Protein AF-A0A6L9IL32-F1 (afdb_monomer)

Foldseek 3Di:
DDDDDDDDDDPPVVVVVVVLVVVVVVVVVVLVVVVVVVVVVVVVVVCVVPVPDDDPPPPDDDDDDDDDDDDDDDDDDDDDDPPVVLVVVVSVLVVVVVVVVSVLVVVVVVVCVVPVDDDDDPVVVVVNVVVVVVVCVVNVVVVVVVVPCPQDPQPQEQALHECDQPEADLAANDQRECDQYEQDQHEHDNYEHDLYENDQYENHNYEHHNYEHHQYEHHQYEQHQYEQDQYENDNYEQALYENDQYENANYEDDQYAQHNYEHEQYEQDQYECACYEQDQYHHDQYENDQYEQDQYEHHQYENANYEDDNHEQDLYECANHEQDQYEPDQYEHANYEQHLYEQHLYEHDLYEQHLYENALYENENYAHANYECENYHCHNYHYDPVRCPNYHYAACARVVVVPPVDPDDPDDDYADDDDHAHDDDDDDPPDFDQHAHPVRHHDPPDDTDDPVVVPVVHPDDDDDDFDALPADDQQVAEEEFEEEEAQLCQVLVVVLVVVVVVSPHPYHYHYYHPYAPVRLVQQLAPPSHQKYKYQADDDPVSLVSSCVNPLVAKAKFFFFFDFFKFKWAFPLQDPQAEAELQLVLCLQQPQANCVSPVPDDRDGEAEEEEACVDPRVVLCCVQRVVNCPVSRVVHPRYDYDNDLVVSLVVRLVPNRYMYMGGLVVCVVPVVGIDTHHYVNHTSDLCCQLVVNGRSTRTTMMMGRLVCCLVRVNVVSSVLSSLNPRLVVQCVDPNIHRRDSVSSSSSSVSSVVSNVVHPD

Sequence (759 aa):
MTDFLSLEIFGLPVLQWAITIGWTVLAFVVARVLVFVLRRTLWRLIQRINPNVDDQKFGLLGGPLTGLLTAAGLGLGINNLPFVGFLNVWLGWVYLAILGLISLGSLLSFFYLLTGSSPRSLNNLIVSRVLVIGYLNIAGFLLALSLIQWPIGCLPNCTASNLINAELPGYGLRDINFVEADLTSANLAGADLRRSNLSGAVLTDAILQDADLRGAVLVGADLTRVDLRNATLSGANFTGAVLDNTDITRGNLRGVDLRGATLNQATLVETNFRDTALPGLFLERADLTGADLRGADLQGARMSGSNLSGADLRDADLSGALLNLTDLSNANLEGATLFGTSLIGSRLPSANLRDSQLVGAVIVGANFSGADLSNADLTGTLMFPSELRDTTVLRIDPVLAALNELQLAETLTVVALGGVTAANIVWPPSKRLLLTDRLGQQTAGSRELTAAEVVADLLGQPEPRAFHIPEPNFETISGGIIGDGTPELLPLSQTILADARSAGFNGQVVLNSSGNDEAISQFCIQSASDFIVVTRYLEAAEITRCAESGVPELVAVRLGTFTTLAVVVNPLNTFVNDLTMLDLQQALTLERWTQVNNEYPSEIIQRYLPDPSSEAFELLVDIVLDGDEDAILSVSNTQFDSSDANLVWALVEQTNGIAVIDFDYFLANQAILRGVALNEVPPTVAGVESNDYPLVRPVMLYSNVEYLRRTFHAAAFLSYYIERAPSLVGALPGERALSPAATDREARQFLLALSGTGD

Nearest PDB structures (foldseek):
  5dzb-assembly3_E  TM=3.180E-01  e=1.272E-16  synthetic construct
  2j8k-assembly1_A  TM=5.215E-01  e=4.622E-12  Nostoc punctiforme
  4yc5-assembly1_A  TM=3.998E-01  e=3.657E-14  synthetic construct
  4ycq-assembly1_A-2  TM=3.781E-01  e=9.352E-13  synthetic construct
  4yei-assembly3_C  TM=3.314E-01  e=3.657E-14  synthetic construct

Structure (mmCIF, N/CA/C/O backbone):
data_AF-A0A6L9IL32-F1
#
_entry.id   AF-A0A6L9IL32-F1
#
loop_
_atom_site.group_PDB
_atom_site.id
_atom_site.type_symbol
_atom_site.label_atom_id
_atom_site.label_alt_id
_atom_site.label_comp_id
_atom_site.label_asym_id
_atom_site.label_entity_id
_atom_site.label_seq_id
_atom_site.pdbx_PDB_ins_code
_atom_site.Cartn_x
_atom_site.Cartn_y
_atom_site.Cartn_z
_atom_site.occupancy
_atom_site.B_iso_or_equiv
_atom_site.auth_seq_id
_atom_site.auth_comp_id
_atom_site.auth_asym_id
_atom_site.auth_atom_id
_atom_site.pdbx_PDB_model_num
ATOM 1 N N . MET A 1 1 ? -63.870 -39.245 103.120 1.00 32.34 1 MET A N 1
ATOM 2 C CA . MET A 1 1 ? -65.214 -39.067 102.540 1.00 32.34 1 MET A CA 1
ATOM 3 C C . MET A 1 1 ? -65.519 -37.586 102.658 1.00 32.34 1 MET A C 1
ATOM 5 O O . MET A 1 1 ? -65.580 -37.108 103.779 1.00 32.34 1 MET A O 1
ATOM 9 N N . THR A 1 2 ? -65.227 -36.833 101.590 1.00 33.22 2 THR A N 1
ATOM 10 C CA . THR A 1 2 ? -66.231 -36.314 100.620 1.00 33.22 2 THR A CA 1
ATOM 11 C C . THR A 1 2 ? -67.060 -35.196 101.267 1.00 33.22 2 THR A C 1
ATOM 13 O O . THR A 1 2 ? -67.617 -35.411 102.331 1.00 33.22 2 THR A O 1
ATOM 16 N N . ASP A 1 3 ? -67.222 -33.993 100.732 1.00 37.12 3 ASP A N 1
ATOM 17 C CA . ASP A 1 3 ? -66.856 -33.438 99.438 1.00 37.12 3 ASP A CA 1
ATOM 18 C C . ASP A 1 3 ? -66.956 -31.909 99.503 1.00 37.12 3 ASP A C 1
ATOM 20 O O . ASP A 1 3 ? -67.792 -31.349 100.211 1.00 37.12 3 ASP A O 1
ATOM 24 N N . PHE A 1 4 ? -66.053 -31.290 98.745 1.00 34.16 4 PHE A N 1
ATOM 25 C CA . PHE A 1 4 ? -66.225 -30.116 97.892 1.00 34.16 4 PHE A CA 1
ATOM 26 C C . PHE A 1 4 ? -67.353 -29.123 98.201 1.00 34.16 4 PHE A C 1
ATOM 28 O O . PHE A 1 4 ? -68.515 -29.317 97.848 1.00 34.16 4 PHE A O 1
ATOM 35 N N . LEU A 1 5 ? -66.921 -27.955 98.682 1.00 32.97 5 LEU A N 1
ATOM 36 C CA . LEU A 1 5 ? -67.566 -26.680 98.408 1.00 32.97 5 LEU A CA 1
ATOM 37 C C . LEU A 1 5 ? -66.930 -26.044 97.167 1.00 32.97 5 LEU A C 1
ATOM 39 O O . LEU A 1 5 ? -65.722 -26.074 96.942 1.00 32.97 5 LEU A O 1
ATOM 43 N N . SER A 1 6 ? -67.835 -25.527 96.360 1.00 39.97 6 SER A N 1
ATOM 44 C CA . SER A 1 6 ? -67.736 -24.901 95.056 1.00 39.97 6 SER A CA 1
ATOM 45 C C . SER A 1 6 ? -67.128 -23.494 95.050 1.00 39.97 6 SER A C 1
ATOM 47 O O . SER A 1 6 ? -67.212 -22.783 96.046 1.00 39.97 6 SER A O 1
ATOM 49 N N . LEU A 1 7 ? -66.734 -23.093 93.831 1.00 37.78 7 LEU A N 1
ATOM 50 C CA . LEU A 1 7 ? -66.505 -21.735 93.304 1.00 37.78 7 LEU A CA 1
ATOM 51 C C . LEU A 1 7 ? -65.139 -21.085 93.578 1.00 37.78 7 LEU A C 1
ATOM 53 O O . LEU A 1 7 ? -64.950 -20.453 94.603 1.00 37.78 7 LEU A O 1
ATOM 57 N N . GLU A 1 8 ? -64.239 -21.192 92.585 1.00 36.84 8 GLU A N 1
ATOM 58 C CA . GLU A 1 8 ? -63.476 -20.086 91.953 1.00 36.84 8 GLU A CA 1
ATOM 59 C C . GLU A 1 8 ? -62.379 -20.657 91.014 1.00 36.84 8 GLU A C 1
ATOM 61 O O . GLU A 1 8 ? -61.201 -20.692 91.348 1.00 36.84 8 GLU A O 1
ATOM 66 N N . ILE A 1 9 ? -62.736 -21.153 89.816 1.00 43.53 9 ILE A N 1
ATOM 67 C CA . ILE A 1 9 ? -61.746 -21.626 88.808 1.00 43.53 9 ILE A CA 1
ATOM 68 C C . ILE A 1 9 ? -62.027 -21.037 87.413 1.00 43.53 9 ILE A C 1
ATOM 70 O O . ILE A 1 9 ? -61.952 -21.723 86.404 1.00 43.53 9 ILE A O 1
ATOM 74 N N . PHE A 1 10 ? -62.350 -19.745 87.314 1.00 42.03 10 PHE A N 1
ATOM 75 C CA . PHE A 1 10 ? -62.471 -19.090 85.995 1.00 42.03 10 PHE A CA 1
ATOM 76 C C . PHE A 1 10 ? -61.674 -17.784 85.827 1.00 42.03 10 PHE A C 1
ATOM 78 O O . PHE A 1 10 ? -61.706 -17.194 84.752 1.00 42.03 10 PHE A O 1
ATOM 85 N N . GLY A 1 11 ? -60.891 -17.352 86.826 1.00 38.69 11 GLY A N 1
ATOM 86 C CA . GLY A 1 11 ? -60.153 -16.076 86.762 1.00 38.69 11 GLY A CA 1
ATOM 87 C C . GLY A 1 11 ? -58.702 -16.149 86.259 1.00 38.69 11 GLY A C 1
ATOM 88 O O . GLY A 1 11 ? -58.231 -15.234 85.589 1.00 38.69 11 GLY A O 1
ATOM 89 N N . LEU A 1 12 ? -57.974 -17.230 86.553 1.00 45.66 12 LEU A N 1
ATOM 90 C CA . LEU A 1 12 ? -56.516 -17.290 86.346 1.00 45.66 12 LEU A CA 1
ATOM 91 C C . LEU A 1 12 ? -56.059 -17.448 84.878 1.00 45.66 12 LEU A C 1
ATOM 93 O O . LEU A 1 12 ? -55.0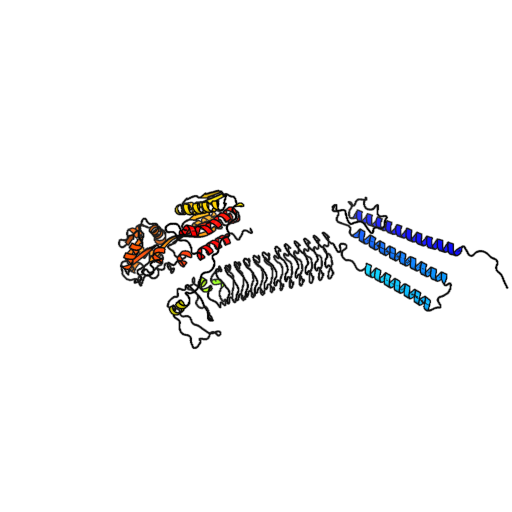99 -16.776 84.500 1.00 45.66 12 LEU A O 1
ATOM 97 N N . PRO A 1 13 ? -56.726 -18.236 84.007 1.00 47.38 13 PRO A N 1
ATOM 98 C CA . PRO A 1 13 ? -56.321 -18.338 82.604 1.00 47.38 13 PRO A CA 1
ATOM 99 C C . PRO A 1 13 ? -56.558 -17.029 81.847 1.00 47.38 13 PRO A C 1
ATOM 101 O O . PRO A 1 13 ? -55.716 -16.616 81.060 1.00 47.38 13 PRO A O 1
ATOM 104 N N . VAL A 1 14 ? -57.668 -16.336 82.118 1.00 46.59 14 VAL A N 1
ATOM 105 C CA . VAL A 1 14 ? -58.033 -15.093 81.420 1.00 46.59 14 VAL A CA 1
ATOM 106 C C . VAL A 1 14 ? -57.081 -13.953 81.788 1.00 46.59 14 VAL A C 1
ATOM 108 O O . VAL A 1 14 ? -56.667 -13.200 80.909 1.00 46.59 14 VAL A O 1
ATOM 111 N N . LEU A 1 15 ? -56.658 -13.867 83.056 1.00 45.03 15 LEU A N 1
ATOM 112 C CA . LEU A 1 15 ? -55.671 -12.880 83.499 1.00 45.03 15 LEU A CA 1
ATOM 113 C C . LEU A 1 15 ? -54.293 -13.134 82.863 1.00 45.03 15 LEU A C 1
ATOM 115 O O . LEU A 1 15 ? -53.651 -12.202 82.386 1.00 45.03 15 LEU A O 1
ATOM 119 N N . GLN A 1 16 ? -53.864 -14.399 82.781 1.00 47.31 16 GLN A N 1
ATOM 120 C CA . GLN A 1 16 ? -52.602 -14.781 82.139 1.00 47.31 16 GLN A CA 1
ATOM 121 C C . GLN A 1 16 ? -52.635 -14.524 80.621 1.00 47.31 16 GLN A C 1
ATOM 123 O O . GLN A 1 16 ? -51.655 -14.039 80.052 1.00 47.31 16 GLN A O 1
ATOM 128 N N . TRP A 1 17 ? -53.768 -14.791 79.963 1.00 44.28 17 TRP A N 1
ATOM 129 C CA . TRP A 1 17 ? -53.995 -14.465 78.552 1.00 44.28 17 TRP A CA 1
ATOM 130 C C . TRP A 1 17 ? -53.972 -12.953 78.311 1.00 44.28 17 TRP A C 1
ATOM 132 O O . TRP A 1 17 ? -53.298 -12.504 77.388 1.00 44.28 17 TRP A O 1
ATOM 142 N N . ALA A 1 18 ? -54.619 -12.158 79.166 1.00 48.75 18 ALA A N 1
ATOM 143 C CA . ALA A 1 18 ? -54.597 -10.699 79.076 1.00 48.75 18 ALA A CA 1
ATOM 144 C C . ALA A 1 18 ? -53.185 -10.124 79.283 1.00 48.75 18 ALA A C 1
ATOM 146 O O . ALA A 1 18 ? -52.784 -9.215 78.561 1.00 48.75 18 ALA A O 1
ATOM 147 N N . ILE A 1 19 ? -52.402 -10.689 80.208 1.00 53.91 19 ILE A N 1
ATOM 148 C CA . ILE A 1 19 ? -51.003 -10.301 80.437 1.00 53.91 19 ILE A CA 1
ATOM 149 C C . ILE A 1 19 ? -50.134 -10.675 79.230 1.00 53.91 19 ILE A C 1
ATOM 151 O O . ILE A 1 19 ? -49.348 -9.852 78.771 1.00 53.91 19 ILE A O 1
ATOM 155 N N . THR A 1 20 ? -50.295 -11.877 78.671 1.00 49.34 20 THR A N 1
ATOM 156 C CA . THR A 1 20 ? -49.508 -12.336 77.511 1.00 49.34 20 THR A CA 1
ATOM 157 C C . THR A 1 20 ? -49.834 -11.512 76.265 1.00 49.34 20 THR A C 1
ATOM 159 O O . THR A 1 20 ? -48.916 -11.032 75.603 1.00 49.34 20 THR A O 1
ATOM 162 N N . ILE A 1 21 ? -51.125 -11.256 76.008 1.00 52.25 21 ILE A N 1
ATOM 163 C CA . ILE A 1 21 ? -51.585 -10.347 74.948 1.00 52.25 21 ILE A CA 1
ATOM 164 C C . ILE A 1 21 ? -51.026 -8.942 75.190 1.00 52.25 21 ILE A C 1
ATOM 166 O O . ILE A 1 21 ? -50.471 -8.342 74.271 1.00 52.25 21 ILE A O 1
ATOM 170 N N . GLY A 1 22 ? -51.086 -8.449 76.429 1.00 49.91 22 GLY A N 1
ATOM 171 C CA . GLY A 1 22 ? -50.529 -7.161 76.835 1.00 49.91 22 GLY A CA 1
ATOM 172 C C . GLY A 1 22 ? -49.033 -7.036 76.546 1.00 49.91 22 GLY A C 1
ATOM 173 O O . GLY A 1 22 ? -48.616 -6.045 75.953 1.00 49.91 22 GLY A O 1
ATOM 174 N N . TRP A 1 23 ? -48.230 -8.056 76.864 1.00 51.31 23 TRP A N 1
ATOM 175 C CA . TRP A 1 23 ? -46.797 -8.080 76.554 1.00 51.31 23 TRP A CA 1
ATOM 176 C C . TRP A 1 23 ? -46.514 -8.193 75.056 1.00 51.31 23 TRP A C 1
ATOM 178 O O . TRP A 1 23 ? -45.604 -7.524 74.574 1.00 51.31 23 TRP A O 1
ATOM 188 N N . THR A 1 24 ? -47.296 -8.962 74.292 1.00 49.06 24 THR A N 1
ATOM 189 C CA . THR A 1 24 ? -47.145 -9.007 72.826 1.00 49.06 24 THR A CA 1
ATOM 190 C C . THR A 1 24 ? -47.534 -7.694 72.155 1.00 49.06 24 THR A C 1
ATOM 192 O O . THR A 1 24 ? -46.836 -7.246 71.249 1.00 49.06 24 THR A O 1
ATOM 195 N N . VAL A 1 25 ? -48.594 -7.029 72.622 1.00 53.06 25 VAL A N 1
ATOM 196 C CA . VAL A 1 25 ? -48.995 -5.705 72.132 1.00 53.06 25 VAL A CA 1
ATOM 197 C C . VAL A 1 25 ? -47.946 -4.666 72.524 1.00 53.06 25 VAL A C 1
ATOM 199 O O . VAL A 1 25 ? -47.553 -3.858 71.688 1.00 53.06 25 VAL A O 1
ATOM 202 N N . LEU A 1 26 ? -47.419 -4.721 73.749 1.00 53.53 26 LEU A N 1
ATOM 203 C CA . LEU A 1 26 ? -46.344 -3.839 74.195 1.00 53.53 26 LEU A CA 1
ATOM 204 C C . LEU A 1 26 ? -45.065 -4.054 73.378 1.00 53.53 26 LEU A C 1
ATOM 206 O O . LEU A 1 26 ? -44.481 -3.082 72.917 1.00 53.53 26 LEU A O 1
ATOM 210 N N . ALA A 1 27 ? -44.661 -5.301 73.126 1.00 49.00 27 ALA A N 1
ATOM 211 C CA . ALA A 1 27 ? -43.513 -5.620 72.280 1.00 49.00 27 ALA A CA 1
ATOM 212 C C . ALA A 1 27 ? -43.718 -5.133 70.836 1.00 49.00 27 ALA A C 1
ATOM 214 O O . ALA A 1 27 ? -42.803 -4.568 70.239 1.00 49.00 27 ALA A O 1
ATOM 215 N N . PHE A 1 28 ? -44.932 -5.273 70.295 1.00 47.12 28 PHE A N 1
ATOM 216 C CA . PHE A 1 28 ? -45.298 -4.759 68.976 1.00 47.12 28 PHE A CA 1
ATOM 217 C C . PHE A 1 28 ? -45.216 -3.226 68.911 1.00 47.12 28 PHE A C 1
ATOM 219 O O . PHE A 1 28 ? -44.673 -2.669 67.955 1.00 47.12 28 PHE A O 1
ATOM 226 N N . VAL A 1 29 ? -45.709 -2.535 69.942 1.00 55.34 29 VAL A N 1
ATOM 227 C CA . VAL A 1 29 ? -45.648 -1.071 70.055 1.00 55.34 29 VAL A CA 1
ATOM 228 C C . VAL A 1 29 ? -44.204 -0.601 70.226 1.00 55.34 29 VAL A C 1
ATOM 230 O O . VAL A 1 29 ? -43.775 0.293 69.503 1.00 55.34 29 VAL A O 1
ATOM 233 N N . VAL A 1 30 ? -43.427 -1.229 71.111 1.00 56.44 30 VAL A N 1
ATOM 234 C CA . VAL A 1 30 ? -42.012 -0.901 71.340 1.00 56.44 30 VAL A CA 1
ATOM 235 C C . VAL A 1 30 ? -41.195 -1.119 70.070 1.00 56.44 30 VAL A C 1
ATOM 237 O O . VAL A 1 30 ? -40.421 -0.239 69.706 1.00 56.44 30 VAL A O 1
ATOM 240 N N . ALA A 1 31 ? -41.411 -2.216 69.339 1.00 48.94 31 ALA A N 1
ATOM 241 C CA . ALA A 1 31 ? -40.746 -2.463 68.061 1.00 48.94 31 ALA A CA 1
ATOM 242 C C . ALA A 1 31 ? -41.100 -1.396 67.011 1.00 48.94 31 ALA A C 1
ATOM 244 O O . ALA A 1 31 ? -40.208 -0.876 66.339 1.00 48.94 31 ALA A O 1
ATOM 245 N N . ARG A 1 32 ? -42.377 -0.995 66.904 1.00 51.75 32 ARG A N 1
ATOM 246 C CA . ARG A 1 32 ? -42.783 0.104 66.011 1.00 51.75 32 ARG A CA 1
ATOM 247 C C . ARG A 1 32 ? -42.156 1.438 66.400 1.00 51.75 32 ARG A C 1
ATOM 249 O O . ARG A 1 32 ? -41.727 2.180 65.519 1.00 51.75 32 ARG A O 1
ATOM 256 N N . VAL A 1 33 ? -42.082 1.736 67.695 1.00 56.72 33 VAL A N 1
ATOM 257 C CA . VAL A 1 33 ? -41.429 2.947 68.205 1.00 56.72 33 VAL A CA 1
ATOM 258 C C . VAL A 1 33 ? -39.930 2.905 67.916 1.00 56.72 33 VAL A C 1
ATOM 260 O O . VAL A 1 33 ? -39.387 3.904 67.457 1.00 56.72 33 VAL A O 1
ATOM 263 N N . LEU A 1 34 ? -39.264 1.761 68.089 1.00 52.19 34 LEU A N 1
ATOM 264 C CA . LEU A 1 34 ? -37.837 1.614 67.801 1.00 52.19 34 LEU A CA 1
ATOM 265 C C . LEU A 1 34 ? -37.535 1.827 66.313 1.00 52.19 34 LEU A C 1
ATOM 267 O O . LEU A 1 34 ? -36.631 2.586 65.975 1.00 52.19 34 LEU A O 1
ATOM 271 N N . VAL A 1 35 ? -38.328 1.218 65.423 1.00 51.22 35 VAL A N 1
ATOM 272 C CA . VAL A 1 35 ? -38.212 1.404 63.966 1.00 51.22 35 VAL A CA 1
ATOM 273 C C . VAL A 1 35 ? -38.467 2.863 63.583 1.00 51.22 35 VAL A C 1
ATOM 275 O O . VAL A 1 35 ? -37.741 3.422 62.761 1.00 51.22 35 VAL A O 1
ATOM 278 N N . PHE A 1 36 ? -39.452 3.512 64.205 1.00 54.06 36 PHE A N 1
ATOM 279 C CA . PHE A 1 36 ? -39.738 4.930 63.990 1.00 54.06 36 PHE A CA 1
ATOM 280 C C . PHE A 1 36 ? -38.585 5.835 64.455 1.00 54.06 36 PHE A C 1
ATOM 282 O O . PHE A 1 36 ? -38.175 6.742 63.729 1.00 54.06 36 PHE A O 1
ATOM 289 N N . VAL A 1 37 ? -38.016 5.570 65.634 1.00 56.75 37 VAL A N 1
ATOM 290 C CA . VAL A 1 37 ? -36.877 6.321 66.184 1.00 56.75 37 VAL A CA 1
ATOM 291 C C . VAL A 1 37 ? -35.627 6.117 65.329 1.00 56.75 37 VAL A C 1
ATOM 293 O O . VAL A 1 37 ? -34.964 7.099 64.994 1.00 56.75 37 VAL A O 1
ATOM 296 N N . LEU A 1 38 ? -35.333 4.886 64.906 1.00 53.38 38 LEU A N 1
ATOM 297 C CA . LEU A 1 38 ? -34.209 4.577 64.017 1.00 53.38 38 LEU A CA 1
ATOM 298 C C . LEU A 1 38 ? -34.353 5.287 62.668 1.00 53.38 38 LEU A C 1
ATOM 300 O O . LEU A 1 38 ? -33.418 5.965 62.245 1.00 53.38 38 LEU A O 1
ATOM 304 N N . ARG A 1 39 ? -35.540 5.240 62.045 1.00 52.75 39 ARG A N 1
ATOM 305 C CA . ARG A 1 39 ? -35.826 5.978 60.801 1.00 52.75 39 ARG A CA 1
ATOM 306 C C . ARG A 1 39 ? -35.614 7.482 60.963 1.00 52.75 39 ARG A C 1
ATOM 308 O O . ARG A 1 39 ? -34.974 8.105 60.122 1.00 52.75 39 ARG A O 1
ATOM 315 N N . ARG A 1 40 ? -36.094 8.068 62.063 1.00 56.34 40 ARG A N 1
ATOM 316 C CA . ARG A 1 40 ? -35.962 9.510 62.330 1.00 56.34 40 ARG A CA 1
ATOM 317 C C . ARG A 1 40 ? -34.520 9.928 62.627 1.00 56.34 40 ARG A C 1
ATOM 319 O O . ARG A 1 40 ? -34.114 11.032 62.274 1.00 56.34 40 ARG A O 1
ATOM 326 N N . THR A 1 41 ? -33.745 9.059 63.270 1.00 57.50 41 THR A N 1
ATOM 327 C CA . THR A 1 41 ? -32.333 9.318 63.589 1.00 57.50 41 THR A CA 1
ATOM 328 C C . THR A 1 41 ? -31.466 9.214 62.337 1.00 57.50 41 THR A C 1
ATOM 330 O O . THR A 1 41 ? -30.631 10.084 62.101 1.00 57.50 41 THR A O 1
ATOM 333 N N . LEU A 1 42 ? -31.734 8.219 61.489 1.00 50.56 42 LEU A N 1
ATOM 334 C CA . LEU A 1 42 ? -31.079 8.057 60.194 1.00 50.56 42 LEU A CA 1
ATOM 335 C C . LEU A 1 42 ? -31.406 9.221 59.246 1.00 50.56 42 LEU A C 1
ATOM 337 O O . LEU A 1 42 ? -30.509 9.744 58.598 1.00 50.56 42 LEU A O 1
ATOM 341 N N . TRP A 1 43 ? -32.656 9.701 59.233 1.00 54.09 43 TRP A N 1
ATOM 342 C CA . TRP A 1 43 ? -33.048 10.880 58.452 1.00 54.09 43 TRP A CA 1
ATOM 343 C C . TRP A 1 43 ? -32.281 12.143 58.857 1.00 54.09 43 TRP A C 1
ATOM 345 O O . TRP A 1 43 ? -31.767 12.866 58.010 1.00 54.09 43 TRP A O 1
ATOM 355 N N . ARG A 1 44 ? -32.117 12.374 60.165 1.00 53.22 44 ARG A N 1
ATOM 356 C CA . ARG A 1 44 ? -31.303 13.489 60.677 1.00 53.22 44 ARG A CA 1
ATOM 357 C C . ARG A 1 44 ? -29.826 13.365 60.306 1.00 53.22 44 ARG A C 1
ATOM 359 O O . ARG A 1 44 ? -29.160 14.385 60.163 1.00 53.22 44 ARG A O 1
ATOM 366 N N . LEU A 1 45 ? -29.310 12.143 60.171 1.00 52.91 45 LEU A N 1
ATOM 367 C CA . LEU A 1 45 ? -27.947 11.900 59.702 1.00 52.91 45 LEU A CA 1
ATOM 368 C C . LEU A 1 45 ? -27.823 12.195 58.199 1.00 52.91 45 LEU A C 1
ATOM 370 O O . LEU A 1 45 ? -26.888 12.876 57.795 1.00 52.91 45 LEU A O 1
ATOM 374 N N . ILE A 1 46 ? -28.805 11.773 57.396 1.00 50.12 46 ILE A N 1
ATOM 375 C CA . ILE A 1 46 ? -28.870 12.045 55.952 1.00 50.12 46 ILE A CA 1
ATOM 376 C C . ILE A 1 46 ? -28.959 13.554 55.684 1.00 50.12 46 ILE A C 1
ATOM 378 O O . ILE A 1 46 ? -28.194 14.060 54.872 1.00 50.12 46 ILE A O 1
ATOM 382 N N . GLN A 1 47 ? -29.787 14.299 56.425 1.00 49.31 47 GLN A N 1
ATOM 383 C CA . GLN A 1 47 ? -29.873 15.760 56.281 1.00 49.31 47 GLN A CA 1
ATOM 384 C C . GLN A 1 47 ? -28.603 16.512 56.707 1.00 49.31 47 GLN A C 1
ATOM 386 O O . GLN A 1 47 ? -28.360 17.619 56.236 1.00 49.31 47 GLN A O 1
ATOM 391 N N . ARG A 1 48 ? -27.762 15.922 57.570 1.00 52.97 48 ARG A N 1
ATOM 392 C CA . ARG A 1 48 ? -26.432 16.478 57.880 1.00 52.97 48 ARG A CA 1
ATOM 393 C C . ARG A 1 48 ? -25.419 16.250 56.761 1.00 52.97 48 ARG A C 1
ATOM 395 O O . ARG A 1 48 ? -24.466 17.013 56.669 1.00 52.97 48 ARG A O 1
ATOM 402 N N . ILE A 1 49 ? -25.607 15.205 55.956 1.00 44.75 49 ILE A N 1
ATOM 403 C CA . ILE A 1 49 ? -24.718 14.840 54.846 1.00 44.75 49 ILE A CA 1
ATOM 404 C C . ILE A 1 49 ? -25.164 15.530 53.545 1.00 44.75 49 ILE A C 1
ATOM 406 O O . ILE A 1 49 ? -24.318 15.907 52.742 1.00 44.75 49 ILE A O 1
ATOM 410 N N . ASN A 1 50 ? -26.470 15.751 53.346 1.00 43.00 50 ASN A N 1
ATOM 411 C CA . ASN A 1 50 ? -27.016 16.476 52.198 1.00 43.00 50 ASN A CA 1
ATOM 412 C C . ASN A 1 50 ? -28.279 17.287 52.589 1.00 43.00 50 ASN A C 1
ATOM 414 O O . ASN A 1 50 ? -29.345 16.696 52.780 1.00 43.00 50 ASN A O 1
ATOM 418 N N . PRO A 1 51 ? -28.193 18.626 52.710 1.00 58.56 51 PRO A N 1
ATOM 419 C CA . PRO A 1 51 ? -29.288 19.464 53.212 1.00 58.56 51 PRO A CA 1
ATOM 420 C C . PRO A 1 51 ? -30.431 19.732 52.212 1.00 58.56 51 PRO A C 1
ATOM 422 O O . PRO A 1 51 ? -31.445 20.295 52.613 1.00 58.56 51 PRO A O 1
ATOM 425 N N . ASN A 1 52 ? -30.319 19.313 50.943 1.00 46.81 52 ASN A N 1
ATOM 426 C CA . ASN A 1 52 ? -31.304 19.617 49.889 1.00 46.81 52 ASN A CA 1
ATOM 427 C C . ASN A 1 52 ? -32.376 18.524 49.673 1.00 46.81 52 ASN A C 1
ATOM 429 O O . ASN A 1 52 ? -33.078 18.543 48.663 1.00 46.81 52 ASN A O 1
ATOM 433 N N . VAL A 1 53 ? -32.502 17.543 50.576 1.00 52.16 53 VAL A N 1
ATOM 434 C CA . VAL A 1 53 ? -33.484 16.451 50.432 1.00 52.16 53 VAL A CA 1
ATOM 435 C C . VAL A 1 53 ? -34.842 16.861 51.022 1.00 52.16 53 VAL A C 1
ATOM 437 O O . VAL A 1 53 ? -34.952 17.084 52.228 1.00 52.16 53 VAL A O 1
ATOM 440 N N . ASP A 1 54 ? -35.862 16.943 50.161 1.00 49.81 54 ASP A N 1
ATOM 441 C CA . ASP A 1 54 ? -37.184 17.522 50.450 1.00 49.81 54 ASP A CA 1
ATOM 442 C C . ASP A 1 54 ? -38.165 16.553 51.160 1.00 49.81 54 ASP A C 1
ATOM 444 O O . ASP A 1 54 ? -38.168 15.341 50.923 1.00 49.81 54 ASP A O 1
ATOM 448 N N . ASP A 1 55 ? -39.029 17.100 52.023 1.00 42.03 55 ASP A N 1
ATOM 449 C CA . ASP A 1 55 ? -39.827 16.387 53.044 1.00 42.03 55 ASP A CA 1
ATOM 450 C C . ASP A 1 55 ? -41.008 15.564 52.467 1.00 42.03 55 ASP A C 1
ATOM 452 O O . ASP A 1 55 ? -41.556 14.675 53.127 1.00 42.03 55 ASP A O 1
ATOM 456 N N . GLN A 1 56 ? -41.434 15.826 51.224 1.00 41.66 56 GLN A N 1
ATOM 457 C CA . GLN A 1 56 ? -42.754 15.384 50.742 1.00 41.66 56 GLN A CA 1
ATOM 458 C C . GLN A 1 56 ? -42.880 13.918 50.286 1.00 41.66 56 GLN A C 1
ATOM 460 O O . GLN A 1 56 ? -43.999 13.454 50.067 1.00 41.66 56 GLN A O 1
ATOM 465 N N . LYS A 1 57 ? -41.797 13.134 50.187 1.00 46.31 57 LYS A N 1
ATOM 466 C CA . LYS A 1 57 ? -41.874 11.728 49.714 1.00 46.31 57 LYS A CA 1
ATOM 467 C C . LYS A 1 57 ? -41.856 10.654 50.810 1.00 46.31 57 LYS A C 1
ATOM 469 O O . LYS A 1 57 ? -41.998 9.476 50.498 1.00 46.31 57 LYS A O 1
ATOM 474 N N . PHE A 1 58 ? -41.747 11.018 52.089 1.00 41.34 58 PHE A N 1
ATOM 475 C CA . PHE A 1 58 ? -41.662 10.037 53.189 1.00 41.34 58 PHE A CA 1
ATOM 476 C C . PHE A 1 58 ? -42.998 9.754 53.911 1.00 41.34 58 PHE A C 1
ATOM 478 O O . PHE A 1 58 ? -43.052 8.895 54.794 1.00 41.34 58 PHE A O 1
ATOM 485 N N . GLY A 1 59 ? -44.075 10.463 53.553 1.00 36.53 59 GLY A N 1
ATOM 486 C CA . GLY A 1 59 ? -45.309 10.534 54.348 1.00 36.53 59 GLY A CA 1
ATOM 487 C C . GLY A 1 59 ? -46.409 9.497 54.080 1.00 36.53 59 GLY A C 1
ATOM 488 O O . GLY A 1 59 ? -47.313 9.386 54.902 1.00 36.53 59 GLY A O 1
ATOM 489 N N . LEU A 1 60 ? -46.387 8.727 52.987 1.00 35.59 60 LEU A N 1
ATOM 490 C CA . LEU A 1 60 ? -47.543 7.901 52.588 1.00 35.59 60 LEU A CA 1
ATOM 491 C C . LEU A 1 60 ? -47.136 6.537 52.013 1.00 35.59 60 LEU A C 1
ATOM 493 O O . LEU A 1 60 ? -47.254 6.297 50.821 1.00 35.59 60 LEU A O 1
ATOM 497 N N . LEU A 1 61 ? -46.698 5.611 52.868 1.00 36.03 61 LEU A N 1
ATOM 498 C CA . LEU A 1 61 ? -46.658 4.177 52.540 1.00 36.03 61 LEU A CA 1
ATOM 499 C C . LEU A 1 61 ? -47.128 3.362 53.750 1.00 36.03 61 LEU A C 1
ATOM 501 O O . LEU A 1 61 ? -46.351 2.736 54.470 1.00 36.03 61 LEU A O 1
ATOM 505 N N . GLY A 1 62 ? -48.436 3.422 53.993 1.00 33.34 62 GLY A N 1
ATOM 506 C CA . GLY A 1 62 ? -49.166 2.463 54.814 1.00 33.34 62 GLY A CA 1
ATOM 507 C C . GLY A 1 62 ? -50.035 1.592 53.911 1.00 33.34 62 GLY A C 1
ATOM 508 O O . GLY A 1 62 ? -51.183 1.937 53.666 1.00 33.34 62 GLY A O 1
ATOM 509 N N . GLY A 1 63 ? -49.493 0.488 53.395 1.00 29.80 63 GLY A N 1
ATOM 510 C CA . GLY A 1 63 ? -50.242 -0.501 52.611 1.00 29.80 63 GLY A CA 1
ATOM 511 C C . GLY A 1 63 ? -49.328 -1.561 51.977 1.00 29.80 63 GLY A C 1
ATOM 512 O O . GLY A 1 63 ? -48.183 -1.238 51.659 1.00 29.80 63 GLY A O 1
ATOM 513 N N . PRO A 1 64 ? -49.778 -2.823 51.824 1.00 33.31 64 PRO A N 1
ATOM 514 C CA . PRO A 1 64 ? -48.971 -3.892 51.242 1.00 33.31 64 PRO A CA 1
ATOM 515 C C . PRO A 1 64 ? -48.925 -3.738 49.713 1.00 33.31 64 PRO A C 1
ATOM 517 O O . PRO A 1 64 ? -49.960 -3.760 49.056 1.00 33.31 64 PRO A O 1
ATOM 520 N N . LEU A 1 65 ? -47.727 -3.580 49.148 1.00 29.17 65 LEU A N 1
ATOM 521 C CA . LEU A 1 65 ? -47.494 -3.416 47.709 1.00 29.17 65 LEU A CA 1
ATOM 522 C C . LEU A 1 65 ? -46.885 -4.694 47.123 1.00 29.17 65 LEU A C 1
ATOM 524 O O . LEU A 1 65 ? -45.677 -4.905 47.157 1.00 29.17 65 LEU A O 1
ATOM 528 N N . THR A 1 66 ? -47.749 -5.537 46.565 1.00 31.70 66 THR A N 1
ATOM 529 C CA . THR A 1 66 ? -47.410 -6.419 45.441 1.00 31.70 66 THR A CA 1
ATOM 530 C C . THR A 1 66 ? -48.408 -6.088 44.338 1.00 31.70 66 THR A C 1
ATOM 532 O O . THR A 1 66 ? -49.604 -6.310 44.495 1.00 31.70 66 THR A O 1
ATOM 535 N N . GLY A 1 67 ? -47.924 -5.478 43.258 1.00 31.41 67 GLY A N 1
ATOM 536 C CA . GLY A 1 67 ? -48.735 -5.035 42.122 1.00 31.41 67 GLY A CA 1
ATOM 537 C C . GLY A 1 67 ? -48.743 -3.514 41.962 1.00 31.41 67 GLY A C 1
ATOM 538 O O . GLY A 1 67 ? -48.974 -2.797 42.927 1.00 31.41 67 GLY A O 1
ATOM 539 N N . LEU A 1 68 ? -48.522 -3.067 40.723 1.00 26.55 68 LEU A N 1
ATOM 540 C CA . LEU A 1 68 ? -48.408 -1.679 40.242 1.00 26.55 68 LEU A CA 1
ATOM 541 C C . LEU A 1 68 ? -47.057 -0.994 40.481 1.00 26.55 68 LEU A C 1
ATOM 543 O O . LEU A 1 68 ? -46.926 -0.164 41.368 1.00 26.55 68 LEU A O 1
ATOM 547 N N . LEU A 1 69 ? -46.088 -1.304 39.612 1.00 27.44 69 LEU A N 1
ATOM 548 C CA . LEU A 1 69 ? -45.174 -0.322 38.999 1.00 27.44 69 LEU A CA 1
ATOM 549 C C . LEU A 1 69 ? -44.589 -0.887 37.684 1.00 27.44 69 LEU A C 1
ATOM 551 O O . LEU A 1 69 ? -43.392 -0.866 37.424 1.00 27.44 69 LEU A O 1
ATOM 555 N N . THR A 1 70 ? -45.474 -1.395 36.828 1.00 31.27 70 THR A N 1
ATOM 556 C CA . THR A 1 70 ? -45.320 -1.263 35.377 1.00 31.27 70 THR A CA 1
ATOM 557 C C . THR A 1 70 ? -46.230 -0.108 34.956 1.00 31.27 70 THR A C 1
ATOM 559 O O . THR A 1 70 ? -47.372 -0.044 35.401 1.00 31.27 70 THR A O 1
ATOM 562 N N . ALA A 1 71 ? -45.713 0.790 34.116 1.00 29.31 71 ALA A N 1
ATOM 563 C CA . ALA A 1 71 ? -46.369 1.985 33.567 1.00 29.31 71 ALA A CA 1
ATOM 564 C C . ALA A 1 71 ? -46.387 3.250 34.453 1.00 29.31 71 ALA A C 1
ATOM 566 O O . ALA A 1 71 ? -47.370 3.559 35.116 1.00 29.31 71 ALA A O 1
ATOM 567 N N . ALA A 1 72 ? -45.308 4.033 34.366 1.00 26.53 72 ALA A N 1
ATOM 568 C CA . ALA A 1 72 ? -45.365 5.467 34.051 1.00 26.53 72 ALA A CA 1
ATOM 569 C C . ALA A 1 72 ? -43.931 5.978 33.840 1.00 26.53 72 ALA A C 1
ATOM 571 O O . ALA A 1 72 ? -43.199 6.223 34.796 1.00 26.53 72 ALA A O 1
ATOM 572 N N . GLY A 1 73 ? -43.519 6.107 32.578 1.00 35.50 73 GLY A N 1
ATOM 573 C CA . GLY A 1 73 ? -42.309 6.837 32.230 1.00 35.50 73 GLY A CA 1
ATOM 574 C C . GLY A 1 73 ? -42.528 8.324 32.466 1.00 35.50 73 GLY A C 1
ATOM 575 O O . GLY A 1 73 ? -43.367 8.916 31.800 1.00 35.50 73 GLY A O 1
ATOM 576 N N . LEU A 1 74 ? -41.775 8.907 33.395 1.00 26.86 74 LEU A N 1
ATOM 577 C CA . LEU A 1 74 ? -41.453 10.331 33.440 1.00 26.86 74 LEU A CA 1
ATOM 578 C C . LEU A 1 74 ? -40.082 10.471 34.105 1.00 26.86 74 LEU A C 1
ATOM 580 O O . LEU A 1 74 ? -39.910 10.165 35.285 1.00 26.86 74 LEU A O 1
ATOM 584 N N . GLY A 1 75 ? -39.104 10.901 33.309 1.00 34.22 75 GLY A N 1
ATOM 585 C CA . GLY A 1 75 ? -37.762 11.215 33.765 1.00 34.22 75 GLY A CA 1
ATOM 586 C C . GLY A 1 75 ? -37.767 12.439 34.672 1.00 34.22 75 GLY A C 1
ATOM 587 O O . GLY A 1 75 ? -38.213 13.507 34.271 1.00 34.22 75 GLY A O 1
ATOM 588 N N . LEU A 1 76 ? -37.230 12.273 35.877 1.00 25.72 76 LEU A N 1
ATOM 589 C CA . LEU A 1 76 ? -36.616 13.333 36.668 1.00 25.72 76 LEU A CA 1
ATOM 590 C C . LEU A 1 76 ? -35.458 12.692 37.436 1.00 25.72 76 LEU A C 1
ATOM 592 O O . LEU A 1 76 ? -35.668 11.891 38.348 1.00 25.72 76 LEU A O 1
ATOM 596 N N . GLY A 1 77 ? -34.239 13.019 37.009 1.00 32.44 77 GLY A N 1
ATOM 597 C CA . GLY A 1 77 ? -33.002 12.561 37.620 1.00 32.44 77 GLY A CA 1
ATOM 598 C C . GLY A 1 77 ? -32.853 13.105 39.034 1.00 32.44 77 GLY A C 1
ATOM 599 O O . GLY A 1 77 ? -32.745 14.311 39.230 1.00 32.44 77 GLY A O 1
ATOM 600 N N . ILE A 1 78 ? -32.827 12.201 40.011 1.00 28.78 78 ILE A N 1
ATOM 601 C CA . ILE A 1 78 ? -32.235 12.422 41.333 1.00 28.78 78 ILE A CA 1
ATOM 602 C C . ILE A 1 78 ? -31.565 11.097 41.718 1.00 28.78 78 ILE A C 1
ATOM 604 O O . ILE A 1 78 ? -32.161 10.226 42.352 1.00 28.78 78 ILE A O 1
ATOM 608 N N . ASN A 1 79 ? -30.326 10.934 41.259 1.00 33.12 79 ASN A N 1
ATOM 609 C CA . ASN A 1 79 ? -29.469 9.793 41.558 1.00 33.12 79 ASN A CA 1
ATOM 610 C C . ASN A 1 79 ? -28.903 9.946 42.969 1.00 33.12 79 ASN A C 1
ATOM 612 O O . ASN A 1 79 ? -28.038 10.786 43.192 1.00 33.12 79 ASN A O 1
ATOM 616 N N . ASN A 1 80 ? -29.441 9.169 43.910 1.00 39.66 80 ASN A N 1
ATOM 617 C CA . ASN A 1 80 ? -28.761 8.579 45.071 1.00 39.66 80 ASN A CA 1
ATOM 618 C C . ASN A 1 80 ? -29.811 8.226 46.124 1.00 39.66 80 ASN A C 1
ATOM 620 O O . ASN A 1 80 ? -30.363 9.131 46.740 1.00 39.66 80 ASN A O 1
ATOM 624 N N . LEU A 1 81 ? -30.073 6.928 46.330 1.00 37.19 81 LEU A N 1
ATOM 625 C CA . LEU A 1 81 ? -30.269 6.269 47.640 1.00 37.19 81 LEU A CA 1
ATOM 626 C C . LEU A 1 81 ? -30.793 4.818 47.456 1.00 37.19 81 LEU A C 1
ATOM 628 O O . LEU A 1 81 ? -31.939 4.525 47.803 1.00 37.19 81 LEU A O 1
ATOM 632 N N . PRO A 1 82 ? -29.960 3.855 47.005 1.00 40.62 82 PRO A N 1
ATOM 633 C CA . PRO A 1 82 ? -30.298 2.424 47.084 1.00 40.62 82 PRO A CA 1
ATOM 634 C C . PRO A 1 82 ? -30.339 1.910 48.540 1.00 40.62 82 PRO A C 1
ATOM 636 O O . PRO A 1 82 ? -30.949 0.886 48.847 1.00 40.62 82 PRO A O 1
ATOM 639 N N . PHE A 1 83 ? -29.734 2.653 49.474 1.00 37.94 83 PHE A N 1
ATOM 640 C CA . PHE A 1 83 ? -29.570 2.258 50.876 1.00 37.94 83 PHE A CA 1
ATOM 641 C C . PHE A 1 83 ? -30.899 2.159 51.655 1.00 37.94 83 PHE A C 1
ATOM 643 O O . PHE A 1 83 ? -31.030 1.361 52.583 1.00 37.94 83 PHE A O 1
ATOM 650 N N . VAL A 1 84 ? -31.921 2.936 51.269 1.00 40.09 84 VAL A N 1
ATOM 651 C CA . VAL A 1 84 ? -33.207 2.998 51.994 1.00 40.09 84 VAL A CA 1
ATOM 652 C C . VAL A 1 84 ? -34.104 1.796 51.672 1.00 40.09 84 VAL A C 1
ATOM 654 O O . VAL A 1 84 ? -34.823 1.314 52.550 1.00 40.09 84 VAL A O 1
ATOM 657 N N . GLY A 1 85 ? -34.040 1.272 50.444 1.00 44.22 85 GLY A N 1
ATOM 658 C CA . GLY A 1 85 ? -34.762 0.058 50.049 1.00 44.22 85 GLY A CA 1
ATOM 659 C C . GLY A 1 85 ? -34.224 -1.181 50.767 1.00 44.22 85 GLY A C 1
ATOM 660 O O . GLY A 1 85 ? -34.988 -1.918 51.391 1.00 44.22 85 GLY A O 1
ATOM 661 N N . PHE A 1 86 ? -32.898 -1.340 50.771 1.00 42.97 86 PHE A N 1
ATOM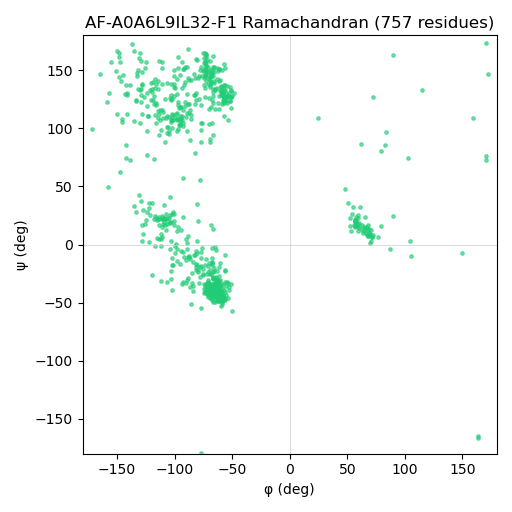 662 C CA . PHE A 1 86 ? -32.205 -2.446 51.436 1.00 42.97 86 PHE A CA 1
ATOM 663 C C . PHE A 1 86 ? -32.467 -2.480 52.947 1.00 42.97 86 PHE A C 1
ATOM 665 O O . PHE A 1 86 ? -32.850 -3.515 53.493 1.00 42.97 86 PHE A O 1
ATOM 672 N N . LEU A 1 87 ? -32.360 -1.331 53.625 1.00 43.84 87 LEU A N 1
ATOM 673 C CA . LEU A 1 87 ? -32.595 -1.254 55.067 1.00 43.84 87 LEU A CA 1
ATOM 674 C C . LEU A 1 87 ? -34.046 -1.600 55.440 1.00 43.84 87 LEU A C 1
ATOM 676 O O . LEU A 1 87 ? -34.286 -2.206 56.480 1.00 43.84 87 LEU A O 1
ATOM 680 N N . ASN A 1 88 ? -35.021 -1.258 54.594 1.00 44.47 88 ASN A N 1
ATOM 681 C CA . ASN A 1 88 ? -36.430 -1.567 54.848 1.00 44.47 88 ASN A CA 1
ATOM 682 C C . ASN A 1 88 ? -36.752 -3.054 54.692 1.00 44.47 88 ASN A C 1
ATOM 684 O O . ASN A 1 88 ? -37.517 -3.591 55.492 1.00 44.47 88 ASN A O 1
ATOM 688 N N . VAL A 1 89 ? -36.150 -3.720 53.706 1.00 49.66 89 VAL A N 1
ATOM 689 C CA . VAL A 1 89 ? -36.287 -5.171 53.534 1.00 49.66 89 VAL A CA 1
ATOM 690 C C . VAL A 1 89 ? -35.582 -5.896 54.681 1.00 49.66 89 VAL A C 1
ATOM 692 O O . VAL A 1 89 ? -36.187 -6.756 55.318 1.00 49.66 89 VAL A O 1
ATOM 695 N N . TRP A 1 90 ? -34.360 -5.483 55.032 1.00 48.50 90 TRP A N 1
ATOM 696 C CA . TRP A 1 90 ? -33.598 -6.055 56.145 1.00 48.50 90 TRP A CA 1
ATOM 697 C C . TRP A 1 90 ? -34.325 -5.905 57.491 1.00 48.50 90 TRP A C 1
ATOM 699 O O . TRP A 1 90 ? -34.508 -6.887 58.211 1.00 48.50 90 TRP A O 1
ATOM 709 N N . LEU A 1 91 ? -34.848 -4.712 57.800 1.00 48.75 91 LEU A N 1
ATOM 710 C CA . LEU A 1 91 ? -35.672 -4.484 58.994 1.00 48.75 91 LEU A CA 1
ATOM 711 C C . LEU A 1 91 ? -36.972 -5.306 58.973 1.00 48.75 91 LEU A C 1
ATOM 713 O O . LEU A 1 91 ? -37.423 -5.742 60.031 1.00 48.75 91 LEU A O 1
ATOM 717 N N . GLY A 1 92 ? -37.557 -5.553 57.796 1.00 52.09 92 GLY A N 1
ATOM 718 C CA . GLY A 1 92 ? -38.725 -6.422 57.629 1.00 52.09 92 GLY A CA 1
ATOM 719 C C . GLY A 1 92 ? -38.439 -7.888 57.970 1.00 52.09 92 GLY A C 1
ATOM 720 O O . GLY A 1 92 ? -39.219 -8.518 58.685 1.00 52.09 92 GLY A O 1
ATOM 721 N N . TRP A 1 93 ? -37.293 -8.418 57.539 1.00 48.91 93 TRP A N 1
ATOM 722 C CA . TRP A 1 93 ? -36.873 -9.787 57.861 1.00 48.91 93 TRP A CA 1
ATOM 723 C C . TRP A 1 93 ? -36.457 -9.949 59.326 1.00 48.91 93 TRP A C 1
ATOM 725 O O . TRP A 1 93 ? -36.858 -10.923 59.964 1.00 48.91 93 TRP A O 1
ATOM 735 N N . VAL A 1 94 ? -35.749 -8.969 59.901 1.00 52.72 94 VAL A N 1
ATOM 736 C CA . VAL A 1 94 ? -35.448 -8.935 61.346 1.00 52.72 94 VAL A CA 1
ATOM 737 C C . VAL A 1 94 ? -36.745 -8.915 62.164 1.00 52.72 94 VAL A C 1
ATOM 739 O O . VAL A 1 94 ? -36.875 -9.639 63.150 1.00 52.72 94 VAL A O 1
ATOM 742 N N . TYR A 1 95 ? -37.744 -8.149 61.725 1.00 54.94 95 TYR A N 1
ATOM 743 C CA . TYR A 1 95 ? -39.058 -8.089 62.362 1.00 54.94 95 TYR A CA 1
ATOM 744 C C . TYR A 1 95 ? -39.817 -9.427 62.304 1.00 54.94 95 TYR A C 1
ATOM 746 O O . TYR A 1 95 ? -40.360 -9.870 63.319 1.00 54.94 95 TYR A O 1
ATOM 754 N N . LEU A 1 96 ? -39.810 -10.116 61.157 1.00 52.88 96 LEU A N 1
ATOM 755 C CA . LEU A 1 96 ? -40.421 -11.444 61.012 1.00 52.88 96 LEU A CA 1
ATOM 756 C C . LEU A 1 96 ? -39.696 -12.519 61.838 1.00 52.88 96 LEU A C 1
ATOM 758 O O . LEU A 1 96 ? -40.354 -13.367 62.442 1.00 52.88 96 LEU A O 1
ATOM 762 N N . ALA A 1 97 ? -38.365 -12.457 61.936 1.00 51.53 97 ALA A N 1
ATOM 763 C CA . ALA A 1 97 ? -37.579 -13.360 62.778 1.00 51.53 97 ALA A CA 1
ATOM 764 C C . ALA A 1 97 ? -37.899 -13.179 64.273 1.00 51.53 97 ALA A C 1
ATOM 766 O O . ALA A 1 97 ? -38.077 -14.160 64.999 1.00 51.53 97 ALA A O 1
ATOM 767 N N . ILE A 1 98 ? -38.052 -11.929 64.726 1.00 56.31 98 ILE A N 1
ATOM 768 C CA . ILE A 1 98 ? -38.459 -11.611 66.103 1.00 56.31 98 ILE A CA 1
ATOM 769 C C . ILE A 1 98 ? -39.883 -12.119 66.382 1.00 56.31 98 ILE A C 1
ATOM 771 O O . ILE A 1 98 ? -40.112 -12.744 67.418 1.00 56.31 98 ILE A O 1
ATOM 775 N N . LEU A 1 99 ? -40.834 -11.925 65.459 1.00 54.25 99 LEU A N 1
ATOM 776 C CA . LEU A 1 99 ? -42.196 -12.463 65.593 1.00 54.25 99 LEU A CA 1
ATOM 777 C C . LEU A 1 99 ? -42.215 -13.999 65.652 1.00 54.25 99 LEU A C 1
ATOM 779 O O . LEU A 1 99 ? -42.946 -14.573 66.462 1.00 54.25 99 LEU A O 1
ATOM 783 N N . GLY A 1 100 ? -41.373 -14.662 64.855 1.00 52.41 100 GLY A N 1
ATOM 784 C CA . GLY A 1 100 ? -41.190 -16.113 64.893 1.00 52.41 100 GLY A CA 1
ATOM 785 C C . GLY A 1 100 ? -40.712 -16.607 66.262 1.00 52.41 100 GLY A C 1
ATOM 786 O O . GLY A 1 100 ? -41.321 -17.511 66.835 1.00 52.41 100 GLY A O 1
ATOM 787 N N . LEU A 1 101 ? -39.694 -15.962 66.840 1.00 54.50 101 LEU A N 1
ATOM 788 C CA . LEU A 1 101 ? -39.170 -16.294 68.173 1.00 54.50 101 LEU A CA 1
ATOM 789 C C . LEU A 1 101 ? -40.206 -16.084 69.290 1.00 54.50 101 LEU A C 1
ATOM 791 O O . LEU A 1 101 ? -40.311 -16.912 70.197 1.00 54.50 101 LEU A O 1
ATOM 795 N N . ILE A 1 102 ? -41.011 -15.020 69.202 1.00 55.41 102 ILE A N 1
ATOM 796 C CA . ILE A 1 102 ? -42.093 -14.748 70.160 1.00 55.41 102 ILE A CA 1
ATOM 797 C C . ILE A 1 102 ? -43.175 -15.836 70.070 1.00 55.41 102 ILE A C 1
ATOM 799 O O . ILE A 1 102 ? -43.590 -16.372 71.098 1.00 55.41 102 ILE A O 1
ATOM 803 N N . SER A 1 103 ? -43.575 -16.229 68.854 1.00 53.66 103 SER A N 1
ATOM 804 C CA . SER A 1 103 ? -44.575 -17.288 68.646 1.00 53.66 103 SER A CA 1
ATOM 805 C C . SER A 1 103 ? -44.112 -18.663 69.154 1.00 53.66 103 SER A C 1
ATOM 807 O O . SER A 1 103 ? -44.917 -19.425 69.696 1.00 53.66 103 SER A O 1
ATOM 809 N N . LEU A 1 104 ? -42.805 -18.951 69.076 1.00 50.41 104 LEU A N 1
ATOM 810 C CA . LEU A 1 104 ? -42.193 -20.177 69.593 1.00 50.41 104 LEU A CA 1
ATOM 811 C C . LEU A 1 104 ? -42.260 -20.240 71.128 1.00 50.41 104 LEU A C 1
ATOM 813 O O . LEU A 1 104 ? -42.595 -21.281 71.695 1.00 50.41 104 LEU A O 1
ATOM 817 N N . GLY A 1 105 ? -42.000 -19.114 71.803 1.00 54.19 105 GLY A N 1
ATOM 818 C CA . GLY A 1 105 ? -42.134 -18.996 73.258 1.00 54.19 105 GLY A CA 1
ATOM 819 C C . GLY A 1 105 ? -43.575 -19.206 73.735 1.00 54.19 105 GLY A C 1
ATOM 820 O O . GLY A 1 105 ? -43.806 -19.868 74.751 1.00 54.19 105 GLY A O 1
ATOM 821 N N . SER A 1 106 ? -44.554 -18.718 72.967 1.00 54.69 106 SER A N 1
ATOM 822 C CA . SER A 1 106 ? -45.981 -18.927 73.239 1.00 54.69 106 SER A CA 1
ATOM 823 C C . SER A 1 106 ? -46.411 -20.385 73.034 1.00 54.69 106 SER A C 1
ATOM 825 O O . SER A 1 106 ? -47.140 -20.924 73.863 1.00 54.69 106 SER A O 1
ATOM 827 N N . LEU A 1 107 ? -45.914 -21.056 71.988 1.00 48.19 107 LEU A N 1
ATOM 828 C CA . LEU A 1 107 ? -46.189 -22.472 71.701 1.00 48.19 107 LEU A CA 1
ATOM 829 C C . LEU A 1 107 ? -45.564 -23.427 72.730 1.00 48.19 107 LEU A C 1
ATOM 831 O O . LEU A 1 107 ? -46.224 -24.370 73.167 1.00 48.19 107 LEU A O 1
ATOM 835 N N . LEU A 1 108 ? -44.330 -23.161 73.168 1.00 50.34 108 LEU A N 1
ATOM 836 C CA . LEU A 1 108 ? -43.668 -23.907 74.249 1.00 50.34 108 LEU A CA 1
ATOM 837 C C . LEU A 1 108 ? -44.397 -23.732 75.589 1.00 50.34 108 LEU A C 1
ATOM 839 O O . LEU A 1 108 ? -44.587 -24.706 76.316 1.00 50.34 108 LEU A O 1
ATOM 843 N N . SER A 1 109 ? -44.872 -22.517 75.881 1.00 51.59 109 SER A N 1
ATOM 844 C CA . SER A 1 109 ? -45.665 -22.229 77.086 1.00 51.59 109 SER A CA 1
ATOM 845 C C . SER A 1 109 ? -47.050 -22.889 77.044 1.00 51.59 109 SER A C 1
ATOM 847 O O . SER A 1 109 ? -47.519 -23.408 78.055 1.00 51.59 109 SER A O 1
ATOM 849 N N . PHE A 1 110 ? -47.687 -22.939 75.869 1.00 48.31 110 PHE A N 1
ATOM 850 C CA . PHE A 1 110 ? -48.966 -23.620 75.645 1.00 48.31 110 PHE A CA 1
ATOM 851 C C . PHE A 1 110 ? -48.850 -25.147 75.803 1.00 48.31 110 PHE A C 1
ATOM 853 O O . PHE A 1 110 ? -49.694 -25.770 76.448 1.00 48.31 110 PHE A O 1
ATOM 860 N N . PHE A 1 111 ? -47.765 -25.753 75.308 1.00 46.41 111 PHE A N 1
ATOM 861 C CA . PHE A 1 111 ? -47.478 -27.179 75.515 1.00 46.41 111 PHE A CA 1
ATOM 862 C C . PHE A 1 111 ? -47.182 -27.526 76.983 1.00 46.41 111 PHE A C 1
ATOM 864 O O . PHE A 1 111 ? -47.569 -28.600 77.453 1.00 46.41 111 PHE A O 1
ATOM 871 N N . TYR A 1 112 ? -46.546 -26.614 77.726 1.00 47.97 112 TYR A N 1
ATOM 872 C CA . TYR A 1 112 ? -46.307 -26.763 79.166 1.00 47.97 112 TYR A CA 1
ATOM 873 C C . TYR A 1 112 ? -47.622 -26.745 79.970 1.00 47.97 112 TYR A C 1
ATOM 875 O O . TYR A 1 112 ? -47.792 -27.513 80.915 1.00 47.97 112 TYR A O 1
ATOM 883 N N . LEU A 1 113 ? -48.586 -25.919 79.544 1.00 48.69 113 LEU A N 1
ATOM 884 C CA . LEU A 1 113 ? -49.923 -25.802 80.141 1.00 48.69 113 LEU A CA 1
ATOM 885 C C . LEU A 1 113 ? -50.843 -26.995 79.834 1.00 48.69 113 LEU A C 1
ATOM 887 O O . LEU A 1 113 ? -51.618 -27.392 80.699 1.00 48.69 113 LEU A O 1
ATOM 891 N N . LEU A 1 114 ? -50.748 -27.590 78.640 1.00 45.97 114 LEU A N 1
ATOM 892 C CA . LEU A 1 114 ? -51.561 -28.754 78.252 1.00 45.97 114 LEU A CA 1
ATOM 893 C C . LEU A 1 114 ? -51.106 -30.074 78.890 1.00 45.97 114 LEU A C 1
ATOM 895 O O . LEU A 1 114 ? -51.910 -30.993 79.020 1.00 45.97 114 LEU A O 1
ATOM 899 N N . THR A 1 115 ? -49.830 -30.197 79.263 1.00 49.12 115 THR A N 1
ATOM 900 C CA . THR A 1 115 ? -49.265 -31.479 79.722 1.00 49.12 115 THR A CA 1
ATOM 901 C C . THR A 1 115 ? -49.116 -31.594 81.235 1.00 49.12 115 THR A C 1
ATOM 903 O O . THR A 1 115 ? -49.000 -32.716 81.727 1.00 49.12 115 THR A O 1
ATOM 906 N N . GLY A 1 116 ? -49.149 -30.482 81.983 1.00 47.91 116 GLY A N 1
ATOM 907 C CA . GLY A 1 116 ? -49.255 -30.452 83.451 1.00 47.91 116 GLY A CA 1
ATOM 908 C C . GLY A 1 116 ? -48.230 -31.289 84.235 1.00 47.91 116 GLY A C 1
ATOM 909 O O . GLY A 1 116 ? -48.412 -31.505 85.430 1.00 47.91 116 GLY A O 1
ATOM 910 N N . SER A 1 117 ? -47.174 -31.803 83.603 1.00 43.19 117 SER A N 1
ATOM 911 C CA . SER A 1 117 ? -46.303 -32.817 84.196 1.00 43.19 117 SER A CA 1
ATOM 912 C C . SER A 1 117 ? -44.861 -32.696 83.709 1.00 43.19 117 SER A C 1
ATOM 914 O O . SER A 1 117 ? -44.576 -32.329 82.570 1.00 43.19 117 SER A O 1
ATOM 916 N N . SER A 1 118 ? -43.939 -32.982 84.628 1.00 47.44 118 SER A N 1
ATOM 917 C CA . SER A 1 118 ? -42.495 -32.979 84.409 1.00 47.44 118 SER A CA 1
ATOM 918 C C . SER A 1 118 ? -42.079 -33.957 83.294 1.00 47.44 118 SER A C 1
ATOM 920 O O . SER A 1 118 ? -42.732 -34.984 83.084 1.00 47.44 118 SER A O 1
ATOM 922 N N . PRO A 1 119 ? -40.987 -33.674 82.556 1.00 43.25 119 PRO A N 1
ATOM 923 C CA . PRO A 1 119 ? -40.643 -34.405 81.340 1.00 43.25 119 PRO A CA 1
ATOM 924 C C . PRO A 1 119 ? -40.183 -35.830 81.677 1.00 43.25 119 PRO A C 1
ATOM 926 O O . PRO A 1 119 ? -39.061 -36.032 82.139 1.00 43.25 119 PRO A O 1
ATOM 929 N N . ARG A 1 120 ? -41.042 -36.834 81.453 1.00 42.97 120 ARG A N 1
ATOM 930 C CA . ARG A 1 120 ? -40.700 -38.257 81.662 1.00 42.97 120 ARG A CA 1
ATOM 931 C C . ARG A 1 120 ? -40.966 -39.200 80.486 1.00 42.97 120 ARG A C 1
ATOM 933 O O . ARG A 1 120 ? -40.775 -40.400 80.649 1.00 42.97 120 ARG A O 1
ATOM 940 N N . SER A 1 121 ? -41.301 -38.718 79.288 1.00 47.66 121 SER A N 1
ATOM 941 C CA . SER A 1 121 ? -41.263 -39.576 78.092 1.00 47.66 121 SER A CA 1
ATOM 942 C C . SER A 1 121 ? -40.266 -39.048 77.061 1.00 47.66 121 SER A C 1
ATOM 944 O O . SER A 1 121 ? -40.330 -37.894 76.633 1.00 47.66 121 SER A O 1
ATOM 946 N N . LEU A 1 122 ? -39.322 -39.914 76.669 1.00 44.66 122 LEU A N 1
ATOM 947 C CA . LEU A 1 122 ? -38.321 -39.627 75.636 1.00 44.66 122 LEU A CA 1
ATOM 948 C C . LEU A 1 122 ? -38.982 -39.161 74.325 1.00 44.66 122 LEU A C 1
ATOM 950 O O . LEU A 1 122 ? -38.445 -38.289 73.652 1.00 44.66 122 LEU A O 1
ATOM 954 N N . ASN A 1 123 ? -40.174 -39.671 73.995 1.00 46.88 123 ASN A N 1
ATOM 955 C CA . ASN A 1 123 ? -40.847 -39.389 72.723 1.00 46.88 123 ASN A CA 1
ATOM 956 C C . ASN A 1 123 ? -41.290 -37.925 72.567 1.00 46.88 123 ASN A C 1
ATOM 958 O O . ASN A 1 123 ? -41.124 -37.362 71.489 1.00 46.88 123 ASN A O 1
ATOM 962 N N . ASN A 1 124 ? -41.770 -37.264 73.627 1.00 46.78 124 ASN A N 1
ATOM 963 C CA . ASN A 1 124 ? -42.190 -35.857 73.532 1.00 46.78 124 ASN A CA 1
ATOM 964 C C . ASN A 1 124 ? -40.997 -34.888 73.533 1.00 46.78 124 ASN A C 1
ATOM 966 O O . ASN A 1 124 ? -41.064 -33.822 72.920 1.00 46.78 124 ASN A O 1
ATOM 970 N N . LEU A 1 125 ? -39.885 -35.277 74.168 1.00 46.19 125 LEU A N 1
ATOM 971 C CA . LEU A 1 125 ? -38.633 -34.521 74.119 1.00 46.19 125 LEU A CA 1
ATOM 972 C C . LEU A 1 125 ? -37.972 -34.610 72.735 1.00 46.19 125 LEU A C 1
ATOM 974 O O . LEU A 1 125 ? -37.355 -33.648 72.289 1.00 46.19 125 LEU A O 1
ATOM 978 N N . ILE A 1 126 ? -38.109 -35.752 72.052 1.00 48.09 126 ILE A N 1
ATOM 979 C CA . ILE A 1 126 ? -37.607 -35.946 70.688 1.00 48.09 126 ILE A CA 1
ATOM 980 C C . ILE A 1 126 ? -38.421 -35.104 69.703 1.00 48.09 126 ILE A C 1
ATOM 982 O O . ILE A 1 126 ? -37.826 -34.381 68.917 1.00 48.09 126 ILE A O 1
ATOM 986 N N . VAL A 1 127 ? -39.757 -35.107 69.780 1.00 49.75 127 VAL A N 1
ATOM 987 C CA . VAL A 1 127 ? -40.598 -34.324 68.853 1.00 49.75 127 VAL A CA 1
ATOM 988 C C . VAL A 1 127 ? -40.384 -32.814 69.018 1.00 49.75 127 VAL A C 1
ATOM 990 O O . VAL A 1 127 ? -40.236 -32.113 68.016 1.00 49.75 127 VAL A O 1
ATOM 993 N N . SER A 1 128 ? -40.282 -32.300 70.253 1.00 51.56 128 SER A N 1
ATOM 994 C CA . SER A 1 128 ? -40.011 -30.869 70.467 1.00 51.56 128 SER A CA 1
ATOM 995 C C . SER A 1 128 ? -38.592 -30.474 70.051 1.00 51.56 128 SER A C 1
ATOM 997 O O . SER A 1 128 ? -38.411 -29.423 69.439 1.00 51.56 128 SER A O 1
ATOM 999 N N . ARG A 1 129 ? -37.585 -31.330 70.286 1.00 49.38 129 ARG A N 1
ATOM 1000 C CA . ARG A 1 129 ? -36.214 -31.096 69.805 1.00 49.38 129 ARG A CA 1
ATOM 1001 C C . ARG A 1 129 ? -36.114 -31.179 68.284 1.00 49.38 129 ARG A C 1
ATOM 1003 O O . ARG A 1 129 ? -35.427 -30.352 67.708 1.00 49.38 129 ARG A O 1
ATOM 1010 N N . VAL A 1 130 ? -36.816 -32.103 67.627 1.00 50.97 130 VAL A N 1
ATOM 1011 C CA . VAL A 1 130 ? -36.828 -32.238 66.159 1.00 50.97 130 VAL A CA 1
ATOM 1012 C C . VAL A 1 130 ? -37.495 -31.031 65.497 1.00 50.97 130 VAL A C 1
ATOM 1014 O O . VAL A 1 130 ? -36.967 -30.523 64.513 1.00 50.97 130 VAL A O 1
ATOM 1017 N N . LEU A 1 131 ? -38.593 -30.511 66.057 1.00 51.22 131 LEU A N 1
ATOM 1018 C CA . LEU A 1 131 ? -39.237 -29.292 65.555 1.00 51.22 131 LEU A CA 1
ATOM 1019 C C . LEU A 1 131 ? -38.382 -28.041 65.791 1.00 51.22 131 LEU A C 1
ATOM 1021 O O . LEU A 1 131 ? -38.258 -27.223 64.886 1.00 51.22 131 LEU A O 1
ATOM 1025 N N . VAL A 1 132 ? -37.746 -27.908 66.960 1.00 53.28 132 VAL A N 1
ATOM 1026 C CA . VAL A 1 132 ? -36.842 -26.784 67.267 1.00 53.28 132 VAL A CA 1
ATOM 1027 C C . VAL A 1 132 ? -35.575 -26.833 66.409 1.00 53.28 132 VAL A C 1
ATOM 1029 O O . VAL A 1 132 ? -35.165 -25.802 65.888 1.00 53.28 132 VAL A O 1
ATOM 1032 N N . ILE A 1 133 ? -34.986 -28.013 66.196 1.00 52.34 133 ILE A N 1
ATOM 1033 C CA . ILE A 1 133 ? -33.838 -28.203 65.295 1.00 52.34 133 ILE A CA 1
ATOM 1034 C C . ILE A 1 133 ? -34.255 -27.949 63.842 1.00 52.34 133 ILE A C 1
ATOM 1036 O O . ILE A 1 133 ? -33.538 -27.266 63.121 1.00 52.34 133 ILE A O 1
ATOM 1040 N N . GLY A 1 134 ? -35.433 -28.417 63.417 1.00 51.47 134 GLY A N 1
ATOM 1041 C CA . GLY A 1 134 ? -35.984 -28.138 62.089 1.00 51.47 134 GLY A CA 1
ATOM 1042 C C . GLY A 1 134 ? -36.197 -26.643 61.843 1.00 51.47 134 GLY A C 1
ATOM 1043 O O . GLY A 1 134 ? -35.795 -26.132 60.802 1.00 51.47 134 GLY A O 1
ATOM 1044 N N . TYR A 1 135 ? -36.744 -25.915 62.820 1.00 55.03 135 TYR A N 1
ATOM 1045 C CA . TYR A 1 135 ? -36.960 -24.470 62.714 1.00 55.03 135 TYR A CA 1
ATOM 1046 C C . TYR A 1 135 ? -35.670 -23.655 62.833 1.00 55.03 135 TYR A C 1
ATOM 1048 O O . TYR A 1 135 ? -35.530 -22.672 62.119 1.00 55.03 135 TYR A O 1
ATOM 1056 N N . LEU A 1 136 ? -34.717 -24.050 63.683 1.00 50.44 136 LEU A N 1
ATOM 1057 C CA . LEU A 1 136 ? -33.387 -23.428 63.745 1.00 50.44 136 LEU A CA 1
ATOM 1058 C C . LEU A 1 136 ? -32.593 -23.676 62.462 1.00 50.44 136 LEU A C 1
ATOM 1060 O O . LEU A 1 136 ? -31.878 -22.785 62.022 1.00 50.44 136 LEU A O 1
ATOM 1064 N N . ASN A 1 137 ? -32.764 -24.838 61.828 1.00 48.03 137 ASN A N 1
ATOM 1065 C CA . ASN A 1 137 ? -32.177 -25.121 60.524 1.00 48.03 137 ASN A CA 1
ATOM 1066 C C . ASN A 1 137 ? -32.838 -24.296 59.419 1.00 48.03 137 ASN A C 1
ATOM 1068 O O . ASN A 1 137 ? -32.121 -23.768 58.586 1.00 48.03 137 ASN A O 1
ATOM 1072 N N . ILE A 1 138 ? -34.164 -24.113 59.418 1.00 54.84 138 ILE A N 1
ATOM 1073 C CA . ILE A 1 138 ? -34.851 -23.257 58.431 1.00 54.84 138 ILE A CA 1
ATOM 1074 C C . ILE A 1 138 ? -34.548 -21.775 58.673 1.00 54.84 138 ILE A C 1
ATOM 1076 O O . ILE A 1 138 ? -34.261 -21.054 57.728 1.00 54.84 138 ILE A O 1
ATOM 1080 N N . ALA A 1 139 ? -34.568 -21.308 59.922 1.00 53.16 139 ALA A N 1
ATOM 1081 C CA . ALA A 1 139 ? -34.218 -19.937 60.277 1.00 53.16 139 ALA A CA 1
ATOM 1082 C C . ALA A 1 139 ? -32.735 -19.662 60.018 1.00 53.16 139 ALA A C 1
ATOM 1084 O O . ALA A 1 139 ? -32.416 -18.597 59.515 1.00 53.16 139 ALA A O 1
ATOM 1085 N N . GLY A 1 140 ? -31.852 -20.626 60.287 1.00 50.62 140 GLY A N 1
ATOM 1086 C CA . GLY A 1 140 ? -30.434 -20.583 59.936 1.00 50.62 140 GLY A CA 1
ATOM 1087 C C . GLY A 1 140 ? -30.197 -20.647 58.428 1.00 50.62 140 GLY A C 1
ATOM 1088 O O . GLY A 1 140 ? -29.333 -19.938 57.935 1.00 50.62 140 GLY A O 1
ATOM 1089 N N . PHE A 1 141 ? -31.001 -21.410 57.681 1.00 50.81 141 PHE A N 1
ATOM 1090 C CA . PHE A 1 141 ? -30.975 -21.472 56.217 1.00 50.81 141 PHE A CA 1
ATOM 1091 C C . PHE A 1 141 ? -31.490 -20.173 55.589 1.00 50.81 141 PHE A C 1
ATOM 1093 O O . PHE A 1 141 ? -30.893 -19.685 54.643 1.00 50.81 141 PHE A O 1
ATOM 1100 N N . LEU A 1 142 ? -32.536 -19.560 56.150 1.00 50.22 142 LEU A N 1
ATOM 1101 C CA . LEU A 1 142 ? -33.055 -18.252 55.740 1.00 50.22 142 LEU A CA 1
ATOM 1102 C C . LEU A 1 142 ? -32.119 -17.106 56.148 1.00 50.22 142 LEU A C 1
ATOM 1104 O O . LEU A 1 142 ? -31.951 -16.170 55.374 1.00 50.22 142 LEU A O 1
ATOM 1108 N N . LEU A 1 143 ? -31.461 -17.192 57.312 1.00 47.50 143 LEU A N 1
ATOM 1109 C CA . LEU A 1 143 ? -30.397 -16.260 57.697 1.00 47.50 143 LEU A CA 1
ATOM 1110 C C . LEU A 1 143 ? -29.193 -16.408 56.767 1.00 47.50 143 LEU A C 1
ATOM 1112 O O . LEU A 1 143 ? -28.669 -15.402 56.305 1.00 47.50 143 LEU A O 1
ATOM 1116 N N . ALA A 1 144 ? -28.801 -17.641 56.439 1.00 42.72 144 ALA A N 1
ATOM 1117 C CA . ALA A 1 144 ? -27.755 -17.925 55.465 1.00 42.72 144 ALA A CA 1
ATOM 1118 C C . ALA A 1 144 ? -28.135 -17.394 54.074 1.00 42.72 144 ALA A C 1
ATOM 1120 O O . ALA A 1 144 ? -27.318 -16.728 53.459 1.00 42.72 144 ALA A O 1
ATOM 1121 N N . LEU A 1 145 ? -29.386 -17.563 53.628 1.00 45.69 145 LEU A N 1
ATOM 1122 C CA . LEU A 1 145 ? -29.925 -16.973 52.394 1.00 45.69 145 LEU A CA 1
ATOM 1123 C C . LEU A 1 145 ? -29.979 -15.440 52.424 1.00 45.69 145 LEU A C 1
ATOM 1125 O O . LEU A 1 145 ? -29.825 -14.814 51.384 1.00 45.69 145 LEU A O 1
ATOM 1129 N N . SER A 1 146 ? -30.168 -14.829 53.595 1.00 43.25 146 SER A N 1
ATOM 1130 C CA . SER A 1 146 ? -30.113 -13.369 53.772 1.00 43.25 146 SER A CA 1
ATOM 1131 C C . SER A 1 146 ? -28.687 -12.815 53.899 1.00 43.25 146 SER A C 1
ATOM 1133 O O . SER A 1 146 ? -28.483 -11.612 53.755 1.00 43.25 146 SER A O 1
ATOM 1135 N N . LEU A 1 147 ? -27.713 -13.691 54.175 1.00 37.00 147 LEU A N 1
ATOM 1136 C CA . LEU A 1 147 ? -26.275 -13.413 54.171 1.00 37.00 147 LEU A CA 1
ATOM 1137 C C . LEU A 1 147 ? -25.631 -13.714 52.808 1.00 37.00 147 LEU A C 1
ATOM 1139 O O . LEU A 1 147 ? -24.496 -13.301 52.585 1.00 37.00 147 LEU A O 1
ATOM 1143 N N . ILE A 1 148 ? -26.347 -14.376 51.887 1.00 41.69 148 ILE A N 1
ATOM 1144 C CA . ILE A 1 148 ? -26.022 -14.350 50.458 1.00 41.69 148 ILE A CA 1
ATOM 1145 C C . ILE A 1 148 ? -26.266 -12.910 50.006 1.00 41.69 148 ILE A C 1
ATOM 1147 O O . ILE A 1 148 ? -27.394 -12.510 49.713 1.00 41.69 148 ILE A O 1
ATOM 1151 N N . GLN A 1 149 ? -25.207 -12.101 50.018 1.00 41.69 149 GLN A N 1
ATOM 1152 C CA . GLN A 1 149 ? -25.198 -10.805 49.357 1.00 41.69 149 GLN A CA 1
ATOM 1153 C C . GLN A 1 149 ? -25.603 -11.030 47.896 1.00 41.69 149 GLN A C 1
ATOM 1155 O O . GLN A 1 149 ? -24.835 -11.571 47.109 1.00 41.69 149 GLN A O 1
ATOM 1160 N N . TRP A 1 150 ? -26.819 -10.624 47.528 1.00 44.69 150 TRP A N 1
ATOM 1161 C CA . TRP A 1 150 ? -27.114 -10.299 46.137 1.00 44.69 150 TRP A CA 1
ATOM 1162 C C . TRP A 1 150 ? -26.299 -9.036 45.852 1.00 44.69 150 TRP A C 1
ATOM 1164 O O . TRP A 1 150 ? -26.631 -7.987 46.408 1.00 44.69 150 TRP A O 1
ATOM 1174 N N . PRO A 1 151 ? -25.182 -9.114 45.116 1.00 50.34 151 PRO A N 1
ATOM 1175 C CA . PRO A 1 151 ? -24.088 -8.155 45.293 1.00 50.34 151 PRO A CA 1
ATOM 1176 C C . PRO A 1 151 ? -24.391 -6.809 44.652 1.00 50.34 151 PRO A C 1
ATOM 1178 O O . PRO A 1 151 ? -23.695 -5.832 44.898 1.00 50.34 151 PRO A O 1
ATOM 1181 N N . ILE A 1 152 ? -25.442 -6.746 43.836 1.00 59.59 152 ILE A N 1
ATOM 1182 C CA . ILE A 1 152 ? -25.790 -5.564 43.074 1.00 59.59 152 ILE A CA 1
ATOM 1183 C C . ILE A 1 152 ? -27.309 -5.427 43.074 1.00 59.59 152 ILE A C 1
ATOM 1185 O O . ILE A 1 152 ? -28.025 -6.241 42.490 1.00 59.59 152 ILE A O 1
ATOM 1189 N N . GLY A 1 153 ? -27.822 -4.391 43.742 1.00 61.31 153 GLY A N 1
ATOM 1190 C CA . GLY A 1 153 ? -29.265 -4.147 43.872 1.00 61.31 153 GLY A CA 1
ATOM 1191 C C . GLY A 1 153 ? -29.987 -3.846 42.552 1.00 61.31 153 GLY A C 1
ATOM 1192 O O . GLY A 1 153 ? -31.206 -3.709 42.556 1.00 61.31 153 GLY A O 1
ATOM 1193 N N . CYS A 1 154 ? -29.251 -3.731 41.445 1.00 71.31 154 CYS A N 1
ATOM 1194 C CA . CYS A 1 154 ? -29.795 -3.500 40.114 1.00 71.31 154 CYS A CA 1
ATOM 1195 C C . CYS A 1 154 ? -30.018 -4.781 39.297 1.00 71.31 154 CYS A C 1
ATOM 1197 O O . CYS A 1 154 ? -30.595 -4.702 38.223 1.00 71.31 154 CYS A O 1
ATOM 1199 N N . LEU A 1 155 ? -29.624 -5.974 39.761 1.00 75.38 155 LEU A N 1
ATOM 1200 C CA . LEU A 1 155 ? -29.840 -7.193 38.968 1.00 75.38 155 LEU A CA 1
ATOM 1201 C C . LEU A 1 155 ? -31.343 -7.457 38.713 1.00 75.38 155 LEU A C 1
ATOM 1203 O O . LEU A 1 155 ? -32.157 -7.282 39.623 1.00 75.38 155 LEU A O 1
ATOM 1207 N N . PRO A 1 156 ? -31.734 -7.918 37.507 1.00 75.12 156 PRO A N 1
ATOM 1208 C CA . PRO A 1 156 ? -30.888 -8.244 36.354 1.00 75.12 156 PRO A CA 1
ATOM 1209 C C . PRO A 1 156 ? -30.646 -7.067 35.386 1.00 75.12 156 PRO A C 1
ATOM 1211 O O . PRO A 1 156 ? -30.071 -7.260 34.316 1.00 75.12 156 PRO A O 1
ATOM 1214 N N . ASN A 1 157 ? -31.119 -5.863 35.721 1.00 86.81 157 ASN A N 1
ATOM 1215 C CA . ASN A 1 157 ? -31.049 -4.683 34.868 1.00 86.81 157 ASN A CA 1
ATOM 1216 C C . ASN A 1 157 ? -30.343 -3.505 35.558 1.00 86.81 157 ASN A C 1
ATOM 1218 O O . ASN A 1 157 ? -30.940 -2.719 36.292 1.00 86.81 157 ASN A O 1
ATOM 1222 N N . CYS A 1 158 ? -29.068 -3.379 35.239 1.00 87.06 158 CYS A N 1
ATOM 1223 C CA . CYS A 1 158 ? -28.122 -2.395 35.724 1.00 87.06 158 CYS A CA 1
ATOM 1224 C C . CYS A 1 158 ? -27.888 -1.249 34.727 1.00 87.06 158 CYS A C 1
ATOM 1226 O O . CYS A 1 158 ? -26.830 -0.620 34.765 1.00 87.06 158 CYS A O 1
ATOM 1228 N N . THR A 1 159 ? -28.861 -0.944 33.859 1.00 88.25 159 THR A N 1
ATOM 1229 C CA . THR A 1 159 ? -28.765 0.198 32.938 1.00 88.25 159 THR A CA 1
ATOM 1230 C C . THR A 1 159 ? -28.447 1.497 33.676 1.00 88.25 159 THR A C 1
ATOM 1232 O O . THR A 1 159 ? -29.112 1.817 34.665 1.00 88.25 159 THR A O 1
ATOM 1235 N N . ALA A 1 160 ? -27.443 2.233 33.188 1.00 88.19 160 ALA A N 1
ATOM 1236 C CA . ALA A 1 160 ? -26.973 3.505 33.742 1.00 88.19 160 ALA A CA 1
ATOM 1237 C C . ALA A 1 160 ? -26.645 3.463 35.250 1.00 88.19 160 ALA A C 1
ATOM 1239 O O . ALA A 1 160 ? -26.703 4.478 35.951 1.00 88.19 160 ALA A O 1
ATOM 1240 N N . SER A 1 161 ? -26.352 2.275 35.786 1.00 82.75 161 SER A N 1
ATOM 1241 C CA . SER A 1 161 ? -26.009 2.120 37.197 1.00 82.75 161 SER A CA 1
ATOM 1242 C C . SER A 1 161 ? -24.564 2.534 37.457 1.00 82.75 161 SER A C 1
ATOM 1244 O O . SER A 1 161 ? -23.685 2.313 36.631 1.00 82.75 161 SER A O 1
ATOM 1246 N N . ASN A 1 162 ? -24.319 3.128 38.625 1.00 84.25 162 ASN A N 1
ATOM 1247 C CA . ASN A 1 162 ? -22.971 3.415 39.098 1.00 84.25 162 ASN A CA 1
ATOM 1248 C C . ASN A 1 162 ? -22.464 2.219 39.909 1.00 84.25 162 ASN A C 1
ATOM 1250 O O . ASN A 1 162 ? -22.957 1.945 41.008 1.00 84.25 162 ASN A O 1
ATOM 1254 N N . LEU A 1 163 ? -21.502 1.520 39.326 1.00 87.00 163 LEU A N 1
ATOM 1255 C CA . LEU A 1 163 ? -20.812 0.337 39.826 1.00 87.00 163 LEU A CA 1
ATOM 1256 C C . LEU A 1 163 ? -19.294 0.572 39.849 1.00 87.00 163 LEU A C 1
ATOM 1258 O O . LEU A 1 163 ? -18.511 -0.373 39.748 1.00 87.00 163 LEU A O 1
ATOM 1262 N N . ILE A 1 164 ? -18.882 1.831 40.009 1.00 84.56 164 ILE A N 1
ATOM 1263 C CA . ILE A 1 164 ? -17.477 2.208 40.127 1.00 84.56 164 ILE A CA 1
ATOM 1264 C C . ILE A 1 164 ? -16.872 1.478 41.333 1.00 84.56 164 ILE A C 1
ATOM 1266 O O . ILE A 1 164 ? -17.448 1.494 42.427 1.00 84.56 164 ILE A O 1
ATOM 1270 N N . ASN A 1 165 ? -15.701 0.865 41.151 1.00 83.69 165 ASN A N 1
ATOM 1271 C CA . ASN A 1 165 ? -15.020 0.045 42.163 1.00 83.69 165 ASN A CA 1
ATOM 1272 C C . ASN A 1 165 ? -15.858 -1.140 42.687 1.00 83.69 165 ASN A C 1
ATOM 1274 O O . ASN A 1 165 ? -15.662 -1.585 43.821 1.00 83.69 165 ASN A O 1
ATOM 1278 N N . ALA A 1 166 ? -16.838 -1.633 41.922 1.00 81.94 166 ALA A N 1
ATOM 1279 C CA . ALA A 1 166 ? -17.611 -2.796 42.342 1.00 81.94 166 ALA A CA 1
ATOM 1280 C C . ALA A 1 166 ? -16.720 -4.048 42.421 1.00 81.94 166 ALA A C 1
ATOM 1282 O O . ALA A 1 166 ? -15.976 -4.349 41.494 1.00 81.94 166 ALA A O 1
ATOM 1283 N N . GLU A 1 167 ? -16.831 -4.803 43.514 1.00 83.44 167 GLU A N 1
ATOM 1284 C CA . GLU A 1 167 ? -16.094 -6.053 43.736 1.00 83.44 167 GLU A CA 1
ATOM 1285 C C . GLU A 1 167 ? -16.977 -7.252 43.380 1.00 83.44 167 GLU A C 1
ATOM 1287 O O . GLU A 1 167 ? -17.824 -7.692 44.163 1.00 83.44 167 GLU A O 1
ATOM 1292 N N . LEU A 1 168 ? -16.790 -7.760 42.166 1.00 84.69 168 LEU A N 1
ATOM 1293 C CA . LEU A 1 168 ? -17.583 -8.801 41.520 1.00 84.69 168 LEU A CA 1
ATOM 1294 C C . LEU A 1 168 ? -16.748 -9.969 40.940 1.00 84.69 168 LEU A C 1
ATOM 1296 O O . LEU A 1 168 ? -17.149 -10.534 39.914 1.00 84.69 168 LEU A O 1
ATOM 1300 N N . PRO A 1 169 ? -15.653 -10.428 41.579 1.00 79.62 169 PRO A N 1
ATOM 1301 C CA . PRO A 1 169 ? -14.883 -11.538 41.039 1.00 79.62 169 PRO A CA 1
ATOM 1302 C C . PRO A 1 169 ? -15.660 -12.863 41.111 1.00 79.62 169 PRO A C 1
ATOM 1304 O O . PRO A 1 169 ? -16.280 -13.189 42.127 1.00 79.62 169 PRO A O 1
ATOM 1307 N N . GLY A 1 170 ? -15.628 -13.648 40.033 1.00 78.25 170 GLY A N 1
ATOM 1308 C CA . GLY A 1 170 ? -16.240 -14.979 39.950 1.00 78.25 170 GLY A CA 1
ATOM 1309 C C . GLY A 1 170 ? -17.771 -14.997 39.908 1.00 78.25 170 GLY A C 1
ATOM 1310 O O . GLY A 1 170 ? -18.374 -16.070 39.989 1.00 78.25 170 GLY A O 1
ATOM 1311 N N . TYR A 1 171 ? -18.427 -13.837 39.820 1.00 79.62 171 TYR A N 1
ATOM 1312 C CA . TYR A 1 171 ? -19.885 -13.765 39.874 1.00 79.62 171 TYR A CA 1
ATOM 1313 C C . TYR A 1 171 ? -20.561 -14.247 38.588 1.00 79.62 171 TYR A C 1
ATOM 1315 O O . TYR A 1 171 ? -20.110 -13.985 37.476 1.00 79.62 171 TYR A O 1
ATOM 1323 N N . GLY A 1 172 ? -21.708 -14.913 38.753 1.00 85.50 172 GLY A N 1
ATOM 1324 C CA . GLY A 1 172 ? -22.608 -15.278 37.661 1.00 85.50 172 GLY A CA 1
ATOM 1325 C C . GLY A 1 172 ? -23.422 -14.077 37.185 1.00 85.50 172 GLY A C 1
ATOM 1326 O O . GLY A 1 172 ? -24.525 -13.854 37.676 1.00 85.50 172 GLY A O 1
ATOM 1327 N N . LEU A 1 173 ? -22.884 -13.318 36.235 1.00 88.94 173 LEU A N 1
ATOM 1328 C CA . LEU A 1 173 ? -23.472 -12.104 35.658 1.00 88.94 173 LEU A CA 1
ATOM 1329 C C . LEU A 1 173 ? -23.947 -12.330 34.219 1.00 88.94 173 LEU A C 1
ATOM 1331 O O . LEU A 1 173 ? -23.874 -11.427 33.390 1.00 88.94 173 LEU A O 1
ATOM 1335 N N . ARG A 1 174 ? -24.425 -13.540 33.928 1.00 91.00 174 ARG A N 1
ATOM 1336 C CA . ARG A 1 174 ? -24.911 -13.969 32.617 1.00 91.00 174 ARG A CA 1
ATOM 1337 C C . ARG A 1 174 ? -26.268 -13.332 32.306 1.00 91.00 174 ARG A C 1
ATOM 1339 O O . ARG A 1 174 ? -27.130 -13.285 33.179 1.00 91.00 174 ARG A O 1
ATOM 1346 N N . ASP A 1 175 ? -26.477 -12.920 31.055 1.00 92.12 175 ASP A N 1
ATOM 1347 C CA . ASP A 1 175 ? -27.717 -12.277 30.576 1.00 92.12 175 ASP A CA 1
ATOM 1348 C C . ASP A 1 175 ? -28.087 -10.967 31.302 1.00 92.12 175 ASP A C 1
ATOM 1350 O O . ASP A 1 175 ? -29.254 -10.568 31.327 1.00 92.12 175 ASP A O 1
ATOM 1354 N N . ILE A 1 176 ? -27.113 -10.295 31.916 1.00 92.06 176 ILE A N 1
ATOM 1355 C CA . ILE A 1 176 ? -27.351 -9.054 32.658 1.00 92.06 176 ILE A CA 1
ATOM 1356 C C . ILE A 1 176 ? -27.275 -7.857 31.714 1.00 92.06 176 ILE A C 1
ATOM 1358 O O . ILE A 1 176 ? -26.442 -7.801 30.809 1.00 92.06 176 ILE A O 1
ATOM 1362 N N . ASN A 1 177 ? -28.153 -6.881 31.932 1.00 93.56 177 ASN A N 1
ATOM 1363 C CA . ASN A 1 177 ? -28.137 -5.630 31.189 1.00 93.56 177 ASN A CA 1
ATOM 1364 C C . ASN A 1 177 ? -27.336 -4.561 31.947 1.00 93.56 177 ASN A C 1
ATOM 1366 O O . ASN A 1 177 ? -27.801 -4.054 32.959 1.00 93.56 177 ASN A O 1
ATOM 1370 N N . PHE A 1 178 ? -26.159 -4.212 31.445 1.00 95.69 178 PHE A N 1
ATOM 1371 C CA . PHE A 1 178 ? -25.262 -3.154 31.914 1.00 95.69 178 PHE A CA 1
ATOM 1372 C C . PHE A 1 178 ? -25.172 -1.980 30.926 1.00 95.69 178 PHE A C 1
ATOM 1374 O O . PHE A 1 178 ? -24.189 -1.249 30.947 1.00 95.69 178 PHE A O 1
ATOM 1381 N N . VAL A 1 179 ? -26.162 -1.789 30.046 1.00 97.25 179 VAL A N 1
ATOM 1382 C CA . VAL A 1 179 ? -26.151 -0.676 29.078 1.00 97.25 179 VAL A CA 1
ATOM 1383 C C . VAL A 1 179 ? -25.889 0.654 29.784 1.00 97.25 179 VAL A C 1
ATOM 1385 O O . VAL A 1 179 ? -26.585 0.975 30.747 1.00 97.25 179 VAL A O 1
ATOM 1388 N N . GLU A 1 180 ? -24.892 1.406 29.318 1.00 94.69 180 GLU A N 1
ATOM 1389 C CA . GLU A 1 180 ? -24.474 2.699 29.891 1.00 94.69 180 GLU A CA 1
ATOM 1390 C C . GLU A 1 180 ? -24.092 2.653 31.386 1.00 94.69 180 GLU A C 1
ATOM 1392 O O . GLU A 1 180 ? -24.033 3.687 32.049 1.00 94.69 180 GLU A O 1
ATOM 1397 N N . ALA A 1 181 ? -23.862 1.467 31.960 1.00 93.88 181 ALA A N 1
ATOM 1398 C CA . ALA A 1 181 ? -23.409 1.349 33.340 1.00 93.88 181 ALA A CA 1
ATOM 1399 C C . ALA A 1 181 ? -21.970 1.859 33.480 1.00 93.88 181 ALA A C 1
ATOM 1401 O O . ALA A 1 181 ? -21.129 1.633 32.610 1.00 93.88 181 ALA A O 1
ATOM 1402 N N . ASP A 1 182 ? -21.684 2.493 34.610 1.00 94.75 182 ASP A N 1
ATOM 1403 C CA . ASP A 1 182 ? -20.339 2.915 34.974 1.00 94.75 182 ASP A CA 1
ATOM 1404 C C . ASP A 1 182 ? -19.703 1.846 35.865 1.00 94.75 182 ASP A C 1
ATOM 1406 O O . ASP A 1 182 ? -20.034 1.716 37.041 1.00 94.75 182 ASP A O 1
ATOM 1410 N N . LEU A 1 183 ? -18.825 1.050 35.271 1.00 96.50 183 LEU A N 1
ATOM 1411 C CA . LEU A 1 183 ? -18.029 -0.018 35.868 1.00 96.50 183 LEU A CA 1
ATOM 1412 C C . LEU A 1 183 ? -16.558 0.407 36.006 1.00 96.50 183 LEU A C 1
ATOM 1414 O O . LEU A 1 183 ? -15.679 -0.454 36.076 1.00 96.50 183 LEU A O 1
ATOM 1418 N N . THR A 1 184 ? -16.274 1.714 36.044 1.00 95.69 184 THR A N 1
ATOM 1419 C CA . THR A 1 184 ? -14.906 2.229 36.172 1.00 95.69 184 THR A CA 1
ATOM 1420 C C . THR A 1 184 ? -14.209 1.595 37.377 1.00 95.69 184 THR A C 1
ATOM 1422 O O . THR A 1 184 ? -14.735 1.597 38.495 1.00 95.69 184 THR A O 1
ATOM 1425 N N . SER A 1 185 ? -13.023 1.027 37.154 1.00 93.94 185 SER A N 1
ATOM 1426 C CA . SER A 1 185 ? -12.226 0.341 38.181 1.00 93.9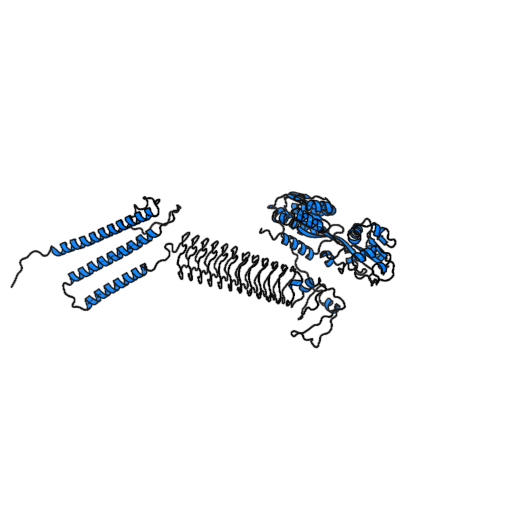4 185 SER A CA 1
ATOM 1427 C C . SER A 1 185 ? -12.941 -0.819 38.898 1.00 93.94 185 SER A C 1
ATOM 1429 O O . SER A 1 185 ? -12.541 -1.210 39.995 1.00 93.94 185 SER A O 1
ATOM 1431 N N . ALA A 1 186 ? -14.008 -1.382 38.321 1.00 93.38 186 ALA A N 1
ATOM 1432 C CA . ALA A 1 186 ? -14.673 -2.554 38.883 1.00 93.38 186 ALA A CA 1
ATOM 1433 C C . ALA A 1 186 ? -13.794 -3.807 38.747 1.00 93.38 186 ALA A C 1
ATOM 1435 O O . ALA A 1 186 ? -13.148 -4.035 37.725 1.00 93.38 186 ALA A O 1
ATOM 1436 N N . ASN A 1 187 ? -13.816 -4.663 39.764 1.00 92.31 187 ASN A N 1
ATOM 1437 C CA . ASN A 1 187 ? -13.177 -5.968 39.739 1.00 92.31 187 ASN A CA 1
ATOM 1438 C C . ASN A 1 187 ? -14.194 -7.042 39.344 1.00 92.31 187 ASN A C 1
ATOM 1440 O O . ASN A 1 187 ? -15.020 -7.466 40.143 1.00 92.31 187 ASN A O 1
ATOM 1444 N N . LEU A 1 188 ? -14.117 -7.499 38.106 1.00 95.81 188 LEU A N 1
ATOM 1445 C CA . LEU A 1 188 ? -14.943 -8.532 37.484 1.00 95.81 188 LEU A CA 1
ATOM 1446 C C . LEU A 1 188 ? -14.110 -9.788 37.159 1.00 95.81 188 LEU A C 1
ATOM 1448 O O . LEU A 1 188 ? -14.489 -10.578 36.292 1.00 95.81 188 LEU A O 1
ATOM 1452 N N . ALA A 1 189 ? -12.974 -9.986 37.837 1.00 94.31 189 ALA A N 1
ATOM 1453 C CA . ALA A 1 189 ? -12.063 -11.088 37.545 1.00 94.31 189 ALA A CA 1
ATOM 1454 C C . ALA A 1 189 ? -12.770 -12.452 37.657 1.00 94.31 189 ALA A C 1
ATOM 1456 O O . ALA A 1 189 ? -13.370 -12.776 38.682 1.00 94.31 189 ALA A O 1
ATOM 1457 N N . GLY A 1 190 ? -12.732 -13.265 36.605 1.00 93.50 190 GLY A N 1
ATOM 1458 C CA . GLY A 1 190 ? -13.386 -14.573 36.547 1.00 93.50 190 GLY A CA 1
ATOM 1459 C C . GLY A 1 190 ? -14.917 -14.534 36.489 1.00 93.50 190 GLY A C 1
ATOM 1460 O O . GLY A 1 190 ? -15.551 -15.579 36.645 1.00 93.50 190 GLY A O 1
ATOM 1461 N N . ALA A 1 191 ? -15.540 -13.363 36.314 1.00 94.56 191 ALA A N 1
ATOM 1462 C CA . ALA A 1 191 ? -16.992 -13.259 36.215 1.00 94.56 191 ALA A CA 1
ATOM 1463 C C . ALA A 1 191 ? -17.530 -13.930 34.936 1.00 94.56 191 ALA A C 1
ATOM 1465 O O . ALA A 1 191 ? -16.924 -13.873 33.866 1.00 94.56 191 ALA A O 1
ATOM 1466 N N . ASP A 1 192 ? -18.711 -14.539 35.035 1.00 95.25 192 ASP A N 1
ATOM 1467 C CA . ASP A 1 192 ? -19.460 -15.061 33.889 1.00 95.25 192 ASP A CA 1
ATOM 1468 C C . ASP A 1 192 ? -20.377 -13.962 33.352 1.00 95.25 192 ASP A C 1
ATOM 1470 O O . ASP A 1 192 ? -21.459 -13.751 33.886 1.00 95.25 192 ASP A O 1
ATOM 1474 N N . LEU A 1 193 ? -19.945 -13.267 32.303 1.00 96.75 193 LEU A N 1
ATOM 1475 C CA . LEU A 1 193 ? -20.655 -12.180 31.620 1.00 96.75 193 LEU A CA 1
ATOM 1476 C C . LEU A 1 193 ? -21.277 -12.642 30.293 1.00 96.75 193 LEU A C 1
ATOM 1478 O O . LEU A 1 193 ? -21.586 -11.829 29.418 1.00 96.75 193 LEU A O 1
ATOM 1482 N N . ARG A 1 194 ? -21.460 -13.955 30.105 1.00 97.50 194 ARG A N 1
ATOM 1483 C CA . ARG A 1 194 ? -21.959 -14.494 28.837 1.00 97.50 194 ARG A CA 1
ATOM 1484 C C . ARG A 1 194 ? -23.295 -13.869 28.461 1.00 97.50 194 ARG A C 1
ATOM 1486 O O . ARG A 1 194 ? -24.233 -13.853 29.260 1.00 97.50 194 ARG A O 1
ATOM 1493 N N . ARG A 1 195 ? -23.410 -13.437 27.203 1.00 95.69 195 ARG A N 1
ATOM 1494 C CA . ARG A 1 195 ? -24.636 -12.845 26.631 1.00 95.69 195 ARG A CA 1
ATOM 1495 C C . ARG A 1 195 ? -25.155 -11.607 27.373 1.00 95.69 195 ARG A C 1
ATOM 1497 O O . ARG A 1 195 ? -26.308 -11.224 27.184 1.00 95.69 195 ARG A O 1
ATOM 1504 N N . SER A 1 196 ? -24.327 -10.988 28.206 1.00 97.06 196 SER A N 1
ATOM 1505 C CA . SER A 1 196 ? -24.670 -9.741 28.880 1.00 97.06 196 SER A CA 1
ATOM 1506 C C . SER A 1 196 ? -24.532 -8.564 27.926 1.00 97.06 196 SER A C 1
ATOM 1508 O O . SER A 1 196 ? -23.731 -8.590 26.991 1.00 97.06 196 SER A O 1
ATOM 1510 N N . ASN A 1 197 ? -25.344 -7.535 28.142 1.00 98.00 197 ASN A N 1
ATOM 1511 C CA . ASN A 1 197 ? -25.344 -6.338 27.314 1.00 98.00 197 ASN A CA 1
ATOM 1512 C C . ASN A 1 197 ? -24.631 -5.206 28.051 1.00 98.00 197 ASN A C 1
ATOM 1514 O O . ASN A 1 197 ? -25.198 -4.636 28.971 1.00 98.00 197 ASN A O 1
ATOM 1518 N N . LEU A 1 198 ? -23.412 -4.886 27.641 1.00 98.31 198 LEU A N 1
ATOM 1519 C CA . LEU A 1 198 ? -22.596 -3.780 28.132 1.00 98.31 198 LEU A CA 1
ATOM 1520 C C . LEU A 1 198 ? -22.494 -2.645 27.095 1.00 98.31 198 LEU A C 1
ATOM 1522 O O . LEU A 1 198 ? -21.507 -1.917 27.081 1.00 98.31 198 LEU A O 1
ATOM 1526 N N . SER A 1 199 ? -23.474 -2.496 26.196 1.00 98.38 199 SER A N 1
ATOM 1527 C CA . SER A 1 199 ? -23.419 -1.446 25.165 1.00 98.38 199 SER A CA 1
ATOM 1528 C C . SER A 1 199 ? -23.321 -0.059 25.808 1.00 98.38 199 SER A C 1
ATOM 1530 O O . SER A 1 199 ? -24.108 0.267 26.698 1.00 98.38 199 SER A O 1
ATOM 1532 N N . GLY A 1 200 ? -22.349 0.743 25.374 1.00 97.50 200 GLY A N 1
ATOM 1533 C CA . GLY A 1 200 ? -22.074 2.072 25.929 1.00 97.50 200 GLY A CA 1
ATOM 1534 C C . GLY A 1 200 ? -21.626 2.094 27.396 1.00 97.50 200 GLY A C 1
ATOM 1535 O O . GLY A 1 200 ? -21.599 3.165 27.994 1.00 97.50 200 GLY A O 1
ATOM 1536 N N . ALA A 1 201 ? -21.325 0.945 28.009 1.00 98.19 201 ALA A N 1
ATOM 1537 C CA . ALA A 1 201 ? -20.821 0.906 29.379 1.00 98.19 201 ALA A CA 1
ATOM 1538 C C . ALA A 1 201 ? -19.406 1.501 29.463 1.00 98.19 201 ALA A C 1
ATOM 1540 O O . ALA A 1 201 ? -18.613 1.370 28.529 1.00 98.19 201 ALA A O 1
ATOM 1541 N N . VAL A 1 202 ? -19.084 2.107 30.605 1.00 98.25 202 VAL A N 1
ATOM 1542 C CA . VAL A 1 202 ? -17.748 2.637 30.904 1.00 98.25 202 VAL A CA 1
ATOM 1543 C C . VAL A 1 202 ? -17.047 1.654 31.827 1.00 98.25 202 VAL A C 1
ATOM 1545 O O . VAL A 1 202 ? -17.433 1.503 32.979 1.00 98.25 202 VAL A O 1
ATOM 1548 N N . LEU A 1 203 ? -16.040 0.952 31.321 1.00 98.44 203 LEU A N 1
ATOM 1549 C CA . LEU A 1 203 ? -15.247 -0.040 32.048 1.00 98.44 203 LEU A CA 1
ATOM 1550 C C . LEU A 1 203 ? -13.812 0.436 32.285 1.00 98.44 203 LEU A C 1
ATOM 1552 O O . LEU A 1 203 ? -12.959 -0.379 32.608 1.00 98.44 203 LEU A O 1
ATOM 1556 N N . THR A 1 204 ? -13.517 1.724 32.122 1.00 98.12 204 THR A N 1
ATOM 1557 C CA . THR A 1 204 ? -12.155 2.256 32.228 1.00 98.12 204 THR A CA 1
ATOM 1558 C C . THR A 1 204 ? -11.444 1.758 33.497 1.00 98.12 204 THR A C 1
ATOM 1560 O O . THR A 1 204 ? -12.001 1.812 34.594 1.00 98.12 204 THR A O 1
ATOM 1563 N N . ASP A 1 205 ? -10.218 1.246 33.354 1.00 97.38 205 ASP A N 1
ATOM 1564 C CA . ASP A 1 205 ? -9.410 0.667 34.445 1.00 97.38 205 ASP A CA 1
ATOM 1565 C C . ASP A 1 205 ? -10.031 -0.555 35.175 1.00 97.38 205 ASP A C 1
ATOM 1567 O O . ASP A 1 205 ? -9.584 -0.917 36.266 1.00 97.38 205 ASP A O 1
ATOM 1571 N N . ALA A 1 206 ? -11.073 -1.196 34.631 1.00 98.12 206 ALA A N 1
ATOM 1572 C CA . ALA A 1 206 ? -11.672 -2.395 35.226 1.00 98.12 206 ALA A CA 1
ATOM 1573 C C . ALA A 1 206 ? -10.787 -3.646 35.066 1.00 98.12 206 ALA A C 1
ATOM 1575 O O . ALA A 1 206 ? -9.982 -3.766 34.141 1.00 98.12 206 ALA A O 1
ATOM 1576 N N . ILE A 1 207 ? -10.984 -4.622 35.955 1.00 98.00 207 ILE A N 1
ATOM 1577 C CA . ILE A 1 207 ? -10.280 -5.910 35.944 1.00 98.00 207 ILE A CA 1
ATOM 1578 C C . ILE A 1 207 ? -11.256 -6.998 35.500 1.00 98.00 207 ILE A C 1
ATOM 1580 O O . ILE A 1 207 ? -12.144 -7.380 36.251 1.00 98.00 207 ILE A O 1
ATOM 1584 N N . LEU A 1 208 ? -11.078 -7.525 34.295 1.00 98.12 208 LEU A N 1
ATOM 1585 C CA . LEU A 1 208 ? -11.831 -8.637 33.705 1.00 98.12 208 LEU A CA 1
ATOM 1586 C C . LEU A 1 208 ? -10.938 -9.863 33.438 1.00 98.12 208 LEU A C 1
ATOM 1588 O O . LEU A 1 208 ? -11.273 -10.713 32.609 1.00 98.12 208 LEU A O 1
ATOM 1592 N N . GLN A 1 209 ? -9.815 -9.981 34.151 1.00 97.94 209 GLN A N 1
ATOM 1593 C CA . GLN A 1 209 ? -8.921 -11.132 34.057 1.00 97.94 209 GLN A CA 1
ATOM 1594 C C . GLN A 1 209 ? -9.708 -12.444 34.217 1.00 97.94 209 GLN A C 1
ATOM 1596 O O . GLN A 1 209 ? -10.524 -12.571 35.126 1.00 97.94 209 GLN A O 1
ATOM 1601 N N . ASP A 1 210 ? -9.468 -13.421 33.342 1.00 97.25 210 ASP A N 1
ATOM 1602 C CA . ASP A 1 210 ? -10.115 -14.743 33.334 1.00 97.25 210 ASP A CA 1
ATOM 1603 C C . ASP A 1 210 ? -11.662 -14.728 33.189 1.00 97.25 210 ASP A C 1
ATOM 1605 O O . ASP A 1 210 ? -12.312 -15.758 33.384 1.00 97.25 210 ASP A O 1
ATOM 1609 N N . ALA A 1 211 ? -12.284 -13.591 32.851 1.00 97.44 211 ALA A N 1
ATOM 1610 C CA . ALA A 1 211 ? -13.737 -13.491 32.692 1.00 97.44 211 ALA A CA 1
ATOM 1611 C C . ALA A 1 211 ? -14.252 -14.187 31.413 1.00 97.44 211 ALA A C 1
ATOM 1613 O O . ALA A 1 211 ? -13.559 -14.298 30.397 1.00 97.44 211 ALA A O 1
ATOM 1614 N N . ASP A 1 2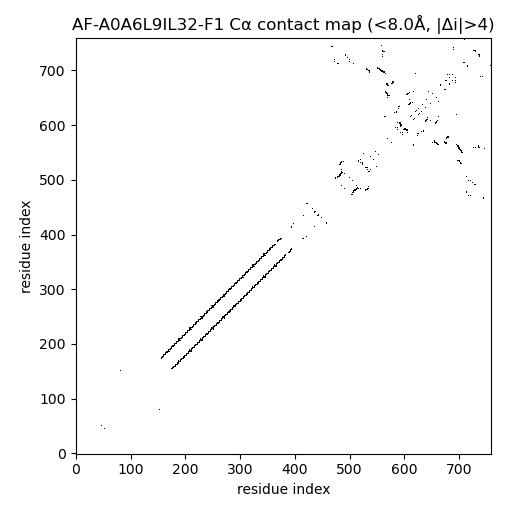12 ? -15.512 -14.631 31.441 1.00 97.81 212 ASP A N 1
ATOM 1615 C CA . ASP A 1 212 ? -16.197 -15.257 30.304 1.00 97.81 212 ASP A CA 1
ATOM 1616 C C . ASP A 1 212 ? -17.218 -14.290 29.695 1.00 97.81 212 ASP A C 1
ATOM 1618 O O . ASP A 1 212 ? -18.322 -14.125 30.211 1.00 97.81 212 ASP A O 1
ATOM 1622 N N . LEU A 1 213 ? -16.856 -13.664 28.577 1.00 97.94 213 LEU A N 1
ATOM 1623 C CA . LEU A 1 213 ? -17.666 -12.688 27.844 1.00 97.94 213 LEU A CA 1
ATOM 1624 C C . LEU A 1 213 ? -18.289 -13.275 26.569 1.00 97.94 213 LEU A C 1
ATOM 1626 O O . LEU A 1 213 ? -18.697 -12.530 25.677 1.00 97.94 213 LEU A O 1
ATOM 1630 N N . ARG A 1 214 ? -18.384 -14.605 26.430 1.00 97.19 214 ARG A N 1
ATOM 1631 C CA . ARG A 1 214 ? -18.890 -15.208 25.184 1.00 97.19 214 ARG A CA 1
ATOM 1632 C C . ARG A 1 214 ? -20.285 -14.700 24.826 1.00 97.19 214 ARG A C 1
ATOM 1634 O O . ARG A 1 214 ? -21.236 -14.834 25.605 1.00 97.19 214 ARG A O 1
ATOM 1641 N N . GLY A 1 215 ? -20.406 -14.155 23.617 1.00 94.94 215 GLY A N 1
ATOM 1642 C CA . GLY A 1 215 ? -21.651 -13.588 23.100 1.00 94.94 215 GLY A CA 1
ATOM 1643 C C . GLY A 1 215 ? -22.125 -12.316 23.807 1.00 94.94 215 GLY A C 1
ATOM 1644 O O . GLY A 1 215 ? -23.287 -11.953 23.638 1.00 94.94 215 GLY A O 1
ATOM 1645 N N . ALA A 1 216 ? -21.293 -11.677 24.634 1.00 97.62 216 ALA A N 1
ATOM 1646 C CA . ALA A 1 216 ? -21.616 -10.382 25.224 1.00 97.62 216 ALA A CA 1
ATOM 1647 C C . ALA A 1 216 ? -21.675 -9.284 24.145 1.00 97.62 216 ALA A C 1
ATOM 1649 O O . ALA A 1 216 ? -21.016 -9.373 23.107 1.00 97.62 216 ALA A O 1
ATOM 1650 N N . VAL A 1 217 ? -22.468 -8.244 24.393 1.00 98.19 217 VAL A N 1
ATOM 1651 C CA . VAL A 1 217 ? -22.622 -7.094 23.491 1.00 98.19 217 VAL A CA 1
ATOM 1652 C C . VAL A 1 217 ? -21.975 -5.881 24.141 1.00 98.19 217 VAL A C 1
ATOM 1654 O O . VAL A 1 217 ? -22.459 -5.424 25.167 1.00 98.19 217 VAL A O 1
ATOM 1657 N N . LEU A 1 218 ? -20.898 -5.367 23.559 1.00 98.06 218 LEU A N 1
ATOM 1658 C CA . LEU A 1 218 ? -20.094 -4.245 24.053 1.00 98.06 218 LEU A CA 1
ATOM 1659 C C . LEU A 1 218 ? -20.020 -3.111 23.019 1.00 98.06 218 LEU A C 1
ATOM 1661 O O . LEU A 1 218 ? -19.022 -2.403 22.928 1.00 98.06 218 LEU A O 1
ATOM 1665 N N . VAL A 1 219 ? -21.075 -2.943 22.218 1.00 97.75 219 VAL A N 1
ATOM 1666 C CA . VAL A 1 219 ? -21.131 -1.917 21.167 1.00 97.75 219 VAL A CA 1
ATOM 1667 C C . VAL A 1 219 ? -20.920 -0.534 21.781 1.00 97.75 219 VAL A C 1
ATOM 1669 O O . VAL A 1 219 ? -21.663 -0.141 22.684 1.00 97.75 219 VAL A O 1
ATOM 1672 N N . GLY A 1 220 ? -19.909 0.192 21.301 1.00 96.88 220 GLY A N 1
ATOM 1673 C CA . GLY A 1 220 ? -19.572 1.534 21.786 1.00 96.88 220 GLY A CA 1
ATOM 1674 C C . GLY A 1 220 ? -19.153 1.617 23.260 1.00 96.88 220 GLY A C 1
ATOM 1675 O O . GLY A 1 220 ? -19.219 2.700 23.833 1.00 96.88 220 GLY A O 1
ATOM 1676 N N . ALA A 1 221 ? -18.795 0.501 23.902 1.00 98.38 221 ALA A N 1
ATOM 1677 C CA . ALA A 1 221 ? -18.306 0.511 25.280 1.00 98.38 221 ALA A CA 1
ATOM 1678 C C . ALA A 1 221 ? -16.883 1.095 25.366 1.00 98.38 221 ALA A C 1
ATOM 1680 O O . ALA A 1 221 ? -16.082 0.930 24.443 1.00 98.38 221 ALA A O 1
ATOM 1681 N N . ASP A 1 222 ? -16.559 1.731 26.491 1.00 98.56 222 ASP A N 1
ATOM 1682 C CA . ASP A 1 222 ? -15.209 2.215 26.796 1.00 98.56 222 ASP A CA 1
ATOM 1683 C C . ASP A 1 222 ? -14.494 1.202 27.695 1.00 98.56 222 ASP A C 1
ATOM 1685 O O . ASP A 1 222 ? -14.826 1.049 28.868 1.00 98.56 222 ASP A O 1
ATOM 1689 N N . LEU A 1 223 ? -13.518 0.494 27.136 1.00 98.56 223 LEU A N 1
ATOM 1690 C CA . LEU A 1 223 ? -12.651 -0.470 27.810 1.00 98.56 223 LEU A CA 1
ATOM 1691 C C . LEU A 1 223 ? -11.218 0.056 27.973 1.00 98.56 223 LEU A C 1
ATOM 1693 O O . LEU A 1 223 ? -10.288 -0.728 28.138 1.00 98.56 223 LEU A O 1
ATOM 1697 N N . THR A 1 224 ? -11.011 1.371 27.942 1.00 98.38 224 THR A N 1
ATOM 1698 C CA . THR A 1 224 ? -9.674 1.963 28.044 1.00 98.38 224 THR A CA 1
ATOM 1699 C C . THR A 1 224 ? -8.939 1.472 29.300 1.00 98.38 224 THR A C 1
ATOM 1701 O O . THR A 1 224 ? -9.451 1.600 30.416 1.00 98.38 224 THR A O 1
ATOM 1704 N N . ARG A 1 225 ? -7.713 0.951 29.137 1.00 97.94 225 ARG A N 1
ATOM 1705 C CA . ARG A 1 225 ? -6.867 0.403 30.227 1.00 97.94 225 ARG A CA 1
ATOM 1706 C C . ARG A 1 225 ? -7.480 -0.760 31.021 1.00 97.94 225 ARG A C 1
ATOM 1708 O O . ARG A 1 225 ? -7.118 -0.978 32.176 1.00 97.94 225 ARG A O 1
ATOM 1715 N N . VAL A 1 226 ? -8.396 -1.518 30.427 1.00 98.62 226 VAL A N 1
ATOM 1716 C CA . VAL A 1 226 ? -8.951 -2.716 31.068 1.00 98.62 226 VAL A CA 1
ATOM 1717 C C . VAL A 1 226 ? -7.935 -3.866 31.076 1.00 98.62 226 VAL A C 1
ATOM 1719 O O . VAL A 1 226 ? -7.188 -4.067 30.119 1.00 98.62 226 VAL A O 1
ATOM 1722 N N . ASP A 1 227 ? -7.940 -4.670 32.140 1.00 98.56 227 ASP A N 1
ATOM 1723 C CA . ASP A 1 227 ? -7.230 -5.955 32.198 1.00 98.56 227 ASP A CA 1
ATOM 1724 C C . ASP A 1 227 ? -8.164 -7.100 31.772 1.00 98.56 227 ASP A C 1
ATOM 1726 O O . ASP A 1 227 ? -9.034 -7.513 32.530 1.00 98.56 227 ASP A O 1
ATOM 1730 N N . LEU A 1 228 ? -7.990 -7.615 30.559 1.00 98.31 228 LEU A N 1
ATOM 1731 C CA . LEU A 1 228 ? -8.715 -8.739 29.950 1.00 98.31 228 LEU A CA 1
ATOM 1732 C C . LEU A 1 228 ? -7.829 -9.989 29.788 1.00 98.31 228 LEU A C 1
ATOM 1734 O O . LEU A 1 228 ? -8.119 -10.862 28.962 1.00 98.31 228 LEU A O 1
ATOM 1738 N N . ARG A 1 229 ? -6.746 -10.116 30.564 1.00 98.50 229 ARG A N 1
ATOM 1739 C CA . ARG A 1 229 ? -5.813 -11.246 30.430 1.00 98.50 229 ARG A CA 1
ATOM 1740 C C . ARG A 1 229 ? -6.518 -12.592 30.607 1.00 98.50 229 ARG A C 1
ATOM 1742 O O . ARG A 1 229 ? -7.291 -12.791 31.543 1.00 98.50 229 ARG A O 1
ATOM 1749 N N . ASN A 1 230 ? -6.237 -13.523 29.697 1.00 97.44 230 ASN A N 1
ATOM 1750 C CA . ASN A 1 230 ? -6.886 -14.835 29.545 1.00 97.44 230 ASN A CA 1
ATOM 1751 C C . ASN A 1 230 ? -8.432 -14.823 29.454 1.00 97.44 230 ASN A C 1
ATOM 1753 O O . ASN A 1 230 ? -9.063 -15.871 29.629 1.00 97.44 230 ASN A O 1
ATOM 1757 N N . ALA A 1 231 ? -9.073 -13.681 29.187 1.00 97.38 231 ALA A N 1
ATOM 1758 C CA . ALA A 1 231 ? -10.525 -13.632 29.064 1.00 97.38 231 ALA A CA 1
ATOM 1759 C C . ALA A 1 231 ? -11.016 -14.394 27.818 1.00 97.38 231 ALA A C 1
ATOM 1761 O O . ALA A 1 231 ? -10.363 -14.439 26.768 1.00 97.38 231 ALA A O 1
ATOM 1762 N N . THR A 1 232 ? -12.209 -14.986 27.910 1.00 96.88 232 THR A N 1
ATOM 1763 C CA . THR A 1 232 ? -12.852 -15.660 26.771 1.00 96.88 232 THR A CA 1
ATOM 1764 C C . THR A 1 232 ? -13.888 -14.744 26.132 1.00 96.88 232 THR A C 1
ATOM 1766 O O . THR A 1 232 ? -14.959 -14.533 26.696 1.00 96.88 232 THR A O 1
ATOM 1769 N N . LEU A 1 233 ? -13.598 -14.240 24.933 1.00 95.56 233 LEU A N 1
ATOM 1770 C CA . LEU A 1 233 ? -14.396 -13.216 24.248 1.00 95.56 233 LEU A CA 1
ATOM 1771 C C . LEU A 1 233 ? -15.113 -13.754 22.999 1.00 95.56 233 LEU A C 1
ATOM 1773 O O . LEU A 1 233 ? -15.840 -13.014 22.349 1.00 95.56 233 LEU A O 1
ATOM 1777 N N . SER A 1 234 ? -14.940 -15.035 22.652 1.00 92.81 234 SER A N 1
ATOM 1778 C CA . SER A 1 234 ? -15.412 -15.596 21.378 1.00 92.81 234 SER A CA 1
ATOM 1779 C C . SER A 1 234 ? -16.892 -15.293 21.096 1.00 92.81 234 SER A C 1
ATOM 1781 O O . SER A 1 234 ? -17.763 -15.612 21.917 1.00 92.81 234 SER A O 1
ATOM 1783 N N . GLY A 1 235 ? -17.167 -14.722 19.921 1.00 89.62 235 GLY A N 1
ATOM 1784 C CA . GLY A 1 235 ? -18.508 -14.337 19.472 1.00 89.62 235 GLY A CA 1
ATOM 1785 C C . GLY A 1 235 ? -19.112 -13.111 20.168 1.00 89.62 235 GLY A C 1
ATOM 1786 O O . GLY A 1 235 ? -20.300 -12.852 19.989 1.00 89.62 235 GLY A O 1
ATOM 1787 N N . ALA A 1 236 ? -18.350 -12.386 20.991 1.00 94.81 236 ALA A N 1
ATOM 1788 C CA . ALA A 1 236 ? -18.768 -11.083 21.496 1.00 94.81 236 ALA A CA 1
ATOM 1789 C C . ALA A 1 236 ? -18.788 -10.030 20.373 1.00 94.81 236 ALA A C 1
ATOM 1791 O O . ALA A 1 236 ? -18.114 -10.172 19.351 1.00 94.81 236 ALA A O 1
ATOM 1792 N N . ASN A 1 237 ? -19.561 -8.965 20.575 1.00 95.12 237 ASN A N 1
ATOM 1793 C CA . ASN A 1 237 ? -19.642 -7.831 19.659 1.00 95.12 237 ASN A CA 1
ATOM 1794 C C . ASN A 1 237 ? -18.999 -6.598 20.306 1.00 95.12 237 ASN A C 1
ATOM 1796 O O . ASN A 1 237 ? -19.516 -6.105 21.304 1.00 95.12 237 ASN A O 1
ATOM 1800 N N . PHE A 1 238 ? -17.915 -6.104 19.715 1.00 96.00 238 PHE A N 1
ATOM 1801 C CA . PHE A 1 238 ? -17.171 -4.915 20.129 1.00 96.00 238 PHE A CA 1
ATOM 1802 C C . PHE A 1 238 ? -17.238 -3.793 19.081 1.00 96.00 238 PHE A C 1
ATOM 1804 O O . PHE A 1 238 ? -16.384 -2.911 19.072 1.00 96.00 238 PHE A O 1
ATOM 1811 N N . THR A 1 239 ? -18.226 -3.800 18.181 1.00 93.75 239 THR A N 1
ATOM 1812 C CA . THR A 1 239 ? -18.353 -2.774 17.137 1.00 93.75 239 THR A CA 1
ATOM 1813 C C . THR A 1 239 ? -18.318 -1.368 17.750 1.00 93.75 239 THR A C 1
ATOM 1815 O O . THR A 1 239 ? -19.114 -1.046 18.637 1.00 93.75 239 THR A O 1
ATOM 1818 N N . GLY A 1 240 ? -17.387 -0.531 17.286 1.00 92.62 240 GLY A N 1
ATOM 1819 C CA . GLY A 1 240 ? -17.203 0.844 17.766 1.00 92.62 240 GLY A CA 1
ATOM 1820 C C . GLY A 1 240 ? -16.724 0.995 19.217 1.00 92.62 240 GLY A C 1
ATOM 1821 O O . GLY A 1 240 ? -16.786 2.101 19.746 1.00 92.62 240 GLY A O 1
ATOM 1822 N N . ALA A 1 241 ? -16.310 -0.083 19.890 1.00 96.94 241 ALA A N 1
ATOM 1823 C CA . ALA A 1 241 ? -15.784 -0.015 21.252 1.00 96.94 241 ALA A CA 1
ATOM 1824 C C . ALA A 1 241 ? -14.370 0.592 21.288 1.00 96.94 241 ALA A C 1
ATOM 1826 O O . ALA A 1 241 ? -13.590 0.436 20.348 1.00 96.94 241 ALA A O 1
ATOM 1827 N N . VAL A 1 242 ? -14.021 1.236 22.401 1.00 97.81 242 VAL A N 1
ATOM 1828 C CA . VAL A 1 242 ? -12.685 1.804 22.634 1.00 97.81 242 VAL A CA 1
ATOM 1829 C C . VAL A 1 242 ? -11.916 0.867 23.555 1.00 97.81 242 VAL A C 1
ATOM 1831 O O . VAL A 1 242 ? -12.270 0.729 24.718 1.00 97.81 242 VAL A O 1
ATOM 1834 N N . LEU A 1 243 ? -10.874 0.209 23.057 1.00 97.94 243 LEU A N 1
ATOM 1835 C CA . LEU A 1 243 ? -10.021 -0.720 23.809 1.00 97.94 243 LEU A CA 1
ATOM 1836 C C . LEU A 1 243 ? -8.569 -0.223 23.891 1.00 97.94 243 LEU A C 1
ATOM 1838 O O . LEU A 1 243 ? -7.637 -1.012 24.072 1.00 97.94 243 LEU A O 1
ATOM 1842 N N . ASP A 1 244 ? -8.349 1.083 23.776 1.00 97.62 244 ASP A N 1
ATOM 1843 C CA . ASP A 1 244 ? -7.010 1.664 23.815 1.00 97.62 244 ASP A CA 1
ATOM 1844 C C . ASP A 1 244 ? -6.307 1.357 25.151 1.00 97.62 244 ASP A C 1
ATOM 1846 O O . ASP A 1 244 ? -6.882 1.495 26.234 1.00 97.62 244 ASP A O 1
ATOM 1850 N N . ASN A 1 245 ? -5.029 0.977 25.091 1.00 97.69 245 ASN A N 1
ATOM 1851 C CA . ASN A 1 245 ? -4.207 0.601 26.253 1.00 97.69 245 ASN A CA 1
ATOM 1852 C C . ASN A 1 245 ? -4.736 -0.600 27.071 1.00 97.69 245 ASN A C 1
ATOM 1854 O O . ASN A 1 245 ? -4.357 -0.765 28.230 1.00 97.69 245 ASN A O 1
ATOM 1858 N N . THR A 1 246 ? -5.625 -1.420 26.508 1.00 98.06 246 THR A N 1
ATOM 1859 C CA . THR A 1 246 ? -6.151 -2.634 27.162 1.00 98.06 246 THR A CA 1
ATOM 1860 C C . THR A 1 246 ? -5.122 -3.761 27.128 1.00 98.06 246 THR A C 1
ATOM 1862 O O . THR A 1 246 ? -4.414 -3.915 26.135 1.00 98.06 246 THR A O 1
ATOM 1865 N N . ASP A 1 247 ? -5.070 -4.594 28.168 1.00 98.56 247 ASP A N 1
ATOM 1866 C CA . ASP A 1 247 ? -4.284 -5.831 28.167 1.00 98.56 247 ASP A CA 1
ATOM 1867 C C . ASP A 1 247 ? -5.187 -7.043 27.917 1.00 98.56 247 ASP A C 1
ATOM 1869 O O . ASP A 1 247 ? -5.947 -7.448 28.788 1.00 98.56 247 ASP A O 1
ATOM 1873 N N . ILE A 1 248 ? -5.106 -7.635 26.727 1.00 98.12 248 ILE A N 1
ATOM 1874 C CA . ILE A 1 248 ? -5.851 -8.835 26.326 1.00 98.12 248 ILE A CA 1
ATOM 1875 C C . ILE A 1 248 ? -4.902 -10.034 26.160 1.00 98.12 248 ILE A C 1
ATOM 1877 O O . ILE A 1 248 ? -5.217 -10.982 25.444 1.00 98.12 248 ILE A O 1
ATOM 1881 N N . THR A 1 249 ? -3.739 -10.027 26.826 1.00 98.44 249 THR A N 1
ATOM 1882 C CA . THR A 1 249 ? -2.738 -11.102 26.719 1.00 98.44 249 THR A CA 1
ATOM 1883 C C . THR A 1 249 ? -3.374 -12.481 26.918 1.00 98.44 249 THR A C 1
ATOM 1885 O O . THR A 1 249 ? -4.062 -12.724 27.917 1.00 98.44 249 THR A O 1
ATOM 1888 N N . ARG A 1 250 ? -3.126 -13.401 25.975 1.00 97.38 250 ARG A N 1
ATOM 1889 C CA . ARG A 1 250 ? -3.704 -14.762 25.926 1.00 97.38 250 ARG A CA 1
ATOM 1890 C C . ARG A 1 250 ? -5.238 -14.811 25.913 1.00 97.38 250 ARG A C 1
ATOM 1892 O O . ARG A 1 250 ? -5.833 -15.833 26.263 1.00 97.38 250 ARG A O 1
ATOM 1899 N N . GLY A 1 251 ? -5.897 -13.723 25.524 1.00 96.06 251 GLY A N 1
ATOM 1900 C CA . GLY A 1 251 ? -7.341 -13.679 25.332 1.00 96.06 251 GLY A CA 1
ATOM 1901 C C . GLY A 1 251 ? -7.785 -14.445 24.084 1.00 96.06 251 GLY A C 1
ATOM 1902 O O . GLY A 1 251 ? -7.017 -14.678 23.146 1.00 96.06 251 GLY A O 1
ATOM 1903 N N . ASN A 1 252 ? -9.057 -14.844 24.055 1.00 95.06 252 ASN A N 1
ATOM 1904 C CA . ASN A 1 252 ? -9.648 -15.533 22.906 1.00 95.06 252 ASN A CA 1
ATOM 1905 C C . ASN A 1 252 ? -10.698 -14.663 22.206 1.00 95.06 252 ASN A C 1
ATOM 1907 O O . ASN A 1 252 ? -11.855 -14.655 22.632 1.00 95.06 252 ASN A O 1
ATOM 1911 N N . LEU A 1 253 ? -10.303 -14.000 21.116 1.00 93.56 253 LEU A N 1
ATOM 1912 C CA . LEU A 1 253 ? -11.151 -13.173 20.250 1.00 93.56 253 LEU A CA 1
ATOM 1913 C C . LEU A 1 253 ? -11.584 -13.879 18.956 1.00 93.56 253 LEU A C 1
ATOM 1915 O O . LEU A 1 253 ? -11.999 -13.218 18.004 1.00 93.56 253 LEU A O 1
ATOM 1919 N N . ARG A 1 254 ? -11.539 -15.215 18.899 1.00 91.00 254 ARG A N 1
ATOM 1920 C CA . ARG A 1 254 ? -12.006 -15.971 17.729 1.00 91.00 254 ARG A CA 1
ATOM 1921 C C . ARG A 1 254 ? -13.452 -15.601 17.371 1.00 91.00 254 ARG A C 1
ATOM 1923 O O . ARG A 1 254 ? -14.362 -15.795 18.186 1.00 91.00 254 ARG A O 1
ATOM 1930 N N . GLY A 1 255 ? -13.660 -15.130 16.141 1.00 84.56 255 GLY A N 1
ATOM 1931 C CA . GLY A 1 255 ? -14.980 -14.780 15.603 1.00 84.56 255 GLY A CA 1
ATOM 1932 C C . GLY A 1 255 ? -15.663 -13.603 16.309 1.00 84.56 255 GLY A C 1
ATOM 1933 O O . GLY A 1 255 ? -16.891 -13.538 16.333 1.00 84.56 255 GLY A O 1
ATOM 1934 N N . VAL A 1 256 ? -14.890 -12.725 16.951 1.00 91.19 256 VAL A N 1
ATOM 1935 C CA . VAL A 1 256 ? -15.380 -11.452 17.498 1.00 91.19 256 VAL A CA 1
ATOM 1936 C C . VAL A 1 256 ? -15.611 -10.446 16.363 1.00 91.19 256 VAL A C 1
ATOM 1938 O O . VAL A 1 256 ? -14.925 -10.473 15.347 1.00 91.19 256 VAL A O 1
ATOM 1941 N N . ASP A 1 257 ? -16.579 -9.548 16.527 1.00 89.06 257 ASP A N 1
ATOM 1942 C CA . ASP A 1 257 ? -16.757 -8.403 15.626 1.00 89.06 257 ASP A CA 1
ATOM 1943 C C . ASP A 1 257 ? -16.124 -7.151 16.242 1.00 89.06 257 ASP A C 1
ATOM 1945 O O . ASP A 1 257 ? -16.602 -6.661 17.266 1.00 89.06 257 ASP A O 1
ATOM 1949 N N . LEU A 1 258 ? -15.046 -6.656 15.632 1.00 92.06 258 LEU A N 1
ATOM 1950 C CA . LEU A 1 258 ? -14.297 -5.470 16.069 1.00 92.06 258 LEU A CA 1
ATOM 1951 C C . LEU A 1 258 ? -14.404 -4.305 15.074 1.00 92.06 258 LEU A C 1
ATOM 1953 O O . LEU A 1 258 ? -13.601 -3.375 15.120 1.00 92.06 258 LEU A O 1
ATOM 1957 N N . ARG A 1 259 ? -15.380 -4.323 14.159 1.00 86.75 259 ARG A N 1
ATOM 1958 C CA . ARG A 1 259 ? -15.503 -3.270 13.138 1.00 86.75 259 ARG A CA 1
ATOM 1959 C C . ARG A 1 259 ? -15.627 -1.886 13.779 1.00 86.75 259 ARG A C 1
ATOM 1961 O O . ARG A 1 259 ? -16.485 -1.660 14.634 1.00 86.75 259 ARG A O 1
ATOM 1968 N N . GLY A 1 260 ? -14.758 -0.965 13.367 1.00 84.56 260 GLY A N 1
ATOM 1969 C CA . GLY A 1 260 ? -14.705 0.405 13.887 1.00 84.56 260 GLY A CA 1
ATOM 1970 C C . GLY A 1 260 ? -14.254 0.540 15.347 1.00 84.56 260 GLY A C 1
ATOM 1971 O O . GLY A 1 260 ? -14.355 1.635 15.891 1.00 84.56 260 GLY A O 1
ATOM 1972 N N . ALA A 1 261 ? -13.799 -0.536 15.995 1.00 93.12 261 ALA A N 1
ATOM 1973 C CA . ALA A 1 261 ? -13.206 -0.458 17.327 1.00 93.12 261 ALA A CA 1
ATOM 1974 C C . ALA A 1 261 ? -11.798 0.165 17.279 1.00 93.12 261 ALA A C 1
ATOM 1976 O O . ALA A 1 261 ? -11.172 0.235 16.217 1.00 93.12 261 ALA A O 1
ATOM 1977 N N . THR A 1 262 ? -11.272 0.582 18.431 1.00 93.25 262 THR A N 1
ATOM 1978 C CA . THR A 1 262 ? -9.872 1.017 18.568 1.00 93.25 262 THR A CA 1
ATOM 1979 C C . THR A 1 262 ? -9.132 0.155 19.585 1.00 93.25 262 THR A C 1
ATOM 1981 O O . THR A 1 262 ? -9.684 -0.213 20.614 1.00 93.25 262 THR A O 1
ATOM 1984 N N . LEU A 1 263 ? -7.888 -0.204 19.283 1.00 97.12 263 LEU A N 1
ATOM 1985 C CA . LEU A 1 263 ? -6.983 -1.024 20.095 1.00 97.12 263 LEU A CA 1
ATOM 1986 C C . LEU A 1 263 ? -5.583 -0.383 20.121 1.00 97.12 263 LEU A C 1
ATOM 1988 O O . LEU A 1 263 ? -4.560 -1.072 20.142 1.00 97.12 263 LEU A O 1
ATOM 1992 N N . ASN A 1 264 ? -5.509 0.951 20.086 1.00 93.44 264 ASN A N 1
ATOM 1993 C CA . ASN A 1 264 ? -4.226 1.647 20.036 1.00 93.44 264 ASN A CA 1
ATOM 1994 C C . ASN A 1 264 ? -3.450 1.399 21.333 1.00 93.44 264 ASN A C 1
ATOM 1996 O O . ASN A 1 264 ? -4.004 1.514 22.428 1.00 93.44 264 ASN A O 1
ATOM 2000 N N . GLN A 1 265 ? -2.160 1.079 21.216 1.00 95.00 265 GLN A N 1
ATOM 2001 C CA . GLN A 1 265 ? -1.286 0.765 22.358 1.00 95.00 265 GLN A CA 1
ATOM 2002 C C . GLN A 1 265 ? -1.793 -0.392 23.245 1.00 95.00 265 GLN A C 1
ATOM 2004 O O . GLN A 1 265 ? -1.392 -0.500 24.403 1.00 95.00 265 GLN A O 1
ATOM 2009 N N . ALA A 1 266 ? -2.685 -1.251 22.739 1.00 97.88 266 ALA A N 1
ATOM 2010 C CA . ALA A 1 266 ? -3.148 -2.427 23.469 1.00 97.88 266 ALA A CA 1
ATOM 2011 C C . ALA A 1 266 ? -2.062 -3.516 23.535 1.00 97.88 266 ALA A C 1
ATOM 2013 O O . ALA A 1 266 ? -1.289 -3.698 22.590 1.00 97.88 266 ALA A O 1
ATOM 2014 N N . THR A 1 267 ? -2.048 -4.283 24.625 1.00 98.44 267 THR A N 1
ATOM 2015 C CA . THR A 1 267 ? -1.219 -5.485 24.778 1.00 98.44 267 THR A CA 1
ATOM 2016 C C . THR A 1 267 ? -2.039 -6.702 24.363 1.00 98.44 267 THR A C 1
ATOM 2018 O O . THR A 1 267 ? -2.993 -7.087 25.028 1.00 98.44 267 THR A O 1
ATOM 2021 N N . LEU A 1 268 ? -1.670 -7.314 23.247 1.00 97.75 268 LEU A N 1
ATOM 2022 C CA . LEU A 1 268 ? -2.355 -8.412 22.563 1.00 97.75 268 LEU A CA 1
ATOM 2023 C C . LEU A 1 268 ? -1.450 -9.651 22.433 1.00 97.75 268 LEU A C 1
ATOM 2025 O O . LEU A 1 268 ? -1.648 -10.496 21.556 1.00 97.75 268 LEU A O 1
ATOM 2029 N N . VAL A 1 269 ? -0.473 -9.793 23.326 1.00 98.44 269 VAL A N 1
ATOM 2030 C CA . VAL A 1 269 ? 0.518 -10.876 23.305 1.00 98.44 269 VAL A CA 1
ATOM 2031 C C . VAL A 1 269 ? -0.162 -12.248 23.378 1.00 98.44 269 VAL A C 1
ATOM 2033 O O . VAL A 1 269 ? -1.023 -12.478 24.229 1.00 98.44 269 VAL A O 1
ATOM 2036 N N . GLU A 1 270 ? 0.213 -13.167 22.483 1.00 97.69 270 GLU A N 1
ATOM 2037 C CA . GLU A 1 270 ? -0.329 -14.539 22.400 1.00 97.69 270 GLU A CA 1
ATOM 2038 C C . GLU A 1 270 ? -1.871 -14.607 22.287 1.00 97.69 270 GLU A C 1
ATOM 2040 O O . GLU A 1 270 ? -2.505 -15.584 22.694 1.00 97.69 270 GLU A O 1
ATOM 2045 N N . THR A 1 271 ? -2.500 -13.555 21.758 1.00 97.50 271 THR A N 1
ATOM 2046 C CA . THR A 1 271 ? -3.962 -13.460 21.636 1.00 97.50 271 THR A CA 1
ATOM 2047 C C . THR A 1 271 ? -4.468 -14.202 20.403 1.00 97.50 271 THR A C 1
ATOM 2049 O O . THR A 1 271 ? -3.833 -14.188 19.350 1.00 97.50 271 THR A O 1
ATOM 2052 N N . ASN A 1 272 ? -5.635 -14.841 20.509 1.00 96.50 272 ASN A N 1
ATOM 2053 C CA . ASN A 1 272 ? -6.252 -15.570 19.401 1.00 96.50 272 ASN A CA 1
ATOM 2054 C C . ASN A 1 272 ? -7.274 -14.705 18.647 1.00 96.50 272 ASN A C 1
ATOM 2056 O O . ASN A 1 272 ? -8.373 -14.472 19.150 1.00 96.50 272 ASN A O 1
ATOM 2060 N N . PHE A 1 273 ? -6.921 -14.297 17.431 1.00 94.62 273 PHE A N 1
ATOM 2061 C CA . PHE A 1 273 ? -7.725 -13.547 16.458 1.00 94.62 273 PHE A CA 1
ATOM 2062 C C . PHE A 1 273 ? -8.121 -14.386 15.233 1.00 94.62 273 PHE A C 1
ATOM 2064 O O . PHE A 1 273 ? -8.484 -13.851 14.186 1.00 94.62 273 PHE A O 1
ATOM 2071 N N . ARG A 1 274 ? -8.028 -15.711 15.327 1.00 91.50 274 ARG A N 1
ATOM 2072 C CA . ARG A 1 274 ? -8.257 -16.588 14.183 1.00 91.50 274 ARG A CA 1
ATOM 2073 C C . ARG A 1 274 ? -9.678 -16.440 13.632 1.00 91.50 274 ARG A C 1
ATOM 2075 O O . ARG A 1 274 ? -10.642 -16.574 14.390 1.00 91.50 274 ARG A O 1
ATOM 2082 N N . ASP A 1 275 ? -9.797 -16.299 12.313 1.00 84.75 275 ASP A N 1
ATOM 2083 C CA . ASP A 1 275 ? -11.070 -16.136 11.590 1.00 84.75 275 ASP A CA 1
ATOM 2084 C C . ASP A 1 275 ? -11.920 -14.945 12.109 1.00 84.75 275 ASP A C 1
ATOM 2086 O O . ASP A 1 275 ? -13.153 -15.014 12.151 1.00 84.75 275 ASP A O 1
ATOM 2090 N N . THR A 1 276 ? -11.273 -13.878 12.588 1.00 87.38 276 THR A N 1
ATOM 2091 C CA . THR A 1 276 ? -11.926 -12.679 13.141 1.00 87.38 276 THR A CA 1
ATOM 2092 C C . THR A 1 276 ? -12.013 -11.571 12.085 1.00 87.38 276 THR A C 1
ATOM 2094 O O . THR A 1 276 ? -11.086 -11.389 11.298 1.00 87.38 276 THR A O 1
ATOM 2097 N N . ALA A 1 277 ? -13.124 -10.823 12.069 1.00 82.25 277 ALA A N 1
ATOM 2098 C CA . ALA A 1 277 ? -13.315 -9.679 11.176 1.00 82.25 277 ALA A CA 1
ATOM 2099 C C . ALA A 1 277 ? -12.762 -8.398 11.822 1.00 82.25 277 ALA A C 1
ATOM 2101 O O . ALA A 1 277 ? -13.296 -7.919 12.828 1.00 82.25 277 ALA A O 1
ATOM 2102 N N . LEU A 1 278 ? -11.696 -7.856 11.236 1.00 83.88 278 LEU A N 1
ATOM 2103 C CA . LEU A 1 278 ? -10.937 -6.694 11.700 1.00 83.88 278 LEU A CA 1
ATOM 2104 C C . LEU A 1 278 ? -10.768 -5.594 10.611 1.00 83.88 278 LEU A C 1
ATOM 2106 O O . LEU A 1 278 ? -9.761 -4.878 10.663 1.00 83.88 278 LEU A O 1
ATOM 2110 N N . PRO A 1 279 ? -11.685 -5.399 9.632 1.00 72.81 279 PRO A N 1
ATOM 2111 C CA . PRO A 1 279 ? -11.449 -4.415 8.581 1.00 72.81 279 PRO A CA 1
ATOM 2112 C C . PRO A 1 279 ? -11.456 -2.990 9.151 1.00 72.81 279 PRO A C 1
ATOM 2114 O O . PRO A 1 279 ? -12.336 -2.617 9.936 1.00 72.81 279 PRO A O 1
ATOM 2117 N N . GLY A 1 280 ? -10.461 -2.193 8.759 1.00 70.00 280 GLY A N 1
ATOM 2118 C CA . GLY A 1 280 ? -10.284 -0.806 9.198 1.00 70.00 280 GLY A CA 1
ATOM 2119 C C . GLY A 1 280 ? -9.939 -0.638 10.682 1.00 70.00 280 GLY A C 1
ATOM 2120 O O . GLY A 1 280 ? -10.078 0.462 11.215 1.00 70.00 280 GLY A O 1
ATOM 2121 N N . LEU A 1 281 ? -9.529 -1.708 11.370 1.00 87.19 281 LEU A N 1
ATOM 2122 C CA . LEU A 1 281 ? -9.227 -1.678 12.800 1.00 87.19 281 LEU A CA 1
ATOM 2123 C C . LEU A 1 281 ? -8.004 -0.799 13.115 1.00 87.19 281 LEU A C 1
ATOM 2125 O O . LEU A 1 281 ? -6.986 -0.867 12.425 1.00 87.19 281 LEU A O 1
ATOM 2129 N N . PHE A 1 282 ? -8.080 -0.014 14.193 1.00 84.56 282 PHE A N 1
ATOM 2130 C CA . PHE A 1 282 ? -6.970 0.813 14.676 1.00 84.56 282 PHE A CA 1
ATOM 2131 C C . PHE A 1 282 ? -6.149 0.059 15.729 1.00 84.56 282 PHE A C 1
ATOM 2133 O O . PHE A 1 282 ? -6.653 -0.258 16.801 1.00 84.56 282 PHE A O 1
ATOM 2140 N N . LEU A 1 283 ? -4.888 -0.221 15.419 1.00 93.75 283 LEU A N 1
ATOM 2141 C CA . LEU A 1 283 ? -3.919 -1.000 16.201 1.00 93.75 283 LEU A CA 1
ATOM 2142 C C . LEU A 1 283 ? -2.566 -0.268 16.278 1.00 93.75 283 LEU A C 1
ATOM 2144 O O . LEU A 1 283 ? -1.504 -0.890 16.366 1.00 93.75 283 LEU A O 1
ATOM 2148 N N . GLU A 1 284 ? -2.569 1.065 16.206 1.00 84.44 284 GLU A N 1
ATOM 2149 C CA . GLU A 1 284 ? -1.330 1.842 16.193 1.00 84.44 284 GLU A CA 1
ATOM 2150 C C . GLU A 1 284 ? -0.545 1.602 17.488 1.00 84.44 284 GLU A C 1
ATOM 2152 O O . GLU A 1 284 ? -1.071 1.746 18.597 1.00 84.44 284 GLU A O 1
ATOM 2157 N N . ARG A 1 285 ? 0.736 1.236 17.346 1.00 87.12 285 ARG A N 1
ATOM 2158 C CA . ARG A 1 285 ? 1.641 0.912 18.465 1.00 87.12 285 ARG A CA 1
ATOM 2159 C C . ARG A 1 285 ? 1.155 -0.209 19.403 1.00 87.12 285 ARG A C 1
ATOM 2161 O O . ARG A 1 285 ? 1.603 -0.263 20.546 1.00 87.12 285 ARG A O 1
ATOM 2168 N N . ALA A 1 286 ? 0.250 -1.081 18.959 1.00 96.81 286 ALA A N 1
ATOM 2169 C CA . ALA A 1 286 ? -0.168 -2.252 19.732 1.00 96.81 286 ALA A CA 1
ATOM 2170 C C . ALA A 1 286 ? 0.928 -3.337 19.773 1.00 96.81 286 ALA A C 1
ATOM 2172 O O . ALA A 1 286 ? 1.740 -3.447 18.852 1.00 96.81 286 ALA A O 1
ATOM 2173 N N . ASP A 1 287 ? 0.934 -4.163 20.820 1.00 98.19 287 ASP A N 1
ATOM 2174 C CA . ASP A 1 287 ? 1.835 -5.313 20.959 1.00 98.19 287 ASP A CA 1
ATOM 2175 C C . ASP A 1 287 ? 1.087 -6.625 20.702 1.00 98.19 287 ASP A C 1
ATOM 2177 O O . ASP A 1 287 ? 0.433 -7.157 21.589 1.00 98.19 287 ASP A O 1
ATOM 2181 N N . LEU A 1 288 ? 1.189 -7.162 19.491 1.00 98.31 288 LEU A N 1
ATOM 2182 C CA . LEU A 1 288 ? 0.630 -8.444 19.060 1.00 98.31 288 LEU A CA 1
ATOM 2183 C C . LEU A 1 288 ? 1.689 -9.565 19.019 1.00 98.31 288 LEU A C 1
ATOM 2185 O O . LEU A 1 288 ? 1.562 -10.502 18.225 1.00 98.31 288 LEU A O 1
ATOM 2189 N N . THR A 1 289 ? 2.743 -9.490 19.840 1.00 98.44 289 THR A N 1
ATOM 2190 C CA . THR A 1 289 ? 3.804 -10.513 19.860 1.00 98.44 289 THR A CA 1
ATOM 2191 C C . THR A 1 289 ? 3.211 -11.919 20.016 1.00 98.44 289 THR A C 1
ATOM 2193 O O . THR A 1 289 ? 2.476 -12.200 20.965 1.00 98.44 289 THR A O 1
ATOM 2196 N N . GLY A 1 290 ? 3.521 -12.822 19.082 1.00 97.88 290 GLY A N 1
ATOM 2197 C CA . GLY A 1 290 ? 3.047 -14.210 19.110 1.00 97.88 290 GLY A CA 1
ATOM 2198 C C . GLY A 1 290 ? 1.532 -14.405 18.940 1.00 97.88 290 GLY A C 1
ATOM 2199 O O . GLY A 1 290 ? 1.032 -15.483 19.262 1.00 97.88 290 GLY A O 1
ATOM 2200 N N . ALA A 1 291 ? 0.783 -13.395 18.483 1.00 98.06 291 ALA A N 1
ATOM 2201 C CA . ALA A 1 291 ? -0.657 -13.519 18.256 1.00 98.06 291 ALA A CA 1
ATOM 2202 C C . ALA A 1 291 ? -0.995 -14.518 17.127 1.00 98.06 291 ALA A C 1
ATOM 2204 O O . ALA A 1 291 ? -0.257 -14.655 16.152 1.00 98.06 291 ALA A O 1
ATOM 2205 N N . ASP A 1 292 ? -2.140 -15.196 17.244 1.00 97.75 292 ASP A N 1
ATOM 2206 C CA . ASP A 1 292 ? -2.692 -16.094 16.219 1.00 97.75 292 ASP A CA 1
ATOM 2207 C C . ASP A 1 292 ? -3.740 -15.344 15.390 1.00 97.75 292 ASP A C 1
ATOM 2209 O O . ASP A 1 292 ? -4.881 -15.188 15.819 1.00 97.75 292 ASP A O 1
ATOM 2213 N N . LEU A 1 293 ? -3.340 -14.871 14.212 1.00 97.25 293 LEU A N 1
ATOM 2214 C CA . LEU A 1 293 ? -4.122 -14.071 13.261 1.00 97.25 293 LEU A CA 1
ATOM 2215 C C . LEU A 1 293 ? -4.478 -14.869 11.994 1.00 97.25 293 LEU A C 1
ATOM 2217 O O . LEU A 1 293 ? -4.795 -14.288 10.958 1.00 97.25 293 LEU A O 1
ATOM 2221 N N . ARG A 1 294 ? -4.426 -16.205 12.046 1.00 96.75 294 ARG A N 1
ATOM 2222 C CA . ARG A 1 294 ? -4.671 -17.041 10.862 1.00 96.75 294 ARG A CA 1
ATOM 2223 C C . ARG A 1 294 ? -6.059 -16.803 10.275 1.00 96.75 294 ARG A C 1
ATOM 2225 O O . ARG A 1 294 ? -7.052 -16.860 11.005 1.00 96.75 294 ARG A O 1
ATOM 2232 N N . GLY A 1 295 ? -6.126 -16.578 8.966 1.00 93.44 295 GLY A N 1
ATOM 2233 C CA . GLY A 1 295 ? -7.380 -16.313 8.257 1.00 93.44 295 GLY A CA 1
ATOM 2234 C C . GLY A 1 295 ? -8.143 -15.078 8.753 1.00 93.44 295 GLY A C 1
ATOM 2235 O O . GLY A 1 295 ? -9.348 -14.988 8.529 1.00 93.44 295 GLY A O 1
ATOM 2236 N N . ALA A 1 296 ? -7.493 -14.169 9.488 1.00 94.12 296 ALA A N 1
ATOM 2237 C CA . ALA A 1 296 ? -8.121 -12.929 9.926 1.00 94.12 296 ALA A CA 1
ATOM 2238 C C . ALA A 1 296 ? -8.291 -11.959 8.746 1.00 94.12 296 ALA A C 1
ATOM 2240 O O . ALA A 1 296 ? -7.425 -11.870 7.876 1.00 94.12 296 ALA A O 1
ATOM 2241 N N . ASP A 1 297 ? -9.395 -11.214 8.744 1.00 90.25 297 ASP A N 1
ATOM 2242 C CA . ASP A 1 297 ? -9.653 -10.129 7.791 1.00 90.25 297 ASP A CA 1
ATOM 2243 C C . ASP A 1 297 ? -9.159 -8.812 8.398 1.00 90.25 297 ASP A C 1
ATOM 2245 O O . ASP A 1 297 ? -9.812 -8.256 9.274 1.00 90.25 297 ASP A O 1
ATOM 2249 N N . LEU A 1 298 ? -7.991 -8.347 7.964 1.00 92.06 298 LEU A N 1
ATOM 2250 C CA . LEU A 1 298 ? -7.302 -7.125 8.390 1.00 92.06 298 LEU A CA 1
ATOM 2251 C C . LEU A 1 298 ? -7.310 -6.055 7.282 1.00 92.06 298 LEU A C 1
ATOM 2253 O O . LEU A 1 298 ? -6.448 -5.169 7.275 1.00 92.06 298 LEU A O 1
ATOM 2257 N N . GLN A 1 299 ? -8.253 -6.112 6.336 1.00 84.69 299 GLN A N 1
ATOM 2258 C CA . GLN A 1 299 ? -8.287 -5.167 5.218 1.00 84.69 299 GLN A CA 1
ATOM 2259 C C . GLN A 1 299 ? -8.346 -3.715 5.714 1.00 84.69 299 GLN A C 1
ATOM 2261 O O . GLN A 1 299 ? -9.184 -3.351 6.540 1.00 84.69 299 GLN A O 1
ATOM 2266 N N . GLY A 1 300 ? -7.441 -2.863 5.231 1.00 76.12 300 GLY A N 1
ATOM 2267 C CA . GLY A 1 300 ? -7.367 -1.452 5.624 1.00 76.12 300 GLY A CA 1
ATOM 2268 C C . GLY A 1 300 ? -7.024 -1.195 7.099 1.00 76.12 300 GLY A C 1
ATOM 2269 O O . GLY A 1 300 ? -7.166 -0.061 7.562 1.00 76.12 300 GLY A O 1
ATOM 2270 N N . ALA A 1 301 ? -6.598 -2.209 7.863 1.00 85.69 301 ALA A N 1
ATOM 2271 C CA . ALA A 1 301 ? -6.221 -2.034 9.263 1.00 85.69 301 ALA A CA 1
ATOM 2272 C C . ALA A 1 301 ? -5.042 -1.054 9.408 1.00 85.69 301 ALA A C 1
ATOM 2274 O O . ALA A 1 301 ? -4.101 -1.053 8.611 1.00 85.69 301 ALA A O 1
ATOM 2275 N N . ARG A 1 302 ? -5.070 -0.218 10.450 1.00 82.31 302 ARG A N 1
ATOM 2276 C CA . ARG A 1 302 ? -4.015 0.758 10.753 1.00 82.31 302 ARG A CA 1
ATOM 2277 C C . ARG A 1 302 ? -3.154 0.245 11.889 1.00 82.31 302 ARG A C 1
ATOM 2279 O O . ARG A 1 302 ? -3.575 0.240 13.037 1.00 82.31 302 ARG A O 1
ATOM 2286 N N . MET A 1 303 ? -1.943 -0.180 11.568 1.00 92.50 303 MET A N 1
ATOM 2287 C CA . MET A 1 303 ? -1.066 -0.928 12.470 1.00 92.50 303 MET A CA 1
ATOM 2288 C C . MET A 1 303 ? 0.311 -0.266 12.608 1.00 92.50 303 MET A C 1
ATOM 2290 O O . MET A 1 303 ? 1.265 -0.898 13.055 1.00 92.50 303 MET A O 1
ATOM 2294 N N . SER A 1 304 ? 0.431 1.011 12.237 1.00 78.88 304 SER A N 1
ATOM 2295 C CA . SER A 1 304 ? 1.708 1.724 12.226 1.00 78.88 304 SER A CA 1
ATOM 2296 C C . SER A 1 304 ? 2.423 1.659 13.583 1.00 78.88 304 SER A C 1
ATOM 2298 O O . SER A 1 304 ? 1.850 1.985 14.628 1.00 78.88 304 SER A O 1
ATOM 2300 N N . GLY A 1 305 ? 3.692 1.247 13.570 1.00 73.56 305 GLY A N 1
ATOM 2301 C CA . GLY A 1 305 ? 4.539 1.121 14.758 1.00 73.56 305 GLY A CA 1
ATOM 2302 C C . GLY A 1 305 ? 4.151 -0.004 15.723 1.00 73.56 305 GLY A C 1
ATOM 2303 O O . GLY A 1 305 ? 4.616 0.015 16.862 1.00 73.56 305 GLY A O 1
ATOM 2304 N N . SER A 1 306 ? 3.280 -0.933 15.321 1.00 94.50 306 SER A N 1
ATOM 2305 C CA . SER A 1 306 ? 2.914 -2.097 16.138 1.00 94.50 306 SER A CA 1
ATOM 2306 C C . SER A 1 306 ? 4.017 -3.167 16.156 1.00 94.50 306 SER A C 1
ATOM 2308 O O . SER A 1 306 ? 4.954 -3.145 15.354 1.00 94.50 306 SER A O 1
ATOM 2310 N N . ASN A 1 307 ? 3.920 -4.108 17.094 1.00 96.81 307 ASN A N 1
ATOM 2311 C CA . ASN A 1 307 ? 4.817 -5.257 17.205 1.00 96.81 307 ASN A CA 1
ATOM 2312 C C . ASN A 1 307 ? 4.042 -6.556 16.940 1.00 96.81 307 ASN A C 1
ATOM 2314 O O . ASN A 1 307 ? 3.247 -6.978 17.764 1.00 96.81 307 ASN A O 1
ATOM 2318 N N . LEU A 1 308 ? 4.291 -7.196 15.805 1.00 98.31 308 LEU A N 1
ATOM 2319 C CA . LEU A 1 308 ? 3.791 -8.513 15.393 1.00 98.31 308 LEU A CA 1
ATOM 2320 C C . LEU A 1 308 ? 4.896 -9.580 15.389 1.00 98.31 308 LEU A C 1
ATOM 2322 O O . LEU A 1 308 ? 4.792 -10.587 14.683 1.00 98.31 308 LEU A O 1
ATOM 2326 N N . SER A 1 309 ? 5.977 -9.385 16.145 1.00 97.62 309 SER A N 1
ATOM 2327 C CA . SER A 1 309 ? 7.072 -10.353 16.151 1.00 97.62 309 SER A CA 1
ATOM 2328 C C . SER A 1 309 ? 6.582 -11.747 16.574 1.00 97.62 309 SER A C 1
ATOM 2330 O O . SER A 1 309 ? 5.850 -11.918 17.551 1.00 97.62 309 SER A O 1
ATOM 2332 N N . GLY A 1 310 ? 6.934 -12.763 15.785 1.00 97.94 310 GLY A N 1
ATOM 2333 C CA . GLY A 1 310 ? 6.502 -14.148 15.992 1.00 97.94 310 GLY A CA 1
ATOM 2334 C C . GLY A 1 310 ? 5.003 -14.428 15.801 1.00 97.94 310 GLY A C 1
ATOM 2335 O O . GLY A 1 310 ? 4.570 -15.531 16.135 1.00 97.94 310 GLY A O 1
ATOM 2336 N N . ALA A 1 311 ? 4.203 -13.478 15.304 1.00 98.44 311 ALA A N 1
ATOM 2337 C CA . ALA A 1 311 ? 2.775 -13.692 15.059 1.00 98.44 311 ALA A CA 1
ATOM 2338 C C . ALA A 1 311 ? 2.519 -14.673 13.895 1.00 98.44 311 ALA A C 1
ATOM 2340 O O . ALA A 1 311 ? 3.303 -14.758 12.948 1.00 98.44 311 ALA A O 1
ATOM 2341 N N . ASP A 1 312 ? 1.401 -15.400 13.948 1.00 98.44 312 ASP A N 1
ATOM 2342 C CA . ASP A 1 312 ? 0.949 -16.328 12.903 1.00 98.44 312 ASP A CA 1
ATOM 2343 C C . ASP A 1 312 ? -0.176 -15.684 12.079 1.00 98.44 312 ASP A C 1
ATOM 2345 O O . ASP A 1 312 ? -1.326 -15.651 12.505 1.00 98.44 312 ASP A O 1
ATOM 2349 N N . LEU A 1 313 ? 0.171 -15.161 10.907 1.00 98.25 313 LEU A N 1
ATOM 2350 C CA . LEU A 1 313 ? -0.673 -14.442 9.945 1.00 98.25 313 LEU A CA 1
ATOM 2351 C C . LEU A 1 313 ? -1.021 -15.301 8.715 1.00 98.25 313 LEU A C 1
ATOM 2353 O O . LEU A 1 313 ? -1.375 -14.759 7.669 1.00 98.25 313 LEU A O 1
ATOM 2357 N N . ARG A 1 314 ? -0.895 -16.633 8.792 1.00 98.12 314 ARG A N 1
ATOM 2358 C CA . ARG A 1 314 ? -1.152 -17.486 7.621 1.00 98.12 314 ARG A CA 1
ATOM 2359 C C . ARG A 1 314 ? -2.554 -17.299 7.067 1.00 98.12 314 ARG A C 1
ATOM 2361 O O . ARG A 1 314 ? -3.522 -17.279 7.832 1.00 98.12 314 ARG A O 1
ATOM 2368 N N . ASP A 1 315 ? -2.640 -17.199 5.746 1.00 95.19 315 ASP A N 1
ATOM 2369 C CA . ASP A 1 315 ? -3.885 -16.989 5.001 1.00 95.19 315 ASP A CA 1
ATOM 2370 C C . ASP A 1 315 ? -4.684 -15.736 5.437 1.00 95.19 315 ASP A C 1
ATOM 2372 O O . ASP A 1 315 ? -5.877 -15.637 5.154 1.00 95.19 315 ASP A O 1
ATOM 2376 N N . ALA A 1 316 ? -4.070 -14.792 6.165 1.00 96.44 316 ALA A N 1
ATOM 2377 C CA . ALA A 1 316 ? -4.725 -13.546 6.562 1.00 96.44 316 ALA A CA 1
ATOM 2378 C C . ALA A 1 316 ? -4.849 -12.580 5.373 1.00 96.44 316 ALA A C 1
ATOM 2380 O O . ALA A 1 316 ? -3.997 -12.563 4.480 1.00 96.44 316 ALA A O 1
ATOM 2381 N N . ASP A 1 317 ? -5.882 -11.742 5.388 1.00 91.00 317 ASP A N 1
ATOM 2382 C CA . ASP A 1 317 ? -6.089 -10.699 4.383 1.00 91.00 317 ASP A CA 1
ATOM 2383 C C . ASP A 1 317 ? -5.702 -9.329 4.944 1.00 91.00 317 ASP A C 1
ATOM 2385 O O . ASP A 1 317 ? -6.397 -8.770 5.783 1.00 91.00 317 ASP A O 1
ATOM 2389 N N . LEU A 1 318 ? -4.574 -8.796 4.491 1.00 92.81 318 LEU A N 1
ATOM 2390 C CA . LEU A 1 318 ? -3.991 -7.510 4.882 1.00 92.81 318 LEU A CA 1
ATOM 2391 C C . LEU A 1 318 ? -4.156 -6.452 3.779 1.00 92.81 318 LEU A C 1
ATOM 2393 O O . LEU A 1 318 ? -3.429 -5.451 3.776 1.00 92.81 318 LEU A O 1
ATOM 2397 N N . SER A 1 319 ? -5.061 -6.659 2.819 1.00 74.50 319 SER A N 1
ATOM 2398 C CA . SER A 1 319 ? -5.181 -5.779 1.654 1.00 74.50 319 SER A CA 1
ATOM 2399 C C . SER A 1 319 ? -5.425 -4.322 2.070 1.00 74.50 319 SER A C 1
ATOM 2401 O O . SER A 1 319 ? -6.321 -4.023 2.859 1.00 74.50 319 SER A O 1
ATOM 2403 N N . GLY A 1 320 ? -4.595 -3.399 1.579 1.00 65.06 320 GLY A N 1
ATOM 2404 C CA . GLY A 1 320 ? -4.652 -1.971 1.912 1.00 65.06 320 GLY A CA 1
ATOM 2405 C C . GLY A 1 320 ? -4.292 -1.609 3.361 1.00 65.06 320 GLY A C 1
ATOM 2406 O O . GLY A 1 320 ? -4.463 -0.457 3.755 1.00 65.06 320 GLY A O 1
ATOM 2407 N N . ALA A 1 321 ? -3.818 -2.554 4.180 1.00 81.62 321 ALA A N 1
ATOM 2408 C CA . ALA A 1 321 ? -3.420 -2.268 5.556 1.00 81.62 321 ALA A CA 1
ATOM 2409 C C . ALA A 1 321 ? -2.176 -1.356 5.626 1.00 81.62 321 ALA A C 1
ATOM 2411 O O . ALA A 1 321 ? -1.298 -1.380 4.758 1.00 81.62 321 ALA A O 1
ATOM 2412 N N . LEU A 1 322 ? -2.079 -0.563 6.696 1.00 73.88 322 LEU A N 1
ATOM 2413 C CA . LEU A 1 322 ? -0.959 0.338 6.974 1.00 73.88 322 LEU A CA 1
ATOM 2414 C C . LEU A 1 322 ? -0.076 -0.248 8.083 1.00 73.88 322 LEU A C 1
ATOM 2416 O O . LEU A 1 322 ? -0.336 -0.052 9.268 1.00 73.88 322 LEU A O 1
ATOM 2420 N N . LEU A 1 323 ? 0.988 -0.944 7.690 1.00 83.88 323 LEU A N 1
ATOM 2421 C CA . LEU A 1 323 ? 1.987 -1.604 8.542 1.00 83.88 323 LEU A CA 1
ATOM 2422 C C . LEU A 1 323 ? 3.301 -0.803 8.639 1.00 83.88 323 LEU A C 1
ATOM 2424 O O . LEU A 1 323 ? 4.366 -1.364 8.909 1.00 83.88 323 LEU A O 1
ATOM 2428 N N . ASN A 1 324 ? 3.268 0.514 8.456 1.00 68.69 324 ASN A N 1
ATOM 2429 C CA . ASN A 1 324 ? 4.482 1.334 8.482 1.00 68.69 324 ASN A CA 1
ATOM 2430 C C . ASN A 1 324 ? 5.207 1.232 9.833 1.00 68.69 324 ASN A C 1
ATOM 2432 O O . ASN A 1 324 ? 4.576 1.311 10.884 1.00 68.69 324 ASN A O 1
ATOM 2436 N N . LEU A 1 325 ? 6.534 1.083 9.823 1.00 73.12 325 LEU A N 1
ATOM 2437 C CA . LEU A 1 325 ? 7.374 0.955 11.026 1.00 73.12 325 LEU A CA 1
ATOM 2438 C C . LEU A 1 325 ? 6.994 -0.220 11.952 1.00 73.12 325 LEU A C 1
ATOM 2440 O O . LEU A 1 325 ? 7.350 -0.217 13.129 1.00 73.12 325 LEU A O 1
ATOM 2444 N N . THR A 1 326 ? 6.264 -1.209 11.438 1.00 89.69 326 THR A N 1
ATOM 2445 C CA . THR A 1 326 ? 5.813 -2.381 12.201 1.00 89.69 326 THR A CA 1
ATOM 2446 C C . THR A 1 326 ? 6.926 -3.414 12.343 1.00 89.69 326 THR A C 1
ATOM 2448 O O . THR A 1 326 ? 7.692 -3.629 11.402 1.00 89.69 326 THR A O 1
ATOM 2451 N N . ASP A 1 327 ? 7.008 -4.087 13.490 1.00 93.19 327 ASP A N 1
ATOM 2452 C CA . ASP A 1 327 ? 7.917 -5.221 13.686 1.00 93.19 327 ASP A CA 1
ATOM 2453 C C . ASP A 1 327 ? 7.218 -6.559 13.401 1.00 93.19 327 ASP A C 1
ATOM 2455 O O . ASP A 1 327 ? 6.411 -7.022 14.188 1.00 93.19 327 ASP A O 1
ATOM 2459 N N . LEU A 1 328 ? 7.538 -7.195 12.282 1.00 97.88 328 LEU A N 1
ATOM 2460 C CA . LEU A 1 328 ? 7.104 -8.525 11.835 1.00 97.88 328 LEU A CA 1
ATOM 2461 C C . LEU A 1 328 ? 8.245 -9.561 11.937 1.00 97.88 328 LEU A C 1
ATOM 2463 O O . LEU A 1 328 ? 8.231 -10.581 11.245 1.00 97.88 328 LEU A O 1
ATOM 2467 N N . SER A 1 329 ? 9.266 -9.321 12.768 1.00 94.94 329 SER A N 1
ATOM 2468 C CA . SER A 1 329 ? 10.400 -10.244 12.925 1.00 94.94 329 SER A CA 1
ATOM 2469 C C . SER A 1 329 ? 9.921 -11.655 13.290 1.00 94.94 329 SER A C 1
ATOM 2471 O O . SER A 1 329 ? 9.214 -11.836 14.282 1.00 94.94 329 SER A O 1
ATOM 2473 N N . ASN A 1 330 ? 10.352 -12.674 12.543 1.00 96.94 330 ASN A N 1
ATOM 2474 C CA . ASN A 1 330 ? 9.946 -14.079 12.717 1.00 96.94 330 ASN A CA 1
ATOM 2475 C C . ASN A 1 330 ? 8.432 -14.354 12.572 1.00 96.94 330 ASN A C 1
ATOM 2477 O O . ASN A 1 330 ? 7.970 -15.415 12.994 1.00 96.94 330 ASN A O 1
ATOM 2481 N N . ALA A 1 331 ? 7.648 -13.422 12.024 1.00 98.31 331 ALA A N 1
ATOM 2482 C CA . ALA A 1 331 ? 6.227 -13.647 11.781 1.00 98.31 331 ALA A CA 1
ATOM 2483 C C . ALA A 1 331 ? 6.006 -14.647 10.633 1.00 98.31 331 ALA A C 1
ATOM 2485 O O . ALA A 1 331 ? 6.828 -14.765 9.720 1.00 98.31 331 ALA A O 1
ATOM 2486 N N . ASN A 1 332 ? 4.881 -15.361 10.666 1.00 98.31 332 ASN A N 1
ATOM 2487 C CA . ASN A 1 332 ? 4.485 -16.298 9.620 1.00 98.31 332 ASN A CA 1
ATOM 2488 C C . ASN A 1 332 ? 3.330 -15.741 8.783 1.00 98.31 332 ASN A C 1
ATOM 2490 O O . ASN A 1 332 ? 2.185 -15.819 9.203 1.00 98.31 332 ASN A O 1
ATOM 2494 N N . LEU A 1 333 ? 3.636 -15.218 7.602 1.00 98.06 333 LEU A N 1
ATOM 2495 C CA . LEU A 1 333 ? 2.713 -14.675 6.606 1.00 98.06 333 LEU A CA 1
ATOM 2496 C C . LEU A 1 333 ? 2.509 -15.626 5.408 1.00 98.06 333 LEU A C 1
ATOM 2498 O O . LEU A 1 333 ? 2.165 -15.174 4.317 1.00 98.06 333 LEU A O 1
ATOM 2502 N N . GLU A 1 334 ? 2.750 -16.931 5.566 1.00 96.88 334 GLU A N 1
ATOM 2503 C CA . GLU A 1 334 ? 2.563 -17.887 4.468 1.00 96.88 334 GLU A CA 1
ATOM 2504 C C . GLU A 1 334 ? 1.114 -17.857 3.941 1.00 96.88 334 GLU A C 1
ATOM 2506 O O . GLU A 1 334 ? 0.161 -17.940 4.716 1.00 96.88 334 GLU A O 1
ATOM 2511 N N . GLY A 1 335 ? 0.949 -17.691 2.626 1.00 92.38 335 GLY A N 1
ATOM 2512 C CA . GLY A 1 335 ? -0.358 -17.581 1.967 1.00 92.38 335 GLY A CA 1
ATOM 2513 C C . GLY A 1 335 ? -1.134 -16.284 2.238 1.00 92.38 335 GLY A C 1
ATOM 2514 O O . GLY A 1 335 ? -2.261 -16.143 1.765 1.00 92.38 335 GLY A O 1
ATOM 2515 N N . ALA A 1 336 ? -0.576 -15.329 2.991 1.00 96.19 336 ALA A N 1
ATOM 2516 C CA . ALA A 1 336 ? -1.268 -14.080 3.304 1.00 96.19 336 ALA A CA 1
ATOM 2517 C C . ALA A 1 336 ? -1.452 -13.192 2.058 1.00 96.19 336 ALA A C 1
ATOM 2519 O O . ALA A 1 336 ? -0.596 -13.149 1.170 1.00 96.19 336 ALA A O 1
ATOM 2520 N N . THR A 1 337 ? -2.553 -12.440 2.013 1.00 86.50 337 THR A N 1
ATOM 2521 C CA . THR A 1 337 ? -2.828 -11.452 0.958 1.00 86.50 337 THR A CA 1
ATOM 2522 C C . THR A 1 337 ? -2.408 -10.069 1.440 1.00 86.50 337 THR A C 1
ATOM 2524 O O . THR A 1 337 ? -2.955 -9.568 2.410 1.00 86.50 337 THR A O 1
ATOM 2527 N N . LEU A 1 338 ? -1.437 -9.444 0.779 1.00 85.88 338 LEU A N 1
ATOM 2528 C CA . LEU A 1 338 ? -0.882 -8.122 1.098 1.00 85.88 338 LEU A CA 1
ATOM 2529 C C . LEU A 1 338 ? -1.070 -7.134 -0.070 1.00 85.88 338 LEU A C 1
ATOM 2531 O O . LEU A 1 338 ? -0.197 -6.313 -0.364 1.00 85.88 338 LEU A O 1
ATOM 2535 N N . PHE A 1 339 ? -2.196 -7.230 -0.781 1.00 66.44 339 PHE A N 1
ATOM 2536 C CA . PHE A 1 339 ? -2.464 -6.374 -1.934 1.00 66.44 339 PHE A CA 1
ATOM 2537 C C . PHE A 1 339 ? -2.529 -4.897 -1.519 1.00 66.44 339 PHE A C 1
ATOM 2539 O O . PHE A 1 339 ? -3.349 -4.522 -0.682 1.00 66.44 339 PHE A O 1
ATOM 2546 N N . GLY A 1 340 ? -1.687 -4.039 -2.099 1.00 51.59 340 GLY A N 1
ATOM 2547 C CA . GLY A 1 340 ? -1.686 -2.600 -1.792 1.00 51.59 340 GLY A CA 1
ATOM 2548 C C . GLY A 1 340 ? -1.318 -2.246 -0.343 1.00 51.59 340 GLY A C 1
ATOM 2549 O O . GLY A 1 340 ? -1.581 -1.132 0.104 1.00 51.59 340 GLY A O 1
ATOM 2550 N N . THR A 1 341 ? -0.751 -3.182 0.419 1.00 71.44 341 THR A N 1
ATOM 2551 C CA . THR A 1 341 ? -0.360 -2.962 1.816 1.00 71.44 341 THR A CA 1
ATOM 2552 C C . THR A 1 341 ? 0.860 -2.040 1.902 1.00 71.44 341 THR A C 1
ATOM 2554 O O . THR A 1 341 ? 1.827 -2.203 1.157 1.00 71.44 341 THR A O 1
ATOM 2557 N N . SER A 1 342 ? 0.864 -1.099 2.848 1.00 68.06 342 SER A N 1
ATOM 2558 C CA . SER A 1 342 ? 2.019 -0.232 3.115 1.00 68.06 342 SER A CA 1
ATOM 2559 C C . SER A 1 342 ? 2.874 -0.805 4.244 1.00 68.06 342 SER A C 1
ATOM 2561 O O . SER A 1 342 ? 2.418 -0.930 5.373 1.00 68.06 342 SER A O 1
ATOM 2563 N N . LEU A 1 343 ? 4.128 -1.128 3.953 1.00 77.38 343 LEU A N 1
ATOM 2564 C CA . LEU A 1 343 ? 5.132 -1.741 4.831 1.00 77.38 343 LEU A CA 1
ATOM 2565 C C . LEU A 1 343 ? 6.347 -0.816 5.037 1.00 77.38 343 LEU A C 1
ATOM 2567 O O . LEU A 1 343 ? 7.434 -1.279 5.383 1.00 77.38 343 LEU A O 1
ATOM 2571 N N . ILE A 1 344 ? 6.193 0.493 4.830 1.00 66.00 344 ILE A N 1
ATOM 2572 C CA . ILE A 1 344 ? 7.306 1.453 4.822 1.00 66.00 344 ILE A CA 1
ATOM 2573 C C . ILE A 1 344 ? 8.067 1.414 6.152 1.00 66.00 344 ILE A C 1
ATOM 2575 O O . ILE A 1 344 ? 7.482 1.601 7.221 1.00 66.00 344 ILE A O 1
ATOM 2579 N N . GLY A 1 345 ? 9.379 1.177 6.101 1.00 58.56 345 GLY A N 1
ATOM 2580 C CA . GLY A 1 345 ? 10.245 1.129 7.283 1.00 58.56 345 GLY A CA 1
ATOM 2581 C C . GLY A 1 345 ? 9.958 -0.022 8.258 1.00 58.56 345 GLY A C 1
ATOM 2582 O O . GLY A 1 345 ? 10.419 0.019 9.399 1.00 58.56 345 GLY A O 1
ATOM 2583 N N . SER A 1 346 ? 9.164 -1.019 7.856 1.00 81.62 346 SER A N 1
ATOM 2584 C CA . SER A 1 346 ? 8.851 -2.185 8.690 1.00 81.62 346 SER A CA 1
ATOM 2585 C C . SER A 1 346 ? 10.044 -3.143 8.826 1.00 81.62 346 SER A C 1
ATOM 2587 O O . SER A 1 346 ? 11.004 -3.113 8.055 1.00 81.62 346 SER A O 1
ATOM 2589 N N . ARG A 1 347 ? 10.015 -4.007 9.842 1.00 85.56 347 ARG A N 1
ATOM 2590 C CA . ARG A 1 347 ? 11.064 -4.999 10.117 1.00 85.56 347 ARG A CA 1
ATOM 2591 C C . ARG A 1 347 ? 10.498 -6.396 9.927 1.00 85.56 347 ARG A C 1
ATOM 2593 O O . ARG A 1 347 ? 9.659 -6.801 10.706 1.00 85.56 347 ARG A O 1
ATOM 2600 N N . LEU A 1 348 ? 10.985 -7.154 8.956 1.00 94.06 348 LEU A N 1
ATOM 2601 C CA . LEU A 1 348 ? 10.587 -8.538 8.683 1.00 94.06 348 LEU A CA 1
ATOM 2602 C C . LEU A 1 348 ? 11.762 -9.541 8.720 1.00 94.06 348 LEU A C 1
ATOM 2604 O O . LEU A 1 348 ? 11.772 -10.483 7.922 1.00 94.06 348 LEU A O 1
ATOM 2608 N N . PRO A 1 349 ? 12.785 -9.396 9.587 1.00 83.88 349 PRO A N 1
ATOM 2609 C CA . PRO A 1 349 ? 13.886 -10.340 9.568 1.00 83.88 349 PRO A CA 1
ATOM 2610 C C . PRO A 1 349 ? 13.396 -11.746 9.927 1.00 83.88 349 PRO A C 1
ATOM 2612 O O . PRO A 1 349 ? 12.651 -11.932 10.892 1.00 83.88 349 PRO A O 1
ATOM 2615 N N . SER A 1 350 ? 13.835 -12.739 9.152 1.00 90.94 350 SER A N 1
ATOM 2616 C CA . SER A 1 350 ? 13.443 -14.150 9.315 1.00 90.94 350 SER A CA 1
ATOM 2617 C C . SER A 1 350 ? 11.928 -14.415 9.248 1.00 90.94 350 SER A C 1
ATOM 2619 O O . SER A 1 350 ? 11.464 -15.439 9.747 1.00 90.94 350 SER A O 1
ATOM 2621 N N . ALA A 1 351 ? 11.144 -13.508 8.655 1.00 95.62 351 ALA A N 1
ATOM 2622 C CA . ALA A 1 351 ? 9.720 -13.729 8.430 1.00 95.62 351 ALA A CA 1
ATOM 2623 C C . ALA A 1 351 ? 9.484 -14.774 7.324 1.00 95.62 351 ALA A C 1
ATOM 2625 O O . ALA A 1 351 ? 10.235 -14.857 6.351 1.00 95.62 351 ALA A O 1
ATOM 2626 N N . ASN A 1 352 ? 8.418 -15.559 7.453 1.00 95.94 352 ASN A N 1
ATOM 2627 C CA . ASN A 1 352 ? 7.978 -16.495 6.421 1.00 95.94 352 ASN A CA 1
ATOM 2628 C C . ASN A 1 352 ? 6.896 -15.829 5.562 1.00 95.94 352 ASN A C 1
ATOM 2630 O O . ASN A 1 352 ? 5.795 -15.624 6.046 1.00 95.94 352 ASN A O 1
ATOM 2634 N N . LEU A 1 353 ? 7.191 -15.506 4.307 1.00 94.25 353 LEU A N 1
ATOM 2635 C CA . LEU A 1 353 ? 6.269 -14.921 3.324 1.00 94.25 353 LEU A CA 1
ATOM 2636 C C . LEU A 1 353 ? 5.991 -15.885 2.160 1.00 94.25 353 LEU A C 1
ATOM 2638 O O . LEU A 1 353 ? 5.651 -15.456 1.054 1.00 94.25 353 LEU A O 1
ATOM 2642 N N . ARG A 1 354 ? 6.154 -17.194 2.370 1.00 87.88 354 ARG A N 1
ATOM 2643 C CA . ARG A 1 354 ? 5.935 -18.188 1.316 1.00 87.88 354 ARG A CA 1
ATOM 2644 C C . ARG A 1 354 ? 4.528 -18.098 0.738 1.00 87.88 354 ARG A C 1
ATOM 2646 O O . ARG A 1 354 ? 3.569 -17.955 1.484 1.00 87.88 354 ARG A O 1
ATOM 2653 N N . ASP A 1 355 ? 4.403 -18.192 -0.580 1.00 85.75 355 ASP A N 1
ATOM 2654 C CA . ASP A 1 355 ? 3.107 -18.196 -1.277 1.00 85.75 355 ASP A CA 1
ATOM 2655 C C . ASP A 1 355 ? 2.213 -16.958 -0.981 1.00 85.75 355 ASP A C 1
ATOM 2657 O O . ASP A 1 355 ? 1.013 -16.976 -1.250 1.00 85.75 355 ASP A O 1
ATOM 2661 N N . SER A 1 356 ? 2.779 -15.881 -0.420 1.00 88.56 356 SER A N 1
ATOM 2662 C CA . SER A 1 356 ? 2.053 -14.643 -0.099 1.00 88.56 356 SER A CA 1
ATOM 2663 C C . SER A 1 356 ? 1.862 -13.744 -1.326 1.00 88.56 356 SER A C 1
ATOM 2665 O O . SER A 1 356 ? 2.592 -13.850 -2.311 1.00 88.56 356 SER A O 1
ATOM 2667 N N . GLN A 1 357 ? 0.880 -12.841 -1.286 1.00 78.88 357 GLN A N 1
ATOM 2668 C CA . GLN A 1 357 ? 0.541 -11.955 -2.407 1.00 78.88 357 GLN A CA 1
ATOM 2669 C C . GLN A 1 357 ? 0.837 -10.491 -2.066 1.00 78.88 357 GLN A C 1
ATOM 2671 O O . GLN A 1 357 ? -0.012 -9.807 -1.510 1.00 78.88 357 GLN A O 1
ATOM 2676 N N . LEU A 1 358 ? 2.012 -9.977 -2.420 1.00 76.44 358 LEU A N 1
ATOM 2677 C CA . LEU A 1 358 ? 2.434 -8.585 -2.190 1.00 76.44 358 LEU A CA 1
ATOM 2678 C C . LEU A 1 358 ? 2.138 -7.652 -3.375 1.00 76.44 358 LEU A C 1
ATOM 2680 O O . LEU A 1 358 ? 2.792 -6.618 -3.550 1.00 76.44 358 LEU A O 1
ATOM 2684 N N . VAL A 1 359 ? 1.160 -8.001 -4.210 1.00 62.22 359 VAL A N 1
ATOM 2685 C CA . VAL A 1 359 ? 0.857 -7.255 -5.433 1.00 62.22 359 VAL A CA 1
ATOM 2686 C C . VAL A 1 359 ? 0.512 -5.798 -5.107 1.00 62.22 359 VAL A C 1
ATOM 2688 O O . VAL A 1 359 ? -0.426 -5.521 -4.363 1.00 62.22 359 VAL A O 1
ATOM 2691 N N . GLY A 1 360 ? 1.265 -4.845 -5.657 1.00 48.12 360 GLY A N 1
ATOM 2692 C CA . GLY A 1 360 ? 1.051 -3.416 -5.389 1.00 48.12 360 GLY A CA 1
ATOM 2693 C C . GLY A 1 360 ? 1.437 -2.937 -3.982 1.00 48.12 360 GLY A C 1
ATOM 2694 O O . GLY A 1 360 ? 1.139 -1.794 -3.644 1.00 48.12 360 GLY A O 1
ATOM 2695 N N . ALA A 1 361 ? 2.054 -3.778 -3.146 1.00 65.75 361 ALA A N 1
ATOM 2696 C CA . ALA A 1 361 ? 2.495 -3.378 -1.810 1.00 65.75 361 ALA A CA 1
ATOM 2697 C C . ALA A 1 361 ? 3.620 -2.326 -1.868 1.00 65.75 361 ALA A C 1
ATOM 2699 O O . ALA A 1 361 ? 4.413 -2.298 -2.807 1.00 65.75 361 ALA A O 1
ATOM 2700 N N . VAL A 1 362 ? 3.736 -1.481 -0.842 1.00 50.25 362 VAL A N 1
ATOM 2701 C CA . VAL A 1 362 ? 4.804 -0.474 -0.721 1.00 50.25 362 VAL A CA 1
ATOM 2702 C C . VAL A 1 362 ? 5.752 -0.884 0.397 1.00 50.25 362 VAL A C 1
ATOM 2704 O O . VAL A 1 362 ? 5.391 -0.796 1.564 1.00 50.25 362 VAL A O 1
ATOM 2707 N N . ILE A 1 363 ? 6.972 -1.308 0.077 1.00 63.06 363 ILE A N 1
ATOM 2708 C CA . ILE A 1 363 ? 7.926 -1.874 1.052 1.00 63.06 363 ILE A CA 1
ATOM 2709 C C . ILE A 1 363 ? 9.177 -1.000 1.254 1.00 63.06 363 ILE A C 1
ATOM 2711 O O . ILE A 1 363 ? 10.221 -1.482 1.687 1.00 63.06 363 ILE A O 1
ATOM 2715 N N . VAL A 1 364 ? 9.089 0.293 0.938 1.00 51.53 364 VAL A N 1
ATOM 2716 C CA . VAL A 1 364 ? 10.222 1.234 0.991 1.00 51.53 364 VAL A CA 1
ATOM 2717 C C . VAL A 1 364 ? 10.883 1.259 2.369 1.00 51.53 364 VAL A C 1
ATOM 2719 O O . VAL A 1 364 ? 10.233 1.540 3.378 1.00 51.53 364 VAL A O 1
ATOM 2722 N N . GLY A 1 365 ? 12.190 0.991 2.425 1.00 50.53 365 GLY A N 1
ATOM 2723 C CA . GLY A 1 365 ? 12.953 0.980 3.675 1.00 50.53 365 GLY A CA 1
ATOM 2724 C C . GLY A 1 365 ? 12.601 -0.167 4.629 1.00 50.53 365 GLY A C 1
ATOM 2725 O O . GLY A 1 365 ? 13.042 -0.147 5.780 1.00 50.53 365 GLY A O 1
ATOM 2726 N N . ALA A 1 366 ? 11.808 -1.148 4.189 1.00 72.06 366 ALA A N 1
ATOM 2727 C CA . ALA A 1 366 ? 11.520 -2.340 4.970 1.00 72.06 366 ALA A CA 1
ATOM 2728 C C . ALA A 1 366 ? 12.730 -3.289 5.004 1.00 72.06 366 ALA A C 1
ATOM 2730 O O . ALA A 1 366 ? 13.477 -3.418 4.038 1.00 72.06 366 ALA A O 1
ATOM 2731 N N . ASN A 1 367 ? 12.926 -3.982 6.123 1.00 75.50 367 ASN A N 1
ATOM 2732 C CA . ASN A 1 367 ? 14.041 -4.909 6.302 1.00 75.50 367 ASN A CA 1
ATOM 2733 C C . ASN A 1 367 ? 13.578 -6.369 6.202 1.00 75.50 367 ASN A C 1
ATOM 2735 O O . ASN A 1 367 ? 12.974 -6.865 7.147 1.00 75.50 367 ASN A O 1
ATOM 2739 N N . PHE A 1 368 ? 13.942 -7.080 5.132 1.00 81.94 368 PHE A N 1
ATOM 2740 C CA . PHE A 1 368 ? 13.614 -8.500 4.943 1.00 81.94 368 PHE A CA 1
ATOM 2741 C C . PHE A 1 368 ? 14.762 -9.472 5.267 1.00 81.94 368 PHE A C 1
ATOM 2743 O O . PHE A 1 368 ? 14.708 -10.624 4.850 1.00 81.94 368 PHE A O 1
ATOM 2750 N N . SER A 1 369 ? 15.815 -9.073 5.989 1.00 77.25 369 SER A N 1
ATOM 2751 C CA . SER A 1 369 ? 16.998 -9.931 6.191 1.00 77.25 369 SER A CA 1
ATOM 2752 C C . SER A 1 369 ? 16.650 -11.345 6.692 1.00 77.25 369 SER A C 1
ATOM 2754 O O . SER A 1 369 ? 16.129 -11.525 7.794 1.00 77.25 369 SER A O 1
ATOM 2756 N N . GLY A 1 370 ? 16.964 -12.371 5.897 1.00 76.25 370 GLY A N 1
ATOM 2757 C CA . GLY A 1 370 ? 16.678 -13.772 6.214 1.00 76.25 370 GLY A CA 1
ATOM 2758 C C . GLY A 1 370 ? 15.220 -14.207 6.029 1.00 76.25 370 GLY A C 1
ATOM 2759 O O . GLY A 1 370 ? 14.888 -15.324 6.417 1.00 76.25 370 GLY A O 1
ATOM 2760 N N . ALA A 1 371 ? 14.347 -13.361 5.476 1.00 85.50 371 ALA A N 1
ATOM 2761 C CA . ALA A 1 371 ? 12.969 -13.731 5.170 1.00 85.50 371 ALA A CA 1
ATOM 2762 C C . ALA A 1 371 ? 12.890 -14.755 4.020 1.00 85.50 371 ALA A C 1
ATOM 2764 O O . ALA A 1 371 ? 13.695 -14.729 3.079 1.00 85.50 371 ALA A O 1
ATOM 2765 N N . ASP A 1 372 ? 11.899 -15.645 4.090 1.00 83.19 372 ASP A N 1
ATOM 2766 C CA . ASP A 1 372 ? 11.579 -16.610 3.032 1.00 83.19 372 ASP A CA 1
ATOM 2767 C C . ASP A 1 372 ? 10.423 -16.077 2.175 1.00 83.19 372 ASP A C 1
ATOM 2769 O O . ASP A 1 372 ? 9.279 -16.083 2.616 1.00 83.19 372 ASP A O 1
ATOM 2773 N N . LEU A 1 373 ? 10.711 -15.638 0.947 1.00 81.88 373 LEU A N 1
ATOM 2774 C CA . LEU A 1 373 ? 9.722 -15.179 -0.037 1.00 81.88 373 LEU A CA 1
ATOM 2775 C C . LEU A 1 373 ? 9.473 -16.227 -1.134 1.00 81.88 373 LEU A C 1
ATOM 2777 O O . LEU A 1 373 ? 9.117 -15.898 -2.268 1.00 81.88 373 LEU A O 1
ATOM 2781 N N . SER A 1 374 ? 9.699 -17.511 -0.852 1.00 78.81 374 SER A N 1
ATOM 2782 C CA . SER A 1 374 ? 9.490 -18.562 -1.850 1.00 78.81 374 SER A CA 1
ATOM 2783 C C . SER A 1 374 ? 8.051 -18.551 -2.371 1.00 78.81 374 SER A C 1
ATOM 2785 O O . SER A 1 374 ? 7.114 -18.687 -1.596 1.00 78.81 374 SER A O 1
ATOM 2787 N N . ASN A 1 375 ? 7.880 -18.436 -3.691 1.00 72.75 375 ASN A N 1
ATOM 2788 C CA . ASN A 1 375 ? 6.581 -18.336 -4.375 1.00 72.75 375 ASN A CA 1
ATOM 2789 C C . ASN A 1 375 ? 5.726 -17.105 -4.020 1.00 72.75 375 ASN A C 1
ATOM 2791 O O . ASN A 1 375 ? 4.551 -17.087 -4.382 1.00 72.75 375 ASN A O 1
ATOM 2795 N N . ALA A 1 376 ? 6.275 -16.094 -3.344 1.00 76.62 376 ALA A N 1
ATOM 2796 C CA . ALA A 1 376 ? 5.547 -14.850 -3.135 1.00 76.62 376 ALA A CA 1
ATOM 2797 C C . ALA A 1 376 ? 5.318 -14.119 -4.475 1.00 76.62 376 ALA A C 1
ATOM 2799 O O . ALA A 1 376 ? 6.212 -14.085 -5.327 1.00 76.62 376 ALA A O 1
ATOM 2800 N N . ASP A 1 377 ? 4.139 -13.525 -4.662 1.00 65.50 377 ASP A N 1
ATOM 2801 C CA . ASP A 1 377 ? 3.845 -12.649 -5.799 1.00 65.50 377 ASP A CA 1
ATOM 2802 C C . ASP A 1 377 ? 4.211 -11.203 -5.449 1.00 65.50 377 ASP A C 1
ATOM 2804 O O . ASP A 1 377 ? 3.596 -10.594 -4.579 1.00 65.50 377 ASP A O 1
ATOM 2808 N N . LEU A 1 378 ? 5.223 -10.663 -6.126 1.00 61.19 378 LEU A N 1
ATOM 2809 C CA . LEU A 1 378 ? 5.750 -9.306 -5.929 1.00 61.19 378 LEU A CA 1
ATOM 2810 C C . LEU A 1 378 ? 5.391 -8.366 -7.095 1.00 61.19 378 LEU A C 1
ATOM 2812 O O . LEU A 1 378 ? 6.025 -7.329 -7.294 1.00 61.19 378 LEU A O 1
ATOM 2816 N N . THR A 1 379 ? 4.412 -8.731 -7.926 1.00 49.31 379 THR A N 1
ATOM 2817 C CA . THR A 1 379 ? 4.018 -7.917 -9.082 1.00 49.31 379 THR A CA 1
ATOM 2818 C C . THR A 1 379 ? 3.609 -6.499 -8.656 1.00 49.31 379 THR A C 1
ATOM 2820 O O . THR A 1 379 ? 2.675 -6.309 -7.880 1.00 49.31 379 THR A O 1
ATOM 2823 N N . GLY A 1 380 ? 4.278 -5.470 -9.184 1.00 43.78 380 GLY A N 1
ATOM 2824 C CA . GLY A 1 380 ? 3.930 -4.072 -8.904 1.00 43.78 380 GLY A CA 1
ATOM 2825 C C . GLY A 1 380 ? 4.244 -3.596 -7.480 1.00 43.78 380 GLY A C 1
ATOM 2826 O O . GLY A 1 380 ? 3.761 -2.537 -7.089 1.00 43.78 380 GLY A O 1
ATOM 2827 N N . THR A 1 381 ? 5.018 -4.354 -6.698 1.00 50.62 381 THR A N 1
ATOM 2828 C CA . THR A 1 381 ? 5.507 -3.911 -5.387 1.00 50.62 381 THR A CA 1
ATOM 2829 C C . THR A 1 381 ? 6.495 -2.741 -5.546 1.00 50.62 381 THR A C 1
ATOM 2831 O O . THR A 1 381 ? 7.433 -2.828 -6.335 1.00 50.62 381 THR A O 1
ATOM 2834 N N . LEU A 1 382 ? 6.316 -1.653 -4.787 1.00 42.09 382 LEU A N 1
ATOM 2835 C CA . LEU A 1 382 ? 7.210 -0.486 -4.785 1.00 42.09 382 LEU A CA 1
ATOM 2836 C C . LEU A 1 382 ? 8.300 -0.653 -3.717 1.00 42.09 382 LEU A C 1
ATOM 2838 O O . LEU A 1 382 ? 7.998 -0.764 -2.526 1.00 42.09 382 LEU A O 1
ATOM 2842 N N . MET A 1 383 ? 9.569 -0.669 -4.131 1.00 51.88 383 MET A N 1
ATOM 2843 C CA . MET A 1 383 ? 10.711 -1.025 -3.279 1.00 51.88 383 MET A CA 1
ATOM 2844 C C . MET A 1 383 ? 12.024 -0.400 -3.763 1.00 51.88 383 MET A C 1
ATOM 2846 O O . MET A 1 383 ? 12.150 -0.140 -4.958 1.00 51.88 383 MET A O 1
ATOM 2850 N N . PHE A 1 384 ? 13.023 -0.235 -2.881 1.00 39.31 384 PHE A N 1
ATOM 2851 C CA . PHE A 1 384 ? 14.413 -0.098 -3.329 1.00 39.31 384 PHE A CA 1
ATOM 2852 C C . PHE A 1 384 ? 15.136 -1.470 -3.334 1.00 39.31 384 PHE A C 1
ATOM 2854 O O . PHE A 1 384 ? 14.729 -2.412 -2.648 1.00 39.31 384 PHE A O 1
ATOM 2861 N N . PRO A 1 385 ? 16.215 -1.632 -4.122 1.00 35.97 385 PRO A N 1
ATOM 2862 C CA . PRO A 1 385 ? 16.957 -2.895 -4.244 1.00 35.97 385 PRO A CA 1
ATOM 2863 C C . PRO A 1 385 ? 17.679 -3.351 -2.964 1.00 35.97 385 PRO A C 1
ATOM 2865 O O . PRO A 1 385 ? 18.008 -4.528 -2.810 1.00 35.97 385 PRO A O 1
ATOM 2868 N N . SER A 1 386 ? 17.986 -2.430 -2.048 1.00 42.22 386 SER A N 1
ATOM 2869 C CA . SER A 1 386 ? 18.680 -2.729 -0.788 1.00 42.22 386 SER A CA 1
ATOM 2870 C C . SER A 1 386 ? 17.871 -3.611 0.168 1.00 42.22 386 SER A C 1
ATOM 2872 O O . SER A 1 386 ? 18.456 -4.257 1.038 1.00 42.22 386 SER A O 1
ATOM 2874 N N . GLU A 1 387 ? 16.555 -3.660 -0.011 1.00 43.84 387 GLU A N 1
ATOM 2875 C CA . GLU A 1 387 ? 15.586 -4.232 0.916 1.00 43.84 387 GLU A CA 1
ATOM 2876 C C . GLU A 1 387 ? 15.506 -5.762 0.832 1.00 43.84 387 GLU A C 1
ATOM 2878 O O . GLU A 1 387 ? 15.121 -6.396 1.812 1.00 43.84 387 GLU A O 1
ATOM 2883 N N . LEU A 1 388 ? 15.929 -6.370 -0.288 1.00 50.97 388 LEU A N 1
ATOM 2884 C CA . LEU A 1 388 ? 15.944 -7.833 -0.487 1.00 50.97 388 LEU A CA 1
ATOM 2885 C C . LEU A 1 388 ? 17.303 -8.494 -0.228 1.00 50.97 388 LEU A C 1
ATOM 2887 O O . LEU A 1 388 ? 17.497 -9.668 -0.560 1.00 50.97 388 LEU A O 1
ATOM 2891 N N . ARG A 1 389 ? 18.264 -7.777 0.358 1.00 45.19 389 ARG A N 1
ATOM 2892 C CA . ARG A 1 389 ? 19.565 -8.367 0.705 1.00 45.19 389 ARG A CA 1
ATOM 2893 C C . ARG A 1 389 ? 19.377 -9.533 1.680 1.00 45.19 389 ARG A C 1
ATOM 2895 O O . ARG A 1 389 ? 18.648 -9.419 2.663 1.00 45.19 389 ARG A O 1
ATOM 2902 N N . ASP A 1 390 ? 20.045 -10.650 1.391 1.00 47.75 390 ASP A N 1
ATOM 2903 C CA . ASP A 1 390 ? 20.014 -11.876 2.198 1.00 47.75 390 ASP A CA 1
ATOM 2904 C C . ASP A 1 390 ? 18.610 -12.514 2.347 1.00 47.75 390 ASP A C 1
ATOM 2906 O O . ASP A 1 390 ? 18.303 -13.121 3.375 1.00 47.75 390 ASP A O 1
ATOM 2910 N N . THR A 1 391 ? 17.749 -12.386 1.326 1.00 40.31 391 THR A N 1
ATOM 2911 C CA . THR A 1 391 ? 16.426 -13.045 1.247 1.00 40.31 391 THR A CA 1
ATOM 2912 C C . THR A 1 391 ? 16.463 -14.333 0.418 1.00 40.31 391 THR A C 1
ATOM 2914 O O . THR A 1 391 ? 17.274 -14.475 -0.500 1.00 40.31 391 THR A O 1
ATOM 2917 N N . THR A 1 392 ? 15.579 -15.292 0.722 1.00 41.97 392 THR A N 1
ATOM 2918 C CA . THR A 1 392 ? 15.406 -16.505 -0.103 1.00 41.97 392 THR A CA 1
ATOM 2919 C C . THR A 1 392 ? 14.233 -16.317 -1.066 1.00 41.97 392 THR A C 1
ATOM 2921 O O . THR A 1 392 ? 13.113 -16.076 -0.624 1.00 41.97 392 THR A O 1
ATOM 2924 N N . VAL A 1 393 ? 14.471 -16.456 -2.376 1.00 48.97 393 VAL A N 1
ATOM 2925 C CA . VAL A 1 393 ? 13.457 -16.309 -3.439 1.00 48.97 393 VAL A CA 1
ATOM 2926 C C . VAL A 1 393 ? 13.508 -17.537 -4.359 1.00 48.97 393 VAL A C 1
ATOM 2928 O O . VAL A 1 393 ? 14.560 -17.842 -4.917 1.00 48.97 393 VAL A O 1
ATOM 2931 N N . LEU A 1 394 ? 12.388 -18.259 -4.524 1.00 36.84 394 LEU A N 1
ATOM 2932 C CA . LEU A 1 394 ? 12.322 -19.526 -5.289 1.00 36.84 394 LEU A CA 1
ATOM 2933 C C . LEU A 1 394 ? 11.475 -19.480 -6.581 1.00 36.84 394 LEU A C 1
ATOM 2935 O O . LEU A 1 394 ? 11.353 -20.504 -7.251 1.00 36.84 394 LEU A O 1
ATOM 2939 N N . ARG A 1 395 ? 10.940 -18.320 -6.992 1.00 33.44 395 ARG A N 1
ATOM 2940 C CA . ARG A 1 395 ? 10.240 -18.160 -8.284 1.00 33.44 395 ARG A CA 1
ATOM 2941 C C . ARG A 1 395 ? 10.531 -16.782 -8.898 1.00 33.44 395 ARG A C 1
ATOM 2943 O O . ARG A 1 395 ? 10.447 -15.781 -8.197 1.00 33.44 395 ARG A O 1
ATOM 2950 N N . ILE A 1 396 ? 10.931 -16.743 -10.177 1.00 39.12 396 ILE A N 1
ATOM 2951 C CA . ILE A 1 396 ? 11.580 -15.577 -10.826 1.00 39.12 396 ILE A CA 1
ATOM 2952 C C . ILE A 1 396 ? 10.663 -14.848 -11.827 1.00 39.12 396 ILE A C 1
ATOM 2954 O O . ILE A 1 396 ? 11.131 -14.010 -12.588 1.00 39.12 396 ILE A O 1
ATOM 2958 N N . ASP A 1 397 ? 9.359 -15.122 -11.845 1.00 37.69 397 ASP A N 1
ATOM 2959 C CA . ASP A 1 397 ? 8.490 -14.531 -12.875 1.00 37.69 397 ASP A CA 1
ATOM 2960 C C . ASP A 1 397 ? 8.258 -13.003 -12.664 1.00 37.69 397 ASP A C 1
ATOM 2962 O O . ASP A 1 397 ? 8.265 -12.285 -13.661 1.00 37.69 397 ASP A O 1
ATOM 2966 N N . PRO A 1 398 ? 8.181 -12.442 -11.427 1.00 37.94 398 PRO A N 1
ATOM 2967 C CA . PRO A 1 398 ? 8.083 -10.982 -11.219 1.00 37.94 398 PRO A CA 1
ATOM 2968 C C . PRO A 1 398 ? 9.394 -10.305 -10.775 1.00 37.94 398 PRO A C 1
ATOM 2970 O O . PRO A 1 398 ? 9.575 -9.106 -10.972 1.00 37.94 398 PRO A O 1
ATOM 2973 N N . VAL A 1 399 ? 10.336 -11.050 -10.184 1.00 35.56 399 VAL A N 1
ATOM 2974 C CA . VAL A 1 399 ? 11.588 -10.482 -9.640 1.00 35.56 399 VAL A CA 1
ATOM 2975 C C . VAL A 1 399 ? 12.547 -10.056 -10.759 1.00 35.56 399 VAL A C 1
ATOM 2977 O O . VAL A 1 399 ? 13.326 -9.125 -10.587 1.00 35.56 399 VAL A O 1
ATOM 2980 N N . LEU A 1 400 ? 12.444 -10.661 -11.946 1.00 36.44 400 LEU A N 1
ATOM 2981 C CA . LEU A 1 400 ? 13.211 -10.264 -13.132 1.00 36.44 400 LEU A CA 1
ATOM 2982 C C . LEU A 1 400 ? 12.832 -8.871 -13.668 1.00 36.44 400 LEU A C 1
ATOM 2984 O O . LEU A 1 400 ? 13.703 -8.185 -14.195 1.00 36.44 400 LEU A O 1
ATOM 2988 N N . ALA A 1 401 ? 11.588 -8.415 -13.472 1.00 34.62 401 ALA A N 1
ATOM 2989 C CA . ALA A 1 401 ? 11.179 -7.056 -13.837 1.00 34.62 401 ALA A CA 1
ATOM 2990 C C . ALA A 1 401 ? 11.777 -5.999 -12.890 1.00 34.62 401 ALA A C 1
ATOM 2992 O O . ALA A 1 401 ? 12.152 -4.924 -13.342 1.00 34.62 401 ALA A O 1
ATOM 2993 N N . ALA A 1 402 ? 11.937 -6.332 -11.604 1.00 33.34 402 ALA A N 1
ATOM 2994 C CA . ALA A 1 402 ? 12.588 -5.474 -10.608 1.00 33.34 402 ALA A CA 1
ATOM 2995 C C . ALA A 1 402 ? 14.131 -5.520 -10.673 1.00 33.34 402 ALA A C 1
ATOM 2997 O O . ALA A 1 402 ? 14.801 -4.587 -10.242 1.00 33.34 402 ALA A O 1
ATOM 2998 N N . LEU A 1 403 ? 14.716 -6.600 -11.207 1.00 36.78 403 LEU A N 1
ATOM 2999 C CA . LEU A 1 403 ? 16.171 -6.771 -11.342 1.00 36.78 403 LEU A CA 1
ATOM 3000 C C . LEU A 1 403 ? 16.757 -6.194 -12.641 1.00 36.78 403 LEU A C 1
ATOM 3002 O O . LEU A 1 403 ? 17.981 -6.114 -12.753 1.00 36.78 403 LEU A O 1
ATOM 3006 N N . ASN A 1 404 ? 15.928 -5.786 -13.607 1.00 33.53 404 ASN A N 1
ATOM 3007 C CA . ASN A 1 404 ? 16.400 -5.216 -14.877 1.00 33.53 404 ASN A CA 1
ATOM 3008 C C . ASN A 1 404 ? 17.082 -3.841 -14.726 1.00 33.53 404 ASN A C 1
ATOM 3010 O O . ASN A 1 404 ? 17.756 -3.412 -15.656 1.00 33.53 404 ASN A O 1
ATOM 3014 N N . GLU A 1 405 ? 16.981 -3.184 -13.566 1.00 32.28 405 GLU A N 1
ATOM 3015 C CA . GLU A 1 405 ? 17.611 -1.877 -13.321 1.00 32.28 405 GLU A CA 1
ATOM 3016 C C . GLU A 1 405 ? 19.048 -1.936 -12.765 1.00 32.28 405 GLU A C 1
ATOM 3018 O O . GLU A 1 405 ? 19.669 -0.888 -12.605 1.00 32.28 405 GLU A O 1
ATOM 3023 N N . LEU A 1 406 ? 19.639 -3.106 -12.463 1.00 34.59 406 LEU A N 1
ATOM 3024 C CA . LEU A 1 406 ? 20.934 -3.135 -11.755 1.00 34.59 406 LEU A CA 1
ATOM 3025 C C . LEU A 1 406 ? 21.978 -4.115 -12.297 1.00 34.59 406 LEU A C 1
ATOM 3027 O O . LEU A 1 406 ? 22.000 -5.308 -11.997 1.00 34.59 406 LEU A O 1
ATOM 3031 N N . GLN A 1 407 ? 22.982 -3.537 -12.956 1.00 33.81 407 GLN A N 1
ATOM 3032 C CA . GLN A 1 407 ? 24.240 -4.161 -13.374 1.00 33.81 407 GLN A CA 1
ATOM 3033 C C . GLN A 1 407 ? 25.199 -4.590 -12.226 1.00 33.81 407 GLN A C 1
ATOM 3035 O O . GLN A 1 407 ? 26.356 -4.904 -12.505 1.00 33.81 407 GLN A O 1
ATOM 3040 N N . LEU A 1 408 ? 24.802 -4.643 -10.942 1.00 31.20 408 LEU A N 1
ATOM 3041 C CA . LEU A 1 408 ? 25.779 -4.615 -9.823 1.00 31.20 408 LEU A CA 1
ATOM 3042 C C . LEU A 1 408 ? 25.703 -5.705 -8.727 1.00 31.20 408 LEU A C 1
ATOM 3044 O O . LEU A 1 408 ? 26.343 -5.549 -7.689 1.00 31.20 408 LEU A O 1
ATOM 3048 N N . ALA A 1 409 ? 25.020 -6.839 -8.913 1.00 30.53 409 ALA A N 1
ATOM 3049 C CA . ALA A 1 409 ? 25.095 -7.936 -7.929 1.00 30.53 409 ALA A CA 1
ATOM 3050 C C . ALA A 1 409 ? 26.168 -8.987 -8.292 1.00 30.53 409 ALA A C 1
ATOM 3052 O O . ALA A 1 409 ? 26.070 -9.657 -9.322 1.00 30.53 409 ALA A O 1
ATOM 3053 N N . GLU A 1 410 ? 27.181 -9.165 -7.432 1.00 36.25 410 GLU A N 1
ATOM 3054 C CA . GLU A 1 410 ? 28.272 -10.137 -7.636 1.00 36.25 410 GLU A CA 1
ATOM 3055 C C . GLU A 1 410 ? 27.888 -11.599 -7.332 1.00 36.25 410 GLU A C 1
ATOM 3057 O O . GLU A 1 410 ? 28.551 -12.492 -7.847 1.00 36.25 410 GLU A O 1
ATOM 3062 N N . THR A 1 411 ? 26.817 -11.901 -6.584 1.00 29.38 411 THR A N 1
ATOM 3063 C CA . THR A 1 411 ? 26.298 -13.285 -6.451 1.00 29.38 411 THR A CA 1
ATOM 3064 C C . THR A 1 411 ? 24.825 -13.322 -6.015 1.00 29.38 411 THR A C 1
ATOM 3066 O O . THR A 1 411 ? 24.473 -12.813 -4.958 1.00 29.38 411 THR A O 1
ATOM 3069 N N . LEU A 1 412 ? 23.967 -13.972 -6.812 1.00 33.25 412 LEU A N 1
ATOM 3070 C CA . LEU A 1 412 ? 22.596 -14.366 -6.454 1.00 33.25 412 LEU A CA 1
ATOM 3071 C C . LEU A 1 412 ? 22.514 -15.900 -6.563 1.00 33.25 412 LEU A C 1
ATOM 3073 O O . LEU A 1 412 ? 22.956 -16.459 -7.568 1.00 33.25 412 LEU A O 1
ATOM 3077 N N . THR A 1 413 ? 21.985 -16.593 -5.551 1.00 30.41 413 THR A N 1
ATOM 3078 C CA . THR A 1 413 ? 21.874 -18.066 -5.573 1.00 30.41 413 THR A CA 1
ATOM 3079 C C . THR A 1 413 ? 20.480 -18.458 -6.055 1.00 30.41 413 THR A C 1
ATOM 3081 O O . THR A 1 413 ? 19.507 -18.300 -5.327 1.00 30.41 413 THR A O 1
ATOM 3084 N N . VAL A 1 414 ? 20.377 -18.950 -7.290 1.00 33.66 414 VAL A N 1
ATOM 3085 C CA . VAL A 1 414 ? 19.113 -19.348 -7.933 1.00 33.66 414 VAL A CA 1
ATOM 3086 C C . VAL A 1 414 ? 18.992 -20.875 -7.932 1.00 33.66 414 VAL A C 1
ATOM 3088 O O . VAL A 1 414 ? 19.870 -21.554 -8.459 1.00 33.66 414 VAL A O 1
ATOM 3091 N N . VAL A 1 415 ? 17.905 -21.431 -7.385 1.00 27.88 415 VAL A N 1
ATOM 3092 C CA . VAL A 1 415 ? 17.600 -22.877 -7.425 1.00 27.88 415 VAL A CA 1
ATOM 3093 C C . VAL A 1 415 ? 16.357 -23.093 -8.291 1.00 27.88 415 VAL A C 1
ATOM 3095 O O . VAL A 1 415 ? 15.250 -22.757 -7.885 1.00 27.88 415 VAL A O 1
ATOM 3098 N N . ALA A 1 416 ? 16.531 -23.644 -9.495 1.00 26.52 416 ALA A N 1
ATOM 3099 C CA . ALA A 1 416 ? 15.438 -23.882 -10.439 1.00 26.52 416 ALA A CA 1
ATOM 3100 C C . ALA A 1 416 ? 14.787 -25.263 -10.227 1.00 26.52 416 ALA A C 1
ATOM 3102 O O . ALA A 1 416 ? 15.464 -26.292 -10.240 1.00 26.52 416 ALA A O 1
ATOM 3103 N N . LEU A 1 417 ? 13.458 -25.307 -10.111 1.00 24.03 417 LEU A N 1
ATOM 3104 C CA . LEU A 1 417 ? 12.655 -26.497 -10.404 1.00 24.03 417 LEU A CA 1
ATOM 3105 C C . LEU A 1 417 ? 11.676 -26.148 -11.524 1.00 24.03 417 LEU A C 1
ATOM 3107 O O . LEU A 1 417 ? 11.089 -25.074 -11.526 1.00 24.03 417 LEU A O 1
ATOM 3111 N N . GLY A 1 418 ? 11.601 -27.049 -12.504 1.00 26.80 418 GLY A N 1
ATOM 3112 C CA . GLY A 1 418 ? 11.052 -26.812 -13.836 1.00 26.80 418 GLY A CA 1
ATOM 3113 C C . GLY A 1 418 ? 9.609 -26.314 -13.906 1.00 26.80 418 GLY A C 1
ATOM 3114 O O . GLY A 1 418 ? 8.783 -26.594 -13.040 1.00 26.80 418 GLY A O 1
ATOM 3115 N N . GLY A 1 419 ? 9.338 -25.640 -15.025 1.00 28.81 419 GLY A N 1
ATOM 3116 C CA . GLY A 1 419 ? 8.065 -25.003 -15.355 1.00 28.81 419 GLY A CA 1
ATOM 3117 C C . GLY A 1 419 ? 8.152 -23.496 -15.142 1.00 28.81 419 GLY A C 1
ATOM 3118 O O . GLY A 1 419 ? 7.654 -22.997 -14.142 1.00 28.81 419 GLY A O 1
ATOM 3119 N N . VAL A 1 420 ? 8.831 -22.791 -16.051 1.00 27.47 420 VAL A N 1
ATOM 3120 C CA . VAL A 1 420 ? 9.082 -21.345 -15.947 1.00 27.47 420 VAL A CA 1
ATOM 3121 C C . VAL A 1 420 ? 8.646 -20.652 -17.234 1.00 27.47 420 VAL A C 1
ATOM 3123 O O . VAL A 1 420 ? 8.898 -21.145 -18.333 1.00 27.47 420 VAL A O 1
ATOM 3126 N N . THR A 1 421 ? 7.991 -19.511 -17.054 1.00 31.95 421 THR A N 1
ATOM 3127 C CA . THR A 1 421 ? 7.439 -18.591 -18.051 1.00 31.95 421 THR A CA 1
ATOM 3128 C C . THR A 1 421 ? 8.093 -17.228 -17.849 1.00 31.95 421 THR A C 1
ATOM 3130 O O . THR A 1 421 ? 7.964 -16.699 -16.756 1.00 31.95 421 THR A O 1
ATOM 3133 N N . ALA A 1 422 ? 8.736 -16.613 -18.847 1.00 29.44 422 ALA A N 1
ATOM 3134 C CA . ALA A 1 422 ? 9.085 -15.189 -18.751 1.00 29.44 422 ALA A CA 1
ATOM 3135 C C . ALA A 1 422 ? 9.295 -14.535 -20.122 1.00 29.44 422 ALA A C 1
ATOM 3137 O O . ALA A 1 422 ? 10.038 -15.040 -20.965 1.00 29.44 422 ALA A O 1
ATOM 3138 N N . ALA A 1 423 ? 8.643 -13.389 -20.301 1.00 28.28 423 ALA A N 1
ATOM 3139 C CA . ALA A 1 423 ? 8.850 -12.439 -21.381 1.00 28.28 423 ALA A CA 1
ATOM 3140 C C . ALA A 1 423 ? 9.934 -11.413 -20.994 1.00 28.28 423 ALA A C 1
ATOM 3142 O O . ALA A 1 423 ? 10.103 -11.094 -19.821 1.00 28.28 423 ALA A O 1
ATOM 3143 N N . ASN A 1 424 ? 10.612 -10.880 -22.014 1.00 28.22 424 ASN A N 1
ATOM 3144 C CA . ASN A 1 424 ? 11.496 -9.706 -22.011 1.00 28.22 424 ASN A CA 1
ATOM 3145 C C . ASN A 1 424 ? 12.752 -9.765 -21.122 1.00 28.22 424 ASN A C 1
ATOM 3147 O O . ASN A 1 424 ? 12.796 -9.226 -20.020 1.00 28.22 424 ASN A O 1
ATOM 3151 N N . ILE A 1 425 ? 13.829 -10.332 -21.678 1.00 29.80 425 ILE A N 1
ATOM 3152 C CA . ILE A 1 425 ? 15.189 -10.230 -21.129 1.00 29.80 425 ILE A CA 1
ATOM 3153 C C . ILE A 1 425 ? 16.159 -9.886 -22.266 1.00 29.80 425 ILE A C 1
ATOM 3155 O O . ILE A 1 425 ? 16.270 -10.637 -23.236 1.00 29.80 425 ILE A O 1
ATOM 3159 N N . VAL A 1 426 ? 16.900 -8.784 -22.124 1.00 27.34 426 VAL A N 1
ATOM 3160 C CA . VAL A 1 426 ? 18.140 -8.520 -22.871 1.00 27.34 426 VAL A CA 1
ATOM 3161 C C . VAL A 1 426 ? 19.298 -8.935 -21.964 1.00 27.34 426 VAL A C 1
ATOM 3163 O O . VAL A 1 426 ? 19.426 -8.439 -20.849 1.00 27.34 426 VAL A O 1
ATOM 3166 N N . TRP A 1 427 ? 20.119 -9.888 -22.408 1.00 28.77 427 TRP A N 1
ATOM 3167 C CA . TRP A 1 427 ? 21.208 -10.467 -21.612 1.00 28.77 427 TRP A CA 1
ATOM 3168 C C . TRP A 1 427 ? 22.568 -10.159 -22.263 1.00 28.77 427 TRP A C 1
ATOM 3170 O O . TRP A 1 427 ? 22.683 -10.294 -23.484 1.00 28.77 427 TRP A O 1
ATOM 3180 N N . PRO A 1 428 ? 23.622 -9.786 -21.509 1.00 27.80 428 PRO A N 1
ATOM 3181 C CA . PRO A 1 428 ? 24.951 -9.607 -22.082 1.00 27.80 428 PRO A CA 1
ATOM 3182 C C . PRO A 1 428 ? 25.537 -10.962 -22.530 1.00 27.80 428 PRO A C 1
ATOM 3184 O O . PRO A 1 428 ? 25.459 -11.934 -21.774 1.00 27.80 428 PRO A O 1
ATOM 3187 N N . PRO A 1 429 ? 26.212 -11.049 -23.693 1.00 30.59 429 PRO A N 1
ATOM 3188 C CA . PRO A 1 429 ? 26.720 -12.307 -24.261 1.00 30.59 429 PRO A CA 1
ATOM 3189 C C . PRO A 1 429 ? 27.827 -13.009 -23.443 1.00 30.59 429 PRO A C 1
ATOM 3191 O O . PRO A 1 429 ? 28.291 -14.082 -23.826 1.00 30.59 429 PRO A O 1
ATOM 3194 N N . SER A 1 430 ? 28.272 -12.430 -22.323 1.00 31.55 430 SER A N 1
ATOM 3195 C CA . SER A 1 430 ? 29.415 -12.893 -21.528 1.00 31.55 430 SER A CA 1
ATOM 3196 C C . SER A 1 430 ? 29.062 -13.658 -20.244 1.00 31.55 430 SER A C 1
ATOM 3198 O O . SER A 1 430 ? 29.958 -14.272 -19.660 1.00 31.55 430 SER A O 1
ATOM 3200 N N . LYS A 1 431 ? 27.800 -13.669 -19.787 1.00 32.38 431 LYS A N 1
ATOM 3201 C CA . LYS A 1 431 ? 27.406 -14.349 -18.535 1.00 32.38 431 LYS A CA 1
ATOM 3202 C C . LYS A 1 431 ? 26.750 -15.709 -18.797 1.00 32.38 431 LYS A C 1
ATOM 3204 O O . LYS A 1 431 ? 25.961 -15.871 -19.719 1.00 32.38 431 LYS A O 1
ATOM 3209 N N . ARG A 1 432 ? 27.106 -16.708 -17.979 1.00 36.12 432 ARG A N 1
ATOM 3210 C CA . ARG A 1 432 ? 26.629 -18.100 -18.076 1.00 36.12 432 ARG A CA 1
ATOM 3211 C C . ARG A 1 432 ? 25.838 -18.479 -16.823 1.00 36.12 432 ARG A C 1
ATOM 3213 O O . ARG A 1 432 ? 26.291 -18.202 -15.715 1.00 36.12 432 ARG A O 1
ATOM 3220 N N . LEU A 1 433 ? 24.685 -19.127 -16.999 1.00 34.31 433 LEU A N 1
ATOM 3221 C CA . LEU A 1 433 ? 23.851 -19.646 -15.907 1.00 34.31 433 LEU A CA 1
ATOM 3222 C C . LEU A 1 433 ? 24.369 -21.021 -15.461 1.00 34.31 433 LEU A C 1
ATOM 3224 O O . LEU A 1 433 ? 24.556 -21.914 -16.288 1.00 34.31 433 LEU A O 1
ATOM 3228 N N . LEU A 1 434 ? 24.583 -21.198 -14.158 1.00 34.03 434 LEU A N 1
ATOM 3229 C CA . LEU A 1 434 ? 25.000 -22.467 -13.561 1.00 34.03 434 LEU A CA 1
ATOM 3230 C C . LEU A 1 434 ? 23.814 -23.084 -12.813 1.00 34.03 434 LEU A C 1
ATOM 3232 O O . LEU A 1 434 ? 23.393 -22.573 -11.782 1.00 34.03 434 LEU A O 1
ATOM 3236 N N . LEU A 1 435 ? 23.274 -24.183 -13.338 1.00 33.47 435 LEU A N 1
ATOM 3237 C CA . LEU A 1 435 ? 22.220 -24.957 -12.679 1.00 33.47 435 LEU A CA 1
ATOM 3238 C C . LEU A 1 435 ? 22.847 -25.901 -11.641 1.00 33.47 435 LEU A C 1
ATOM 3240 O O . LEU A 1 435 ? 23.659 -26.761 -11.994 1.00 33.47 435 LEU A O 1
ATOM 3244 N N . THR A 1 436 ? 22.463 -25.760 -10.373 1.00 32.16 436 THR A N 1
ATOM 3245 C CA . THR A 1 436 ? 22.816 -26.688 -9.285 1.00 32.16 436 THR A CA 1
ATOM 3246 C C . THR A 1 436 ? 21.571 -27.409 -8.764 1.00 32.16 436 THR A C 1
ATOM 3248 O O . THR A 1 436 ? 20.442 -26.968 -8.977 1.00 32.16 436 THR A O 1
ATOM 3251 N N . ASP A 1 437 ? 21.754 -28.571 -8.135 1.00 34.06 437 ASP A N 1
ATOM 3252 C CA . ASP A 1 437 ? 20.661 -29.296 -7.483 1.00 34.06 437 ASP A CA 1
ATOM 3253 C C . ASP A 1 437 ? 20.265 -28.693 -6.123 1.00 34.06 437 ASP A C 1
ATOM 3255 O O . ASP A 1 437 ? 20.849 -27.723 -5.640 1.00 34.06 437 ASP A O 1
ATOM 3259 N N . ARG A 1 438 ? 19.274 -29.317 -5.468 1.00 27.03 438 ARG A N 1
ATOM 3260 C CA . ARG A 1 438 ? 18.761 -28.947 -4.134 1.00 27.03 438 ARG A CA 1
ATOM 3261 C C . ARG A 1 438 ? 19.823 -28.919 -3.020 1.00 27.03 438 ARG A C 1
ATOM 3263 O O . ARG A 1 438 ? 19.500 -28.496 -1.914 1.00 27.03 438 ARG A O 1
ATOM 3270 N N . LEU A 1 439 ? 21.043 -29.392 -3.276 1.00 30.08 439 LEU A N 1
ATOM 3271 C CA . LEU A 1 439 ? 22.161 -29.421 -2.331 1.00 30.08 439 LEU A CA 1
ATOM 3272 C C . LEU A 1 439 ? 23.332 -28.524 -2.774 1.00 30.08 439 LEU A C 1
ATOM 3274 O O . LEU A 1 439 ? 24.376 -28.524 -2.122 1.00 30.08 439 LEU A O 1
ATOM 3278 N N . GLY A 1 440 ? 23.178 -27.758 -3.859 1.00 32.56 440 GLY A N 1
ATOM 3279 C CA . GLY A 1 440 ? 24.213 -26.872 -4.387 1.00 32.56 440 GLY A CA 1
ATOM 3280 C C . GLY A 1 440 ? 25.295 -27.582 -5.208 1.00 32.56 440 GLY A C 1
ATOM 3281 O O . GLY A 1 440 ? 26.348 -26.990 -5.444 1.00 32.56 440 GLY A O 1
ATOM 3282 N N . GLN A 1 441 ? 25.075 -28.824 -5.659 1.00 33.97 441 GLN A N 1
ATOM 3283 C CA . GLN A 1 441 ? 26.033 -29.549 -6.501 1.00 33.97 441 GLN A CA 1
ATOM 3284 C C . GLN A 1 441 ? 25.643 -29.525 -7.986 1.00 33.97 441 GLN A C 1
ATOM 3286 O O . GLN A 1 441 ? 24.467 -29.544 -8.349 1.00 33.97 441 GLN A O 1
ATOM 3291 N N . GLN A 1 442 ? 26.646 -29.470 -8.871 1.00 37.06 442 GLN A N 1
ATOM 3292 C CA . GLN A 1 442 ? 26.442 -29.604 -10.317 1.00 37.06 442 GLN A CA 1
ATOM 3293 C C . GLN A 1 442 ? 25.971 -31.024 -10.649 1.00 37.06 442 GLN A C 1
ATOM 3295 O O . GLN A 1 442 ? 26.622 -32.000 -10.276 1.00 37.06 442 GLN A O 1
ATOM 3300 N N . THR A 1 443 ? 24.873 -31.156 -11.392 1.00 35.22 443 THR A N 1
ATOM 3301 C CA . THR A 1 443 ? 24.353 -32.469 -11.797 1.00 35.22 443 THR A CA 1
ATOM 3302 C C . THR A 1 443 ? 24.973 -32.950 -13.107 1.00 35.22 443 THR A C 1
ATOM 3304 O O . THR A 1 443 ? 25.218 -32.178 -14.033 1.00 35.22 443 THR A O 1
ATOM 3307 N N . ALA A 1 444 ? 25.220 -34.259 -13.197 1.00 31.80 444 ALA A N 1
ATOM 3308 C CA . ALA A 1 444 ? 25.712 -34.926 -14.399 1.00 31.80 444 ALA A CA 1
ATOM 3309 C C . ALA A 1 444 ? 24.619 -34.923 -15.485 1.00 31.80 444 ALA A C 1
ATOM 3311 O O . ALA A 1 444 ? 23.761 -35.800 -15.527 1.00 31.80 444 ALA A O 1
ATOM 3312 N N . GLY A 1 445 ? 24.627 -33.891 -16.325 1.00 34.97 445 GLY A N 1
ATOM 3313 C CA . GLY A 1 445 ? 23.588 -33.620 -17.324 1.00 34.97 445 GLY A CA 1
ATOM 3314 C C . GLY A 1 445 ? 23.398 -32.132 -17.621 1.00 34.97 445 GLY A C 1
ATOM 3315 O O . GLY A 1 445 ? 22.677 -31.790 -18.555 1.00 34.97 445 GLY A O 1
ATOM 3316 N N . SER A 1 446 ? 24.061 -31.251 -16.867 1.00 33.28 446 SER A N 1
ATOM 3317 C CA . SER A 1 446 ? 24.143 -29.824 -17.159 1.00 33.28 446 SER A CA 1
ATOM 3318 C C . SER A 1 446 ? 24.739 -29.588 -18.552 1.00 33.28 446 SER A C 1
ATOM 3320 O O . SER A 1 446 ? 25.918 -29.828 -18.813 1.00 33.28 446 SER A O 1
ATOM 3322 N N . ARG A 1 447 ? 23.899 -29.117 -19.473 1.00 35.78 447 ARG A N 1
ATOM 3323 C CA . ARG A 1 447 ? 24.333 -28.544 -20.746 1.00 35.78 447 ARG A CA 1
ATOM 3324 C C . ARG A 1 447 ? 24.043 -27.047 -20.716 1.00 35.78 447 ARG A C 1
ATOM 3326 O O . ARG A 1 447 ? 22.985 -26.632 -20.253 1.00 35.78 447 ARG A O 1
ATOM 3333 N N . GLU A 1 448 ? 24.985 -26.260 -21.225 1.00 35.69 448 GLU A N 1
ATOM 3334 C CA . GLU A 1 448 ? 24.800 -24.832 -21.482 1.00 35.69 448 GLU A CA 1
ATOM 3335 C C . GLU A 1 448 ? 23.666 -24.651 -22.508 1.00 35.69 448 GLU A C 1
ATOM 3337 O O . GLU A 1 448 ? 23.761 -25.146 -23.635 1.00 35.69 448 GLU A O 1
ATOM 3342 N N . LEU A 1 449 ? 22.574 -24.001 -22.099 1.00 35.91 449 LEU A N 1
ATOM 3343 C CA . LEU A 1 449 ? 21.457 -23.651 -22.979 1.00 35.91 449 LEU A CA 1
ATOM 3344 C C . LEU A 1 449 ? 21.690 -22.264 -23.574 1.00 35.91 449 LEU A C 1
ATOM 3346 O O . LEU A 1 449 ? 22.155 -21.354 -22.887 1.00 35.91 449 LEU A O 1
ATOM 3350 N N . THR A 1 450 ? 21.367 -22.112 -24.856 1.00 35.34 450 THR A N 1
ATOM 3351 C CA . THR A 1 450 ? 21.470 -20.825 -25.553 1.00 35.34 450 THR A CA 1
ATOM 3352 C C . THR A 1 450 ? 20.150 -20.059 -25.475 1.00 35.34 450 THR A C 1
ATOM 3354 O O . THR A 1 450 ? 19.079 -20.659 -25.421 1.00 35.34 450 THR A O 1
ATOM 3357 N N . ALA A 1 451 ? 20.210 -18.723 -25.503 1.00 34.38 451 ALA A N 1
ATOM 3358 C CA . ALA A 1 451 ? 19.034 -17.852 -25.395 1.00 34.38 451 ALA A CA 1
ATOM 3359 C C . ALA A 1 451 ? 17.939 -18.164 -26.439 1.00 34.38 451 ALA A C 1
ATOM 3361 O O . ALA A 1 451 ? 16.754 -18.053 -26.147 1.00 34.38 451 ALA A O 1
ATOM 3362 N N . ALA A 1 452 ? 18.323 -18.621 -27.635 1.00 30.20 452 ALA A N 1
ATOM 3363 C CA . ALA A 1 452 ? 17.395 -18.924 -28.723 1.00 30.20 452 ALA A CA 1
ATOM 3364 C C . ALA A 1 452 ? 16.536 -20.183 -28.482 1.00 30.20 452 ALA A C 1
ATOM 3366 O O . ALA A 1 452 ? 15.403 -20.244 -28.951 1.00 30.20 452 ALA A O 1
ATOM 3367 N N . GLU A 1 453 ? 17.048 -21.175 -27.744 1.00 33.34 453 GLU A N 1
ATOM 3368 C CA . GLU A 1 453 ? 16.332 -22.432 -27.468 1.00 33.34 453 GLU A CA 1
ATOM 3369 C C . GLU A 1 453 ? 15.216 -22.244 -26.423 1.00 33.34 453 GLU A C 1
ATOM 3371 O O . GLU A 1 453 ? 14.270 -23.022 -26.392 1.00 33.34 453 GLU A O 1
ATOM 3376 N N . VAL A 1 454 ? 15.297 -21.188 -25.606 1.00 36.44 454 VAL A N 1
ATOM 3377 C CA . VAL A 1 454 ? 14.317 -20.861 -24.555 1.00 36.44 454 VAL A CA 1
ATOM 3378 C C . VAL A 1 454 ? 13.134 -20.052 -25.109 1.00 36.44 454 VAL A C 1
ATOM 3380 O O . VAL A 1 454 ? 12.004 -20.225 -24.667 1.00 36.44 454 VAL A O 1
ATOM 3383 N N . VAL A 1 455 ? 13.372 -19.202 -26.113 1.00 33.19 455 VAL A N 1
ATOM 3384 C CA . VAL A 1 455 ? 12.384 -18.248 -26.660 1.00 33.19 455 VAL A CA 1
ATOM 3385 C C . VAL A 1 455 ? 11.265 -18.924 -27.469 1.00 33.19 455 VAL A C 1
ATOM 3387 O O . VAL A 1 455 ? 10.131 -18.448 -27.465 1.00 33.19 455 VAL A O 1
ATOM 3390 N N . ALA A 1 456 ? 11.547 -20.039 -28.149 1.00 31.11 456 ALA A N 1
ATOM 3391 C CA . ALA A 1 456 ? 10.594 -20.674 -29.066 1.00 31.11 456 ALA A CA 1
ATOM 3392 C C . ALA A 1 456 ? 9.388 -21.350 -28.374 1.00 31.11 456 ALA A C 1
ATOM 3394 O O . ALA A 1 456 ? 8.340 -21.489 -29.001 1.00 31.11 456 ALA A O 1
ATOM 3395 N N . ASP A 1 457 ? 9.510 -21.731 -27.098 1.00 33.69 457 ASP A N 1
ATOM 3396 C CA . ASP A 1 457 ? 8.464 -22.448 -26.344 1.00 33.69 457 ASP A CA 1
ATOM 3397 C C . ASP A 1 457 ? 7.453 -21.505 -25.643 1.00 33.69 457 ASP A C 1
ATOM 3399 O O . ASP A 1 457 ? 6.416 -21.955 -25.159 1.00 33.69 457 ASP A O 1
ATOM 3403 N N . LEU A 1 458 ? 7.722 -20.189 -25.595 1.00 32.66 458 LEU A N 1
ATOM 3404 C CA . LEU A 1 458 ? 7.032 -19.226 -24.713 1.00 32.66 458 LEU A CA 1
ATOM 3405 C C . LEU A 1 458 ? 5.883 -18.408 -25.355 1.00 32.66 458 LEU A C 1
ATOM 3407 O O . LEU A 1 458 ? 5.088 -17.814 -24.630 1.00 32.66 458 LEU A O 1
ATOM 3411 N N . LEU A 1 459 ? 5.740 -18.363 -26.684 1.00 29.09 459 LEU A N 1
ATOM 3412 C CA . LEU A 1 459 ? 4.886 -17.390 -27.410 1.00 29.09 459 LEU A CA 1
ATOM 3413 C C . LEU A 1 459 ? 3.362 -17.710 -27.468 1.00 29.09 459 LEU A C 1
ATOM 3415 O O . LEU A 1 459 ? 2.713 -17.438 -28.476 1.00 29.09 459 LEU A O 1
ATOM 3419 N N . GLY A 1 460 ? 2.761 -18.306 -26.428 1.00 28.45 460 GLY A N 1
ATOM 3420 C CA . GLY A 1 460 ? 1.445 -18.969 -26.542 1.00 28.45 460 GLY A CA 1
ATOM 3421 C C . GLY A 1 460 ? 0.204 -18.470 -25.764 1.00 28.45 460 GLY A C 1
ATOM 3422 O O . GLY A 1 460 ? -0.821 -19.136 -25.914 1.00 28.45 460 GLY A O 1
ATOM 3423 N N . GLN A 1 461 ? 0.206 -17.421 -24.915 1.00 30.12 461 GLN A N 1
ATOM 3424 C CA . GLN A 1 461 ? -0.945 -17.107 -24.006 1.00 30.12 461 GLN A CA 1
ATOM 3425 C C . GLN A 1 461 ? -1.165 -15.588 -23.691 1.00 30.12 461 GLN A C 1
ATOM 3427 O O . GLN A 1 461 ? -0.236 -14.817 -23.916 1.00 30.12 461 GLN A O 1
ATOM 3432 N N . PRO A 1 462 ? -2.365 -15.147 -23.202 1.00 30.95 462 PRO A N 1
ATOM 3433 C CA . PRO A 1 462 ? -2.847 -13.742 -23.227 1.00 30.95 462 PRO A CA 1
ATOM 3434 C C . PRO A 1 462 ? -2.648 -12.898 -21.929 1.00 30.95 462 PRO A C 1
ATOM 3436 O O . PRO A 1 462 ? -2.474 -13.457 -20.850 1.00 30.95 462 PRO A O 1
ATOM 3439 N N . GLU A 1 463 ? -2.722 -11.555 -22.045 1.00 33.25 463 GLU A N 1
ATOM 3440 C CA . GLU A 1 463 ? -2.407 -10.502 -21.032 1.00 33.25 463 GLU A CA 1
ATOM 3441 C C . GLU A 1 463 ? -3.410 -10.299 -19.848 1.00 33.25 463 GLU A C 1
ATOM 3443 O O . GLU A 1 463 ? -4.584 -10.665 -19.972 1.00 33.25 463 GLU A O 1
ATOM 3448 N N . PRO A 1 464 ? -2.981 -9.702 -18.697 1.00 37.78 464 PRO A N 1
ATOM 3449 C CA . PRO A 1 464 ? -3.818 -9.428 -17.508 1.00 37.78 464 PRO A CA 1
ATOM 3450 C C . PRO A 1 464 ? -4.836 -8.270 -17.672 1.00 37.78 464 PRO A C 1
ATOM 3452 O O . PRO A 1 464 ? -4.744 -7.458 -18.585 1.00 37.78 464 PRO A O 1
ATOM 3455 N N . ARG A 1 465 ? -5.849 -8.204 -16.783 1.00 37.62 465 ARG A N 1
ATOM 3456 C CA . ARG A 1 465 ? -6.977 -7.237 -16.838 1.00 37.62 465 ARG A CA 1
ATOM 3457 C C . ARG A 1 465 ? -6.564 -5.810 -16.427 1.00 37.62 465 ARG A C 1
ATOM 3459 O O . ARG A 1 465 ? -5.917 -5.660 -15.397 1.00 37.62 465 ARG A O 1
ATOM 3466 N N . ALA A 1 466 ? -7.035 -4.807 -17.176 1.00 47.12 466 ALA A N 1
ATOM 3467 C CA . ALA A 1 466 ? -6.793 -3.373 -16.958 1.00 47.12 466 ALA A CA 1
ATOM 3468 C C . ALA A 1 466 ? -7.371 -2.837 -15.630 1.00 47.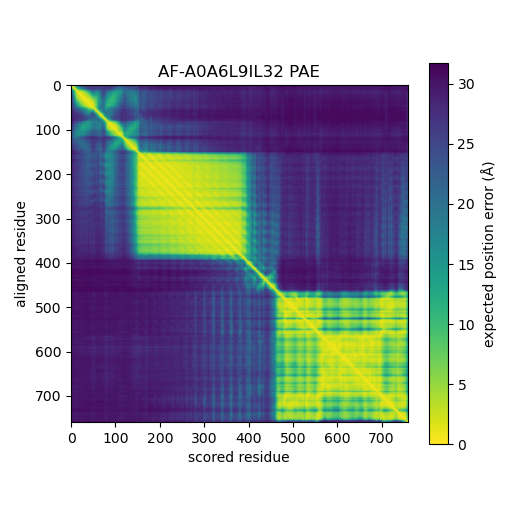12 466 ALA A C 1
ATOM 3470 O O . ALA A 1 466 ? -8.459 -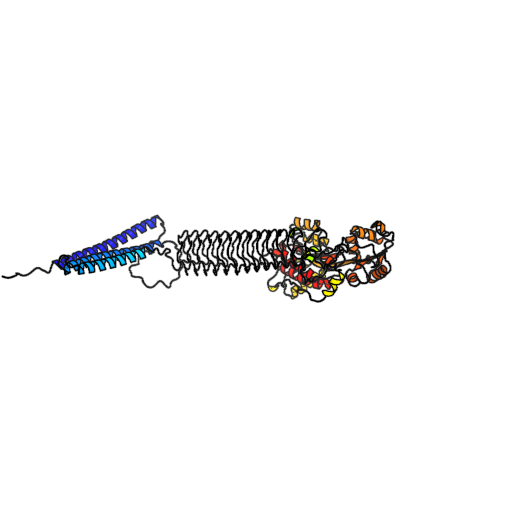3.249 -15.209 1.00 47.12 466 ALA A O 1
ATOM 3471 N N . PHE A 1 467 ? -6.640 -1.928 -14.980 1.00 45.81 467 PHE A N 1
ATOM 3472 C CA . PHE A 1 467 ? -7.077 -1.160 -13.811 1.00 45.81 467 PHE A CA 1
ATOM 3473 C C . PHE A 1 467 ? -7.848 0.093 -14.258 1.00 45.81 467 PHE A C 1
ATOM 3475 O O . PHE A 1 467 ? -7.501 0.723 -15.245 1.00 45.81 467 PHE A O 1
ATOM 3482 N N . HIS A 1 468 ? -8.903 0.455 -13.528 1.00 56.44 468 HIS A N 1
ATOM 3483 C CA . HIS A 1 468 ? -9.726 1.629 -13.833 1.00 56.44 468 HIS A CA 1
ATOM 3484 C C . HIS A 1 468 ? -9.942 2.452 -12.569 1.00 56.44 468 HIS A C 1
ATOM 3486 O O . HIS A 1 468 ? -10.297 1.891 -11.524 1.00 56.44 468 HIS A O 1
ATOM 3492 N N . ILE A 1 469 ? -9.771 3.773 -12.662 1.00 62.66 469 ILE A N 1
ATOM 3493 C CA . ILE A 1 469 ? -10.205 4.677 -11.598 1.00 62.66 469 ILE A CA 1
ATOM 3494 C C . ILE A 1 469 ? -11.744 4.697 -11.606 1.00 62.66 469 ILE A C 1
ATOM 3496 O O . ILE A 1 469 ? -12.336 4.941 -12.659 1.00 62.66 469 ILE A O 1
ATOM 3500 N N . PRO A 1 470 ? -12.430 4.431 -10.475 1.00 59.09 470 PRO A N 1
ATOM 3501 C CA . PRO A 1 470 ? -13.888 4.488 -10.429 1.00 59.09 470 PRO A CA 1
ATOM 3502 C C . PRO A 1 470 ? -14.402 5.850 -10.904 1.00 59.09 470 PRO A C 1
ATOM 3504 O O . PRO A 1 470 ? -13.945 6.888 -10.422 1.00 59.09 470 PRO A O 1
ATOM 3507 N N . GLU A 1 471 ? -15.364 5.850 -11.829 1.00 64.94 471 GLU A N 1
ATOM 3508 C CA . GLU A 1 471 ? -15.941 7.097 -12.327 1.00 64.94 471 GLU A CA 1
ATOM 3509 C C . GLU A 1 471 ? -16.586 7.889 -11.173 1.00 64.94 471 GLU A C 1
ATOM 3511 O O . GLU A 1 471 ? -17.390 7.339 -10.408 1.00 64.94 471 GLU A O 1
ATOM 3516 N N . PRO A 1 472 ? -16.256 9.181 -11.018 1.00 66.88 472 PRO A N 1
ATOM 3517 C CA . PRO A 1 472 ? -16.819 10.004 -9.959 1.00 66.88 472 PRO A CA 1
ATOM 3518 C C . PRO A 1 472 ? -18.312 10.271 -10.193 1.00 66.88 472 PRO A C 1
ATOM 3520 O O . PRO A 1 472 ? -18.750 10.552 -11.308 1.00 66.88 472 PRO A O 1
ATOM 3523 N N . ASN A 1 473 ? -19.106 10.269 -9.118 1.00 69.50 473 ASN A N 1
ATOM 3524 C CA . ASN A 1 473 ? -20.499 10.706 -9.194 1.00 69.50 473 ASN A CA 1
ATOM 3525 C C . ASN A 1 473 ? -20.572 12.239 -9.231 1.00 69.50 473 ASN A C 1
ATOM 3527 O O . ASN A 1 473 ? -20.524 12.905 -8.199 1.00 69.50 473 ASN A O 1
ATOM 3531 N N . PHE A 1 474 ? -20.719 12.797 -10.427 1.00 71.38 474 PHE A N 1
ATOM 3532 C CA . PHE A 1 474 ? -20.728 14.238 -10.635 1.00 71.38 474 PHE A CA 1
ATOM 3533 C C . PHE A 1 474 ? -21.998 14.968 -10.158 1.00 71.38 474 PHE A C 1
ATOM 3535 O O . PHE A 1 474 ? -21.975 16.193 -10.030 1.00 71.38 474 PHE A O 1
ATOM 3542 N N . GLU A 1 475 ? -23.090 14.263 -9.838 1.00 64.06 475 GLU A N 1
ATOM 3543 C CA . GLU A 1 475 ? -24.346 14.897 -9.400 1.00 64.06 475 GLU A CA 1
ATOM 3544 C C . GLU A 1 475 ? -24.244 15.549 -8.009 1.00 64.06 475 GLU A C 1
ATOM 3546 O O . GLU A 1 475 ? -25.025 16.445 -7.680 1.00 64.06 475 GLU A O 1
ATOM 3551 N N . THR A 1 476 ? -23.280 15.125 -7.188 1.00 56.50 476 THR A N 1
ATOM 3552 C CA . THR A 1 476 ? -23.099 15.584 -5.799 1.00 56.50 476 THR A CA 1
ATOM 3553 C C . THR A 1 476 ? -21.956 16.588 -5.629 1.00 56.50 476 THR A C 1
ATOM 3555 O O . THR A 1 476 ? -21.670 17.013 -4.508 1.00 56.50 476 THR A O 1
ATOM 3558 N N . ILE A 1 477 ? -21.300 16.984 -6.723 1.00 60.78 477 ILE A N 1
ATOM 3559 C CA . ILE A 1 477 ? -19.992 17.640 -6.705 1.00 60.78 477 ILE A CA 1
ATOM 3560 C C . ILE A 1 477 ? -20.061 18.985 -7.440 1.00 60.78 477 ILE A C 1
ATOM 3562 O O . ILE A 1 477 ? -20.324 19.022 -8.636 1.00 60.78 477 ILE A O 1
ATOM 3566 N N . SER A 1 478 ? -19.770 20.094 -6.748 1.00 61.94 478 SER A N 1
ATOM 3567 C CA . SER A 1 478 ? -19.734 21.441 -7.345 1.00 61.94 478 SER A CA 1
ATOM 3568 C C . SER A 1 478 ? -18.597 22.296 -6.775 1.00 61.94 478 SER A C 1
ATOM 3570 O O . SER A 1 478 ? -18.412 22.328 -5.558 1.00 61.94 478 SER A O 1
ATOM 3572 N N . GLY A 1 479 ? -17.884 23.032 -7.630 1.00 72.12 479 GLY A N 1
ATOM 3573 C CA . GLY A 1 479 ? -16.830 23.970 -7.234 1.00 72.12 479 GLY A CA 1
ATOM 3574 C C . GLY A 1 479 ? -16.031 24.507 -8.425 1.00 72.12 479 GLY A C 1
ATOM 3575 O O . GLY A 1 479 ? -16.293 24.117 -9.566 1.00 72.12 479 GLY A O 1
ATOM 3576 N N . GLY A 1 480 ? -15.141 25.467 -8.167 1.00 84.31 480 GLY A N 1
ATOM 3577 C CA . GLY A 1 480 ? -14.315 26.119 -9.184 1.00 84.31 480 GLY A CA 1
ATOM 3578 C C . GLY A 1 480 ? -12.957 25.433 -9.327 1.00 84.31 480 GLY A C 1
ATOM 3579 O O . GLY A 1 480 ? -12.338 25.146 -8.311 1.00 84.31 480 GLY A O 1
ATOM 3580 N N . ILE A 1 481 ? -12.507 25.194 -10.559 1.00 91.00 481 ILE A N 1
ATOM 3581 C CA . ILE A 1 481 ? -11.191 24.624 -10.874 1.00 91.00 481 ILE A CA 1
ATOM 3582 C C . ILE A 1 481 ? -10.516 25.512 -11.919 1.00 91.00 481 ILE A C 1
ATOM 3584 O O . ILE A 1 481 ? -11.134 25.877 -12.922 1.00 91.00 481 ILE A O 1
ATOM 3588 N N . ILE A 1 482 ? -9.251 25.842 -11.709 1.00 92.44 482 ILE A N 1
ATOM 3589 C CA . ILE A 1 482 ? -8.429 26.603 -12.646 1.00 92.44 482 ILE A CA 1
ATOM 3590 C C . ILE A 1 482 ? -7.323 25.685 -13.167 1.00 92.44 482 ILE A C 1
ATOM 3592 O O . ILE A 1 482 ? -6.449 25.269 -12.418 1.00 92.44 482 ILE A O 1
ATOM 3596 N N . GLY A 1 483 ? -7.366 25.344 -14.448 1.00 93.50 483 GLY A N 1
ATOM 3597 C CA . GLY A 1 483 ? -6.274 24.669 -15.144 1.00 93.50 483 GLY A CA 1
ATOM 3598 C C . GLY A 1 483 ? -5.459 25.659 -15.966 1.00 93.50 483 GLY A C 1
ATOM 3599 O O . GLY A 1 483 ? -6.011 26.636 -16.472 1.00 93.50 483 GLY A O 1
ATOM 3600 N N . ASP A 1 484 ? -4.174 25.389 -16.147 1.00 95.00 484 ASP A N 1
ATOM 3601 C CA . ASP A 1 484 ? -3.318 26.079 -17.120 1.00 95.00 484 ASP A CA 1
ATOM 3602 C C . ASP A 1 484 ? -2.424 25.064 -17.844 1.00 95.00 484 ASP A C 1
ATOM 3604 O O . ASP A 1 484 ? -2.409 23.878 -17.511 1.00 95.00 484 ASP A O 1
ATOM 3608 N N . GLY A 1 485 ? -1.691 25.490 -18.860 1.00 93.56 485 GLY A N 1
ATOM 3609 C CA . GLY A 1 485 ? -0.801 24.602 -19.577 1.00 93.56 485 GLY A CA 1
ATOM 3610 C C . GLY A 1 485 ? -0.350 25.125 -20.923 1.00 93.56 485 GLY A C 1
ATOM 3611 O O . GLY A 1 485 ? -0.462 26.307 -21.263 1.00 93.56 485 GLY A O 1
ATOM 3612 N N . THR A 1 486 ? 0.178 24.192 -21.693 1.00 91.75 486 THR A N 1
ATOM 3613 C CA . THR A 1 486 ? 0.788 24.437 -22.997 1.00 91.75 486 THR A CA 1
ATOM 3614 C C . THR A 1 486 ? -0.316 24.535 -24.061 1.00 91.75 486 THR A C 1
ATOM 3616 O O . THR A 1 486 ? -1.214 23.685 -24.059 1.00 91.75 486 THR A O 1
ATOM 3619 N N . PRO A 1 487 ? -0.334 25.572 -24.929 1.00 91.75 487 PRO A N 1
ATOM 3620 C CA . PRO A 1 487 ? -1.415 25.811 -25.895 1.00 91.75 487 PRO A CA 1
ATOM 3621 C C . PRO A 1 487 ? -1.786 24.599 -26.758 1.00 91.75 487 PRO A C 1
ATOM 3623 O O . PRO A 1 487 ? -2.959 24.385 -27.066 1.00 91.75 487 PRO A O 1
ATOM 3626 N N . GLU A 1 488 ? -0.795 23.782 -27.095 1.00 87.12 488 GLU A N 1
ATOM 3627 C CA . GLU A 1 488 ? -0.894 22.549 -27.869 1.00 87.12 488 GLU A CA 1
ATOM 3628 C C . GLU A 1 488 ? -1.809 21.513 -27.188 1.00 87.12 488 GLU A C 1
ATOM 3630 O O . GLU A 1 488 ? -2.526 20.773 -27.858 1.00 87.12 488 GLU A O 1
ATOM 3635 N N . LEU A 1 489 ? -1.872 21.517 -25.851 1.00 90.69 489 LEU A N 1
ATOM 3636 C CA . LEU A 1 489 ? -2.673 20.597 -25.034 1.00 90.69 489 LEU A CA 1
ATOM 3637 C C . LEU A 1 489 ? -4.013 21.196 -24.571 1.00 90.69 489 LEU A C 1
ATOM 3639 O O . LEU A 1 489 ? -4.814 20.528 -23.902 1.00 90.69 489 LEU A O 1
ATOM 3643 N N . LEU A 1 490 ? -4.314 22.445 -24.941 1.00 90.56 490 LEU A N 1
ATOM 3644 C CA . LEU A 1 490 ? -5.607 23.061 -24.642 1.00 90.56 490 LEU A CA 1
ATOM 3645 C C . LEU A 1 490 ? -6.790 22.275 -25.254 1.00 90.56 490 LEU A C 1
ATOM 3647 O O . LEU A 1 490 ? -7.775 22.063 -24.536 1.00 90.56 490 LEU A O 1
ATOM 3651 N N . PRO A 1 491 ? -6.734 21.789 -26.515 1.00 90.19 491 PRO A N 1
ATOM 3652 C CA . PRO A 1 491 ? -7.816 20.991 -27.096 1.00 90.19 491 PRO A CA 1
ATOM 3653 C C . PRO A 1 491 ? -8.090 19.687 -26.334 1.00 90.19 491 PRO A C 1
ATOM 3655 O O . PRO A 1 491 ? -9.254 19.315 -26.163 1.00 90.19 491 PRO A O 1
ATOM 3658 N N . LEU A 1 492 ? -7.045 19.022 -25.823 1.00 90.19 492 LEU A N 1
ATOM 3659 C CA . LEU A 1 492 ? -7.170 17.827 -24.978 1.00 90.19 492 LEU A CA 1
ATOM 3660 C C . LEU A 1 492 ? -7.983 18.148 -23.719 1.00 90.19 492 LEU A C 1
ATOM 3662 O O . LEU A 1 492 ? -9.010 17.522 -23.450 1.00 90.19 492 LEU A O 1
ATOM 3666 N N . SER A 1 493 ? -7.577 19.193 -22.997 1.00 92.88 493 SER A N 1
ATOM 3667 C CA . SER A 1 493 ? -8.238 19.624 -21.761 1.00 92.88 493 SER A CA 1
ATOM 3668 C C . SER A 1 493 ? -9.692 20.057 -21.988 1.00 92.88 493 SER A C 1
ATOM 3670 O O . SER A 1 493 ? -10.574 19.740 -21.187 1.00 92.88 493 SER A O 1
ATOM 3672 N N . GLN A 1 494 ? -9.974 20.745 -23.099 1.00 92.12 494 GLN A N 1
ATOM 3673 C CA . GLN A 1 494 ? -11.335 21.140 -23.479 1.00 92.12 494 GLN A CA 1
ATOM 3674 C C . GLN A 1 494 ? -12.219 19.936 -23.814 1.00 92.12 494 GLN A C 1
ATOM 3676 O O . GLN A 1 494 ? -13.394 19.923 -23.438 1.00 92.12 494 GLN A O 1
ATOM 3681 N N . THR A 1 495 ? -11.661 18.929 -24.488 1.00 91.56 495 THR A N 1
ATOM 3682 C CA . THR A 1 495 ? -12.373 17.696 -24.845 1.00 91.56 495 THR A CA 1
ATOM 3683 C C . THR A 1 495 ? -12.759 16.918 -23.593 1.00 91.56 495 THR A C 1
ATOM 3685 O O . THR A 1 495 ? -13.927 16.582 -23.419 1.00 91.56 495 THR A O 1
ATOM 3688 N N . ILE A 1 496 ? -11.823 16.728 -22.660 1.00 91.88 496 ILE A N 1
ATOM 3689 C CA . ILE A 1 496 ? -12.100 16.035 -21.395 1.00 91.88 496 ILE A CA 1
ATOM 3690 C C . ILE A 1 496 ? -13.140 16.799 -20.566 1.00 91.88 496 ILE A C 1
ATOM 3692 O O . ILE A 1 496 ? -14.061 16.195 -20.018 1.00 91.88 496 ILE A O 1
ATOM 3696 N N . LEU A 1 497 ? -13.062 18.132 -20.515 1.00 91.38 497 LEU A N 1
ATOM 3697 C CA . LEU A 1 497 ? -14.070 18.945 -19.831 1.00 91.38 497 LEU A CA 1
ATOM 3698 C C . LEU A 1 497 ? -15.460 18.827 -20.477 1.00 91.38 497 LEU A C 1
ATOM 3700 O O . LEU A 1 497 ? -16.468 18.800 -19.768 1.00 91.38 497 LEU A O 1
ATOM 3704 N N . ALA A 1 498 ? -15.539 18.774 -21.808 1.00 89.81 498 ALA A N 1
ATOM 3705 C CA . ALA A 1 498 ? -16.797 18.559 -22.518 1.00 89.81 498 ALA A CA 1
ATOM 3706 C C . ALA A 1 498 ? -17.381 17.167 -22.219 1.00 89.81 498 ALA A C 1
ATOM 3708 O O . ALA A 1 498 ? -18.571 17.068 -21.906 1.00 89.81 498 ALA A O 1
ATOM 3709 N N . ASP A 1 499 ? -16.539 16.130 -22.222 1.00 89.81 499 ASP A N 1
ATOM 3710 C CA . ASP A 1 499 ? -16.907 14.763 -21.847 1.00 89.81 499 ASP A CA 1
ATOM 3711 C C . ASP A 1 499 ? -17.408 14.708 -20.394 1.00 89.81 499 ASP A C 1
ATOM 3713 O O . ASP A 1 499 ? -18.504 14.207 -20.141 1.00 89.81 499 ASP A O 1
ATOM 3717 N N . ALA A 1 500 ? -16.688 15.309 -19.443 1.00 86.06 500 ALA A N 1
ATOM 3718 C CA . ALA A 1 500 ? -17.086 15.359 -18.034 1.00 86.06 500 ALA A CA 1
ATOM 3719 C C . ALA A 1 500 ? -18.438 16.066 -17.839 1.00 86.06 500 ALA A C 1
ATOM 3721 O O . ALA A 1 500 ? -19.296 15.600 -17.087 1.00 86.06 500 ALA A O 1
ATOM 3722 N N . ARG A 1 501 ? -18.678 17.176 -18.556 1.00 87.88 501 ARG A N 1
ATOM 3723 C CA . ARG A 1 501 ? -19.976 17.875 -18.541 1.00 87.88 501 ARG A CA 1
ATOM 3724 C C . ARG A 1 501 ? -21.104 16.996 -19.071 1.00 87.88 501 ARG A C 1
ATOM 3726 O O . ARG A 1 501 ? -22.208 17.043 -18.535 1.00 87.88 501 ARG A O 1
ATOM 3733 N N . SER A 1 502 ? -20.836 16.188 -20.097 1.00 86.94 502 SER A N 1
ATOM 3734 C CA . SER A 1 502 ? -21.814 15.227 -20.618 1.00 86.94 502 SER A CA 1
ATOM 3735 C C . SER A 1 502 ? -22.126 14.105 -19.617 1.00 86.94 502 SER A C 1
ATOM 3737 O O . SER A 1 502 ? -23.265 13.646 -19.562 1.00 86.94 502 SER A O 1
ATOM 3739 N N . ALA A 1 503 ? -21.157 13.749 -18.766 1.00 83.31 503 ALA A N 1
ATOM 3740 C CA . ALA A 1 503 ? -21.299 12.808 -17.655 1.00 83.31 503 ALA A CA 1
ATOM 3741 C C . ALA A 1 503 ? -21.936 13.425 -16.386 1.00 83.31 503 ALA A C 1
ATOM 3743 O O . ALA A 1 503 ? -22.071 12.746 -15.372 1.00 83.31 503 ALA A O 1
ATOM 3744 N N . GLY A 1 504 ? -22.354 14.698 -16.427 1.00 82.88 504 GLY A N 1
ATOM 3745 C CA . GLY A 1 504 ? -23.081 15.362 -15.337 1.00 82.88 504 GLY A CA 1
ATOM 3746 C C . GLY A 1 504 ? -22.259 16.342 -14.495 1.00 82.88 504 GLY A C 1
ATOM 3747 O O . GLY A 1 504 ? -22.801 16.929 -13.558 1.00 82.88 504 GLY A O 1
ATOM 3748 N N . PHE A 1 505 ? -20.983 16.575 -14.820 1.00 83.81 505 PHE A N 1
ATOM 3749 C CA . PHE A 1 505 ? -20.149 17.539 -14.100 1.00 83.81 505 PHE A CA 1
ATOM 3750 C C . PHE A 1 505 ? -20.624 18.982 -14.295 1.00 83.81 505 PHE A C 1
ATOM 3752 O O . PHE A 1 505 ? -20.675 19.497 -15.414 1.00 83.81 505 PHE A O 1
ATOM 3759 N N . ASN A 1 506 ? -20.947 19.656 -13.187 1.00 81.12 506 ASN A N 1
ATOM 3760 C CA . ASN A 1 506 ? -21.485 21.021 -13.177 1.00 81.12 506 ASN A CA 1
ATOM 3761 C C . ASN A 1 506 ? -20.526 22.072 -12.577 1.00 81.12 506 ASN A C 1
ATOM 3763 O O . ASN A 1 506 ? -20.905 23.240 -12.448 1.00 81.12 506 ASN A O 1
ATOM 3767 N N . GLY A 1 507 ? -19.294 21.676 -12.230 1.00 80.31 507 GLY A N 1
ATOM 3768 C CA . GLY A 1 507 ? -18.262 22.572 -11.707 1.00 80.31 507 GLY A CA 1
ATOM 3769 C C . GLY A 1 507 ? -17.834 23.650 -12.710 1.00 80.31 507 GLY A C 1
ATOM 3770 O O . GLY A 1 507 ? -17.900 23.471 -13.931 1.00 80.31 507 GLY A O 1
ATOM 3771 N N . GLN A 1 508 ? -17.386 24.798 -12.197 1.00 85.81 508 GLN A N 1
ATOM 3772 C CA . GLN A 1 508 ? -16.846 25.873 -13.029 1.00 85.81 508 GLN A CA 1
ATOM 3773 C C . GLN A 1 508 ? -15.365 25.615 -13.288 1.00 85.81 508 GLN A C 1
ATOM 3775 O O . GLN A 1 508 ? -14.555 25.783 -12.390 1.00 85.81 508 GLN A O 1
ATOM 3780 N N . VAL A 1 509 ? -15.008 25.232 -14.513 1.00 89.50 509 VAL A N 1
ATOM 3781 C CA . VAL A 1 509 ? -13.603 25.040 -14.903 1.00 89.50 509 VAL A CA 1
ATOM 3782 C C . VAL A 1 509 ? -13.166 26.155 -15.835 1.00 89.50 509 VAL A C 1
ATOM 3784 O O . VAL A 1 509 ? -13.803 26.382 -16.869 1.00 89.50 509 VAL A O 1
ATOM 3787 N N . VAL A 1 510 ? -12.085 26.832 -15.464 1.00 93.06 510 VAL A N 1
ATOM 3788 C CA . VAL A 1 510 ? -11.361 27.791 -16.300 1.00 93.06 510 VAL A CA 1
ATOM 3789 C C . VAL A 1 510 ? -10.096 27.099 -16.792 1.00 93.06 510 VAL A C 1
ATOM 3791 O O . VAL A 1 510 ? -9.375 26.527 -15.988 1.00 93.06 510 VAL A O 1
ATOM 3794 N N . LEU A 1 511 ? -9.849 27.121 -18.102 1.00 94.19 511 LEU A N 1
ATOM 3795 C CA . LEU A 1 511 ? -8.642 26.560 -18.712 1.00 94.19 511 LEU A CA 1
ATOM 3796 C C . LEU A 1 511 ? -7.857 27.693 -19.373 1.00 94.19 511 LEU A C 1
ATOM 3798 O O . LEU A 1 511 ? -8.324 28.277 -20.354 1.00 94.19 511 LEU A O 1
ATOM 3802 N N . ASN A 1 512 ? -6.696 28.000 -18.810 1.00 94.50 512 ASN A N 1
ATOM 3803 C CA . ASN A 1 512 ? -5.708 28.922 -19.350 1.00 94.50 512 ASN A CA 1
ATOM 3804 C C . ASN A 1 512 ? -4.735 28.174 -20.285 1.00 94.50 512 ASN A C 1
ATOM 3806 O O . ASN A 1 512 ? -4.763 26.947 -20.385 1.00 94.50 512 ASN A O 1
ATOM 3810 N N . SER A 1 513 ? -3.939 28.932 -21.037 1.00 93.12 513 SER A N 1
ATOM 3811 C CA . SER A 1 513 ? -3.043 28.431 -22.087 1.00 93.12 513 SER A CA 1
ATOM 3812 C C . SER A 1 513 ? -1.801 29.323 -22.144 1.00 93.12 513 SER A C 1
ATOM 3814 O O . SER A 1 513 ? -1.572 30.051 -23.115 1.00 93.12 513 SER A O 1
ATOM 3816 N N . SER A 1 514 ? -1.051 29.339 -21.051 1.00 90.56 514 SER A N 1
ATOM 3817 C CA . SER A 1 514 ? 0.054 30.277 -20.852 1.00 90.56 514 SER A CA 1
ATOM 3818 C C . SER A 1 514 ? 1.395 29.795 -21.433 1.00 90.56 514 SER A C 1
ATOM 3820 O O . SER A 1 514 ? 2.310 30.602 -21.578 1.00 90.56 514 SER A O 1
ATOM 3822 N N . GLY A 1 515 ? 1.516 28.516 -21.817 1.00 89.75 515 GLY A N 1
ATOM 3823 C CA . GLY A 1 515 ? 2.791 27.898 -22.223 1.00 89.75 515 GLY A CA 1
ATOM 3824 C C . GLY A 1 515 ? 3.537 27.279 -21.038 1.00 89.75 515 GLY A C 1
ATOM 3825 O O . GLY A 1 515 ? 3.222 27.594 -19.895 1.00 89.75 515 GLY A O 1
ATOM 3826 N N . ASN A 1 516 ? 4.519 26.402 -21.299 1.00 88.44 516 ASN A N 1
ATOM 3827 C CA . ASN A 1 516 ? 5.219 25.627 -20.258 1.00 88.44 516 ASN A CA 1
ATOM 3828 C C . ASN A 1 516 ? 5.732 26.509 -19.101 1.00 88.44 516 ASN A C 1
ATOM 3830 O O . ASN A 1 516 ? 5.345 26.304 -17.952 1.00 88.44 516 ASN A O 1
ATOM 3834 N N . ASP A 1 517 ? 6.563 27.509 -19.399 1.00 88.25 517 ASP A N 1
ATOM 3835 C CA . ASP A 1 517 ? 7.266 28.279 -18.364 1.00 88.25 517 ASP A CA 1
ATOM 3836 C C . ASP A 1 517 ? 6.334 29.183 -17.555 1.00 88.25 517 ASP A C 1
ATOM 3838 O O . ASP A 1 517 ? 6.437 29.253 -16.329 1.00 88.25 517 ASP A O 1
ATOM 3842 N N . GLU A 1 518 ? 5.394 29.856 -18.224 1.00 90.56 518 GLU A N 1
ATOM 3843 C CA . GLU A 1 518 ? 4.425 30.716 -17.545 1.00 90.56 518 GLU A CA 1
ATOM 3844 C C . GLU A 1 518 ? 3.430 29.876 -16.740 1.00 90.56 518 GLU A C 1
ATOM 3846 O O . GLU A 1 518 ? 3.172 30.204 -15.586 1.00 90.56 518 GLU A O 1
ATOM 3851 N N . ALA A 1 519 ? 2.936 28.755 -17.281 1.00 91.12 519 ALA A N 1
ATOM 3852 C CA . ALA A 1 519 ? 2.033 27.866 -16.553 1.00 91.12 519 ALA A CA 1
ATOM 3853 C C . ALA A 1 519 ? 2.704 27.288 -15.297 1.00 91.12 519 ALA A C 1
ATOM 3855 O O . ALA A 1 519 ? 2.092 27.296 -14.232 1.00 91.12 519 ALA A O 1
ATOM 3856 N N . ILE A 1 520 ? 3.967 26.848 -15.380 1.00 89.62 520 ILE A N 1
ATOM 3857 C CA . ILE A 1 520 ? 4.731 26.355 -14.219 1.00 89.62 520 ILE A CA 1
ATOM 3858 C C . ILE A 1 520 ? 4.976 27.480 -13.206 1.00 89.62 520 ILE A C 1
ATOM 3860 O O . ILE A 1 520 ? 4.779 27.290 -12.004 1.00 89.62 520 ILE A O 1
ATOM 3864 N N . SER A 1 521 ? 5.362 28.667 -13.680 1.00 86.12 521 SER A N 1
ATOM 3865 C CA . SER A 1 521 ? 5.575 29.845 -12.833 1.00 86.12 521 SER A CA 1
ATOM 3866 C C . SER A 1 521 ? 4.306 30.230 -12.067 1.00 86.12 521 SER A C 1
ATOM 3868 O O . SER A 1 521 ? 4.353 30.397 -10.846 1.00 86.12 521 SER A O 1
ATOM 3870 N N . GLN A 1 522 ? 3.163 30.307 -12.758 1.00 84.88 522 GLN A N 1
ATOM 3871 C CA . GLN A 1 522 ? 1.868 30.611 -12.150 1.00 84.88 522 GLN A CA 1
ATOM 3872 C C . GLN A 1 522 ? 1.407 29.492 -11.219 1.00 84.88 522 GLN A C 1
ATOM 3874 O O . GLN A 1 522 ? 0.938 29.774 -10.125 1.00 84.88 522 GLN A O 1
ATOM 3879 N N . PHE A 1 523 ? 1.599 28.226 -11.581 1.00 88.06 523 PHE A N 1
ATOM 3880 C CA . PHE A 1 523 ? 1.220 27.091 -10.740 1.00 88.06 523 PHE A CA 1
ATOM 3881 C C . PHE A 1 523 ? 1.937 27.070 -9.385 1.00 88.06 523 PHE A C 1
ATOM 3883 O O . PHE A 1 523 ? 1.331 26.727 -8.369 1.00 88.06 523 PHE A O 1
ATOM 3890 N N . CYS A 1 524 ? 3.202 27.498 -9.336 1.00 80.94 524 CYS A N 1
ATOM 3891 C CA . CYS A 1 524 ? 3.916 27.649 -8.069 1.00 80.94 524 CYS A CA 1
ATOM 3892 C C . CYS A 1 524 ? 3.391 28.822 -7.210 1.00 80.94 524 CYS A C 1
ATOM 3894 O O . CYS A 1 524 ? 3.676 28.865 -6.014 1.00 80.94 524 CYS A O 1
ATOM 3896 N N . ILE A 1 525 ? 2.621 29.766 -7.769 1.00 74.81 525 ILE A N 1
ATOM 3897 C CA . ILE A 1 525 ? 1.978 30.861 -7.029 1.00 74.81 525 ILE A CA 1
ATOM 3898 C C . ILE A 1 525 ? 0.601 30.388 -6.537 1.00 74.81 525 ILE A C 1
ATOM 3900 O O . ILE A 1 525 ? -0.280 30.041 -7.323 1.00 74.81 525 ILE A O 1
ATOM 3904 N N . GLN A 1 526 ? 0.377 30.411 -5.218 1.00 64.00 526 GLN A N 1
ATOM 3905 C CA . GLN A 1 526 ? -0.893 29.965 -4.631 1.00 64.00 526 GLN A CA 1
ATOM 3906 C C . GLN A 1 526 ? -2.118 30.629 -5.290 1.00 64.00 526 GLN A C 1
ATOM 3908 O O . GLN A 1 526 ? -2.212 31.853 -5.365 1.00 64.00 526 GLN A O 1
ATOM 3913 N N . SER A 1 527 ? -3.115 29.807 -5.641 1.00 63.59 527 SER A N 1
ATOM 3914 C CA . SER A 1 527 ? -4.424 30.200 -6.204 1.00 63.59 527 SER A CA 1
ATOM 3915 C C . SER A 1 527 ? -4.422 30.751 -7.639 1.00 63.59 527 SER A C 1
ATOM 3917 O O . SER A 1 527 ? -5.464 31.239 -8.078 1.00 63.59 527 SER A O 1
ATOM 3919 N N . ALA A 1 528 ? -3.303 30.700 -8.370 1.00 77.94 528 ALA A N 1
ATOM 3920 C CA . ALA A 1 528 ? -3.278 31.091 -9.783 1.00 77.94 528 ALA A CA 1
ATOM 3921 C C . ALA A 1 528 ? -3.724 29.948 -10.715 1.00 77.94 528 ALA A C 1
ATOM 3923 O O . ALA A 1 528 ? -4.502 30.200 -11.633 1.00 77.94 528 ALA A O 1
ATOM 3924 N N . SER A 1 529 ? -3.311 28.709 -10.419 1.00 88.44 529 SER A N 1
ATOM 3925 C CA . SER A 1 529 ? -3.747 27.483 -11.103 1.00 88.44 529 SER A CA 1
ATOM 3926 C C . SER A 1 529 ? -3.799 26.308 -10.119 1.00 88.44 529 SER A C 1
ATOM 3928 O O . SER A 1 529 ? -2.921 26.159 -9.274 1.00 88.44 529 SER A O 1
ATOM 3930 N N . ASP A 1 530 ? -4.817 25.461 -10.242 1.00 90.25 530 ASP A N 1
ATOM 3931 C CA . ASP A 1 530 ? -5.052 24.270 -9.414 1.00 90.25 530 ASP A CA 1
ATOM 3932 C C . ASP A 1 530 ? -4.373 23.015 -9.987 1.00 90.25 530 ASP A C 1
ATOM 3934 O O . ASP A 1 530 ? -3.967 22.103 -9.258 1.00 90.25 530 ASP A O 1
ATOM 3938 N N . PHE A 1 531 ? -4.242 22.962 -11.310 1.00 93.50 531 PHE A N 1
ATOM 3939 C CA . PHE A 1 531 ? -3.464 21.955 -12.019 1.00 93.50 531 PHE A CA 1
ATOM 3940 C C . PHE A 1 531 ? -2.853 22.556 -13.282 1.00 93.50 531 PHE A C 1
ATOM 3942 O O . PHE A 1 531 ? -3.363 23.544 -13.819 1.00 93.50 531 PHE A O 1
ATOM 3949 N N . ILE A 1 532 ? -1.780 21.937 -13.766 1.00 95.00 532 ILE A N 1
ATOM 3950 C CA . ILE A 1 532 ? -1.192 22.264 -15.063 1.00 95.00 532 ILE A CA 1
ATOM 3951 C C . ILE A 1 532 ? -1.001 21.030 -15.922 1.00 95.00 532 ILE A C 1
ATOM 3953 O O . ILE A 1 532 ? -0.747 19.946 -15.398 1.00 95.00 532 ILE A O 1
ATOM 3957 N N . VAL A 1 533 ? -1.101 21.211 -17.237 1.00 95.62 533 VAL A N 1
ATOM 3958 C CA . VAL A 1 533 ? -0.789 20.176 -18.227 1.00 95.62 533 VAL A CA 1
ATOM 3959 C C . VAL A 1 533 ? 0.274 20.709 -19.182 1.00 95.62 533 VAL A C 1
ATOM 3961 O O . VAL A 1 533 ? 0.023 21.632 -19.956 1.00 95.62 533 VAL A O 1
ATOM 3964 N N . VAL A 1 534 ? 1.478 20.155 -19.085 1.00 93.25 534 VAL A N 1
ATOM 3965 C CA . VAL A 1 534 ? 2.696 20.675 -19.722 1.00 93.25 534 VAL A CA 1
ATOM 3966 C C . VAL A 1 534 ? 3.439 19.578 -20.475 1.00 93.25 534 VAL A C 1
ATOM 3968 O O . VAL A 1 534 ? 3.234 18.390 -20.221 1.00 93.25 534 VAL A O 1
ATOM 3971 N N . THR A 1 535 ? 4.309 19.968 -21.406 1.00 90.88 535 THR A N 1
ATOM 3972 C CA . THR A 1 535 ? 5.027 19.035 -22.291 1.00 90.88 535 THR A CA 1
ATOM 3973 C C . THR A 1 535 ? 6.444 18.692 -21.812 1.00 90.88 535 THR A C 1
ATOM 3975 O O . THR A 1 535 ? 7.259 18.170 -22.568 1.00 90.88 535 THR A O 1
ATOM 3978 N N . ARG A 1 536 ? 6.775 18.991 -20.550 1.00 86.56 536 ARG A N 1
ATOM 3979 C CA . ARG A 1 536 ? 8.086 18.699 -19.954 1.00 86.56 536 ARG A CA 1
ATOM 3980 C C . ARG A 1 536 ? 7.992 18.399 -18.466 1.00 86.56 536 ARG A C 1
ATOM 3982 O O . ARG A 1 536 ? 6.994 18.711 -17.815 1.00 86.56 536 ARG A O 1
ATOM 3989 N N . TYR A 1 537 ? 9.063 17.823 -17.932 1.00 85.56 537 TYR A N 1
ATOM 3990 C CA . TYR A 1 537 ? 9.233 17.685 -16.492 1.00 85.56 537 TYR A CA 1
ATOM 3991 C C . TYR A 1 537 ? 9.531 19.040 -15.838 1.00 85.56 537 TYR A C 1
ATOM 3993 O O . TYR A 1 537 ? 10.162 19.909 -16.448 1.00 85.56 537 TYR A O 1
ATOM 4001 N N . LEU A 1 538 ? 9.095 19.212 -14.586 1.00 83.19 538 LEU A N 1
ATOM 4002 C CA . LEU A 1 538 ? 9.557 20.323 -13.754 1.00 83.19 538 LEU A CA 1
ATOM 4003 C C . LEU A 1 538 ? 11.030 20.126 -13.390 1.00 83.19 538 LEU A C 1
ATOM 4005 O O . LEU A 1 538 ? 11.447 19.042 -12.976 1.00 83.19 538 LEU A O 1
ATOM 4009 N N . GLU A 1 539 ? 11.797 21.204 -13.462 1.00 82.19 539 GLU A N 1
ATOM 4010 C CA . GLU A 1 539 ? 13.181 21.225 -13.011 1.00 82.19 539 GLU A CA 1
ATOM 4011 C C . GLU A 1 539 ? 13.277 21.229 -11.480 1.00 82.19 539 GLU A C 1
ATOM 4013 O O . GLU A 1 539 ? 12.400 21.730 -10.771 1.00 82.19 539 GLU A O 1
ATOM 4018 N N . ALA A 1 540 ? 14.409 20.775 -10.934 1.00 79.69 540 ALA A N 1
ATOM 4019 C CA . ALA A 1 540 ? 14.646 20.796 -9.487 1.00 79.69 540 ALA A CA 1
ATOM 4020 C C . ALA A 1 540 ? 14.483 22.204 -8.870 1.00 79.69 540 ALA A C 1
ATOM 4022 O O . ALA A 1 540 ? 13.973 22.347 -7.755 1.00 79.69 540 ALA A O 1
ATOM 4023 N N . ALA A 1 541 ? 14.873 23.254 -9.601 1.00 80.00 541 ALA A N 1
ATOM 4024 C CA . ALA A 1 541 ? 14.709 24.641 -9.169 1.00 80.00 541 ALA A CA 1
ATOM 4025 C C . ALA A 1 541 ? 13.238 25.101 -9.170 1.00 80.00 541 ALA A C 1
ATOM 4027 O O . ALA A 1 541 ? 12.843 25.903 -8.325 1.00 80.00 541 ALA A O 1
ATOM 4028 N N . GLU A 1 542 ? 12.416 24.601 -10.093 1.00 84.62 542 GLU A N 1
ATOM 4029 C CA . GLU A 1 542 ? 10.971 24.865 -10.154 1.00 84.62 542 GLU A CA 1
ATOM 4030 C C . GLU A 1 542 ? 10.233 24.160 -9.020 1.00 84.62 542 GLU A C 1
ATOM 4032 O O . GLU A 1 542 ? 9.454 24.793 -8.311 1.00 84.62 542 GLU A O 1
ATOM 4037 N N . ILE A 1 543 ? 10.559 22.888 -8.771 1.00 82.75 543 ILE A N 1
ATOM 4038 C CA . ILE A 1 543 ? 10.022 22.113 -7.643 1.00 82.75 543 ILE A CA 1
ATOM 4039 C C . ILE A 1 543 ? 10.350 22.814 -6.319 1.00 82.75 543 ILE A C 1
ATOM 4041 O O . ILE A 1 543 ? 9.477 22.987 -5.468 1.00 82.75 543 ILE A O 1
ATOM 4045 N N . THR A 1 544 ? 11.594 23.280 -6.165 1.00 82.75 544 THR A N 1
ATOM 4046 C CA . THR A 1 544 ? 12.024 24.024 -4.971 1.00 82.75 544 THR A CA 1
ATOM 4047 C C . THR A 1 544 ? 11.239 25.330 -4.816 1.00 82.75 544 THR A C 1
ATOM 4049 O O . THR A 1 544 ? 10.732 25.607 -3.730 1.00 82.75 544 THR A O 1
ATOM 4052 N N . ARG A 1 545 ? 11.056 26.10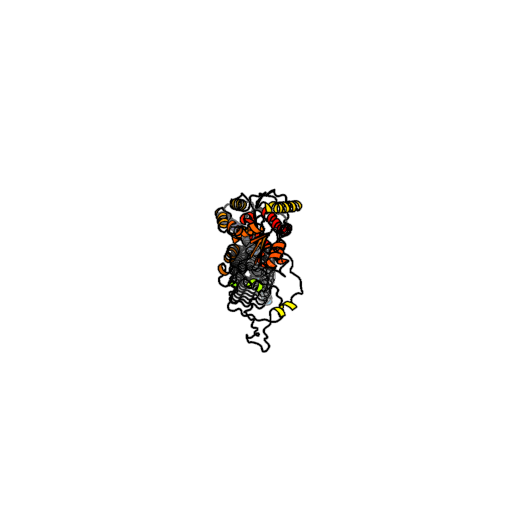4 -5.897 1.00 83.12 545 ARG A N 1
ATOM 4053 C CA . ARG A 1 545 ? 10.247 27.339 -5.882 1.00 83.12 545 ARG A CA 1
ATOM 4054 C C . ARG A 1 545 ? 8.788 27.085 -5.504 1.00 83.12 545 ARG A C 1
ATOM 4056 O O . ARG A 1 545 ? 8.227 27.851 -4.720 1.00 83.12 545 ARG A O 1
ATOM 4063 N N . CYS A 1 546 ? 8.181 26.028 -6.037 1.00 82.31 546 CYS A N 1
ATOM 4064 C CA . CYS A 1 546 ? 6.831 25.594 -5.677 1.00 82.31 546 CYS A CA 1
ATOM 4065 C C . CYS A 1 546 ? 6.734 25.279 -4.172 1.00 82.31 546 CYS A C 1
ATOM 4067 O O . CYS A 1 546 ? 5.838 25.783 -3.490 1.00 82.31 546 CYS A O 1
ATOM 4069 N N . ALA A 1 547 ? 7.706 24.542 -3.623 1.00 81.38 547 ALA A N 1
ATOM 4070 C CA . ALA A 1 547 ? 7.747 24.221 -2.197 1.00 81.38 547 ALA A CA 1
ATOM 4071 C C . ALA A 1 547 ? 7.899 25.469 -1.308 1.00 81.38 547 ALA A C 1
ATOM 4073 O O . ALA A 1 547 ? 7.175 25.617 -0.321 1.00 81.38 547 ALA A O 1
ATOM 4074 N N . GLU A 1 548 ? 8.786 26.400 -1.676 1.00 82.75 548 GLU A N 1
ATOM 4075 C CA . GLU A 1 548 ? 8.992 27.671 -0.962 1.00 82.75 548 GLU A CA 1
ATOM 4076 C C . GLU A 1 548 ? 7.765 28.595 -1.013 1.00 82.75 548 GLU A C 1
ATOM 4078 O O . GLU A 1 548 ? 7.522 29.362 -0.080 1.00 82.75 548 GLU A O 1
ATOM 4083 N N . SER A 1 549 ? 6.964 28.494 -2.074 1.00 74.81 549 SER A N 1
ATOM 4084 C CA . SER A 1 549 ? 5.766 29.314 -2.299 1.00 74.81 549 SER A CA 1
ATOM 4085 C C . SER A 1 549 ? 4.495 28.724 -1.672 1.00 74.81 549 SER A C 1
ATOM 4087 O O . SER A 1 549 ? 3.403 29.262 -1.855 1.00 74.81 549 SER A O 1
ATOM 4089 N N . GLY A 1 550 ? 4.624 27.645 -0.891 1.00 68.50 550 GLY A N 1
ATOM 4090 C CA . GLY A 1 550 ? 3.516 27.033 -0.159 1.00 68.50 550 GLY A CA 1
ATOM 4091 C C . GLY A 1 550 ? 2.764 25.946 -0.931 1.00 68.50 550 GLY A C 1
ATOM 4092 O O . GLY A 1 550 ? 1.601 25.695 -0.616 1.00 68.50 550 GLY A O 1
ATOM 4093 N N . VAL A 1 551 ? 3.420 25.303 -1.904 1.00 71.44 551 VAL A N 1
ATOM 4094 C CA . VAL A 1 551 ? 2.994 24.056 -2.564 1.00 71.44 551 VAL A CA 1
ATOM 4095 C C . VAL A 1 551 ? 4.056 22.971 -2.296 1.00 71.44 551 VAL A C 1
ATOM 4097 O O . VAL A 1 551 ? 4.870 22.665 -3.165 1.00 71.44 551 VAL A O 1
ATOM 4100 N N . PRO A 1 552 ? 4.132 22.422 -1.066 1.00 65.56 552 PRO A N 1
ATOM 4101 C CA . PRO A 1 552 ? 5.229 21.538 -0.659 1.00 65.56 552 PRO A CA 1
ATOM 4102 C C . PRO A 1 552 ? 5.109 20.104 -1.195 1.00 65.56 552 PRO A C 1
ATOM 4104 O O . PRO A 1 552 ? 6.101 19.380 -1.199 1.00 65.56 552 PRO A O 1
ATOM 4107 N N . GLU A 1 553 ? 3.912 19.679 -1.613 1.00 81.75 553 GLU A N 1
ATOM 4108 C CA . GLU A 1 553 ? 3.625 18.309 -2.052 1.00 81.75 553 GLU A CA 1
ATOM 4109 C C . GLU A 1 553 ? 2.934 18.342 -3.426 1.00 81.75 553 GLU A C 1
ATOM 4111 O O . GLU A 1 553 ? 1.801 18.813 -3.562 1.00 81.75 553 GLU A O 1
ATOM 4116 N N . LEU A 1 554 ? 3.635 17.854 -4.452 1.00 84.25 554 LEU A N 1
ATOM 4117 C CA . LEU A 1 554 ? 3.158 17.788 -5.833 1.00 84.25 554 LEU A CA 1
ATOM 4118 C C . LEU A 1 554 ? 2.811 16.351 -6.210 1.00 84.25 554 LEU A C 1
ATOM 4120 O O . LEU A 1 554 ? 3.557 15.425 -5.897 1.00 84.25 554 LEU A O 1
ATOM 4124 N N . VAL A 1 555 ? 1.711 16.185 -6.937 1.00 86.00 555 VAL A N 1
ATOM 4125 C CA . VAL A 1 555 ? 1.453 14.972 -7.712 1.00 86.00 555 VAL A CA 1
ATOM 4126 C C . VAL A 1 555 ? 1.784 15.258 -9.168 1.00 86.00 555 VAL A C 1
ATOM 4128 O O . VAL A 1 555 ? 1.435 16.316 -9.689 1.00 86.00 555 VAL A O 1
ATOM 4131 N N . ALA A 1 556 ? 2.482 14.319 -9.794 1.00 87.75 556 ALA A N 1
ATOM 4132 C CA . ALA A 1 556 ? 2.851 14.338 -11.197 1.00 87.75 556 ALA A CA 1
ATOM 4133 C C . ALA A 1 556 ? 2.323 13.056 -11.831 1.00 87.75 556 ALA A C 1
ATOM 4135 O O . ALA A 1 556 ? 2.531 11.981 -11.270 1.00 87.75 556 ALA A O 1
ATOM 4136 N N . VAL A 1 557 ? 1.635 13.186 -12.959 1.00 89.38 557 VAL A N 1
ATOM 4137 C CA . VAL A 1 557 ? 1.036 12.063 -13.679 1.00 89.38 557 VAL A CA 1
ATOM 4138 C C . VAL A 1 557 ? 1.368 12.207 -15.148 1.00 89.38 557 VAL A C 1
ATOM 4140 O O . VAL A 1 557 ? 1.066 13.233 -15.760 1.00 89.38 557 VAL A O 1
ATOM 4143 N N . ARG A 1 558 ? 1.984 11.186 -15.728 1.00 88.56 558 ARG A N 1
ATOM 4144 C CA . ARG A 1 558 ? 2.234 11.134 -17.163 1.00 88.56 558 ARG A CA 1
ATOM 4145 C C . ARG A 1 558 ? 0.987 10.646 -17.885 1.00 88.56 558 ARG A C 1
ATOM 4147 O O . ARG A 1 558 ? 0.423 9.610 -17.554 1.00 88.56 558 ARG A O 1
ATOM 4154 N N . LEU A 1 559 ? 0.559 11.392 -18.894 1.00 89.31 559 LEU A N 1
ATOM 4155 C CA . LEU A 1 559 ? -0.643 11.084 -19.675 1.00 89.31 559 LEU A CA 1
ATOM 4156 C C . LEU A 1 559 ? -0.319 10.449 -21.035 1.00 89.31 559 LEU A C 1
ATOM 4158 O O . LEU A 1 559 ? -1.188 9.847 -21.661 1.00 89.31 559 LEU A O 1
ATOM 4162 N N . GLY A 1 560 ? 0.927 10.584 -21.488 1.00 88.25 560 GLY A N 1
ATOM 4163 C CA . GLY A 1 560 ? 1.414 10.133 -22.789 1.00 88.25 560 GLY A CA 1
ATOM 4164 C C . GLY A 1 560 ? 2.745 10.783 -23.134 1.00 88.25 560 GLY A C 1
ATOM 4165 O O . GLY A 1 560 ? 3.389 11.399 -22.276 1.00 88.25 560 GLY A O 1
ATOM 4166 N N . THR A 1 561 ? 3.146 10.666 -24.394 1.00 87.38 561 THR A N 1
ATOM 4167 C CA . THR A 1 561 ? 4.267 11.423 -24.955 1.00 87.38 561 THR A CA 1
ATOM 4168 C C . THR A 1 561 ? 3.770 12.305 -26.091 1.00 87.38 561 THR A C 1
ATOM 4170 O O . THR A 1 561 ? 2.885 11.919 -26.851 1.00 87.38 561 THR A O 1
ATOM 4173 N N . PHE A 1 562 ? 4.305 13.520 -26.145 1.00 85.00 562 PHE A N 1
ATOM 4174 C CA . PHE A 1 562 ? 3.963 14.523 -27.143 1.00 85.00 562 PHE A CA 1
ATOM 4175 C C . PHE A 1 562 ? 4.816 14.330 -28.402 1.00 85.00 562 PHE A C 1
ATOM 4177 O O . PHE A 1 562 ? 4.279 14.131 -29.477 1.00 85.00 562 PHE A O 1
ATOM 4184 N N . THR A 1 563 ? 6.139 14.241 -28.229 1.00 87.69 563 THR A N 1
ATOM 4185 C CA . THR A 1 563 ? 7.102 13.948 -29.305 1.00 87.69 563 THR A CA 1
ATOM 4186 C C . THR A 1 563 ? 8.152 12.973 -28.782 1.00 87.69 563 THR A C 1
ATOM 4188 O O . THR A 1 563 ? 8.597 13.081 -27.637 1.00 87.69 563 THR A O 1
ATOM 4191 N N . THR A 1 564 ? 8.539 11.965 -29.566 1.00 90.38 564 THR A N 1
ATOM 4192 C CA . THR A 1 564 ? 9.573 10.991 -29.175 1.00 90.38 564 THR A CA 1
ATOM 4193 C C . THR A 1 564 ? 10.453 10.644 -30.364 1.00 90.38 564 THR A C 1
ATOM 4195 O O . THR A 1 564 ? 9.950 10.295 -31.428 1.00 90.38 564 THR A O 1
ATOM 4198 N N . LEU A 1 565 ? 11.770 10.709 -30.181 1.00 94.12 565 LEU A N 1
ATOM 4199 C CA . LEU A 1 565 ? 12.735 10.431 -31.245 1.00 94.12 565 LEU A CA 1
ATOM 4200 C C . LEU A 1 565 ? 13.492 9.142 -30.970 1.00 94.12 565 LEU A C 1
ATOM 4202 O O . LEU A 1 565 ? 13.628 8.723 -29.829 1.00 94.12 565 LEU A O 1
ATOM 4206 N N . ALA A 1 566 ? 14.029 8.528 -32.013 1.00 95.50 566 ALA A N 1
ATOM 4207 C CA . ALA A 1 566 ? 14.981 7.437 -31.918 1.00 95.50 566 ALA A CA 1
ATOM 4208 C C . ALA A 1 566 ? 16.271 7.820 -32.640 1.00 95.50 566 ALA A C 1
ATOM 4210 O O . ALA A 1 566 ? 16.251 8.249 -33.796 1.00 95.50 566 ALA A O 1
ATOM 4211 N N . VAL A 1 567 ? 17.405 7.592 -31.981 1.00 97.81 567 VA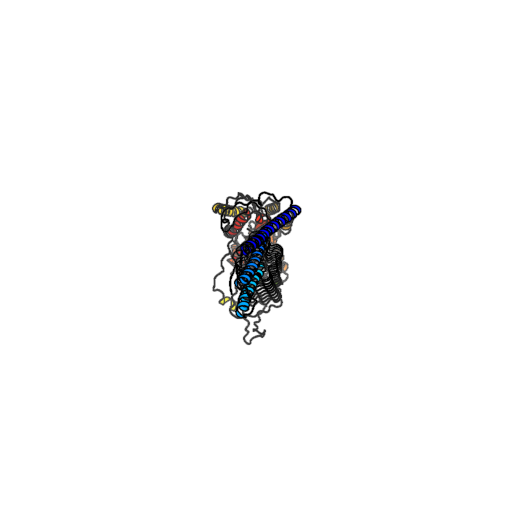L A N 1
ATOM 4212 C CA . VAL A 1 567 ? 18.704 7.597 -32.658 1.00 97.81 567 VAL A CA 1
ATOM 4213 C C . VAL A 1 567 ? 18.893 6.247 -33.327 1.00 97.81 567 VAL A C 1
ATOM 4215 O O . VAL A 1 567 ? 18.815 5.203 -32.677 1.00 97.81 567 VAL A O 1
ATOM 4218 N N . VAL A 1 568 ? 19.137 6.256 -34.632 1.00 96.25 568 VAL A N 1
ATOM 4219 C CA . VAL A 1 568 ? 19.258 5.039 -35.430 1.00 96.25 568 VAL A CA 1
ATOM 4220 C C . VAL A 1 568 ? 20.493 5.074 -36.314 1.00 96.25 568 VAL A C 1
ATOM 4222 O O . VAL A 1 568 ? 20.957 6.120 -36.767 1.00 96.25 568 VAL A O 1
ATOM 4225 N N . VAL A 1 569 ? 21.022 3.889 -36.584 1.00 94.75 569 VAL A N 1
ATOM 4226 C CA . VAL A 1 569 ? 22.115 3.667 -37.527 1.00 94.75 569 VAL A CA 1
ATOM 4227 C C . VAL A 1 569 ? 21.744 2.548 -38.488 1.00 94.75 569 VAL A C 1
ATOM 4229 O O . VAL A 1 569 ? 20.818 1.760 -38.262 1.00 94.75 569 VAL A O 1
ATOM 4232 N N . ASN A 1 570 ? 22.505 2.456 -39.572 1.00 89.19 570 ASN A N 1
ATOM 4233 C CA . ASN A 1 570 ? 22.450 1.311 -40.465 1.00 89.19 570 ASN A CA 1
ATOM 4234 C C . ASN A 1 570 ? 22.722 0.006 -39.677 1.00 89.19 570 ASN A C 1
ATOM 4236 O O . ASN A 1 570 ? 23.665 -0.022 -38.882 1.00 89.19 570 ASN A O 1
ATOM 4240 N N . PRO A 1 571 ? 21.979 -1.096 -39.895 1.00 86.44 571 PRO A N 1
ATOM 4241 C CA . PRO A 1 571 ? 22.246 -2.378 -39.234 1.00 86.44 571 PRO A CA 1
ATOM 4242 C C . PRO A 1 571 ? 23.667 -2.925 -39.444 1.00 86.44 571 PRO A C 1
ATOM 4244 O O . PRO A 1 571 ? 24.144 -3.714 -38.632 1.00 86.44 571 PRO A O 1
ATOM 4247 N N . LEU A 1 572 ? 24.349 -2.508 -40.517 1.00 87.38 572 LEU A N 1
ATOM 4248 C CA . LEU A 1 572 ? 25.745 -2.858 -40.797 1.00 87.38 572 LEU A CA 1
ATOM 4249 C C . LEU A 1 572 ? 26.764 -1.981 -40.050 1.00 87.38 572 LEU A C 1
ATOM 4251 O O . LEU A 1 572 ? 27.954 -2.292 -40.076 1.00 87.38 572 LEU A O 1
ATOM 4255 N N . ASN A 1 573 ? 26.338 -0.901 -39.390 1.00 89.44 573 ASN A N 1
ATOM 4256 C CA . ASN A 1 573 ? 27.197 -0.134 -38.493 1.00 89.44 573 ASN A CA 1
ATOM 4257 C C . ASN A 1 573 ? 27.502 -0.995 -37.260 1.00 89.44 573 ASN A C 1
ATOM 4259 O O . ASN A 1 573 ? 26.580 -1.355 -36.532 1.00 89.44 573 ASN A O 1
ATOM 4263 N N . THR A 1 574 ? 28.771 -1.324 -37.011 1.00 88.19 574 THR A N 1
ATOM 4264 C CA . THR A 1 574 ? 29.174 -2.226 -35.913 1.00 88.19 574 THR A CA 1
ATOM 4265 C C . THR A 1 574 ? 29.785 -1.520 -34.702 1.00 88.19 574 THR A C 1
ATOM 4267 O O . THR A 1 574 ? 30.138 -2.194 -33.735 1.00 88.19 574 THR A O 1
ATOM 4270 N N . PHE A 1 575 ? 29.974 -0.198 -34.750 1.00 92.81 575 PHE A N 1
ATOM 4271 C CA . PHE A 1 575 ? 30.753 0.532 -33.741 1.00 92.81 575 PHE A CA 1
ATOM 4272 C C . PHE A 1 575 ? 29.907 1.469 -32.870 1.00 92.81 575 PHE A C 1
ATOM 4274 O O . PHE A 1 575 ? 30.208 1.606 -31.690 1.00 92.81 575 PHE A O 1
ATOM 4281 N N . VAL A 1 576 ? 28.818 2.042 -33.395 1.00 94.00 576 VAL A N 1
ATOM 4282 C CA . VAL A 1 576 ? 27.898 2.889 -32.614 1.00 94.00 576 VAL A CA 1
ATOM 4283 C C . VAL A 1 576 ? 26.861 2.005 -31.926 1.00 94.00 576 VAL A C 1
ATOM 4285 O O . VAL A 1 576 ? 25.847 1.665 -32.528 1.00 94.00 576 VAL A O 1
ATOM 4288 N N . ASN A 1 577 ? 27.130 1.545 -30.707 1.00 87.69 577 ASN A N 1
ATOM 4289 C CA . ASN A 1 577 ? 26.206 0.669 -29.966 1.00 87.69 577 ASN A CA 1
ATOM 4290 C C . ASN A 1 577 ? 25.427 1.415 -28.885 1.00 87.69 577 ASN A C 1
ATOM 4292 O O . ASN A 1 577 ? 24.235 1.172 -28.707 1.00 87.69 577 ASN A O 1
ATOM 4296 N N . ASP A 1 578 ? 26.113 2.328 -28.215 1.00 93.50 578 ASP A N 1
ATOM 4297 C CA . ASP A 1 578 ? 25.599 3.181 -27.159 1.00 93.50 578 ASP A CA 1
ATOM 4298 C C . ASP A 1 578 ? 26.294 4.539 -27.277 1.00 93.50 578 ASP A C 1
ATOM 4300 O O . ASP A 1 578 ? 27.453 4.608 -27.706 1.00 93.50 578 ASP A O 1
ATOM 4304 N N . LEU A 1 579 ? 25.577 5.608 -26.956 1.00 96.56 579 LEU A N 1
ATOM 4305 C CA . LEU A 1 579 ? 26.112 6.962 -26.921 1.00 96.56 579 LEU A CA 1
ATOM 4306 C C . LEU A 1 579 ? 25.730 7.605 -25.596 1.00 96.56 579 LEU A C 1
ATOM 4308 O O . LEU A 1 579 ? 24.561 7.598 -25.209 1.00 96.56 579 LEU A O 1
ATOM 4312 N N . THR A 1 580 ? 26.693 8.237 -24.931 1.00 96.50 580 THR A N 1
ATOM 4313 C CA . THR A 1 580 ? 26.327 9.211 -23.905 1.00 96.50 580 THR A CA 1
ATOM 4314 C C . THR A 1 580 ? 25.654 10.421 -24.559 1.00 96.50 580 THR A C 1
ATOM 4316 O O . THR A 1 580 ? 25.818 10.660 -25.758 1.00 96.50 580 THR A O 1
ATOM 4319 N N . MET A 1 581 ? 24.932 11.240 -23.790 1.00 94.69 581 MET A N 1
ATOM 4320 C CA . MET A 1 581 ? 24.365 12.489 -24.338 1.00 94.69 581 MET A CA 1
ATOM 4321 C C . MET A 1 581 ? 25.443 13.413 -24.920 1.00 94.69 581 MET A C 1
ATOM 4323 O O . MET A 1 581 ? 25.225 14.046 -25.951 1.00 94.69 581 MET A O 1
ATOM 4327 N N . LEU A 1 582 ? 26.636 13.420 -24.316 1.00 95.38 582 LEU A N 1
ATOM 4328 C CA . LEU A 1 582 ? 27.788 14.152 -24.837 1.00 95.38 582 LEU A CA 1
ATOM 4329 C C . LEU A 1 582 ? 28.300 13.545 -26.151 1.00 95.38 582 LEU A C 1
ATOM 4331 O O . LEU A 1 582 ? 28.602 14.285 -27.085 1.00 95.38 582 LEU A O 1
ATOM 4335 N N . ASP A 1 583 ? 28.377 12.216 -26.252 1.00 97.38 583 ASP A N 1
ATOM 4336 C CA . ASP A 1 583 ? 28.786 11.558 -27.497 1.00 97.38 583 ASP A CA 1
ATOM 4337 C C . ASP A 1 583 ? 27.772 11.806 -28.613 1.00 97.38 583 ASP A C 1
ATOM 4339 O O . ASP A 1 583 ? 28.166 11.995 -29.760 1.00 97.38 583 ASP A O 1
ATOM 4343 N N . LEU A 1 584 ? 26.474 11.843 -28.296 1.00 97.69 584 LEU A N 1
ATOM 4344 C CA . LEU A 1 584 ? 25.430 12.192 -29.253 1.00 97.69 584 LEU A CA 1
ATOM 4345 C C . LEU A 1 584 ? 25.583 13.646 -29.715 1.00 97.69 584 LEU A C 1
ATOM 4347 O O . LEU A 1 584 ? 25.648 13.889 -30.918 1.00 97.69 584 LEU A O 1
ATOM 4351 N N . GLN A 1 585 ? 25.735 14.600 -28.794 1.00 96.94 585 GLN A N 1
ATOM 4352 C CA . GLN A 1 585 ? 26.001 16.005 -29.122 1.00 96.94 585 GLN A CA 1
ATOM 4353 C C . GLN A 1 585 ? 27.225 16.148 -30.039 1.00 96.94 585 GLN A C 1
ATOM 4355 O O . GLN A 1 585 ? 27.185 16.837 -31.061 1.00 96.94 585 GLN A O 1
ATOM 4360 N N . GLN A 1 586 ? 28.316 15.451 -29.722 1.00 96.12 586 GLN A N 1
ATOM 4361 C CA . GLN A 1 586 ? 29.529 15.442 -30.535 1.00 96.12 586 GLN A CA 1
ATOM 4362 C C . GLN A 1 586 ? 29.318 14.750 -31.882 1.00 96.12 586 GLN A C 1
ATOM 4364 O O . GLN A 1 586 ? 29.783 15.245 -32.907 1.00 96.12 586 GLN A O 1
ATOM 4369 N N . ALA A 1 587 ? 28.585 13.639 -31.922 1.00 96.31 587 ALA A N 1
ATOM 4370 C CA . ALA A 1 587 ? 28.235 12.965 -33.163 1.00 96.31 587 ALA A CA 1
ATOM 4371 C C . ALA A 1 587 ? 27.400 13.872 -34.065 1.00 96.31 587 ALA A C 1
ATOM 4373 O O . ALA A 1 587 ? 27.552 13.805 -35.280 1.00 96.31 587 ALA A O 1
ATOM 4374 N N . LEU A 1 588 ? 26.590 14.772 -33.507 1.00 96.19 588 LEU A N 1
ATOM 4375 C CA . LEU A 1 588 ? 25.786 15.740 -34.249 1.00 96.19 588 LEU A CA 1
ATOM 4376 C C . LEU A 1 588 ? 26.553 16.999 -34.696 1.00 96.19 588 LEU A C 1
ATOM 4378 O O . LEU A 1 588 ? 26.139 17.633 -35.661 1.00 96.19 588 LEU A O 1
ATOM 4382 N N . THR A 1 589 ? 27.702 17.311 -34.090 1.00 94.88 589 THR A N 1
ATOM 4383 C CA . THR A 1 589 ? 28.426 18.580 -34.328 1.00 94.88 589 THR A CA 1
ATOM 4384 C C . THR A 1 589 ? 29.848 18.424 -34.894 1.00 94.88 589 THR A C 1
ATOM 4386 O O . THR A 1 589 ? 30.335 19.310 -35.595 1.00 94.88 589 THR A O 1
ATOM 4389 N N . LEU A 1 590 ? 30.539 17.301 -34.654 1.00 94.56 590 LEU A N 1
ATOM 4390 C CA . LEU A 1 590 ? 31.941 17.080 -35.053 1.00 94.56 590 LEU A CA 1
ATOM 4391 C C . LEU A 1 590 ? 32.091 16.346 -36.386 1.00 94.56 590 LEU A C 1
ATOM 4393 O O . LEU A 1 590 ? 31.351 15.434 -36.708 1.00 94.56 590 LEU A O 1
ATOM 4397 N N . GLU A 1 591 ? 33.112 16.647 -37.177 1.00 93.38 591 GLU A N 1
ATOM 4398 C CA . GLU A 1 591 ? 33.207 16.106 -38.540 1.00 93.38 591 GLU A CA 1
ATOM 4399 C C . GLU A 1 591 ? 33.405 14.573 -38.612 1.00 93.38 591 GLU A C 1
ATOM 4401 O O . GLU A 1 591 ? 32.908 13.935 -39.547 1.00 93.38 591 GLU A O 1
ATOM 4406 N N . ARG A 1 592 ? 34.132 13.967 -37.660 1.00 95.19 592 ARG A N 1
ATOM 4407 C CA . ARG A 1 592 ? 34.619 12.575 -37.761 1.00 95.19 592 ARG A CA 1
ATOM 4408 C C . ARG A 1 592 ? 34.366 11.756 -36.500 1.00 95.19 592 ARG A C 1
ATOM 4410 O O . ARG A 1 592 ? 34.566 12.237 -35.388 1.00 95.19 592 ARG A O 1
ATOM 4417 N N . TRP A 1 593 ? 34.077 10.468 -36.680 1.00 96.94 593 TRP A N 1
ATOM 4418 C CA . TRP A 1 593 ? 33.770 9.544 -35.582 1.00 96.94 593 TRP A CA 1
ATOM 4419 C C . TRP A 1 593 ? 34.901 9.402 -34.548 1.00 96.94 593 TRP A C 1
ATOM 4421 O O . TRP A 1 593 ? 34.622 9.337 -33.356 1.00 96.94 593 TRP A O 1
ATOM 4431 N N . THR A 1 594 ? 36.171 9.480 -34.966 1.00 96.69 594 THR A N 1
ATOM 4432 C CA . THR A 1 594 ? 37.338 9.484 -34.053 1.00 96.69 594 THR A CA 1
ATOM 4433 C C . THR A 1 594 ? 37.383 10.663 -33.079 1.00 96.69 594 THR A C 1
ATOM 4435 O O . THR A 1 594 ? 38.150 10.629 -32.121 1.00 96.69 594 THR A O 1
ATOM 4438 N N . GLN A 1 595 ? 36.657 11.748 -33.371 1.00 96.38 595 GLN A N 1
ATOM 4439 C CA . GLN A 1 595 ? 36.578 12.918 -32.493 1.00 96.38 595 GLN A CA 1
ATOM 4440 C C . GLN A 1 595 ? 35.506 12.748 -31.414 1.00 96.38 595 GLN A C 1
ATOM 4442 O O . GLN A 1 595 ? 35.629 13.376 -30.371 1.00 96.38 595 GLN A O 1
ATOM 4447 N N . VAL A 1 596 ? 34.504 11.903 -31.678 1.00 96.00 596 VAL A N 1
ATOM 4448 C CA . VAL A 1 596 ? 33.479 11.491 -30.711 1.00 96.00 596 VAL A CA 1
ATOM 4449 C C . VAL A 1 596 ? 34.081 10.459 -29.760 1.00 96.00 596 VAL A C 1
ATOM 4451 O O . VAL A 1 596 ? 34.128 10.649 -28.554 1.00 96.00 596 VAL A O 1
ATOM 4454 N N . ASN A 1 597 ? 34.646 9.388 -30.319 1.00 95.00 597 ASN A N 1
ATOM 4455 C CA . ASN A 1 597 ? 35.341 8.363 -29.555 1.00 95.00 597 ASN A CA 1
ATOM 4456 C C . ASN A 1 597 ? 36.577 7.905 -30.335 1.00 95.00 597 ASN A C 1
ATOM 4458 O O . ASN A 1 597 ? 36.497 7.562 -31.514 1.00 95.00 597 ASN A O 1
ATOM 4462 N N . ASN A 1 598 ? 37.741 7.900 -29.685 1.00 94.00 598 ASN A N 1
ATOM 4463 C CA . ASN A 1 598 ? 39.013 7.576 -30.332 1.00 94.00 598 ASN A CA 1
ATOM 4464 C C . ASN A 1 598 ? 39.130 6.103 -30.781 1.00 94.00 598 ASN A C 1
ATOM 4466 O O . ASN A 1 598 ? 40.012 5.796 -31.585 1.00 94.00 598 ASN A O 1
ATOM 4470 N N . GLU A 1 599 ? 38.253 5.219 -30.299 1.00 94.38 599 GLU A N 1
ATOM 4471 C CA . GLU A 1 599 ? 38.144 3.819 -30.722 1.00 94.38 599 GLU A CA 1
ATOM 4472 C C . GLU A 1 599 ? 37.288 3.643 -31.988 1.00 94.38 599 GLU A C 1
ATOM 4474 O O . GLU A 1 599 ? 37.350 2.599 -32.642 1.00 94.38 599 GLU A O 1
ATOM 4479 N N . TYR A 1 600 ? 36.507 4.659 -32.368 1.00 95.94 600 TYR A N 1
ATOM 4480 C CA . TYR A 1 600 ? 35.677 4.625 -33.570 1.00 95.94 600 TYR A CA 1
ATOM 4481 C C . TYR A 1 600 ? 36.503 4.792 -34.854 1.00 95.94 600 TYR A C 1
ATOM 4483 O O . TYR A 1 600 ? 37.607 5.348 -34.836 1.00 95.94 600 TYR A O 1
ATOM 4491 N N . PRO A 1 601 ? 35.998 4.312 -36.009 1.00 95.00 601 PRO A N 1
ATOM 4492 C CA . PRO A 1 601 ? 36.715 4.419 -37.269 1.00 95.00 601 PRO A CA 1
ATOM 4493 C C . PRO A 1 601 ? 36.956 5.875 -37.668 1.00 95.00 601 PRO A C 1
ATOM 4495 O O . PRO A 1 601 ? 36.183 6.785 -37.378 1.00 95.00 601 PRO A O 1
ATOM 4498 N N . SER A 1 602 ? 38.046 6.099 -38.398 1.00 94.69 602 SER A N 1
ATOM 4499 C CA . SER A 1 602 ? 38.437 7.416 -38.902 1.00 94.69 602 SER A CA 1
ATOM 4500 C C . SER A 1 602 ? 37.617 7.809 -40.139 1.00 94.69 602 SER A C 1
ATOM 4502 O O . SER A 1 602 ? 38.172 8.114 -41.196 1.00 94.69 602 SER A O 1
ATOM 4504 N N . GLU A 1 603 ? 36.295 7.800 -40.005 1.00 93.25 603 GLU A N 1
ATOM 4505 C CA . GLU A 1 603 ? 35.313 8.088 -41.049 1.00 93.25 603 GLU A CA 1
ATOM 4506 C C . GLU A 1 603 ? 34.581 9.406 -40.772 1.00 93.25 603 GLU A C 1
ATOM 4508 O O . GLU A 1 603 ? 34.455 9.838 -39.624 1.00 93.25 603 GLU A O 1
ATOM 4513 N N . ILE A 1 604 ? 34.125 10.059 -41.842 1.00 94.38 604 ILE A N 1
ATOM 4514 C CA . ILE A 1 604 ? 33.294 11.268 -41.761 1.00 94.38 604 ILE A CA 1
ATOM 4515 C C . ILE A 1 604 ? 31.895 10.850 -41.309 1.00 94.38 604 ILE A C 1
ATOM 4517 O O . ILE A 1 604 ? 31.355 9.885 -41.843 1.00 94.38 604 ILE A O 1
ATOM 4521 N N . ILE A 1 605 ? 31.306 11.571 -40.361 1.00 96.06 605 ILE A N 1
ATOM 4522 C CA . ILE A 1 605 ? 29.945 11.289 -39.890 1.00 96.06 605 ILE A CA 1
ATOM 4523 C C . ILE A 1 605 ? 28.949 11.745 -40.963 1.00 96.06 605 ILE A C 1
ATOM 4525 O O . ILE A 1 605 ? 29.025 12.881 -41.407 1.00 96.06 605 ILE A O 1
ATOM 4529 N N . GLN A 1 606 ? 28.029 10.894 -41.412 1.00 96.00 606 GLN A N 1
ATOM 4530 C CA . GLN A 1 606 ? 26.902 11.335 -42.251 1.00 96.00 606 GLN A CA 1
ATOM 4531 C C . GLN A 1 606 ? 25.661 11.448 -41.372 1.00 96.00 606 GLN A C 1
ATOM 4533 O O . GLN A 1 606 ? 25.353 10.499 -40.653 1.00 96.00 606 GLN A O 1
ATOM 4538 N N . ARG A 1 607 ? 24.974 12.593 -41.396 1.00 96.75 607 ARG A N 1
ATOM 4539 C CA . ARG A 1 607 ? 23.812 12.838 -40.531 1.00 96.75 607 ARG A CA 1
ATOM 4540 C C . ARG A 1 607 ? 22.538 12.990 -41.327 1.00 96.75 607 ARG A C 1
ATOM 4542 O O . ARG A 1 607 ? 22.530 13.668 -42.350 1.00 96.75 607 ARG A O 1
ATOM 4549 N N . TYR A 1 608 ? 21.471 12.426 -40.787 1.00 96.81 608 TYR A N 1
ATOM 4550 C CA . TYR A 1 608 ? 20.128 12.492 -41.344 1.00 96.81 608 TYR A CA 1
ATOM 4551 C C . TYR A 1 608 ? 19.176 12.925 -40.240 1.00 96.81 608 TYR A C 1
ATOM 4553 O O . TYR A 1 608 ? 18.897 12.151 -39.328 1.00 96.81 608 TYR A O 1
ATOM 4561 N N . LEU A 1 609 ? 18.750 14.181 -40.274 1.00 97.44 609 LEU A N 1
ATOM 4562 C CA . LEU A 1 609 ? 18.062 14.814 -39.156 1.00 97.44 609 LEU A CA 1
ATOM 4563 C C . LEU A 1 609 ? 16.709 15.384 -39.584 1.00 97.44 609 LEU A C 1
ATOM 4565 O O . LEU A 1 609 ? 16.527 15.682 -40.770 1.00 97.44 609 LEU A O 1
ATOM 4569 N N . PRO A 1 610 ? 15.777 15.566 -38.636 1.00 96.62 610 PRO A N 1
ATOM 4570 C CA . PRO A 1 610 ? 14.483 16.161 -38.928 1.00 96.62 610 PRO A CA 1
ATOM 4571 C C . PRO A 1 610 ? 14.633 17.588 -39.461 1.00 96.62 610 PRO A C 1
ATOM 4573 O O . PRO A 1 610 ? 15.587 18.287 -39.124 1.00 96.62 610 PRO A O 1
ATOM 4576 N N . ASP A 1 611 ? 13.690 18.022 -40.295 1.00 95.12 611 ASP A N 1
ATOM 4577 C CA . ASP A 1 611 ? 13.662 19.377 -40.848 1.00 95.12 611 ASP A CA 1
ATOM 4578 C C . ASP A 1 611 ? 13.772 20.451 -39.742 1.00 95.12 611 ASP A C 1
ATOM 4580 O O . ASP A 1 611 ? 13.060 20.332 -38.743 1.00 95.12 611 ASP A O 1
ATOM 4584 N N . PRO A 1 612 ? 14.591 21.512 -39.905 1.00 95.12 612 PRO A N 1
ATOM 4585 C CA . PRO A 1 612 ? 14.773 22.550 -38.889 1.00 95.12 612 PRO A CA 1
ATOM 4586 C C . PRO A 1 612 ? 13.493 23.258 -38.434 1.00 95.12 612 PRO A C 1
ATOM 4588 O O . PRO A 1 612 ? 13.451 23.825 -37.351 1.00 95.12 612 PRO A O 1
ATOM 4591 N N . SER A 1 613 ? 12.433 23.231 -39.247 1.00 91.38 613 SER A N 1
ATOM 4592 C CA . SER A 1 613 ? 11.129 23.797 -38.885 1.00 91.38 613 SER A CA 1
ATOM 4593 C C . SER A 1 613 ? 10.193 22.816 -38.165 1.00 91.38 613 SER A C 1
ATOM 4595 O O . SER A 1 613 ? 9.055 23.176 -37.864 1.00 91.38 613 SER A O 1
ATOM 4597 N N . SER A 1 614 ? 10.635 21.578 -37.920 1.00 90.56 614 SER A N 1
ATOM 4598 C CA . SER A 1 614 ? 9.837 20.521 -37.292 1.00 90.56 614 SER A CA 1
ATOM 4599 C C . SER A 1 614 ? 9.986 20.486 -35.773 1.00 90.56 614 SER A C 1
ATOM 4601 O O . SER A 1 614 ? 11.041 20.792 -35.219 1.00 90.56 614 SER A O 1
ATOM 4603 N N . GLU A 1 615 ? 8.946 20.005 -35.096 1.00 86.81 615 GLU A N 1
ATOM 4604 C CA . GLU A 1 615 ? 8.980 19.797 -33.647 1.00 86.81 615 GLU A CA 1
ATOM 4605 C C . GLU A 1 615 ? 10.006 18.727 -33.228 1.00 86.81 615 GLU A C 1
ATOM 4607 O O . GLU A 1 615 ? 10.644 18.822 -32.182 1.00 86.81 615 GLU A O 1
ATOM 4612 N N . ALA A 1 616 ? 10.219 17.726 -34.084 1.00 90.19 616 ALA A N 1
ATOM 4613 C CA . ALA A 1 616 ? 11.262 16.724 -33.908 1.00 90.19 616 ALA A CA 1
ATOM 4614 C C . ALA A 1 616 ? 12.664 17.360 -33.854 1.00 90.19 616 ALA A C 1
ATOM 4616 O O . ALA A 1 616 ? 13.501 16.960 -33.047 1.00 90.19 616 ALA A O 1
ATOM 4617 N N . PHE A 1 617 ? 12.927 18.372 -34.682 1.00 94.31 617 PHE A N 1
ATOM 4618 C CA . PHE A 1 617 ? 14.188 19.104 -34.629 1.00 94.31 617 PHE A CA 1
ATOM 4619 C C . PHE A 1 617 ? 14.276 20.005 -33.394 1.00 94.31 617 PHE A C 1
ATOM 4621 O O . PHE A 1 617 ? 15.314 20.030 -32.739 1.00 94.31 617 PHE A O 1
ATOM 4628 N N . GLU A 1 618 ? 13.185 20.678 -33.028 1.00 91.25 618 GLU A N 1
ATOM 4629 C CA . GLU A 1 618 ? 13.118 21.485 -31.805 1.00 91.25 618 GLU A CA 1
ATOM 4630 C C . GLU A 1 618 ? 13.457 20.649 -30.560 1.00 91.25 618 GLU A C 1
ATOM 4632 O O . GLU A 1 618 ? 14.316 21.041 -29.773 1.00 91.25 618 GLU A O 1
ATOM 4637 N N . LEU A 1 619 ? 12.863 19.456 -30.420 1.00 90.94 619 LEU A N 1
ATOM 4638 C CA . LEU A 1 619 ? 13.163 18.529 -29.325 1.00 90.94 619 LEU A CA 1
ATOM 4639 C C . LEU A 1 619 ? 14.635 18.096 -29.320 1.00 90.94 619 LEU A C 1
ATOM 4641 O O . LEU A 1 619 ? 15.253 17.989 -28.260 1.00 90.94 619 LEU A O 1
ATOM 4645 N N . LEU A 1 620 ? 15.197 17.835 -30.502 1.00 94.06 620 LEU A N 1
ATOM 4646 C CA . LEU A 1 620 ? 16.597 17.454 -30.649 1.00 94.06 620 LEU A CA 1
ATOM 4647 C C . LEU A 1 620 ? 17.538 18.575 -30.187 1.00 94.06 620 LEU A C 1
ATOM 4649 O O . LEU A 1 620 ? 18.493 18.307 -29.459 1.00 94.06 620 LEU A O 1
ATOM 4653 N N . VAL A 1 621 ? 17.272 19.817 -30.595 1.00 93.94 621 VAL A N 1
ATOM 4654 C CA . VAL A 1 621 ? 18.063 20.993 -30.208 1.00 93.94 621 VAL A CA 1
ATOM 4655 C C . VAL A 1 621 ? 17.948 21.260 -28.707 1.00 93.94 621 VAL A C 1
ATOM 4657 O O . VAL A 1 621 ? 18.963 21.488 -28.051 1.00 93.94 621 VAL A O 1
ATOM 4660 N N . ASP A 1 622 ? 16.735 21.192 -28.160 1.00 89.56 622 ASP A N 1
ATOM 4661 C CA . ASP A 1 622 ? 16.457 21.449 -26.745 1.00 89.56 622 ASP A CA 1
ATOM 4662 C C . ASP A 1 622 ? 17.183 20.446 -25.833 1.00 89.56 622 ASP A C 1
ATOM 4664 O O . ASP A 1 622 ? 17.901 20.837 -24.918 1.00 89.56 622 ASP A O 1
ATOM 4668 N N . ILE A 1 623 ? 17.083 19.145 -26.136 1.00 90.50 623 ILE A N 1
ATOM 4669 C CA . ILE A 1 623 ? 17.629 18.090 -25.267 1.00 90.50 623 ILE A CA 1
ATOM 4670 C C . ILE A 1 623 ? 19.124 17.828 -25.496 1.00 90.50 623 ILE A C 1
ATOM 4672 O O . ILE A 1 623 ? 19.835 17.471 -24.557 1.00 90.50 623 ILE A O 1
ATOM 4676 N N . VAL A 1 624 ? 19.613 17.922 -26.737 1.00 93.94 624 VAL A N 1
ATOM 4677 C CA . VAL A 1 624 ? 20.983 17.486 -27.081 1.00 93.94 624 VAL A CA 1
ATOM 4678 C C . VAL A 1 624 ? 21.949 18.654 -27.248 1.00 93.94 624 VAL A C 1
ATOM 4680 O O . VAL A 1 624 ? 23.150 18.489 -27.026 1.00 93.94 624 VAL A O 1
ATOM 4683 N N . LEU A 1 625 ? 21.459 19.819 -27.672 1.00 91.50 625 LEU A N 1
ATOM 4684 C CA . LEU A 1 625 ? 22.295 20.979 -27.992 1.00 91.50 625 LEU A CA 1
ATOM 4685 C C . LEU A 1 625 ? 22.119 22.134 -27.001 1.00 91.50 625 LEU A C 1
ATOM 4687 O O . LEU A 1 625 ? 22.683 23.199 -27.236 1.00 91.50 625 LEU A O 1
ATOM 4691 N N . ASP A 1 626 ? 21.359 21.944 -25.919 1.00 87.19 626 ASP A N 1
ATOM 4692 C CA . ASP A 1 626 ? 21.042 22.985 -24.932 1.00 87.19 626 ASP A CA 1
ATOM 4693 C C . ASP A 1 626 ? 20.514 24.282 -25.590 1.00 87.19 626 ASP A C 1
ATOM 4695 O O . ASP A 1 626 ? 20.834 25.397 -25.167 1.00 87.19 626 ASP A O 1
ATOM 4699 N N . GLY A 1 627 ? 19.746 24.152 -26.680 1.00 88.62 627 GLY A N 1
ATOM 4700 C CA . GLY A 1 627 ? 19.206 25.287 -27.437 1.00 88.62 627 GLY A CA 1
ATOM 4701 C C . GLY A 1 627 ? 20.115 25.865 -28.536 1.00 88.62 627 GLY A C 1
ATOM 4702 O O . GLY A 1 627 ? 19.683 26.771 -29.250 1.00 88.62 627 GLY A O 1
ATOM 4703 N N . ASP A 1 628 ? 21.353 25.382 -28.707 1.00 90.75 628 ASP A N 1
ATOM 4704 C CA . ASP A 1 628 ? 22.296 25.886 -29.723 1.00 90.75 628 ASP A CA 1
ATOM 4705 C C . ASP A 1 628 ? 22.042 25.275 -31.114 1.00 90.75 628 ASP A C 1
ATOM 4707 O O . ASP A 1 628 ? 22.728 24.359 -31.573 1.00 90.75 628 ASP A O 1
ATOM 4711 N N . GLU A 1 629 ? 21.031 25.797 -31.805 1.00 93.06 629 GLU A N 1
ATOM 4712 C CA . GLU A 1 629 ? 20.669 25.383 -33.166 1.00 93.06 629 GLU A CA 1
ATOM 4713 C C . GLU A 1 629 ? 21.796 25.634 -34.197 1.00 93.06 629 GLU A C 1
ATOM 4715 O O . GLU A 1 629 ? 22.021 24.829 -35.110 1.00 93.06 629 GLU A O 1
ATOM 4720 N N . ASP A 1 630 ? 22.560 26.721 -34.049 1.00 92.12 630 ASP A N 1
ATOM 4721 C CA . ASP A 1 630 ? 23.620 27.096 -34.996 1.00 92.12 630 ASP A CA 1
ATOM 4722 C C . ASP A 1 630 ? 24.738 26.036 -35.055 1.00 92.12 630 ASP A C 1
ATOM 4724 O O . ASP A 1 630 ? 25.363 25.824 -36.110 1.00 92.12 630 ASP A O 1
ATOM 4728 N N . ALA A 1 631 ? 24.963 25.326 -33.943 1.00 88.56 631 ALA A N 1
ATOM 4729 C CA . ALA A 1 631 ? 25.953 24.260 -33.835 1.00 88.56 631 ALA A CA 1
ATOM 4730 C C . ALA A 1 631 ? 25.699 23.088 -34.794 1.00 88.56 631 ALA A C 1
ATOM 4732 O O . ALA A 1 631 ? 26.659 22.422 -35.185 1.00 88.56 631 ALA A O 1
ATOM 4733 N N . ILE A 1 632 ? 24.447 22.841 -35.202 1.00 90.69 632 ILE A N 1
ATOM 4734 C CA . ILE A 1 632 ? 24.090 21.733 -36.103 1.00 90.69 632 ILE A CA 1
ATOM 4735 C C . ILE A 1 632 ? 23.755 22.195 -37.523 1.00 90.69 632 ILE A C 1
ATOM 4737 O O . ILE A 1 632 ? 24.088 21.501 -38.487 1.00 90.69 632 ILE A O 1
ATOM 4741 N N . LEU A 1 633 ? 23.181 23.393 -37.685 1.00 92.25 633 LEU A N 1
ATOM 4742 C CA . LEU A 1 633 ? 22.864 23.957 -39.004 1.00 92.25 633 LEU A CA 1
ATOM 4743 C C . LEU A 1 633 ? 24.111 24.289 -39.835 1.00 92.25 633 LEU A C 1
ATOM 4745 O O . LEU A 1 633 ? 24.072 24.269 -41.066 1.00 92.25 633 LEU A O 1
ATOM 4749 N N . SER A 1 634 ? 25.229 24.598 -39.176 1.00 86.62 634 SER A N 1
ATOM 4750 C CA . SER A 1 634 ? 26.491 24.950 -39.837 1.00 86.62 634 SER A CA 1
ATOM 4751 C C . SER A 1 634 ? 27.307 23.737 -40.316 1.00 86.62 634 SER A C 1
ATOM 4753 O O . SER A 1 634 ? 28.321 23.893 -41.007 1.00 86.62 634 SER A O 1
ATOM 4755 N N . VAL A 1 635 ? 26.864 22.519 -39.992 1.00 91.25 635 VAL A N 1
ATOM 4756 C CA . VAL A 1 635 ? 27.593 21.273 -40.242 1.00 91.25 635 VAL A CA 1
ATOM 4757 C C . VAL A 1 635 ? 27.311 20.753 -41.657 1.00 91.25 635 VAL A C 1
ATOM 4759 O O . VAL A 1 635 ? 26.215 20.311 -41.982 1.00 91.25 635 VAL A O 1
ATOM 4762 N N . SER A 1 636 ? 28.326 20.795 -42.528 1.00 84.00 636 SER A N 1
ATOM 4763 C CA . SER A 1 636 ? 28.171 20.552 -43.979 1.00 84.00 636 SER A CA 1
ATOM 4764 C C . SER A 1 636 ? 27.796 19.119 -44.402 1.00 84.00 636 SER A C 1
ATOM 4766 O O . SER A 1 636 ? 27.382 18.904 -45.538 1.00 84.00 636 SER A O 1
ATOM 4768 N N . ASN A 1 637 ? 27.950 18.138 -43.513 1.00 90.25 637 ASN A N 1
ATOM 4769 C CA . ASN A 1 637 ? 27.675 16.710 -43.715 1.00 90.25 637 ASN A CA 1
ATOM 4770 C C . ASN A 1 637 ? 26.366 16.271 -43.035 1.00 90.25 637 ASN A C 1
ATOM 4772 O O . ASN A 1 637 ? 26.288 15.194 -42.435 1.00 90.25 637 ASN A O 1
ATOM 4776 N N . THR A 1 638 ? 25.350 17.127 -43.133 1.00 94.75 638 THR A N 1
ATOM 4777 C CA . THR A 1 638 ? 24.023 16.920 -42.558 1.00 94.75 638 THR A CA 1
ATOM 4778 C C . THR A 1 638 ? 22.957 17.079 -43.631 1.00 94.75 638 THR A C 1
ATOM 4780 O O . THR A 1 638 ? 22.909 18.089 -44.333 1.00 94.75 638 THR A O 1
ATOM 4783 N N . GLN A 1 639 ? 22.099 16.073 -43.760 1.00 95.31 639 GLN A N 1
ATOM 4784 C CA . GLN A 1 639 ? 20.889 16.127 -44.562 1.00 95.31 639 GLN A CA 1
ATOM 4785 C C . GLN A 1 639 ? 19.692 16.318 -43.635 1.00 95.31 639 GLN A C 1
ATOM 4787 O O . GLN A 1 639 ? 19.470 15.518 -42.728 1.00 95.31 639 GLN A O 1
ATOM 4792 N N . PHE A 1 640 ? 18.913 17.355 -43.915 1.00 96.31 640 PHE A N 1
ATOM 4793 C CA . PHE A 1 640 ? 17.641 17.617 -43.263 1.00 96.31 640 PHE A CA 1
ATOM 4794 C C . PHE A 1 640 ? 16.490 17.226 -44.186 1.00 96.31 640 PHE A C 1
ATOM 4796 O O . PHE A 1 640 ? 16.550 17.499 -45.389 1.00 96.31 640 PHE A O 1
ATOM 4803 N N . ASP A 1 641 ? 15.456 16.591 -43.644 1.00 94.69 641 ASP A N 1
ATOM 4804 C CA . ASP A 1 641 ? 14.243 16.255 -44.390 1.00 94.69 641 ASP A CA 1
ATOM 4805 C C . ASP A 1 641 ? 13.033 16.222 -43.447 1.00 94.69 641 ASP A C 1
ATOM 4807 O O . ASP A 1 641 ? 13.149 15.895 -42.268 1.00 94.69 641 ASP A O 1
ATOM 4811 N N . SER A 1 642 ? 11.860 16.559 -43.977 1.00 88.06 642 SER A N 1
ATOM 4812 C CA . SER A 1 642 ? 10.593 16.525 -43.231 1.00 88.06 642 SER A CA 1
ATOM 4813 C C . SER A 1 642 ? 9.969 15.126 -43.188 1.00 88.06 642 SER A C 1
AT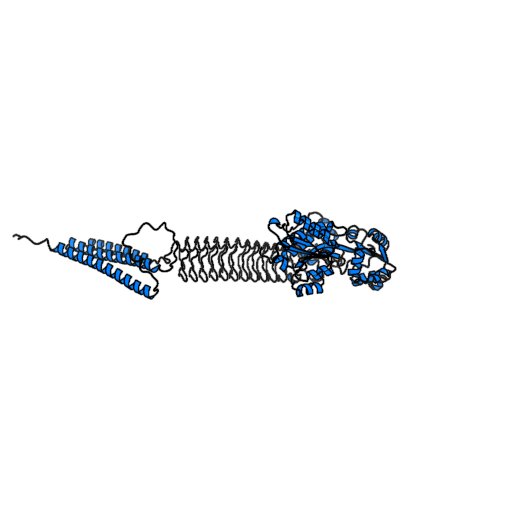OM 4815 O O . SER A 1 642 ? 8.989 14.912 -42.483 1.00 88.06 642 SER A O 1
ATOM 4817 N N . SER A 1 643 ? 10.509 14.179 -43.960 1.00 88.50 643 SER A N 1
ATOM 4818 C CA . SER A 1 643 ? 10.044 12.798 -44.053 1.00 88.50 643 SER A CA 1
ATOM 4819 C C . SER A 1 643 ? 11.075 11.832 -43.474 1.00 88.50 643 SER A C 1
ATOM 4821 O O . SER A 1 643 ? 12.139 11.625 -44.067 1.00 88.50 643 SER A O 1
ATOM 4823 N N . ASP A 1 644 ? 10.717 11.138 -42.389 1.00 86.25 644 ASP A N 1
ATOM 4824 C CA . ASP A 1 644 ? 11.545 10.071 -41.805 1.00 86.25 644 ASP A CA 1
ATOM 4825 C C . ASP A 1 644 ? 11.879 8.976 -42.823 1.00 86.25 644 ASP A C 1
ATOM 4827 O O . ASP A 1 644 ? 12.973 8.412 -42.817 1.00 86.25 644 ASP A O 1
ATOM 4831 N N . ALA A 1 645 ? 10.974 8.713 -43.771 1.00 81.88 645 ALA A N 1
ATOM 4832 C CA . ALA A 1 645 ? 11.222 7.754 -44.838 1.00 81.88 645 ALA A CA 1
ATOM 4833 C C . ALA A 1 645 ? 12.404 8.164 -45.726 1.00 81.88 645 ALA A C 1
ATOM 4835 O O . ALA A 1 645 ? 13.207 7.310 -46.101 1.00 81.88 645 ALA A O 1
ATOM 4836 N N . ASN A 1 646 ? 12.540 9.454 -46.044 1.00 82.19 646 ASN A N 1
ATOM 4837 C CA . ASN A 1 646 ? 13.652 9.949 -46.856 1.00 82.19 646 ASN A CA 1
ATOM 4838 C C . ASN A 1 646 ? 14.975 9.881 -46.084 1.00 82.19 646 ASN A C 1
ATOM 4840 O O . ASN A 1 646 ? 15.988 9.464 -46.650 1.00 82.19 646 ASN A O 1
ATOM 4844 N N . LEU A 1 647 ? 14.951 10.234 -44.793 1.00 88.12 647 LEU A N 1
ATOM 4845 C CA . LEU A 1 647 ? 16.109 10.126 -43.900 1.00 88.12 647 LEU A CA 1
ATOM 4846 C C . LEU A 1 647 ? 16.591 8.674 -43.794 1.00 88.12 647 LEU A C 1
ATOM 4848 O O . LEU A 1 647 ? 17.780 8.391 -43.938 1.00 88.12 647 LEU A O 1
ATOM 4852 N N . VAL A 1 648 ? 15.658 7.736 -43.624 1.00 83.88 648 VAL A N 1
ATOM 4853 C CA . VAL A 1 648 ? 15.950 6.302 -43.537 1.00 83.88 648 VAL A CA 1
ATOM 4854 C C . VAL A 1 648 ? 16.484 5.748 -44.853 1.00 83.88 648 VAL A C 1
ATOM 4856 O O . VAL A 1 648 ? 17.473 5.016 -44.836 1.00 83.88 648 VAL A O 1
ATOM 4859 N N . TRP A 1 649 ? 15.900 6.114 -45.997 1.00 79.44 649 TRP A N 1
ATOM 4860 C CA . TRP A 1 649 ? 16.420 5.684 -47.298 1.00 79.44 649 TRP A CA 1
ATOM 4861 C C . TRP A 1 649 ? 17.864 6.124 -47.518 1.00 79.44 649 TRP A C 1
ATOM 4863 O O . TRP A 1 649 ? 18.679 5.329 -47.985 1.00 79.44 649 TRP A O 1
ATOM 4873 N N . ALA A 1 650 ? 18.196 7.355 -47.133 1.00 80.75 650 ALA A N 1
ATOM 4874 C CA . ALA A 1 650 ? 19.555 7.859 -47.242 1.00 80.75 650 ALA A CA 1
ATOM 4875 C C . ALA A 1 650 ? 20.517 7.158 -46.258 1.00 80.75 650 ALA A C 1
ATOM 4877 O O . ALA A 1 650 ? 21.640 6.814 -46.633 1.00 80.75 650 ALA A O 1
ATOM 4878 N N . LEU A 1 651 ? 20.068 6.855 -45.033 1.00 88.75 651 LEU A N 1
ATOM 4879 C CA . LEU A 1 651 ? 20.854 6.133 -44.025 1.00 88.75 651 LEU A CA 1
ATOM 4880 C C . LEU A 1 651 ? 21.167 4.679 -44.421 1.00 88.75 651 LEU A C 1
ATOM 4882 O O . LEU A 1 651 ? 22.269 4.187 -44.168 1.00 88.75 651 LEU A O 1
ATOM 4886 N N . VAL A 1 652 ? 20.222 3.962 -45.034 1.00 79.25 652 VAL A N 1
ATOM 4887 C CA . VAL A 1 652 ? 20.411 2.546 -45.411 1.00 79.25 652 VAL A CA 1
ATOM 4888 C C . VAL A 1 652 ? 21.538 2.374 -46.444 1.00 79.25 652 VAL A C 1
ATOM 4890 O O . VAL A 1 652 ? 22.168 1.315 -46.501 1.00 79.25 652 VAL A O 1
ATOM 4893 N N . GLU A 1 653 ? 21.867 3.423 -47.198 1.00 80.12 653 GLU A N 1
ATOM 4894 C CA . GLU A 1 653 ? 23.001 3.440 -48.128 1.00 80.12 653 GLU A CA 1
ATOM 4895 C C . GLU A 1 653 ? 24.335 3.867 -47.479 1.00 80.12 653 GLU A C 1
ATOM 4897 O O . GLU A 1 653 ? 25.389 3.693 -48.093 1.00 80.12 653 GLU A O 1
ATOM 4902 N N . GLN A 1 654 ? 24.325 4.375 -46.238 1.00 84.56 654 GLN A N 1
ATOM 4903 C CA . GLN A 1 654 ? 25.519 4.809 -45.500 1.00 84.56 654 GLN A CA 1
ATOM 4904 C C . GLN A 1 654 ? 25.763 3.967 -44.242 1.00 84.56 654 GLN A C 1
ATOM 4906 O O . GLN A 1 654 ? 25.142 4.158 -43.196 1.00 84.56 654 GLN A O 1
ATOM 4911 N N . THR A 1 655 ? 26.745 3.067 -44.287 1.00 84.56 655 THR A N 1
ATOM 4912 C CA . THR A 1 655 ? 27.082 2.196 -43.143 1.00 84.56 655 THR A CA 1
ATOM 4913 C C . THR A 1 655 ? 27.670 2.944 -41.942 1.00 84.56 655 THR A C 1
ATOM 4915 O O . THR A 1 655 ? 27.701 2.403 -40.841 1.00 84.56 655 THR A O 1
ATOM 4918 N N . ASN A 1 656 ? 28.123 4.181 -42.138 1.00 87.81 656 ASN A N 1
ATOM 4919 C CA . ASN A 1 656 ? 28.723 5.056 -41.129 1.00 87.81 656 ASN A CA 1
ATOM 4920 C C . ASN A 1 656 ? 27.846 6.269 -40.776 1.00 87.81 656 ASN A C 1
ATOM 4922 O O . ASN A 1 656 ? 28.316 7.188 -40.102 1.00 87.81 656 ASN A O 1
ATOM 4926 N N . GLY A 1 657 ? 26.603 6.292 -41.263 1.00 92.88 657 GLY A N 1
ATOM 4927 C CA . GLY A 1 657 ? 25.648 7.350 -40.970 1.00 92.88 657 GLY A CA 1
ATOM 4928 C C . GLY A 1 657 ? 24.950 7.169 -39.624 1.00 92.88 657 GLY A C 1
ATOM 4929 O O . GLY A 1 657 ? 24.879 6.060 -39.088 1.00 92.88 657 GLY A O 1
ATOM 4930 N N . ILE A 1 658 ? 24.414 8.273 -39.113 1.00 97.25 658 ILE A N 1
ATOM 4931 C CA . ILE A 1 658 ? 23.528 8.358 -37.951 1.00 97.25 658 ILE A CA 1
ATOM 4932 C C . ILE A 1 658 ? 22.291 9.164 -38.346 1.00 97.25 658 ILE A C 1
ATOM 4934 O O . ILE A 1 658 ? 22.403 10.171 -39.050 1.00 97.25 658 ILE A O 1
ATOM 4938 N N . ALA A 1 659 ? 21.116 8.722 -37.915 1.00 96.69 659 ALA A N 1
ATOM 4939 C CA . ALA A 1 659 ? 19.885 9.474 -38.082 1.00 96.69 659 ALA A CA 1
ATOM 4940 C C . ALA A 1 659 ? 19.166 9.668 -36.752 1.00 96.69 659 ALA A C 1
ATOM 4942 O O . ALA A 1 659 ? 19.276 8.836 -35.850 1.00 96.69 659 ALA A O 1
ATOM 4943 N N . VAL A 1 660 ? 18.413 10.757 -36.665 1.00 97.50 660 VAL A N 1
ATOM 4944 C CA . VAL A 1 660 ? 17.421 10.983 -35.615 1.00 97.50 660 VAL A CA 1
ATOM 4945 C C . VAL A 1 660 ? 16.075 11.054 -36.313 1.00 97.50 660 VAL A C 1
ATOM 4947 O O . VAL A 1 660 ? 15.898 11.878 -37.206 1.00 97.50 660 VAL A O 1
ATOM 4950 N N . ILE A 1 661 ? 15.172 10.151 -35.954 1.00 93.38 661 ILE A N 1
ATOM 4951 C CA . ILE A 1 661 ? 13.872 9.992 -36.612 1.00 93.38 661 ILE A CA 1
ATOM 4952 C C . ILE A 1 661 ? 12.766 9.844 -35.580 1.00 93.38 661 ILE A C 1
ATOM 4954 O O . ILE A 1 661 ? 13.045 9.568 -34.411 1.00 93.38 661 ILE A O 1
ATOM 4958 N N . ASP A 1 662 ? 11.523 9.965 -36.023 1.00 91.62 662 ASP A N 1
ATOM 4959 C CA . ASP A 1 662 ? 10.363 9.631 -35.206 1.00 91.62 662 ASP A CA 1
ATOM 4960 C C . ASP A 1 662 ? 10.434 8.189 -34.659 1.00 91.62 662 ASP A C 1
ATOM 4962 O O . ASP A 1 662 ? 10.802 7.226 -35.351 1.00 91.62 662 ASP A O 1
ATOM 4966 N N . PHE A 1 663 ? 10.099 8.036 -33.379 1.00 91.50 663 PHE A N 1
ATOM 4967 C CA . PHE A 1 663 ? 10.188 6.762 -32.675 1.00 91.50 663 PHE A CA 1
ATOM 4968 C C . PHE A 1 663 ? 9.200 5.709 -33.191 1.00 91.50 663 PHE A C 1
ATOM 4970 O O . PHE A 1 663 ? 9.567 4.535 -33.307 1.00 91.50 663 PHE A O 1
ATOM 4977 N N . ASP A 1 664 ? 7.977 6.095 -33.552 1.00 87.06 664 ASP A N 1
ATOM 4978 C CA . ASP A 1 664 ? 6.990 5.163 -34.097 1.00 87.06 664 ASP A CA 1
ATOM 4979 C C . ASP A 1 664 ? 7.396 4.710 -35.501 1.00 87.06 664 ASP A C 1
ATOM 4981 O O . ASP A 1 664 ? 7.276 3.522 -35.838 1.00 87.06 664 ASP A O 1
ATOM 4985 N N . TYR A 1 665 ? 7.981 5.617 -36.289 1.00 85.50 665 TYR A N 1
ATOM 4986 C CA . TYR A 1 665 ? 8.601 5.254 -37.559 1.00 85.50 665 TYR A CA 1
ATOM 4987 C C . TYR A 1 665 ? 9.745 4.249 -37.360 1.00 85.50 665 TYR A C 1
ATOM 4989 O O . TYR A 1 665 ? 9.825 3.256 -38.092 1.00 85.50 665 TYR A O 1
ATOM 4997 N N . PHE A 1 666 ? 10.606 4.442 -36.355 1.00 90.50 666 PHE A N 1
ATOM 4998 C CA . PHE A 1 666 ? 11.641 3.466 -36.004 1.00 90.50 666 PHE A CA 1
ATOM 4999 C C . PHE A 1 666 ? 11.046 2.097 -35.638 1.00 90.50 666 PHE A C 1
ATOM 5001 O O . PHE A 1 666 ? 11.478 1.084 -36.197 1.00 90.50 666 PHE A O 1
ATOM 5008 N N . LEU A 1 667 ? 10.046 2.048 -34.749 1.00 87.06 667 LEU A N 1
ATOM 5009 C CA . LEU A 1 667 ? 9.400 0.798 -34.330 1.00 87.06 667 LEU A CA 1
ATOM 5010 C C . LEU A 1 667 ? 8.814 0.024 -35.518 1.00 87.06 667 LEU A C 1
ATOM 5012 O O . LEU A 1 667 ? 8.936 -1.201 -35.578 1.00 87.06 667 LEU A O 1
ATOM 5016 N N . ALA A 1 668 ? 8.231 0.726 -36.491 1.00 80.94 668 ALA A N 1
ATOM 5017 C CA . ALA A 1 668 ? 7.688 0.117 -37.701 1.00 80.94 668 ALA A CA 1
ATOM 5018 C C . ALA A 1 668 ? 8.768 -0.417 -38.666 1.00 80.94 668 ALA A C 1
ATOM 5020 O O . ALA A 1 668 ? 8.467 -1.254 -39.520 1.00 80.94 668 ALA A O 1
ATOM 5021 N N . ASN A 1 669 ? 10.023 0.033 -38.540 1.00 79.12 669 ASN A N 1
ATOM 5022 C CA . ASN A 1 669 ? 11.094 -0.203 -39.515 1.00 79.12 669 ASN A CA 1
ATOM 5023 C C . ASN A 1 669 ? 12.360 -0.861 -38.924 1.00 79.12 669 ASN A C 1
ATOM 5025 O O . ASN A 1 669 ? 13.427 -0.835 -39.542 1.00 79.12 669 ASN A O 1
ATOM 5029 N N . GLN A 1 670 ? 12.254 -1.539 -37.776 1.00 82.69 670 GLN A N 1
ATOM 5030 C CA . GLN A 1 670 ? 13.381 -2.218 -37.104 1.00 82.69 670 GLN A CA 1
ATOM 5031 C C . GLN A 1 670 ? 14.059 -3.323 -37.937 1.00 82.69 670 GLN A C 1
ATOM 5033 O O . GLN A 1 670 ? 15.167 -3.750 -37.631 1.00 82.69 670 GLN A O 1
ATOM 5038 N N . ALA A 1 671 ? 13.420 -3.802 -39.009 1.00 76.12 671 ALA A N 1
ATOM 5039 C CA . ALA A 1 671 ? 14.024 -4.778 -39.917 1.00 76.12 671 ALA A CA 1
ATOM 5040 C C . ALA A 1 671 ? 15.187 -4.197 -40.745 1.00 76.12 671 ALA A C 1
ATOM 5042 O O . ALA A 1 671 ? 16.046 -4.947 -41.208 1.00 76.12 671 ALA A O 1
ATOM 5043 N N . ILE A 1 672 ? 15.195 -2.878 -40.958 1.00 77.69 672 ILE A N 1
ATOM 5044 C CA . ILE A 1 672 ? 16.176 -2.170 -41.796 1.00 77.69 672 ILE A CA 1
ATOM 5045 C C . ILE A 1 672 ? 16.935 -1.081 -41.030 1.00 77.69 672 ILE A C 1
ATOM 5047 O O . ILE A 1 672 ? 17.785 -0.406 -41.606 1.00 77.69 672 ILE A O 1
ATOM 5051 N N . LEU A 1 673 ? 16.659 -0.931 -39.735 1.00 84.31 673 LEU A N 1
ATOM 5052 C CA . LEU A 1 673 ? 17.260 0.063 -38.853 1.00 84.31 673 LEU A CA 1
ATOM 5053 C C . LEU A 1 673 ? 17.703 -0.587 -37.554 1.00 84.31 673 LEU A C 1
ATOM 5055 O O . LEU A 1 673 ? 17.052 -1.496 -37.045 1.00 84.31 673 LEU A O 1
ATOM 5059 N N . ARG A 1 674 ? 18.786 -0.068 -36.981 1.00 91.06 674 ARG A N 1
ATOM 5060 C CA . ARG A 1 674 ? 19.218 -0.428 -35.635 1.00 91.06 674 ARG A CA 1
ATOM 5061 C C . ARG A 1 674 ? 19.137 0.799 -34.741 1.00 91.06 674 ARG A C 1
ATOM 5063 O O . ARG A 1 674 ? 19.779 1.803 -35.030 1.00 91.06 674 ARG A O 1
ATOM 5070 N N . GLY A 1 675 ? 18.358 0.701 -33.668 1.00 92.75 675 GLY A N 1
ATOM 5071 C CA . GLY A 1 675 ? 18.312 1.725 -32.628 1.00 92.75 675 GLY A CA 1
ATOM 5072 C C . GLY A 1 675 ? 19.623 1.764 -31.845 1.00 92.75 675 GLY A C 1
ATOM 5073 O O . GLY A 1 675 ? 20.203 0.716 -31.553 1.00 92.75 675 GLY A O 1
ATOM 5074 N N . VAL A 1 676 ? 20.081 2.968 -31.529 1.00 95.81 676 VAL A N 1
ATOM 5075 C CA . VAL A 1 676 ? 21.262 3.234 -30.706 1.00 95.81 676 VAL A CA 1
ATOM 5076 C C . VAL A 1 676 ? 20.794 3.521 -29.288 1.00 95.81 676 VAL A C 1
ATOM 5078 O O . VAL A 1 676 ? 19.892 4.337 -29.090 1.00 95.81 676 VAL A O 1
ATOM 5081 N N . ALA A 1 677 ? 21.385 2.832 -28.312 1.00 93.44 677 ALA A N 1
ATOM 5082 C CA . ALA A 1 677 ? 21.121 3.127 -26.913 1.00 93.44 677 ALA A CA 1
ATOM 5083 C C . ALA A 1 677 ? 21.696 4.499 -26.539 1.00 93.44 677 ALA A C 1
ATOM 5085 O O . ALA A 1 677 ? 22.720 4.919 -27.082 1.00 93.44 677 ALA A O 1
ATOM 5086 N N . LEU A 1 678 ? 20.998 5.207 -25.656 1.00 93.56 678 LEU A N 1
ATOM 5087 C CA . LEU A 1 678 ? 21.451 6.473 -25.101 1.00 93.56 678 LEU A CA 1
ATOM 5088 C C . LEU A 1 678 ? 21.617 6.305 -23.600 1.00 93.56 678 LEU A C 1
ATOM 5090 O O . LEU A 1 678 ? 20.649 5.966 -22.920 1.00 93.56 678 LEU A O 1
ATOM 5094 N N . ASN A 1 679 ? 22.830 6.525 -23.093 1.00 90.94 679 ASN A N 1
ATOM 5095 C CA . ASN A 1 679 ? 23.198 6.216 -21.708 1.00 90.94 679 ASN A CA 1
ATOM 5096 C C . ASN A 1 679 ? 22.762 4.796 -21.292 1.00 90.94 679 ASN A C 1
ATOM 5098 O O . ASN A 1 679 ? 22.141 4.612 -20.248 1.00 90.94 679 ASN A O 1
ATOM 5102 N N . GLU A 1 680 ? 23.044 3.801 -22.131 1.00 90.19 680 GLU A N 1
ATOM 5103 C CA . GLU A 1 680 ? 22.673 2.391 -21.956 1.00 90.19 680 GLU A CA 1
ATOM 5104 C C . GLU A 1 680 ? 21.169 2.081 -22.089 1.00 90.19 680 GLU A C 1
ATOM 5106 O O . GLU A 1 680 ? 20.771 0.916 -22.002 1.00 90.19 680 GLU A O 1
ATOM 5111 N N . VAL A 1 681 ? 20.326 3.080 -22.379 1.00 84.81 681 VAL A N 1
ATOM 5112 C CA . VAL A 1 681 ? 18.879 2.899 -22.542 1.00 84.81 681 VAL A CA 1
ATOM 5113 C C . VAL A 1 681 ? 18.520 2.776 -24.026 1.00 84.81 681 VAL A C 1
ATOM 5115 O O . VAL A 1 681 ? 18.648 3.744 -24.782 1.00 84.81 681 VAL A O 1
ATOM 5118 N N . PRO A 1 682 ? 18.051 1.606 -24.498 1.00 88.94 682 PRO A N 1
ATOM 5119 C CA . PRO A 1 682 ? 17.659 1.437 -25.890 1.00 88.94 682 PRO A CA 1
ATOM 5120 C C . PRO A 1 682 ? 16.322 2.141 -26.187 1.00 88.94 682 PRO A C 1
ATOM 5122 O O . PRO A 1 682 ? 15.441 2.164 -25.321 1.00 88.94 682 PRO A O 1
ATOM 5125 N N . PRO A 1 683 ? 16.109 2.627 -27.428 1.00 87.56 683 PRO A N 1
ATOM 5126 C CA . PRO A 1 683 ? 14.836 3.197 -27.858 1.00 87.56 683 PRO A CA 1
ATOM 5127 C C . PRO A 1 683 ? 13.793 2.080 -27.939 1.00 87.56 683 PRO A C 1
ATOM 5129 O O . PRO A 1 683 ? 13.612 1.433 -28.966 1.00 87.56 683 PRO A O 1
ATOM 5132 N N . THR A 1 684 ? 13.112 1.807 -26.835 1.00 88.38 684 THR A N 1
ATOM 5133 C CA . THR A 1 684 ? 12.074 0.776 -26.728 1.00 88.38 684 THR A CA 1
ATOM 5134 C C . THR A 1 684 ? 10.828 1.377 -26.111 1.00 88.38 684 THR A C 1
ATOM 5136 O O . THR A 1 684 ? 10.912 2.374 -25.403 1.00 88.38 684 THR A O 1
ATOM 5139 N N . VAL A 1 685 ? 9.667 0.756 -26.343 1.00 81.94 685 VAL A N 1
ATOM 5140 C CA . VAL A 1 685 ? 8.403 1.225 -25.749 1.00 81.94 685 VAL A CA 1
ATOM 5141 C C . VAL A 1 685 ? 8.526 1.297 -24.228 1.00 81.94 685 VAL A C 1
ATOM 5143 O O . VAL A 1 685 ? 8.169 2.305 -23.635 1.00 81.94 685 VAL A O 1
ATOM 5146 N N . ALA A 1 686 ? 9.124 0.272 -23.615 1.00 76.56 686 ALA A N 1
ATOM 5147 C CA . ALA A 1 686 ? 9.356 0.236 -22.177 1.00 76.56 686 ALA A CA 1
ATOM 5148 C C . ALA A 1 686 ? 10.250 1.392 -21.697 1.00 76.56 686 ALA A C 1
ATOM 5150 O O . ALA A 1 686 ? 9.871 2.061 -20.747 1.00 76.56 686 ALA A O 1
ATOM 5151 N N . GLY A 1 687 ? 11.379 1.654 -22.370 1.00 78.06 687 GLY A N 1
ATOM 5152 C CA . GLY A 1 687 ? 12.301 2.737 -21.994 1.00 78.06 687 GLY A CA 1
ATOM 5153 C C . GLY A 1 687 ? 11.727 4.141 -22.209 1.00 78.06 687 GLY A C 1
ATOM 5154 O O . GLY A 1 687 ? 11.975 5.048 -21.417 1.00 78.06 687 GLY A O 1
ATOM 5155 N N . VAL A 1 688 ? 10.924 4.325 -23.262 1.00 79.88 688 VAL A N 1
ATOM 5156 C CA . VAL A 1 688 ? 10.199 5.580 -23.511 1.00 79.88 688 VAL A CA 1
ATOM 5157 C C . VAL A 1 688 ? 9.155 5.810 -22.426 1.00 79.88 688 VAL A C 1
ATOM 5159 O O . VAL A 1 688 ? 9.047 6.925 -21.921 1.00 79.88 688 VAL A O 1
ATOM 5162 N N . GLU A 1 689 ? 8.406 4.776 -22.036 1.00 77.56 689 GLU A N 1
ATOM 5163 C CA . GLU A 1 689 ? 7.348 4.866 -21.025 1.00 77.56 689 GLU A CA 1
ATOM 5164 C C . GLU A 1 689 ? 7.890 4.992 -19.593 1.00 77.56 689 GLU A C 1
ATOM 5166 O O . GLU A 1 689 ? 7.287 5.718 -18.804 1.00 77.56 689 GLU A O 1
ATOM 5171 N N . SER A 1 690 ? 9.029 4.365 -19.269 1.00 67.06 690 SER A N 1
ATOM 5172 C CA . SER A 1 690 ? 9.657 4.388 -17.934 1.00 67.06 690 SER A CA 1
ATOM 5173 C C . SER A 1 690 ? 10.391 5.685 -17.592 1.00 67.06 690 SER A C 1
ATOM 5175 O O . SER A 1 690 ? 10.841 5.833 -16.461 1.00 67.06 690 SER A O 1
ATOM 5177 N N . ASN A 1 691 ? 10.461 6.635 -18.532 1.00 65.00 691 ASN A N 1
ATOM 5178 C CA . ASN A 1 691 ? 11.205 7.893 -18.411 1.00 65.00 691 ASN A CA 1
ATOM 5179 C C . ASN A 1 691 ? 12.739 7.739 -18.377 1.00 65.00 691 ASN A C 1
ATOM 5181 O O . ASN A 1 691 ? 13.450 8.674 -18.018 1.00 65.00 691 ASN A O 1
ATOM 5185 N N . ASP A 1 692 ? 13.257 6.583 -18.786 1.00 78.69 692 ASP A N 1
ATOM 5186 C CA . ASP A 1 692 ? 14.703 6.355 -18.852 1.00 78.69 692 ASP A CA 1
ATOM 5187 C C . ASP A 1 692 ? 15.281 6.779 -20.205 1.00 78.69 692 ASP A C 1
ATOM 5189 O O . ASP A 1 692 ? 16.449 7.159 -20.303 1.00 78.69 692 ASP A O 1
ATOM 5193 N N . TYR A 1 693 ? 14.476 6.716 -21.272 1.00 86.88 693 TYR A N 1
ATOM 5194 C CA . TYR A 1 693 ? 14.929 7.114 -22.598 1.00 86.88 693 TYR A CA 1
ATOM 5195 C C . TYR A 1 693 ? 14.926 8.648 -22.739 1.00 86.88 693 TYR A C 1
ATOM 5197 O O . TYR A 1 693 ? 13.883 9.271 -22.538 1.00 86.88 693 TYR A O 1
ATOM 5205 N N . PRO A 1 694 ? 16.056 9.277 -23.114 1.00 87.75 694 PRO A N 1
ATOM 5206 C CA . PRO A 1 694 ? 16.229 10.717 -22.933 1.00 87.75 694 PRO A CA 1
ATOM 5207 C C . PRO A 1 694 ? 15.576 11.588 -24.014 1.00 87.75 694 PRO A C 1
ATOM 5209 O O . PRO A 1 694 ? 15.306 12.751 -23.746 1.00 87.75 694 PRO A O 1
ATOM 5212 N N . LEU A 1 695 ? 15.300 11.079 -25.223 1.00 92.31 695 LEU A N 1
ATOM 5213 C CA . LEU A 1 695 ? 14.716 11.885 -26.312 1.00 92.31 695 LEU A CA 1
ATOM 5214 C C . LEU A 1 695 ? 13.186 11.804 -26.334 1.00 92.31 695 LEU A C 1
ATOM 5216 O O . LEU A 1 695 ? 12.578 11.392 -27.326 1.00 92.31 695 LEU A O 1
ATOM 5220 N N . VAL A 1 696 ? 12.568 12.171 -25.213 1.00 89.06 696 VAL A N 1
ATOM 5221 C CA . VAL A 1 696 ? 11.116 12.122 -25.027 1.00 89.06 696 VAL A CA 1
ATOM 5222 C C . VAL A 1 696 ? 10.608 13.459 -24.506 1.00 89.06 696 VAL A C 1
ATOM 5224 O O . VAL A 1 696 ? 11.054 13.947 -23.472 1.00 89.06 696 VAL A O 1
ATOM 5227 N N . ARG A 1 697 ? 9.591 14.001 -25.173 1.00 89.25 697 ARG A N 1
ATOM 5228 C CA . ARG A 1 697 ? 8.771 15.107 -24.683 1.00 89.25 697 ARG A CA 1
ATOM 5229 C C . ARG A 1 697 ? 7.511 14.521 -24.031 1.00 89.25 697 ARG A C 1
ATOM 5231 O O . ARG A 1 697 ? 6.646 14.020 -24.750 1.00 89.25 697 ARG A O 1
ATOM 5238 N N . PRO A 1 698 ? 7.406 14.465 -22.693 1.00 88.94 698 PRO A N 1
ATOM 5239 C CA . PRO A 1 698 ? 6.257 13.859 -22.019 1.00 88.94 698 PRO A CA 1
ATOM 5240 C C . PRO A 1 698 ? 5.016 14.756 -22.104 1.00 88.94 698 PRO A C 1
ATOM 5242 O O . PRO A 1 698 ? 5.140 15.962 -22.250 1.00 88.94 698 PRO A O 1
ATOM 5245 N N . VAL A 1 699 ? 3.825 14.196 -21.903 1.00 91.50 699 VAL A N 1
ATOM 5246 C CA . VAL A 1 699 ? 2.640 14.967 -21.496 1.00 91.50 699 VAL A CA 1
ATOM 5247 C C . VAL A 1 699 ? 2.445 14.753 -20.001 1.00 91.50 699 VAL A C 1
ATOM 5249 O O . VAL A 1 699 ? 2.118 13.644 -19.576 1.00 91.50 699 VAL A O 1
ATOM 5252 N N . MET A 1 700 ? 2.661 15.795 -19.205 1.00 91.12 700 MET A N 1
ATOM 5253 C CA . MET A 1 700 ? 2.616 15.731 -17.746 1.00 91.12 700 MET A CA 1
ATOM 5254 C C . MET A 1 700 ? 1.460 16.554 -17.195 1.00 91.12 700 MET A C 1
ATOM 5256 O O . MET A 1 700 ? 1.290 17.716 -17.555 1.00 91.12 700 MET A O 1
ATOM 5260 N N . LEU A 1 701 ? 0.712 15.968 -16.266 1.00 94.62 701 LEU A N 1
ATOM 5261 C CA . LEU A 1 701 ? -0.247 16.658 -15.418 1.00 94.62 701 LEU A CA 1
ATOM 5262 C C . LEU A 1 701 ? 0.349 16.828 -14.025 1.00 94.62 701 LEU A C 1
ATOM 5264 O O . LEU A 1 701 ? 0.736 15.846 -13.391 1.00 94.62 701 LEU A O 1
ATOM 5268 N N . TYR A 1 702 ? 0.380 18.063 -13.534 1.00 92.38 702 TYR A N 1
ATOM 5269 C CA . TYR A 1 702 ? 0.791 18.377 -12.170 1.00 92.38 702 TYR A CA 1
ATOM 5270 C C . TYR A 1 702 ? -0.352 19.001 -11.385 1.00 92.38 702 TYR A C 1
ATOM 5272 O O . TYR A 1 702 ? -1.117 19.807 -11.913 1.00 92.38 702 TYR A O 1
ATOM 5280 N N . SER A 1 703 ? -0.455 18.659 -10.105 1.00 91.75 703 SER A N 1
ATOM 5281 C CA . SER A 1 703 ? -1.361 19.327 -9.171 1.00 91.75 703 SER A CA 1
ATOM 5282 C C . SER A 1 703 ? -0.804 19.291 -7.747 1.00 91.75 703 SER A C 1
ATOM 5284 O O . SER A 1 703 ? 0.159 18.584 -7.445 1.00 91.75 703 SER A O 1
ATOM 5286 N N . ASN A 1 704 ? -1.390 20.098 -6.869 1.00 86.94 704 ASN A N 1
ATOM 5287 C CA . ASN A 1 704 ? -1.022 20.181 -5.463 1.00 86.94 704 ASN A CA 1
ATOM 5288 C C . ASN A 1 704 ? -1.801 19.133 -4.656 1.00 86.94 704 ASN A C 1
ATOM 5290 O O . ASN A 1 704 ? -3.031 19.165 -4.597 1.00 86.94 704 ASN A O 1
ATOM 5294 N N . VAL A 1 705 ? -1.086 18.238 -3.976 1.00 84.56 705 VAL A N 1
ATOM 5295 C CA . VAL A 1 705 ? -1.698 17.152 -3.201 1.00 84.56 705 VAL A CA 1
ATOM 5296 C C . VAL A 1 705 ? -2.557 17.681 -2.054 1.00 84.56 705 VAL A C 1
ATOM 5298 O O . VAL A 1 705 ? -3.667 17.197 -1.837 1.00 84.56 705 VAL A O 1
ATOM 5301 N N . GLU A 1 706 ? -2.099 18.708 -1.337 1.00 81.56 706 GLU A N 1
ATOM 5302 C CA . GLU A 1 706 ? -2.866 19.302 -0.239 1.00 81.56 706 GLU A CA 1
ATOM 5303 C C . GLU A 1 706 ? -4.172 19.933 -0.739 1.00 81.56 706 GLU A C 1
ATOM 5305 O O . GLU A 1 706 ? -5.218 19.795 -0.097 1.00 81.56 706 GLU A O 1
ATOM 5310 N N . TYR A 1 707 ? -4.125 20.589 -1.902 1.00 82.88 707 TYR A N 1
ATOM 5311 C CA . TYR A 1 707 ? -5.312 21.135 -2.552 1.00 82.88 707 TYR A CA 1
ATOM 5312 C C . TYR A 1 707 ? -6.300 20.024 -2.920 1.00 82.88 707 TYR A C 1
ATOM 5314 O O . TYR A 1 707 ? -7.477 20.126 -2.567 1.00 82.88 707 TYR A O 1
ATOM 5322 N N . LEU A 1 708 ? -5.830 18.940 -3.547 1.00 84.19 708 LEU A N 1
ATOM 5323 C CA . LEU A 1 708 ? -6.690 17.825 -3.949 1.00 84.19 708 LEU A CA 1
ATOM 5324 C C . LEU A 1 708 ? -7.325 17.115 -2.752 1.00 84.19 708 LEU A C 1
ATOM 5326 O O . LEU A 1 708 ? -8.518 16.820 -2.787 1.00 84.19 708 LEU A O 1
ATOM 5330 N N . ARG A 1 709 ? -6.581 16.932 -1.654 1.00 81.44 709 ARG A N 1
ATOM 5331 C CA . ARG A 1 709 ? -7.109 16.333 -0.415 1.00 81.44 709 ARG A CA 1
ATOM 5332 C C . ARG A 1 709 ? -8.214 17.176 0.237 1.00 81.44 709 ARG A C 1
ATOM 5334 O O . ARG A 1 709 ? -9.063 16.637 0.939 1.00 81.44 709 ARG A O 1
ATOM 5341 N N . ARG A 1 710 ? -8.215 18.499 0.039 1.00 78.81 710 ARG A N 1
ATOM 5342 C CA . ARG A 1 710 ? -9.227 19.420 0.601 1.00 78.81 710 ARG A CA 1
ATOM 5343 C C . ARG A 1 710 ? -10.373 19.718 -0.368 1.00 78.81 710 ARG A C 1
ATOM 5345 O O . ARG A 1 710 ? -11.416 20.214 0.058 1.00 78.81 710 ARG A O 1
ATOM 5352 N N . THR A 1 711 ? -10.186 19.426 -1.652 1.00 78.62 711 THR A N 1
ATOM 5353 C CA . THR A 1 711 ? -11.057 19.881 -2.738 1.00 78.62 711 THR A CA 1
ATOM 5354 C C . THR A 1 711 ? -11.573 18.685 -3.529 1.00 78.62 711 THR A C 1
ATOM 5356 O O . THR A 1 711 ? -11.128 18.406 -4.640 1.00 78.62 711 THR A O 1
ATOM 5359 N N . PHE A 1 712 ? -12.559 17.984 -2.960 1.00 77.38 712 PHE A N 1
ATOM 5360 C CA . PHE A 1 712 ? -13.111 16.747 -3.531 1.00 77.38 712 PHE A CA 1
ATOM 5361 C C . PHE A 1 712 ? -13.562 16.893 -4.993 1.00 77.38 712 PHE A C 1
ATOM 5363 O O . PHE A 1 712 ? -13.354 15.995 -5.803 1.00 77.38 712 PHE A O 1
ATOM 5370 N N . HIS A 1 713 ? -14.121 18.048 -5.370 1.00 78.94 713 HIS A N 1
ATOM 5371 C CA . HIS A 1 713 ? -14.533 18.290 -6.753 1.00 78.94 713 HIS A CA 1
ATOM 5372 C C . HIS A 1 713 ? -13.368 18.372 -7.740 1.00 78.94 713 HIS A C 1
ATOM 5374 O O . HIS A 1 713 ? -13.509 17.923 -8.876 1.00 78.94 713 HIS A O 1
ATOM 5380 N N . ALA A 1 714 ? -12.224 18.900 -7.308 1.00 83.62 714 ALA A N 1
ATOM 5381 C CA . ALA A 1 714 ? -11.021 18.930 -8.121 1.00 83.62 714 ALA A CA 1
ATOM 5382 C C . ALA A 1 714 ? -10.377 17.543 -8.211 1.00 83.62 714 ALA A C 1
ATOM 5384 O O . ALA A 1 714 ? -10.030 17.113 -9.306 1.00 83.62 714 ALA A O 1
ATOM 5385 N N . ALA A 1 715 ? -10.316 16.799 -7.101 1.00 83.50 715 ALA A N 1
ATOM 5386 C CA . ALA A 1 715 ? -9.849 15.412 -7.105 1.00 83.50 715 ALA A CA 1
ATOM 5387 C C . ALA A 1 715 ? -10.696 14.519 -8.030 1.00 83.50 715 ALA A C 1
ATOM 5389 O O . ALA A 1 715 ? -10.144 13.755 -8.819 1.00 83.50 715 ALA A O 1
ATOM 5390 N N . ALA A 1 716 ? -12.025 14.663 -8.001 1.00 81.31 716 ALA A N 1
ATOM 5391 C CA . ALA A 1 716 ? -12.941 13.954 -8.891 1.00 81.31 716 ALA A CA 1
ATOM 5392 C C . ALA A 1 716 ? -12.718 14.317 -10.369 1.00 81.31 716 ALA A C 1
ATOM 5394 O O . ALA A 1 716 ? -12.597 13.432 -11.214 1.00 81.31 716 ALA A O 1
ATOM 5395 N N . PHE A 1 717 ? -12.619 15.612 -10.689 1.00 85.94 717 PHE A N 1
ATOM 5396 C CA . PHE A 1 717 ? -12.364 16.057 -12.059 1.00 85.94 717 PHE A CA 1
ATOM 5397 C C . PHE A 1 717 ? -11.003 15.577 -12.582 1.00 85.94 717 PHE A C 1
ATOM 5399 O O . PHE A 1 717 ? -10.934 15.090 -13.706 1.00 85.94 717 PHE A O 1
ATOM 5406 N N . LEU A 1 718 ? -9.935 15.652 -11.779 1.00 90.50 718 LEU A N 1
ATOM 5407 C CA . LEU A 1 718 ? -8.607 15.186 -12.192 1.00 90.50 718 LEU A CA 1
ATOM 5408 C C . LEU A 1 718 ? -8.510 13.659 -12.276 1.00 90.50 718 LEU A C 1
ATOM 5410 O O . LEU A 1 718 ? -7.846 13.159 -13.176 1.00 90.50 718 LEU A O 1
ATOM 5414 N N . SER A 1 719 ? -9.225 12.918 -11.425 1.00 86.00 719 SER A N 1
ATOM 5415 C CA . SER A 1 719 ? -9.370 11.459 -11.566 1.00 86.00 719 SER A CA 1
ATOM 5416 C C . SER A 1 719 ? -9.972 11.100 -12.926 1.00 86.00 719 SER A C 1
ATOM 5418 O O . SER A 1 719 ? -9.435 10.267 -13.652 1.00 86.00 719 SER A O 1
ATOM 5420 N N . TYR A 1 720 ? -11.052 11.792 -13.307 1.00 86.38 720 TYR A N 1
ATOM 5421 C CA . TYR A 1 720 ? -11.679 11.637 -14.619 1.00 86.38 720 TYR A CA 1
ATOM 5422 C C . TYR A 1 720 ? -10.746 12.076 -15.758 1.00 86.38 720 TYR A C 1
ATOM 5424 O O . TYR A 1 720 ? -10.700 11.436 -16.807 1.00 86.38 720 TYR A O 1
ATOM 5432 N N . TYR A 1 721 ? -9.971 13.146 -15.548 1.00 91.44 721 TYR A N 1
ATOM 5433 C CA . TYR A 1 721 ? -8.969 13.614 -16.502 1.00 91.44 721 TYR A CA 1
ATOM 5434 C C . TYR A 1 721 ? -7.935 12.525 -16.797 1.00 91.44 721 TYR A C 1
ATOM 5436 O O . TYR A 1 721 ? -7.701 12.207 -17.959 1.00 91.44 721 TYR A O 1
ATOM 5444 N N . ILE A 1 722 ? -7.348 11.937 -15.756 1.00 89.38 722 ILE A N 1
ATOM 5445 C CA . ILE A 1 722 ? -6.282 10.933 -15.860 1.00 89.38 722 ILE A CA 1
ATOM 5446 C C . ILE A 1 722 ? -6.784 9.645 -16.509 1.00 89.38 722 ILE A C 1
ATOM 5448 O O . ILE A 1 722 ? -6.085 9.079 -17.341 1.00 89.38 722 ILE A O 1
ATOM 5452 N N . GLU A 1 723 ? -8.006 9.218 -16.197 1.00 85.25 723 GLU A N 1
ATOM 5453 C CA . GLU A 1 723 ? -8.616 8.040 -16.823 1.00 85.25 723 GLU A CA 1
ATOM 5454 C C . GLU A 1 723 ? -8.865 8.260 -18.328 1.00 85.25 723 GLU A C 1
ATOM 5456 O O . GLU A 1 723 ? -8.684 7.361 -19.151 1.00 85.25 723 GLU A O 1
ATOM 5461 N N . ARG A 1 724 ? -9.277 9.473 -18.723 1.00 86.06 724 ARG A N 1
ATOM 5462 C CA . ARG A 1 724 ? -9.682 9.760 -20.106 1.00 86.06 724 ARG A CA 1
ATOM 5463 C C . ARG A 1 724 ? -8.518 10.154 -21.012 1.00 86.06 724 ARG A C 1
ATOM 5465 O O . ARG A 1 724 ? -8.518 9.794 -22.194 1.00 86.06 724 ARG A O 1
ATOM 5472 N N . ALA A 1 725 ? -7.548 10.891 -20.477 1.00 86.12 725 ALA A N 1
ATOM 5473 C CA . ALA A 1 725 ? -6.488 11.523 -21.251 1.00 86.12 725 ALA A CA 1
ATOM 5474 C C . ALA A 1 725 ? -5.652 10.547 -22.095 1.00 86.12 725 ALA A C 1
ATOM 5476 O O . ALA A 1 725 ? -5.495 10.844 -23.276 1.00 86.12 725 ALA A O 1
ATOM 5477 N N . PRO A 1 726 ? -5.197 9.375 -21.608 1.00 80.81 726 PRO A N 1
ATOM 5478 C CA . PRO A 1 726 ? -4.355 8.472 -22.400 1.00 80.81 726 PRO A CA 1
ATOM 5479 C C . PRO A 1 726 ? -4.998 8.060 -23.729 1.00 80.81 726 PRO A C 1
ATOM 5481 O O . PRO A 1 726 ? -4.348 8.070 -24.771 1.00 80.81 726 PRO A O 1
ATOM 5484 N N . SER A 1 727 ? -6.308 7.786 -23.722 1.00 78.12 727 SER A N 1
ATOM 5485 C CA . SER A 1 727 ? -7.054 7.423 -24.935 1.00 78.12 727 SER A CA 1
ATOM 5486 C C . SER A 1 727 ? -7.208 8.570 -25.940 1.00 78.12 727 SER A C 1
ATOM 5488 O O . SER A 1 727 ? -7.384 8.324 -27.132 1.00 78.12 727 SER A O 1
ATOM 5490 N N . LEU A 1 728 ? -7.151 9.816 -25.464 1.00 80.88 728 LEU A N 1
ATOM 5491 C CA . LEU A 1 728 ? -7.291 11.022 -26.278 1.00 80.88 728 LEU A CA 1
ATOM 5492 C C . LEU A 1 728 ? -5.940 11.551 -26.758 1.00 80.88 728 LEU A C 1
ATOM 5494 O O . LEU A 1 728 ? -5.870 12.070 -27.865 1.00 80.88 728 LEU A O 1
ATOM 5498 N N . VAL A 1 729 ? -4.875 11.381 -25.968 1.00 77.00 729 VAL A N 1
ATOM 5499 C CA . VAL A 1 729 ? -3.506 11.742 -26.357 1.00 77.00 729 VAL A CA 1
ATOM 5500 C C . VAL A 1 729 ? -3.093 10.950 -27.591 1.00 77.00 729 VAL A C 1
ATOM 5502 O O . VAL A 1 729 ? -2.695 11.551 -28.574 1.00 77.00 729 VAL A O 1
ATOM 5505 N N . GLY A 1 730 ? -3.310 9.631 -27.622 1.00 65.56 730 GLY A N 1
ATOM 5506 C CA . GLY A 1 730 ? -3.013 8.827 -28.819 1.00 65.56 730 GLY A CA 1
ATOM 5507 C C . GLY A 1 730 ? -3.906 9.106 -30.038 1.00 65.56 730 GLY A C 1
ATOM 5508 O O . GLY A 1 730 ? -3.730 8.471 -31.075 1.00 65.56 730 GLY A O 1
ATOM 5509 N N . ALA A 1 731 ? -4.899 9.992 -29.917 1.00 69.31 731 ALA A N 1
ATOM 5510 C CA . ALA A 1 731 ? -5.731 10.448 -31.030 1.00 69.31 731 ALA A CA 1
ATOM 5511 C C . ALA A 1 731 ? -5.295 11.818 -31.575 1.00 69.31 731 ALA A C 1
ATOM 5513 O O . ALA A 1 731 ? -5.840 12.264 -32.591 1.00 69.31 731 ALA A O 1
ATOM 5514 N N . LEU A 1 732 ? -4.353 12.488 -30.907 1.00 69.00 732 LEU A N 1
ATOM 5515 C CA . LEU A 1 732 ? -3.737 13.701 -31.415 1.00 69.00 732 LEU A CA 1
ATOM 5516 C C . LEU A 1 732 ? -2.684 13.338 -32.500 1.00 69.00 732 LEU A C 1
ATOM 5518 O O . LEU A 1 732 ? -2.200 12.200 -32.542 1.00 69.00 732 LEU A O 1
ATOM 5522 N N . PRO A 1 733 ? -2.394 14.234 -33.463 1.00 56.75 733 PRO A N 1
ATOM 5523 C CA . PRO A 1 733 ? -1.444 13.957 -34.541 1.00 56.75 733 PRO A CA 1
ATOM 5524 C C . PRO A 1 733 ? 0.032 14.033 -34.097 1.00 56.75 733 PRO A C 1
ATOM 5526 O O . PRO A 1 733 ? 0.602 15.118 -34.043 1.00 56.75 733 PRO A O 1
ATOM 5529 N N . GLY A 1 734 ? 0.679 12.873 -33.941 1.00 58.66 734 GLY A N 1
ATOM 5530 C CA . GLY A 1 734 ? 2.112 12.767 -33.604 1.00 58.66 734 GLY A CA 1
ATOM 5531 C C . GLY A 1 734 ? 2.377 12.349 -32.155 1.00 58.66 734 GLY A C 1
ATOM 5532 O O . GLY A 1 734 ? 3.494 11.973 -31.817 1.00 58.66 734 GLY A O 1
ATOM 5533 N N . GLU A 1 735 ? 1.337 12.335 -31.327 1.00 75.50 735 GLU A N 1
ATOM 5534 C CA . GLU A 1 735 ? 1.400 11.961 -29.924 1.00 75.50 735 GLU A CA 1
ATOM 5535 C C . GLU A 1 735 ? 1.107 10.474 -29.703 1.00 75.50 735 GLU A C 1
ATOM 5537 O O . GLU A 1 735 ? 0.323 9.826 -30.408 1.00 75.50 735 GLU A O 1
ATOM 5542 N N . ARG A 1 736 ? 1.702 9.925 -28.643 1.00 78.69 736 ARG A N 1
ATOM 5543 C CA . ARG A 1 736 ? 1.586 8.511 -28.299 1.00 78.69 736 ARG A CA 1
ATOM 5544 C C . ARG A 1 736 ? 0.928 8.332 -26.936 1.00 78.69 736 ARG A C 1
ATOM 5546 O O . ARG A 1 736 ? 1.361 8.879 -25.920 1.00 78.69 736 ARG A O 1
ATOM 5553 N N . ALA A 1 737 ? -0.117 7.506 -26.913 1.00 82.56 737 ALA A N 1
ATOM 5554 C CA . ALA A 1 737 ? -0.720 7.029 -25.676 1.00 82.56 737 ALA A CA 1
ATOM 5555 C C . ALA A 1 737 ? 0.237 6.088 -24.932 1.00 82.56 737 ALA A C 1
ATOM 5557 O O . ALA A 1 737 ? 0.942 5.286 -25.550 1.00 82.56 737 ALA A O 1
ATOM 5558 N N . LEU A 1 738 ? 0.208 6.140 -23.601 1.00 79.44 738 LEU A N 1
ATOM 5559 C CA . LEU A 1 738 ? 0.859 5.126 -22.777 1.00 79.44 738 LEU A CA 1
ATOM 5560 C C . LEU A 1 738 ? 0.223 3.749 -23.011 1.00 79.44 738 LEU A C 1
ATOM 5562 O O . LEU A 1 738 ? -0.980 3.640 -23.272 1.00 79.44 738 LEU A O 1
ATOM 5566 N N . SER A 1 739 ? 1.019 2.688 -22.879 1.00 78.44 739 SER A N 1
ATOM 5567 C CA . SER A 1 739 ? 0.485 1.332 -22.774 1.00 78.44 739 SER A CA 1
ATOM 5568 C C . SER A 1 739 ? -0.502 1.222 -21.601 1.00 78.44 739 SER A C 1
ATOM 5570 O O . SER A 1 739 ? -0.336 1.924 -20.601 1.00 78.44 739 SER A O 1
ATOM 5572 N N . PRO A 1 740 ? -1.492 0.308 -21.650 1.00 72.50 740 PRO A N 1
ATOM 5573 C CA . PRO A 1 740 ? -2.428 0.117 -20.539 1.00 72.50 740 PRO A CA 1
ATOM 5574 C C . PRO A 1 740 ? -1.723 -0.109 -19.196 1.00 72.50 740 PRO A C 1
ATOM 5576 O O . PRO A 1 740 ? -2.113 0.457 -18.185 1.00 72.50 740 PRO A O 1
ATOM 5579 N N . ALA A 1 741 ? -0.618 -0.862 -19.189 1.00 65.31 741 ALA A N 1
ATOM 5580 C CA . ALA A 1 741 ? 0.170 -1.099 -17.983 1.00 65.31 741 ALA A CA 1
ATOM 5581 C C . ALA A 1 741 ? 0.868 0.169 -17.450 1.00 65.31 741 ALA A C 1
ATOM 5583 O O . ALA A 1 741 ? 1.011 0.330 -16.236 1.00 65.31 741 ALA A O 1
ATOM 5584 N N . ALA A 1 742 ? 1.321 1.063 -18.333 1.00 68.25 742 ALA A N 1
ATOM 5585 C CA . ALA A 1 742 ? 1.892 2.350 -17.946 1.00 68.25 742 ALA A CA 1
ATOM 5586 C C . ALA A 1 742 ? 0.804 3.331 -17.479 1.00 68.25 742 ALA A C 1
ATOM 5588 O O . ALA A 1 742 ? 0.973 3.963 -16.439 1.00 68.25 742 ALA A O 1
ATOM 5589 N N . THR A 1 743 ? -0.348 3.381 -18.153 1.00 74.44 743 THR A N 1
ATOM 5590 C CA . THR A 1 743 ? -1.528 4.130 -17.693 1.00 74.44 743 THR A CA 1
ATOM 5591 C C . THR A 1 743 ? -1.971 3.689 -16.298 1.00 74.44 743 THR A C 1
ATOM 5593 O O . THR A 1 743 ? -2.148 4.529 -15.418 1.00 74.44 743 THR A O 1
ATOM 5596 N N . ASP A 1 744 ? -2.072 2.379 -16.058 1.00 71.56 744 ASP A N 1
ATOM 5597 C CA . ASP A 1 744 ? -2.444 1.814 -14.758 1.00 71.56 744 ASP A CA 1
ATOM 5598 C C . ASP A 1 744 ? -1.466 2.233 -13.651 1.00 71.56 744 ASP A C 1
ATOM 5600 O O . ASP A 1 744 ? -1.869 2.476 -12.510 1.00 71.56 744 ASP A O 1
ATOM 5604 N N . ARG A 1 745 ? -0.171 2.321 -13.974 1.00 73.69 745 ARG A N 1
ATOM 5605 C CA . ARG A 1 745 ? 0.881 2.749 -13.041 1.00 73.69 745 ARG A CA 1
ATOM 5606 C C . ARG A 1 745 ? 0.713 4.216 -12.646 1.00 73.69 745 ARG A C 1
ATOM 5608 O O . ARG A 1 745 ? 0.693 4.520 -11.454 1.00 73.69 745 ARG A O 1
ATOM 5615 N N . GLU A 1 746 ? 0.543 5.090 -13.631 1.00 78.19 746 GLU A N 1
ATOM 5616 C CA . GLU A 1 746 ? 0.354 6.536 -13.449 1.00 78.19 746 GLU A CA 1
ATOM 5617 C C . GLU A 1 746 ? -0.946 6.841 -12.679 1.00 78.19 746 GLU A C 1
ATOM 5619 O O . GLU A 1 746 ? -0.955 7.617 -11.719 1.00 78.19 746 GLU A O 1
ATOM 5624 N N . ALA A 1 747 ? -2.035 6.139 -13.007 1.00 72.12 747 ALA A N 1
ATOM 5625 C CA . ALA A 1 747 ? -3.313 6.227 -12.301 1.00 72.12 747 ALA A CA 1
ATOM 5626 C C . ALA A 1 747 ? -3.199 5.819 -10.821 1.00 72.12 747 ALA A C 1
ATOM 5628 O O . ALA A 1 747 ? -3.733 6.488 -9.932 1.00 72.12 747 ALA A O 1
ATOM 5629 N N . ARG A 1 748 ? -2.469 4.737 -10.525 1.00 69.69 748 ARG A N 1
ATOM 5630 C CA . ARG A 1 748 ? -2.219 4.299 -9.142 1.00 69.69 748 ARG A CA 1
ATOM 5631 C C . ARG A 1 748 ? -1.371 5.303 -8.372 1.00 69.69 748 ARG A C 1
ATOM 5633 O O . ARG A 1 748 ? -1.681 5.572 -7.216 1.00 69.69 748 ARG A O 1
ATOM 5640 N N . GLN A 1 749 ? -0.343 5.876 -8.996 1.00 68.94 749 GLN A N 1
ATOM 5641 C CA . GLN A 1 749 ? 0.490 6.909 -8.377 1.00 68.94 749 GLN A CA 1
ATOM 5642 C C . GLN A 1 749 ? -0.334 8.142 -7.985 1.00 68.94 749 GLN A C 1
ATOM 5644 O O . GLN A 1 749 ? -0.172 8.670 -6.883 1.00 68.94 749 GLN A O 1
ATOM 5649 N N . PHE A 1 750 ? -1.271 8.552 -8.839 1.00 77.81 750 PHE A N 1
ATOM 5650 C CA . PHE A 1 750 ? -2.207 9.624 -8.521 1.00 77.81 750 PHE A CA 1
ATOM 5651 C C . PHE A 1 750 ? -3.107 9.288 -7.322 1.00 77.81 750 PHE A C 1
ATOM 5653 O O . PHE A 1 750 ? -3.201 10.076 -6.381 1.00 77.81 750 PHE A O 1
ATOM 5660 N N . LEU A 1 751 ? -3.725 8.103 -7.307 1.00 70.31 751 LEU A N 1
ATOM 5661 C CA . LEU A 1 751 ? -4.585 7.673 -6.196 1.00 70.31 751 LEU A CA 1
ATOM 5662 C C . LEU A 1 751 ? -3.816 7.531 -4.872 1.00 70.31 751 LEU A C 1
ATOM 5664 O O . LEU A 1 751 ? -4.347 7.870 -3.816 1.00 70.31 751 LEU A O 1
ATOM 5668 N N . LEU A 1 752 ? -2.555 7.093 -4.919 1.00 64.94 752 LEU A N 1
ATOM 5669 C CA . LEU A 1 752 ? -1.667 7.051 -3.753 1.00 64.94 752 LEU A CA 1
ATOM 5670 C C . LEU A 1 752 ? -1.401 8.449 -3.185 1.00 64.94 752 LEU A C 1
ATOM 5672 O O . LEU A 1 752 ? -1.398 8.626 -1.969 1.00 64.94 752 LEU A O 1
ATOM 5676 N N . ALA A 1 753 ? -1.238 9.469 -4.032 1.00 64.25 753 ALA A N 1
ATOM 5677 C CA . ALA A 1 753 ? -1.102 10.844 -3.548 1.00 64.25 753 ALA A CA 1
ATOM 5678 C C . ALA A 1 753 ? -2.358 11.302 -2.772 1.00 64.25 753 ALA A C 1
ATOM 5680 O O . ALA A 1 753 ? -2.263 12.044 -1.785 1.00 64.25 753 ALA A O 1
ATOM 5681 N N . LEU A 1 754 ? -3.535 10.799 -3.160 1.00 66.94 754 LEU A N 1
ATOM 5682 C CA . LEU A 1 754 ? -4.816 11.099 -2.519 1.00 66.94 754 LEU A CA 1
ATOM 5683 C C . LEU A 1 754 ? -5.088 10.291 -1.241 1.00 66.94 754 LEU A C 1
ATOM 5685 O O . LEU A 1 754 ? -5.890 10.745 -0.429 1.00 66.94 754 LEU A O 1
ATOM 5689 N N . SER A 1 755 ? -4.394 9.173 -0.982 1.00 60.38 755 SER A N 1
ATOM 5690 C CA . SER A 1 755 ? -4.704 8.213 0.102 1.00 60.38 755 SER A CA 1
ATOM 5691 C C . SER A 1 755 ? -4.489 8.720 1.546 1.00 60.38 755 SER A C 1
ATOM 5693 O O . SER A 1 755 ? -4.426 7.934 2.491 1.00 60.38 755 SER A O 1
ATOM 5695 N N . GLY A 1 756 ? -4.378 10.037 1.735 1.00 46.16 756 GLY A N 1
ATOM 5696 C CA . GLY A 1 756 ? -4.484 10.731 3.019 1.00 46.16 756 GLY A CA 1
ATOM 5697 C C . GLY A 1 756 ? -5.897 11.238 3.346 1.00 46.16 756 GLY A C 1
ATOM 5698 O O . GLY A 1 756 ? -6.107 11.734 4.454 1.00 46.16 756 GLY A O 1
ATOM 5699 N N . THR A 1 757 ? -6.866 11.137 2.428 1.00 39.00 757 THR A N 1
ATOM 5700 C CA . THR A 1 757 ? -8.280 11.434 2.704 1.00 39.00 757 THR A CA 1
ATOM 5701 C C . THR A 1 757 ? -8.997 10.171 3.159 1.00 39.00 757 THR A C 1
ATOM 5703 O O . THR A 1 757 ? -8.987 9.155 2.477 1.00 39.00 757 THR A O 1
ATOM 5706 N N . GLY A 1 758 ? -9.601 10.223 4.344 1.00 39.69 758 GLY A N 1
ATOM 5707 C CA . GLY A 1 758 ? -10.425 9.140 4.885 1.00 39.69 758 GLY A CA 1
ATOM 5708 C C . GLY A 1 758 ? -11.852 9.088 4.329 1.00 39.69 758 GLY A C 1
ATOM 5709 O O . GLY A 1 758 ? -12.692 8.514 5.013 1.00 39.69 758 GLY A O 1
ATOM 5710 N N . ASP A 1 759 ? -12.108 9.694 3.165 1.00 30.73 759 ASP A N 1
ATOM 5711 C CA . ASP A 1 759 ? -13.402 9.697 2.463 1.00 30.73 759 ASP A CA 1
ATOM 5712 C C . ASP A 1 759 ? -13.269 9.049 1.082 1.00 30.73 759 ASP A C 1
ATOM 5714 O O . ASP A 1 759 ? -12.307 9.415 0.359 1.00 30.73 759 ASP A O 1
#

pLDDT: mean 72.46, std 23.42, range [24.03, 98.62]

Secondary structure (DSSP, 8-state):
---------SSHHHHHHHHHHHHHHHHHHHHHHHHHHHHHHHHHHHHHH-TT--GGGSS---S---S--S-----------THHHHHHHHHHHHHHHHHHHHHHHHHHHHHHHHH-S----HHHHHHHHHHHHHHHHHHHHHHHHHHS--S-TTTTB-TT-B-TT-B-TT-B-TT-B-TT-B-TT-B-TT-B-TT-B-TT-B-TT-B-TT-B-TT-B-TT-B-TT-B-TT-B-TT-B-TT-B-TT-B-TT-B-TT-B-TT-B-TT-B-TT-B-TT-B-TT-B-TT-B-TT-B-TT-B-TT-B-TT-B-TT-B-TT-B-TT-B-TT-B-TT-B-TT-B-TT-B-TT-B-TT-B-TT-B-TT-B-TT-B-TT-B-TT-B-TT-B--GGGGTT-B----TTHHHHHTT-TT-S-------S----------TT-----B-TTSPBPTT--PPPHHHHHTT----PPPPPP-PPPP-GGG---EEEEEE-GGGHHHHHHHHHHHHHTT---EEEE----HHHHHHHHTSTTT-SEEEESSPPPHHHHHHHHHTT---EEEEEEEEEEEEEEEE-TT--S-SEE-HHHHHHHHHSSBHHHH-TTS-S-BPEEEEE-TTSHHHHHHHHHHSTT-THHHHT-TTEEEES-HHHHHHHHHT-TTEEEEEEHHHHHHTTTT-EEPEETTB-S-HHHHHTT-SSSEEEEEEEEEHHHHHH-HHHHHHHHHHHHHHHHHHTTSSS-EEPPHHHHHHHHHHHHHHHTT---

Solvent-accessible surface area (backbone atoms only — not comparable to full-atom values): 39649 Å² total; per-residue (Å²): 134,87,78,86,86,84,90,88,89,76,60,67,68,57,52,53,49,52,49,52,50,47,52,52,50,47,50,53,50,51,50,52,50,49,54,51,50,51,53,56,52,52,48,57,52,47,45,72,77,45,77,83,73,74,80,84,81,79,79,82,84,88,74,92,82,82,80,85,87,76,89,80,93,73,95,75,93,76,94,81,69,73,65,62,59,53,52,53,53,52,52,49,51,55,50,51,52,51,51,51,56,53,52,49,55,52,51,54,51,50,53,55,66,75,59,78,64,80,96,80,54,72,67,65,57,48,53,54,47,51,52,52,50,50,49,52,49,50,51,49,49,50,47,49,56,68,65,53,70,75,88,52,95,41,72,64,56,29,57,62,34,84,37,58,60,34,85,40,60,57,36,87,44,53,63,26,34,29,34,45,13,34,29,33,45,15,34,32,34,41,15,33,31,32,49,12,35,31,32,46,13,35,28,37,53,13,33,31,33,52,13,35,30,38,45,15,35,27,40,47,13,35,32,35,44,17,35,30,35,49,14,38,32,38,48,15,36,30,37,47,13,37,30,34,46,16,34,31,34,49,15,33,36,36,47,22,40,34,44,63,17,36,30,35,48,13,37,30,33,48,16,33,33,37,55,14,49,29,46,51,22,36,28,38,46,14,35,29,36,44,15,35,31,34,46,15,38,30,34,43,16,36,27,39,50,14,33,32,33,48,14,35,30,33,50,13,34,31,33,48,13,35,33,30,46,16,32,31,34,47,14,33,31,35,48,13,35,27,37,47,16,34,29,36,47,13,36,26,36,47,15,36,30,30,52,12,34,32,35,46,13,34,40,40,73,17,40,29,45,54,15,35,37,35,56,36,40,52,48,71,43,45,64,58,83,79,35,60,49,70,44,45,63,59,58,63,69,48,54,53,72,72,50,72,81,58,98,76,79,93,78,81,89,68,62,83,74,89,87,86,70,84,82,90,82,91,75,71,96,84,74,81,87,77,74,37,47,102,82,71,43,76,55,98,80,80,69,91,80,58,78,72,76,61,57,76,80,64,87,78,84,87,85,85,87,84,73,75,79,80,83,65,72,26,86,83,40,72,49,78,44,34,36,26,10,21,58,88,49,42,63,59,56,52,48,51,51,52,52,41,41,74,69,46,41,70,45,50,72,47,76,50,60,62,26,56,70,53,28,53,56,38,45,30,37,80,88,66,29,57,32,36,41,25,58,57,82,81,50,75,68,54,55,49,49,15,33,77,49,75,45,77,45,74,42,75,33,64,41,26,35,49,45,49,52,28,48,32,31,19,69,79,37,88,76,77,60,60,31,43,67,67,39,46,36,34,59,62,52,47,69,36,37,37,78,52,39,77,88,40,62,93,43,66,42,39,37,24,37,43,23,83,92,36,69,69,26,49,53,47,26,51,75,50,43,75,61,46,54,68,60,46,76,71,38,89,54,55,47,69,37,87,43,59,68,60,39,47,59,57,30,66,76,28,54,66,25,42,32,47,35,50,34,69,62,46,69,78,39,54,94,67,37,32,70,32,15,41,72,80,31,46,77,39,74,66,30,56,72,70,69,61,28,79,57,56,29,38,30,30,38,37,35,41,36,70,56,37,59,74,30,63,49,53,39,41,51,51,51,52,42,64,69,49,38,27,73,51,37,46,68,43,96,74,26,39,40,50,54,71,71,53,42,38,48,32,54,48,54,51,52,57,62,45,68,82,47,96,118

Radius of gyration: 44.96 Å; Cα contacts (8 Å, |Δi|>4): 1538; chains: 1; bounding box: 107×71×151 Å

Mean predicted aligned error: 21.19 Å